Protein 2MCQ (pdb70)

CATH classification: 3.30.300.90

InterPro domains:
  IPR002634 BolA protein [PF01722] (28-74)
  IPR002634 BolA protein [PIRSF003113] (4-74)
  IPR036065 BolA-like superfamily [G3DSA:3.30.300.90] (3-77)
  IPR036065 BolA-like superfamily [SSF82657] (2-75)

Nearest PDB structures (foldseek):
  2mcq-assembly1_A  TM=9.524E-01  e=2.064E-13  Rickettsia prowazekii str. Madrid E
  5nfl-assembly1_A  TM=7.431E-01  e=1.320E-05  Sinorhizobium meliloti 2011
  4pui-assembly2_B  TM=6.622E-01  e=3.239E-04  Arabidopsis thaliana
  5gl6-assembly2_B  TM=4.994E-01  e=4.121E-01  Mycolicibacterium smegmatis MC2 155
  7afo-assembly1_X  TM=4.416E-01  e=2.739E-01  Escherichia coli

Organism: Rickettsia prowazekii (strain Madrid E) (NCBI:txid272947)

Foldseek 3Di:
DDDDQVLVLVLQCLPVVVWDWDWDDDDPPDPATETETEECPCVPHDPCRQVVVSVVSCVVVVSDDPDDYHYHYYYDD

Secondary structure (DSSP, 8-state):
----HHHHHHHHTTT-SSS--EEEESSSSSS-EEEEEEESSSSS--HHHHHHHHHHTTTTT--S-----EEEEEE--

Sequence (77 aa):
MAISAEELEKILKKSFPSSVIKITDLVGDQDHYALEISDAQFNGLSLINQHKLVKNALSEILNKKLHSISIKTISIPMAISAEELEKILKKSFPSSVIKITDLVGDQDHYALEISDAQFNGLSLINQHKLVKNALSEILNKKLHSISIKTISIPMAISAEELEKILKKSFPSSVIKITDLVGDQDHYALEISDAQFNGLSLINQHKLVKNALSEILNKKLHSISIKTISIPMAISAEELEKILKKSFPSSVIKITDLVGDQDHYALEISDAQFNGLSLINQHKLVKNALSEILNKKLHSISIKTISIPMAISAEELEKILKKSFPSSVIKITDLVGDQDHYALEISDAQFNGLSLINQHKLVKNALSEILNKKLHSISIKTISIPMAISAEELEKILKKSFPSSVIKITDLVGDQDHYALEISDAQFNGLSLINQHKLVKNALSEILNKKLHSISIKTISIPMAISAEELEKILKKSFPSSVIKITDLVGDQDHYALEISDAQFNGLSLINQHKLVKNALSEILNKKLHSISIKTISIPMAISAEELEKILKKSFPSSVIKITDLVGDQDHYALEISDAQFNGLSLINQHKLVKNALSEILNKKLHSISIKTISIPMAISAEELEKILKKSFPSSVIKITDLVGDQDHYALEISDAQFNGLSLINQHKLVKNALSEILNKKLHSISIKTISIPMAISAEELEKILKKSFPSSVIKITDLVGDQDHYALEISDAQFNGLSLINQHKLVKNALSEILNKKLHSISIKTISIP

Solvent-accessible surface area: 5239 Å² total; per-residue (Å²): 168,93,77,69,32,124,56,20,60,124,10,2,80,111,51,13,74,100,6,80,20,125,39,58,105,115,80,55,135,127,124,57,101,13,5,48,0,14,10,82,90,6,78,88,59,54,124,120,59,14,76,118,56,1,60,58,5,16,68,114,73,102,62,32,119,130,99,102,38,44,12,113,40,41,46,130,129

Radius of gyration: 11.92 Å; Cα contacts (8 Å, |Δi|>4): 102; chains: 1; bounding box: 33×24×23 Å

Structure (mmCIF, N/CA/C/O backbone):
data_2MCQ
#
_entry.id   2MCQ
#
loop_
_atom_site.group_PDB
_atom_site.id
_atom_site.type_symbol
_atom_site.label_atom_id
_atom_site.label_alt_id
_atom_site.label_comp_id
_atom_site.label_asym_id
_atom_site.label_entity_id
_atom_site.label_seq_id
_atom_site.pdbx_PDB_ins_code
_atom_site.Cartn_x
_atom_site.Cartn_y
_atom_site.Cartn_z
_atom_site.occupancy
_atom_site.B_iso_or_equiv
_atom_site.auth_seq_id
_atom_site.auth_comp_id
_atom_site.auth_asym_id
_atom_site.auth_atom_id
_atom_site.pdbx_PDB_model_num
ATOM 1 N N . MET A 1 1 ? 1.329 0.000 0.000 1.00 0.00 1 MET A N 1
ATOM 2 C CA . MET A 1 1 ? 2.093 -0.001 -1.242 1.00 0.00 1 MET A CA 1
ATOM 3 C C . MET A 1 1 ? 2.565 -1.409 -1.589 1.00 0.00 1 MET A C 1
ATOM 4 O O . MET A 1 1 ? 3.329 -2.019 -0.842 1.00 0.00 1 MET A O 1
ATOM 18 N N . ALA A 1 2 ? 2.105 -1.919 -2.727 1.00 0.00 2 ALA A N 1
ATOM 19 C CA . ALA A 1 2 ? 2.482 -3.255 -3.173 1.00 0.00 2 ALA A CA 1
ATOM 20 C C . ALA A 1 2 ? 2.123 -4.305 -2.127 1.00 0.00 2 ALA A C 1
ATOM 21 O O . ALA A 1 2 ? 2.751 -5.361 -2.053 1.00 0.00 2 ALA A O 1
ATOM 28 N N . ILE A 1 3 ? 1.109 -4.007 -1.321 1.00 0.00 3 ILE A N 1
ATOM 29 C CA . ILE A 1 3 ? 0.667 -4.926 -0.280 1.00 0.00 3 ILE A CA 1
ATOM 30 C C . ILE A 1 3 ? 0.235 -6.263 -0.874 1.00 0.00 3 ILE A C 1
ATOM 31 O O . ILE A 1 3 ? -0.209 -6.330 -2.020 1.00 0.00 3 ILE A O 1
ATOM 47 N N . SER A 1 4 ? 0.367 -7.325 -0.085 1.00 0.00 4 SER A N 1
ATOM 48 C CA . SER A 1 4 ? -0.008 -8.661 -0.534 1.00 0.00 4 SER A CA 1
ATOM 49 C C . SER A 1 4 ? -1.453 -8.685 -1.023 1.00 0.00 4 SER A C 1
ATOM 50 O O . SER A 1 4 ? -2.287 -7.904 -0.566 1.00 0.00 4 SER A O 1
ATOM 58 N N . ALA A 1 5 ? -1.740 -9.586 -1.956 1.00 0.00 5 ALA A N 1
ATOM 59 C CA . ALA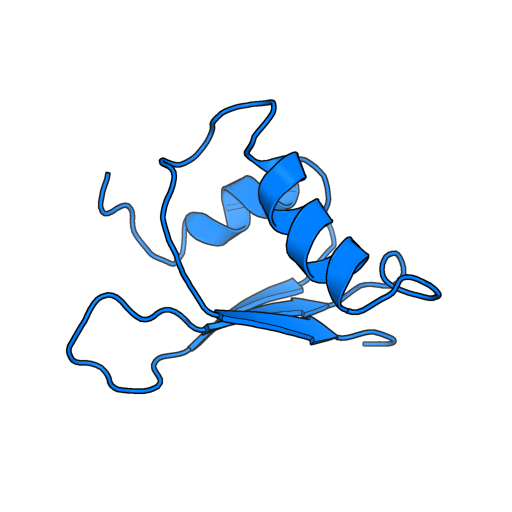 A 1 5 ? -3.084 -9.714 -2.507 1.00 0.00 5 ALA A CA 1
ATOM 60 C C . ALA A 1 5 ? -4.054 -10.259 -1.466 1.00 0.00 5 ALA A C 1
ATOM 61 O O . ALA A 1 5 ? -5.262 -10.043 -1.557 1.00 0.00 5 ALA A O 1
ATOM 68 N N . GLU A 1 6 ? -3.518 -10.967 -0.477 1.00 0.00 6 GLU A N 1
ATOM 69 C CA . GLU A 1 6 ? -4.339 -11.545 0.581 1.00 0.00 6 GLU A CA 1
ATOM 70 C C . GLU A 1 6 ? -4.900 -10.456 1.490 1.00 0.00 6 GLU A C 1
ATOM 71 O O . GLU A 1 6 ? -5.881 -10.671 2.201 1.00 0.00 6 GLU A O 1
ATOM 83 N N . GLU A 1 7 ? -4.269 -9.286 1.462 1.00 0.00 7 GLU A N 1
ATOM 84 C CA . GLU A 1 7 ? -4.704 -8.163 2.285 1.00 0.00 7 GLU A CA 1
ATOM 85 C C . GLU A 1 7 ? -5.757 -7.332 1.557 1.00 0.00 7 GLU A C 1
ATOM 86 O O . GLU A 1 7 ? -6.548 -6.625 2.183 1.00 0.00 7 GLU A O 1
ATOM 98 N N . LEU A 1 8 ? -5.759 -7.420 0.232 1.00 0.00 8 LEU A N 1
ATOM 99 C CA . LEU A 1 8 ? -6.713 -6.675 -0.583 1.00 0.00 8 LEU A CA 1
ATOM 100 C C . LEU A 1 8 ? -8.140 -6.896 -0.090 1.00 0.00 8 LEU A C 1
ATOM 101 O O . LEU A 1 8 ? -8.978 -5.998 -0.163 1.00 0.00 8 LEU A O 1
ATOM 117 N N . GLU A 1 9 ? -8.406 -8.097 0.415 1.00 0.00 9 GLU A N 1
ATOM 118 C CA . GLU A 1 9 ? -9.731 -8.435 0.922 1.00 0.00 9 GLU A CA 1
ATOM 119 C C . GLU A 1 9 ? -10.017 -7.702 2.229 1.00 0.00 9 GLU A C 1
ATOM 120 O O . GLU A 1 9 ? -11.132 -7.236 2.463 1.00 0.00 9 GLU A O 1
ATOM 132 N N . LYS A 1 10 ? -9.000 -7.604 3.080 1.00 0.00 10 LYS A N 1
ATOM 133 C CA . LYS A 1 10 ? -9.139 -6.928 4.364 1.00 0.00 10 LYS A CA 1
ATOM 134 C C . LYS A 1 10 ? -9.745 -5.539 4.185 1.00 0.00 10 LYS A C 1
ATOM 135 O O . LYS A 1 10 ? -10.431 -5.033 5.073 1.00 0.00 10 LYS A O 1
ATOM 154 N N . ILE A 1 11 ? -9.487 -4.930 3.033 1.00 0.00 11 ILE A N 1
ATOM 155 C CA . ILE A 1 11 ? -10.010 -3.602 2.738 1.00 0.00 11 ILE A CA 1
ATOM 156 C C . ILE A 1 11 ? -11.472 -3.669 2.311 1.00 0.00 11 ILE A C 1
ATOM 157 O O . ILE A 1 11 ? -12.300 -2.879 2.766 1.00 0.00 11 ILE A O 1
ATOM 173 N N . LEU A 1 12 ? -11.784 -4.618 1.435 1.00 0.00 12 LEU A N 1
ATOM 174 C CA . LEU A 1 12 ? -13.148 -4.790 0.947 1.00 0.00 12 LEU A CA 1
ATOM 175 C C . LEU A 1 12 ? -14.090 -5.168 2.086 1.00 0.00 12 LEU A C 1
ATOM 176 O O . LEU A 1 12 ? -15.310 -5.070 1.955 1.00 0.00 12 LEU A O 1
ATOM 192 N N . LYS A 1 13 ? -13.515 -5.599 3.203 1.00 0.00 13 LYS A N 1
ATOM 193 C CA . LYS A 1 13 ? -14.302 -5.989 4.368 1.00 0.00 13 LYS A CA 1
ATOM 194 C C . LYS A 1 13 ? -14.897 -4.765 5.056 1.00 0.00 13 LYS A C 1
ATOM 195 O O . LYS A 1 13 ? -15.920 -4.858 5.735 1.00 0.00 13 LYS A O 1
ATOM 214 N N . LYS A 1 14 ? -14.251 -3.618 4.877 1.00 0.00 14 LYS A N 1
ATOM 215 C CA . LYS A 1 14 ? -14.718 -2.374 5.478 1.00 0.00 14 LYS A CA 1
ATOM 216 C C . LYS A 1 14 ? -16.209 -2.174 5.227 1.00 0.00 14 LYS A C 1
ATOM 217 O O . LYS A 1 14 ? -16.962 -1.837 6.141 1.00 0.00 14 LYS A O 1
ATOM 236 N N . SER A 1 15 ? -16.629 -2.385 3.984 1.00 0.00 15 SER A N 1
ATOM 237 C CA . SER A 1 15 ? -18.030 -2.226 3.613 1.00 0.00 15 SER A CA 1
ATOM 238 C C . SER A 1 15 ? -18.664 -3.576 3.292 1.00 0.00 15 SER A C 1
ATOM 239 O O . SER A 1 15 ? -19.880 -3.742 3.387 1.00 0.00 15 SER A O 1
ATOM 247 N N . PHE A 1 16 ? -17.831 -4.538 2.911 1.00 0.00 16 PHE A N 1
ATOM 248 C CA . PHE A 1 16 ? -18.308 -5.874 2.575 1.00 0.00 16 PHE A CA 1
ATOM 249 C C . PHE A 1 16 ? -17.462 -6.943 3.260 1.00 0.00 16 PHE A C 1
ATOM 250 O O . PHE A 1 16 ? -16.636 -7.611 2.638 1.00 0.00 16 PHE A O 1
ATOM 267 N N . PRO A 1 17 ? -17.672 -7.110 4.575 1.00 0.00 17 PRO A N 1
ATOM 268 C CA . PRO A 1 17 ? -16.938 -8.096 5.374 1.00 0.00 17 PRO A CA 1
ATOM 269 C C . PRO A 1 17 ? -17.331 -9.528 5.031 1.00 0.00 17 PRO A C 1
ATOM 270 O O . PRO A 1 17 ? -16.472 -10.374 4.780 1.00 0.00 17 PRO A O 1
ATOM 281 N N . SER A 1 18 ? -18.633 -9.794 5.021 1.00 0.00 18 SER A N 1
ATOM 282 C CA . SER A 1 18 ? -19.139 -11.126 4.711 1.00 0.00 18 SER A CA 1
ATOM 283 C C . SER A 1 18 ? -18.861 -11.488 3.255 1.00 0.00 18 SER A C 1
ATOM 284 O O . SER A 1 18 ? -18.760 -12.663 2.904 1.00 0.00 18 SER A O 1
ATOM 292 N N . SER A 1 19 ? -18.739 -10.468 2.411 1.00 0.00 19 SER A N 1
ATOM 293 C CA . SER A 1 19 ? -18.477 -10.677 0.992 1.00 0.00 19 SER A CA 1
ATOM 294 C C . SER A 1 19 ? -17.290 -11.614 0.792 1.00 0.00 19 SER A C 1
ATOM 295 O O . SER A 1 19 ? -16.394 -11.689 1.632 1.00 0.00 19 SER A O 1
ATOM 303 N N . VAL A 1 20 ? -17.291 -12.328 -0.330 1.00 0.00 20 VAL A N 1
ATOM 304 C CA . VAL A 1 20 ? -16.214 -13.261 -0.643 1.00 0.00 20 VAL A CA 1
ATOM 305 C C . VAL A 1 20 ? -15.209 -12.637 -1.605 1.00 0.00 20 VAL A C 1
ATOM 306 O O . VAL A 1 20 ? -15.475 -12.511 -2.800 1.00 0.00 20 VAL A O 1
ATOM 319 N N . ILE A 1 21 ? -14.054 -12.248 -1.075 1.00 0.00 21 ILE A N 1
ATOM 320 C CA . ILE A 1 21 ? -13.009 -11.638 -1.887 1.00 0.00 21 ILE A CA 1
ATOM 321 C C . ILE A 1 21 ? -11.981 -12.675 -2.329 1.00 0.00 21 ILE A C 1
ATOM 322 O O . ILE A 1 21 ? -11.500 -13.471 -1.522 1.00 0.00 21 ILE A O 1
ATOM 338 N N . LYS A 1 22 ? -11.647 -12.658 -3.615 1.00 0.00 22 LYS A N 1
ATOM 339 C CA . LYS A 1 22 ? -10.674 -13.594 -4.165 1.00 0.00 22 LYS A CA 1
ATOM 340 C C . LYS A 1 22 ? -9.906 -12.962 -5.321 1.00 0.00 22 LYS A C 1
ATOM 341 O O . LYS A 1 22 ? -10.491 -12.304 -6.181 1.00 0.00 22 LYS A O 1
ATOM 360 N N . ILE A 1 23 ? -8.593 -13.169 -5.337 1.00 0.00 23 ILE A N 1
ATOM 361 C CA . ILE A 1 23 ? -7.746 -12.622 -6.389 1.00 0.00 23 ILE A CA 1
ATOM 362 C C . ILE A 1 23 ? -7.271 -13.717 -7.337 1.00 0.00 23 ILE A C 1
ATOM 363 O O . ILE A 1 23 ? -6.987 -14.839 -6.916 1.00 0.00 23 ILE A O 1
ATOM 379 N N . THR A 1 24 ? -7.183 -13.384 -8.621 1.00 0.00 24 THR A N 1
ATOM 380 C CA . THR A 1 24 ? -6.741 -14.339 -9.630 1.00 0.00 24 THR A CA 1
ATOM 381 C C . THR A 1 24 ? -5.816 -13.677 -10.645 1.00 0.00 24 THR A C 1
ATOM 382 O O . THR A 1 24 ? -6.040 -12.537 -11.052 1.00 0.00 24 THR A O 1
ATOM 393 N N . ASP A 1 25 ? -4.778 -14.399 -11.051 1.00 0.00 25 ASP A N 1
ATOM 394 C CA . ASP A 1 25 ? -3.820 -13.882 -12.022 1.00 0.00 25 ASP A CA 1
ATOM 395 C C . ASP A 1 25 ? -4.287 -14.158 -13.447 1.00 0.00 25 ASP A C 1
ATOM 396 O O . ASP A 1 25 ? -4.634 -15.289 -13.790 1.00 0.00 25 ASP A O 1
ATOM 405 N N . LEU A 1 26 ? -4.296 -13.117 -14.273 1.00 0.00 26 LEU A N 1
ATOM 406 C CA . LEU A 1 26 ? -4.722 -13.246 -15.662 1.00 0.00 26 LEU A CA 1
ATOM 407 C C . LEU A 1 26 ? -3.518 -13.331 -16.596 1.00 0.00 26 LEU A C 1
ATOM 408 O O . LEU A 1 26 ? -3.519 -14.099 -17.558 1.00 0.00 26 LEU A O 1
ATOM 424 N N . VAL A 1 27 ? -2.492 -12.538 -16.303 1.00 0.00 27 VAL A N 1
ATOM 425 C CA . VAL A 1 27 ? -1.281 -12.526 -17.114 1.00 0.00 27 VAL A CA 1
ATOM 426 C C . VAL A 1 27 ? -0.074 -12.992 -16.307 1.00 0.00 27 VAL A C 1
ATOM 427 O O . VAL A 1 27 ? 0.892 -13.516 -16.860 1.00 0.00 27 VAL A O 1
ATOM 440 N N . GLY A 1 28 ? -0.138 -12.798 -14.993 1.00 0.00 28 GLY A N 1
ATOM 441 C CA . GLY A 1 28 ? 0.956 -13.204 -14.129 1.00 0.00 28 GLY A CA 1
ATOM 442 C C . GLY A 1 28 ? 2.274 -12.569 -14.525 1.00 0.00 28 GLY A C 1
ATOM 443 O O . GLY A 1 28 ? 3.332 -13.186 -14.397 1.00 0.00 28 GLY A O 1
ATOM 447 N N . ASP A 1 29 ? 2.212 -11.333 -15.009 1.00 0.00 29 ASP A N 1
ATOM 448 C CA . ASP A 1 29 ? 3.410 -10.614 -15.426 1.00 0.00 29 ASP A CA 1
ATOM 449 C C . ASP A 1 29 ? 3.424 -9.202 -14.848 1.00 0.00 29 ASP A C 1
ATOM 450 O O . ASP A 1 29 ? 4.352 -8.823 -14.134 1.00 0.00 29 ASP A O 1
ATOM 459 N N . GLN A 1 30 ? 2.391 -8.428 -15.164 1.00 0.00 30 GLN A N 1
ATOM 460 C CA . GLN A 1 30 ? 2.287 -7.057 -14.678 1.00 0.00 30 GLN A CA 1
ATOM 461 C C . GLN A 1 30 ? 1.385 -6.982 -13.450 1.00 0.00 30 GLN A C 1
ATOM 462 O O . GLN A 1 30 ? 0.917 -8.005 -12.948 1.00 0.00 30 GLN A O 1
ATOM 476 N N . ASP A 1 31 ? 1.146 -5.767 -12.972 1.00 0.00 31 ASP A N 1
ATOM 477 C CA . ASP A 1 31 ? 0.299 -5.558 -11.803 1.00 0.00 31 ASP A CA 1
ATOM 478 C C . ASP A 1 31 ? -1.176 -5.676 -12.172 1.00 0.00 31 ASP A C 1
ATOM 479 O O . ASP A 1 31 ? -1.929 -4.705 -12.082 1.00 0.00 31 ASP A O 1
ATOM 488 N N . HIS A 1 32 ? -1.583 -6.871 -12.588 1.00 0.00 32 HIS A N 1
ATOM 489 C CA . HIS A 1 32 ? -2.969 -7.115 -12.972 1.00 0.00 32 HIS A CA 1
ATOM 490 C C . HIS A 1 32 ? -3.616 -8.140 -12.045 1.00 0.00 32 HIS A C 1
ATOM 491 O O . HIS A 1 32 ? -3.398 -9.343 -12.184 1.00 0.00 32 HIS A O 1
ATOM 505 N N . TYR A 1 33 ? -4.412 -7.654 -11.098 1.00 0.00 33 TYR A N 1
ATOM 506 C CA . TYR A 1 33 ? -5.089 -8.527 -10.146 1.00 0.00 33 TYR A CA 1
ATOM 507 C C . TYR A 1 33 ? -6.584 -8.599 -10.441 1.00 0.00 33 TYR A C 1
ATOM 508 O O . TYR A 1 33 ? -7.255 -7.574 -10.557 1.00 0.00 33 TYR A O 1
ATOM 526 N N . ALA A 1 34 ? -7.099 -9.819 -10.560 1.00 0.00 34 ALA A N 1
ATOM 527 C CA . ALA A 1 34 ? -8.515 -10.027 -10.838 1.00 0.00 34 ALA A CA 1
ATOM 528 C C . ALA A 1 34 ? -9.313 -10.167 -9.546 1.00 0.00 34 ALA A C 1
ATOM 529 O O . ALA A 1 34 ? -9.308 -11.224 -8.913 1.00 0.00 34 ALA A O 1
ATOM 536 N N . LEU A 1 35 ? -9.996 -9.096 -9.159 1.00 0.00 35 LEU A N 1
ATOM 537 C CA . LEU A 1 35 ? -10.799 -9.100 -7.941 1.00 0.00 35 LEU A CA 1
ATOM 538 C C . LEU A 1 35 ? -12.143 -9.782 -8.177 1.00 0.00 35 LEU A C 1
ATOM 539 O O . LEU A 1 35 ? -12.774 -9.587 -9.215 1.00 0.00 35 LEU A O 1
ATOM 555 N N . GLU A 1 36 ? -12.575 -10.580 -7.205 1.00 0.00 36 GLU A N 1
ATOM 556 C CA . GLU A 1 36 ? -13.845 -11.289 -7.308 1.00 0.00 36 GLU A CA 1
ATOM 557 C C . GLU A 1 36 ? -14.652 -11.147 -6.020 1.00 0.00 36 GLU A C 1
ATOM 558 O O . GLU A 1 36 ? -14.310 -11.734 -4.993 1.00 0.00 36 GLU A O 1
ATOM 570 N N . ILE A 1 37 ? -15.724 -10.365 -6.085 1.00 0.00 37 ILE A N 1
ATOM 571 C CA . ILE A 1 37 ? -16.581 -10.147 -4.925 1.00 0.00 37 ILE A CA 1
ATOM 572 C C . ILE A 1 37 ? -17.899 -10.900 -5.066 1.00 0.00 37 ILE A C 1
ATOM 573 O O . ILE A 1 37 ? -18.528 -10.879 -6.124 1.00 0.00 37 ILE A O 1
ATOM 589 N N . SER A 1 38 ? -18.313 -11.564 -3.991 1.00 0.00 38 SER A N 1
ATOM 590 C CA . SER A 1 38 ? -19.556 -12.326 -3.995 1.00 0.00 38 SER A CA 1
ATOM 591 C C . SER A 1 38 ? -20.363 -12.056 -2.729 1.00 0.00 38 SER A C 1
ATOM 592 O O . SER A 1 38 ? -19.866 -12.228 -1.615 1.00 0.00 38 SER A O 1
ATOM 600 N N . ASP A 1 39 ? -21.609 -11.633 -2.908 1.00 0.00 39 ASP A N 1
ATOM 601 C CA . ASP A 1 39 ? -22.486 -11.340 -1.780 1.00 0.00 39 ASP A CA 1
ATOM 602 C C . ASP A 1 39 ? -23.912 -11.078 -2.255 1.00 0.00 39 ASP A C 1
ATOM 603 O O . ASP A 1 39 ? -24.216 -11.210 -3.440 1.00 0.00 39 ASP A O 1
ATOM 612 N N . ALA A 1 40 ? -24.782 -10.706 -1.321 1.00 0.00 40 ALA A N 1
ATOM 613 C CA . ALA A 1 40 ? -26.175 -10.425 -1.644 1.00 0.00 40 ALA A CA 1
ATOM 614 C C . ALA A 1 40 ? -26.480 -8.937 -1.512 1.00 0.00 40 ALA A C 1
ATOM 615 O O . ALA A 1 40 ? -27.626 -8.546 -1.288 1.00 0.00 40 ALA A O 1
ATOM 622 N N . GLN A 1 41 ? -25.447 -8.111 -1.650 1.00 0.00 41 GLN A N 1
ATOM 623 C CA . GLN A 1 41 ? -25.606 -6.666 -1.543 1.00 0.00 41 GLN A CA 1
ATOM 624 C C . GLN A 1 41 ? -25.425 -5.997 -2.902 1.00 0.00 41 GLN A C 1
ATOM 625 O O . GLN A 1 41 ? -25.793 -4.837 -3.088 1.00 0.00 41 GLN A O 1
ATOM 639 N N . PHE A 1 42 ? -24.856 -6.736 -3.849 1.00 0.00 42 PHE A N 1
ATOM 640 C CA . PHE A 1 42 ? -24.624 -6.214 -5.190 1.00 0.00 42 PHE A CA 1
ATOM 641 C C . PHE A 1 42 ? -25.764 -6.599 -6.128 1.00 0.00 42 PHE A C 1
ATOM 642 O O . PHE A 1 42 ? -25.587 -6.664 -7.344 1.00 0.00 42 PHE A O 1
ATOM 659 N N . ASN A 1 43 ? -26.935 -6.854 -5.553 1.00 0.00 43 ASN A N 1
ATOM 660 C CA . ASN A 1 43 ? -28.105 -7.235 -6.337 1.00 0.00 43 ASN A CA 1
ATOM 661 C C . ASN A 1 43 ? -28.936 -6.009 -6.703 1.00 0.00 43 ASN A C 1
ATOM 662 O O . ASN A 1 43 ? -29.409 -5.284 -5.829 1.00 0.00 43 ASN A O 1
ATOM 673 N N . GLY A 1 44 ? -29.110 -5.785 -8.002 1.00 0.00 44 GLY A N 1
ATOM 674 C CA . GLY A 1 44 ? -29.885 -4.647 -8.461 1.00 0.00 44 GLY A CA 1
ATOM 675 C C . GLY A 1 44 ? -29.011 -3.515 -8.962 1.00 0.00 44 GLY A C 1
ATOM 676 O O . GLY A 1 44 ? -29.446 -2.696 -9.773 1.00 0.00 44 GLY A O 1
ATOM 680 N N . LEU A 1 45 ? -27.775 -3.465 -8.477 1.00 0.00 45 LEU A N 1
ATOM 681 C CA . LEU A 1 45 ? -26.837 -2.423 -8.880 1.00 0.00 45 LEU A CA 1
ATOM 682 C C . LEU A 1 45 ? -26.379 -2.628 -10.320 1.00 0.00 45 LEU A C 1
ATOM 683 O O . LEU A 1 45 ? -26.571 -3.699 -10.896 1.00 0.00 45 LEU A O 1
ATOM 699 N N . SER A 1 46 ? -25.772 -1.595 -10.896 1.00 0.00 46 SER A N 1
ATOM 700 C CA . SER A 1 46 ? -25.289 -1.662 -12.270 1.00 0.00 46 SER A CA 1
ATOM 701 C C . SER A 1 46 ? -23.786 -1.923 -12.305 1.00 0.00 46 SER A C 1
ATOM 702 O O . SER A 1 46 ? -23.098 -1.795 -11.291 1.00 0.00 46 SER A O 1
ATOM 710 N N . LEU A 1 47 ? -23.283 -2.290 -13.478 1.00 0.00 47 LEU A N 1
ATOM 711 C CA . LEU A 1 47 ? -21.861 -2.570 -13.647 1.00 0.00 47 LEU A CA 1
ATOM 712 C C . LEU A 1 47 ? -21.016 -1.376 -13.214 1.00 0.00 47 LEU A C 1
ATOM 713 O O . LEU A 1 47 ? -19.855 -1.531 -12.834 1.00 0.00 47 LEU A O 1
ATOM 729 N N . ILE A 1 48 ? -21.606 -0.187 -13.273 1.00 0.00 48 ILE A N 1
ATOM 730 C CA . ILE A 1 48 ? -20.909 1.032 -12.883 1.00 0.00 48 ILE A CA 1
ATOM 731 C C . ILE A 1 48 ? -20.933 1.220 -11.370 1.00 0.00 48 ILE A C 1
ATOM 732 O O . ILE A 1 48 ? -19.937 1.617 -10.768 1.00 0.00 48 ILE A O 1
ATOM 748 N N . ASN A 1 49 ? -22.079 0.930 -10.762 1.00 0.00 49 ASN A N 1
ATOM 749 C CA . ASN A 1 49 ? -22.233 1.066 -9.318 1.00 0.00 49 ASN A CA 1
ATOM 750 C C . ASN A 1 49 ? -21.404 0.018 -8.581 1.00 0.00 49 ASN A C 1
ATOM 751 O O . ASN A 1 49 ? -20.786 0.310 -7.558 1.00 0.00 49 ASN A O 1
ATOM 762 N N . GLN A 1 50 ? -21.397 -1.201 -9.110 1.00 0.00 50 GLN A N 1
ATOM 763 C CA . GLN A 1 50 ? -20.644 -2.292 -8.502 1.00 0.00 50 GLN A CA 1
ATOM 764 C C . GLN A 1 50 ? -19.143 -2.032 -8.588 1.00 0.00 50 GLN A C 1
ATOM 765 O O . GLN A 1 50 ? -18.399 -2.315 -7.649 1.00 0.00 50 GLN A O 1
ATOM 779 N N . HIS A 1 51 ? -18.705 -1.491 -9.720 1.00 0.00 51 HIS A N 1
ATOM 780 C CA . HIS A 1 51 ? -17.293 -1.192 -9.928 1.00 0.00 51 HIS A CA 1
ATOM 781 C C . HIS A 1 51 ? -16.882 0.057 -9.154 1.00 0.00 51 HIS A C 1
ATOM 782 O O . HIS A 1 51 ? -15.721 0.210 -8.773 1.00 0.00 51 HIS A O 1
ATOM 796 N N . LYS A 1 52 ? -17.841 0.947 -8.926 1.00 0.00 52 LYS A N 1
ATOM 797 C CA . LYS A 1 52 ? -17.580 2.183 -8.197 1.00 0.00 52 LYS A CA 1
ATOM 798 C C . LYS A 1 52 ? -17.576 1.936 -6.692 1.00 0.00 52 LYS A C 1
ATOM 799 O O . LYS A 1 52 ? -16.729 2.462 -5.968 1.00 0.00 52 LYS A O 1
ATOM 818 N N . LEU A 1 53 ? -18.526 1.133 -6.226 1.00 0.00 53 LEU A N 1
ATOM 819 C CA . LEU A 1 53 ? -18.631 0.815 -4.806 1.00 0.00 53 LEU A CA 1
ATOM 820 C C . LEU A 1 53 ? -17.291 0.338 -4.255 1.00 0.00 53 LEU A C 1
ATOM 821 O O . LEU A 1 53 ? -16.777 0.889 -3.281 1.00 0.00 53 LEU A O 1
ATOM 837 N N . VAL A 1 54 ? -16.730 -0.689 -4.884 1.00 0.00 54 VAL A N 1
ATOM 838 C CA . VAL A 1 54 ? -15.448 -1.239 -4.459 1.00 0.00 54 VAL A CA 1
ATOM 839 C C . VAL A 1 54 ? -14.392 -0.145 -4.343 1.00 0.00 54 VAL A C 1
ATOM 840 O O . VAL A 1 54 ? -13.506 -0.210 -3.491 1.00 0.00 54 VAL A O 1
ATOM 853 N N . LYS A 1 55 ? -14.493 0.860 -5.206 1.00 0.00 55 LYS A N 1
ATOM 854 C CA . LYS A 1 55 ? -13.548 1.971 -5.200 1.00 0.00 55 LYS A CA 1
ATOM 855 C C . LYS A 1 55 ? -13.898 2.977 -4.109 1.00 0.00 55 LYS A C 1
ATOM 856 O O . LYS A 1 55 ? -13.023 3.659 -3.577 1.00 0.00 55 LYS A O 1
ATOM 875 N N . ASN A 1 56 ? -15.183 3.064 -3.780 1.00 0.00 56 ASN A N 1
ATOM 876 C CA . ASN A 1 56 ? -15.648 3.987 -2.751 1.00 0.00 56 ASN A CA 1
ATOM 877 C C . ASN A 1 56 ? -15.363 3.436 -1.357 1.00 0.00 56 ASN A C 1
ATOM 878 O O . ASN A 1 56 ? -15.062 4.188 -0.431 1.00 0.00 56 ASN A O 1
ATOM 889 N N . ALA A 1 57 ? -15.460 2.118 -1.216 1.00 0.00 57 ALA A N 1
ATOM 890 C CA . ALA A 1 57 ? -15.210 1.465 0.063 1.00 0.00 57 ALA A CA 1
ATOM 891 C C . ALA A 1 57 ? -13.772 1.685 0.520 1.00 0.00 57 ALA A C 1
ATOM 892 O O . ALA A 1 57 ? -13.445 1.487 1.691 1.00 0.00 57 ALA A O 1
ATOM 899 N N . LEU A 1 58 ? -12.917 2.095 -0.410 1.00 0.00 58 LEU A N 1
ATOM 900 C CA . LEU A 1 58 ? -11.512 2.341 -0.103 1.00 0.00 58 LEU A CA 1
ATOM 901 C C . LEU A 1 58 ? -11.149 3.802 -0.349 1.00 0.00 58 LEU A C 1
ATOM 902 O O . LEU A 1 58 ? -10.034 4.233 -0.054 1.00 0.00 58 LEU A O 1
ATOM 918 N N . SER A 1 59 ? -12.098 4.559 -0.889 1.00 0.00 59 SER A N 1
ATOM 919 C CA . SER A 1 59 ? -11.878 5.972 -1.176 1.00 0.00 59 SER A CA 1
ATOM 920 C C . SER A 1 59 ? -12.270 6.837 0.018 1.00 0.00 59 SER A C 1
ATOM 921 O O . SER A 1 59 ? -12.099 8.055 -0.002 1.00 0.00 59 SER A O 1
ATOM 929 N N . GLU A 1 60 ? -12.796 6.196 1.057 1.00 0.00 60 GLU A N 1
ATOM 930 C CA . GLU A 1 60 ? -13.214 6.906 2.260 1.00 0.00 60 GLU A CA 1
ATOM 931 C C . GLU A 1 60 ? -12.228 6.670 3.401 1.00 0.00 60 GLU A C 1
ATOM 932 O O . GLU A 1 60 ? -11.850 7.602 4.112 1.00 0.00 60 GLU A O 1
ATOM 944 N N . ILE A 1 61 ? -11.815 5.419 3.569 1.00 0.00 61 ILE A N 1
ATOM 945 C CA . ILE A 1 61 ? -10.873 5.060 4.622 1.00 0.00 61 ILE A CA 1
ATOM 946 C C . ILE A 1 61 ? -9.435 5.119 4.117 1.00 0.00 61 ILE A C 1
ATOM 947 O O . ILE A 1 61 ? -8.492 5.209 4.904 1.00 0.00 61 ILE A O 1
ATOM 963 N N . LEU A 1 62 ? -9.275 5.070 2.799 1.00 0.00 62 LEU A N 1
ATOM 964 C CA . LEU A 1 62 ? -7.951 5.119 2.187 1.00 0.00 62 LEU A CA 1
ATOM 965 C C . LEU A 1 62 ? -7.072 3.983 2.699 1.00 0.00 62 LEU A C 1
ATOM 966 O O . LEU A 1 62 ? -5.883 4.172 2.953 1.00 0.00 62 LEU A O 1
ATOM 982 N N . ASN A 1 63 ? -7.665 2.803 2.847 1.00 0.00 63 ASN A N 1
ATOM 983 C CA . ASN A 1 63 ? -6.934 1.635 3.326 1.00 0.00 63 ASN A CA 1
ATOM 984 C C . ASN A 1 63 ? -5.770 1.303 2.399 1.00 0.00 63 ASN A C 1
ATOM 985 O O . ASN A 1 63 ? -4.632 1.146 2.843 1.00 0.00 63 ASN A O 1
ATOM 996 N N . LYS A 1 64 ? -6.062 1.197 1.107 1.00 0.00 64 LYS A N 1
ATOM 997 C CA . LYS A 1 64 ? -5.040 0.885 0.114 1.00 0.00 64 LYS A CA 1
ATOM 998 C C . LYS A 1 64 ? -4.876 2.033 -0.877 1.00 0.00 64 LYS A C 1
ATOM 999 O O . LYS A 1 64 ? -5.797 2.824 -1.085 1.00 0.00 64 LYS A O 1
ATOM 1018 N N . LYS A 1 65 ? -3.700 2.117 -1.489 1.00 0.00 65 LYS A N 1
ATOM 1019 C CA . LYS A 1 65 ? -3.416 3.166 -2.461 1.00 0.00 65 LYS A CA 1
ATOM 1020 C C . LYS A 1 65 ? -4.396 3.106 -3.628 1.00 0.00 65 LYS A C 1
ATOM 1021 O O . LYS A 1 65 ? -5.194 2.174 -3.735 1.00 0.00 65 LYS A O 1
ATOM 1040 N N . LEU A 1 66 ? -4.330 4.104 -4.502 1.00 0.00 66 LEU A N 1
ATOM 1041 C CA . LEU A 1 66 ? -5.211 4.164 -5.664 1.00 0.00 66 LEU A CA 1
ATOM 1042 C C . LEU A 1 66 ? -4.542 3.544 -6.887 1.00 0.00 66 LEU A C 1
ATOM 1043 O O . LEU A 1 66 ? -3.537 4.054 -7.383 1.00 0.00 66 LEU A O 1
ATOM 1059 N N . HIS A 1 67 ? -5.108 2.442 -7.369 1.00 0.00 67 HIS A N 1
ATOM 1060 C CA . HIS A 1 67 ? -4.568 1.754 -8.537 1.00 0.00 67 HIS A CA 1
ATOM 1061 C C . HIS A 1 67 ? -5.690 1.299 -9.466 1.00 0.00 67 HIS A C 1
ATOM 1062 O O . HIS A 1 67 ? -6.866 1.552 -9.205 1.00 0.00 67 HIS A O 1
ATOM 1076 N N . SER A 1 68 ? -5.317 0.628 -10.551 1.00 0.00 68 SER A N 1
ATOM 1077 C CA . SER A 1 68 ? -6.291 0.142 -11.521 1.00 0.00 68 SER A CA 1
ATOM 1078 C C . SER A 1 68 ? -6.206 -1.375 -11.663 1.00 0.00 68 SER A C 1
ATOM 1079 O O . SER A 1 68 ? -5.141 -1.924 -11.946 1.00 0.00 68 SER A O 1
ATOM 1087 N N . ILE A 1 69 ? -7.335 -2.046 -11.463 1.00 0.00 69 ILE A N 1
ATOM 1088 C CA . ILE A 1 69 ? -7.390 -3.498 -11.569 1.00 0.00 69 ILE A CA 1
ATOM 1089 C C . ILE A 1 69 ? -8.778 -3.967 -11.990 1.00 0.00 69 ILE A C 1
ATOM 1090 O O . ILE A 1 69 ? -9.730 -3.186 -12.008 1.00 0.00 69 ILE A O 1
ATOM 1106 N N . SER A 1 70 ? -8.888 -5.249 -12.327 1.00 0.00 70 SER A N 1
ATOM 1107 C CA . SER A 1 70 ? -10.160 -5.822 -12.750 1.00 0.00 70 SER A CA 1
ATOM 1108 C C . SER A 1 70 ? -11.022 -6.180 -11.543 1.00 0.00 70 SER A C 1
ATOM 1109 O O . SER A 1 70 ? -10.560 -6.837 -10.609 1.00 0.00 70 SER A O 1
ATOM 1117 N N . ILE A 1 71 ? -12.277 -5.745 -11.571 1.00 0.00 71 ILE A N 1
ATOM 1118 C CA . ILE A 1 71 ? -13.205 -6.020 -10.480 1.00 0.00 71 ILE A CA 1
ATOM 1119 C C . ILE A 1 71 ? -14.436 -6.768 -10.981 1.00 0.00 71 ILE A C 1
ATOM 1120 O O . ILE A 1 71 ? -15.343 -6.174 -11.564 1.00 0.00 71 ILE A O 1
ATOM 1136 N N . LYS A 1 72 ? -14.462 -8.076 -10.749 1.00 0.00 72 LYS A N 1
ATOM 1137 C CA . LYS A 1 72 ? -15.582 -8.907 -11.173 1.00 0.00 72 LYS A CA 1
ATOM 1138 C C . LYS A 1 72 ? -16.698 -8.887 -10.133 1.00 0.00 72 LYS A C 1
ATOM 1139 O O . LYS A 1 72 ? -16.443 -8.965 -8.931 1.00 0.00 72 LYS A O 1
ATOM 1158 N N . THR A 1 73 ? -17.938 -8.784 -10.604 1.00 0.00 73 THR A N 1
ATOM 1159 C CA . THR A 1 73 ? -19.092 -8.755 -9.715 1.00 0.00 73 THR A CA 1
ATOM 1160 C C . THR A 1 73 ? -19.833 -10.087 -9.732 1.00 0.00 73 THR A C 1
ATOM 1161 O O . THR A 1 73 ? -20.138 -10.625 -10.796 1.00 0.00 73 THR A O 1
ATOM 1172 N N . ILE A 1 74 ? -20.120 -10.614 -8.546 1.00 0.00 74 ILE A N 1
ATOM 1173 C CA . ILE A 1 74 ? -20.827 -11.883 -8.425 1.00 0.00 74 ILE A CA 1
ATOM 1174 C C . ILE A 1 74 ? -21.953 -11.789 -7.401 1.00 0.00 74 ILE A C 1
ATOM 1175 O O . ILE A 1 74 ? -21.762 -11.278 -6.298 1.00 0.00 74 ILE A O 1
ATOM 1191 N N . SER A 1 75 ? -23.127 -12.289 -7.774 1.00 0.00 75 SER A N 1
ATOM 1192 C CA . SER A 1 75 ? -24.285 -12.261 -6.889 1.00 0.00 75 SER A CA 1
ATOM 1193 C C . SER A 1 75 ? -24.876 -13.657 -6.723 1.00 0.00 75 SER A C 1
ATOM 1194 O O . SER A 1 75 ? -24.674 -14.533 -7.565 1.00 0.00 75 SER A O 1
ATOM 1202 N N . ILE A 1 76 ? -25.608 -13.857 -5.632 1.00 0.00 76 ILE A N 1
ATOM 1203 C CA . ILE A 1 76 ? -26.230 -15.146 -5.355 1.00 0.00 76 ILE A CA 1
ATOM 1204 C C . ILE A 1 76 ? -25.187 -16.257 -5.290 1.00 0.00 76 ILE A C 1
ATOM 1205 O O . ILE A 1 76 ? -25.067 -17.084 -6.195 1.00 0.00 76 ILE A O 1
ATOM 1221 N N . PRO A 1 77 ? -24.413 -16.279 -4.194 1.00 0.00 77 PRO A N 1
ATOM 1222 C CA . PRO A 1 77 ? -23.368 -17.285 -3.984 1.00 0.00 77 PRO A CA 1
ATOM 1223 C C . PRO A 1 77 ? -23.943 -18.674 -3.726 1.00 0.00 77 PRO A C 1
ATOM 1224 O O . PRO A 1 77 ? -23.326 -19.684 -4.063 1.00 0.00 77 PRO A O 1
ATOM 1235 N N . MET A 1 1 ? 6.641 -0.831 -2.894 1.00 0.00 1 MET A N 2
ATOM 1236 C CA . MET A 1 1 ? 6.532 -2.284 -2.832 1.00 0.00 1 MET A CA 2
ATOM 1237 C C . MET A 1 1 ? 5.076 -2.725 -2.947 1.00 0.00 1 MET A C 2
ATOM 1238 O O . MET A 1 1 ? 4.159 -1.937 -2.716 1.00 0.00 1 MET A O 2
ATOM 1252 N N . ALA A 1 2 ? 4.872 -3.988 -3.306 1.00 0.00 2 ALA A N 2
ATOM 1253 C CA . ALA A 1 2 ? 3.528 -4.534 -3.450 1.00 0.00 2 ALA A CA 2
ATOM 1254 C C . ALA A 1 2 ? 3.106 -5.292 -2.196 1.00 0.00 2 ALA A C 2
ATOM 1255 O O . ALA A 1 2 ? 3.946 -5.825 -1.470 1.00 0.00 2 ALA A O 2
ATOM 1262 N N . ILE A 1 3 ? 1.802 -5.337 -1.948 1.00 0.00 3 ILE A N 2
ATOM 1263 C CA . ILE A 1 3 ? 1.270 -6.030 -0.781 1.00 0.00 3 ILE A CA 2
ATOM 1264 C C . ILE A 1 3 ? 0.648 -7.367 -1.173 1.00 0.00 3 ILE A C 2
ATOM 1265 O O . ILE A 1 3 ? 0.151 -7.529 -2.287 1.00 0.00 3 ILE A O 2
ATOM 1281 N N . SER A 1 4 ? 0.678 -8.321 -0.248 1.00 0.00 4 SER A N 2
ATOM 1282 C CA . SER A 1 4 ? 0.119 -9.644 -0.496 1.00 0.00 4 SER A CA 2
ATOM 1283 C C . SER A 1 4 ? -1.317 -9.542 -0.999 1.00 0.00 4 SER A C 2
ATOM 1284 O O . SER A 1 4 ? -2.106 -8.739 -0.500 1.00 0.00 4 SER A O 2
ATOM 1292 N N . ALA A 1 5 ? -1.650 -10.361 -1.991 1.00 0.00 5 ALA A N 2
ATOM 1293 C CA . ALA A 1 5 ? -2.992 -10.365 -2.562 1.00 0.00 5 ALA A CA 2
ATOM 1294 C C . ALA A 1 5 ? -4.040 -10.673 -1.497 1.00 0.00 5 ALA A C 2
ATOM 1295 O O . ALA A 1 5 ? -5.199 -10.282 -1.625 1.00 0.00 5 ALA A O 2
ATOM 1302 N N . GLU A 1 6 ? -3.623 -11.376 -0.449 1.00 0.00 6 GLU A N 2
ATOM 1303 C CA . GLU A 1 6 ? -4.527 -11.737 0.636 1.00 0.00 6 GLU A CA 2
ATOM 1304 C C . GLU A 1 6 ? -4.993 -10.496 1.393 1.00 0.00 6 GLU A C 2
ATOM 1305 O O . GLU A 1 6 ? -6.049 -10.502 2.024 1.00 0.00 6 GLU A O 2
ATOM 1317 N N . GLU A 1 7 ? -4.196 -9.434 1.323 1.00 0.00 7 GLU A N 2
ATOM 1318 C CA . GLU A 1 7 ? -4.525 -8.187 2.002 1.00 0.00 7 GLU A CA 2
ATOM 1319 C C . GLU A 1 7 ? -5.554 -7.389 1.206 1.00 0.00 7 GLU A C 2
ATOM 1320 O O . GLU A 1 7 ? -6.282 -6.564 1.761 1.00 0.00 7 GLU A O 2
ATOM 1332 N N . LEU A 1 8 ? -5.608 -7.640 -0.097 1.00 0.00 8 LEU A N 2
ATOM 1333 C CA . LEU A 1 8 ? -6.547 -6.945 -0.972 1.00 0.00 8 LEU A CA 2
ATOM 1334 C C . LEU A 1 8 ? -7.967 -7.029 -0.422 1.00 0.00 8 LEU A C 2
ATOM 1335 O O . LEU A 1 8 ? -8.744 -6.081 -0.538 1.00 0.00 8 LEU A O 2
ATOM 1351 N N . GLU A 1 9 ? -8.298 -8.168 0.179 1.00 0.00 9 GLU A N 2
ATOM 1352 C CA . GLU A 1 9 ? -9.624 -8.373 0.748 1.00 0.00 9 GLU A CA 2
ATOM 1353 C C . GLU A 1 9 ? -9.802 -7.555 2.024 1.00 0.00 9 GLU A C 2
ATOM 1354 O O . GLU A 1 9 ? -10.901 -7.094 2.332 1.00 0.00 9 GLU A O 2
ATOM 1366 N N . LYS A 1 10 ? -8.712 -7.379 2.763 1.00 0.00 10 LYS A N 2
ATOM 1367 C CA . LYS A 1 10 ? -8.744 -6.617 4.006 1.00 0.00 10 LYS A CA 2
ATOM 1368 C C . LYS A 1 10 ? -9.376 -5.246 3.786 1.00 0.00 10 LYS A C 2
ATOM 1369 O O . LYS A 1 10 ? -9.981 -4.678 4.696 1.00 0.00 10 LYS A O 2
ATOM 1388 N N . ILE A 1 11 ? -9.233 -4.720 2.574 1.00 0.00 11 ILE A N 2
ATOM 1389 C CA . ILE A 1 11 ? -9.792 -3.417 2.236 1.00 0.00 11 ILE A CA 2
ATOM 1390 C C . ILE A 1 11 ? -11.257 -3.537 1.830 1.00 0.00 11 ILE A C 2
ATOM 1391 O O . ILE A 1 11 ? -12.050 -2.621 2.051 1.00 0.00 11 ILE A O 2
ATOM 1407 N N . LEU A 1 12 ? -11.610 -4.671 1.237 1.00 0.00 12 LEU A N 2
ATOM 1408 C CA . LEU A 1 12 ? -12.981 -4.912 0.801 1.00 0.00 12 LEU A CA 2
ATOM 1409 C C . LEU A 1 12 ? -13.836 -5.428 1.955 1.00 0.00 12 LEU A C 2
ATOM 1410 O O . LEU A 1 12 ? -15.059 -5.518 1.844 1.00 0.00 12 LEU A O 2
ATOM 1426 N N . LYS A 1 13 ? -13.185 -5.764 3.063 1.00 0.00 13 LYS A N 2
ATOM 1427 C CA . LYS A 1 13 ? -13.884 -6.268 4.239 1.00 0.00 13 LYS A CA 2
ATOM 1428 C C . LYS A 1 13 ? -14.510 -5.124 5.031 1.00 0.00 13 LYS A C 2
ATOM 1429 O O . LYS A 1 13 ? -15.486 -5.318 5.756 1.00 0.00 13 LYS A O 2
ATOM 1448 N N . LYS A 1 14 ? -13.942 -3.932 4.888 1.00 0.00 14 LYS A N 2
ATOM 1449 C CA . LYS A 1 14 ? -14.445 -2.755 5.587 1.00 0.00 14 LYS A CA 2
ATOM 1450 C C . LYS A 1 14 ? -15.938 -2.569 5.335 1.00 0.00 14 LYS A C 2
ATOM 1451 O O . LYS A 1 14 ? -16.712 -2.346 6.266 1.00 0.00 14 LYS A O 2
ATOM 1470 N N . SER A 1 15 ? -16.336 -2.665 4.071 1.00 0.00 15 SER A N 2
ATOM 1471 C CA . SER A 1 15 ? -17.736 -2.505 3.696 1.00 0.00 15 SER A CA 2
ATOM 1472 C C . SER A 1 15 ? -18.350 -3.845 3.301 1.00 0.00 15 SER A C 2
ATOM 1473 O O . SER A 1 15 ? -19.544 -4.075 3.493 1.00 0.00 15 SER A O 2
ATOM 1481 N N . PHE A 1 16 ? -17.523 -4.726 2.748 1.00 0.00 16 PHE A N 2
ATOM 1482 C CA . PHE A 1 16 ? -17.983 -6.044 2.325 1.00 0.00 16 PHE A CA 2
ATOM 1483 C C . PHE A 1 16 ? -17.259 -7.146 3.093 1.00 0.00 16 PHE A C 2
ATOM 1484 O O . PHE A 1 16 ? -16.470 -7.910 2.536 1.00 0.00 16 PHE A O 2
ATOM 1501 N N . PRO A 1 17 ? -17.531 -7.230 4.404 1.00 0.00 17 PRO A N 2
ATOM 1502 C CA . PRO A 1 17 ? -16.916 -8.233 5.277 1.00 0.00 17 PRO A CA 2
ATOM 1503 C C . PRO A 1 17 ? -17.418 -9.643 4.983 1.00 0.00 17 PRO A C 2
ATOM 1504 O O . PRO A 1 17 ? -16.626 -10.571 4.814 1.00 0.00 17 PRO A O 2
ATOM 1515 N N . SER A 1 18 ? -18.736 -9.797 4.922 1.00 0.00 18 SER A N 2
ATOM 1516 C CA . SER A 1 18 ? -19.343 -11.095 4.651 1.00 0.00 18 SER A CA 2
ATOM 1517 C C . SER A 1 18 ? -19.061 -11.538 3.219 1.00 0.00 18 SER A C 2
ATOM 1518 O O . SER A 1 18 ? -19.028 -12.732 2.922 1.00 0.00 18 SER A O 2
ATOM 1526 N N . SER A 1 19 ? -18.858 -10.567 2.335 1.00 0.00 19 SER A N 2
ATOM 1527 C CA . SER A 1 19 ? -18.582 -10.855 0.932 1.00 0.00 19 SER A CA 2
ATOM 1528 C C . SER A 1 19 ? -17.310 -11.686 0.788 1.00 0.00 19 SER A C 2
ATOM 1529 O O . SER A 1 19 ? -16.367 -11.537 1.565 1.00 0.00 19 SER A O 2
ATOM 1537 N N . VAL A 1 20 ? -17.293 -12.561 -0.212 1.00 0.00 20 VAL A N 2
ATOM 1538 C CA . VAL A 1 20 ? -16.138 -13.415 -0.460 1.00 0.00 20 VAL A CA 2
ATOM 1539 C C . VAL A 1 20 ? -15.190 -12.778 -1.470 1.00 0.00 20 VAL A C 2
ATOM 1540 O O . VAL A 1 20 ? -15.493 -12.707 -2.662 1.00 0.00 20 VAL A O 2
ATOM 1553 N N . ILE A 1 21 ? -14.042 -12.317 -0.986 1.00 0.00 21 ILE A N 2
ATOM 1554 C CA . ILE A 1 21 ? -13.048 -11.687 -1.847 1.00 0.00 21 ILE A CA 2
ATOM 1555 C C . ILE A 1 21 ? -12.005 -12.697 -2.313 1.00 0.00 21 ILE A C 2
ATOM 1556 O O . ILE A 1 21 ? -11.398 -13.399 -1.503 1.00 0.00 21 ILE A O 2
ATOM 1572 N N . LYS A 1 22 ? -11.799 -12.765 -3.624 1.00 0.00 22 LYS A N 2
ATOM 1573 C CA . LYS A 1 22 ? -10.827 -13.687 -4.199 1.00 0.00 22 LYS A CA 2
ATOM 1574 C C . LYS A 1 22 ? -10.110 -13.050 -5.385 1.00 0.00 22 LYS A C 2
ATOM 1575 O O . LYS A 1 22 ? -10.726 -12.357 -6.196 1.00 0.00 22 LYS A O 2
ATOM 1594 N N . ILE A 1 23 ? -8.806 -13.290 -5.481 1.00 0.00 23 ILE A N 2
ATOM 1595 C CA . ILE A 1 23 ? -8.007 -12.742 -6.570 1.00 0.00 23 ILE A CA 2
ATOM 1596 C C . ILE A 1 23 ? -7.634 -13.824 -7.577 1.00 0.00 23 ILE A C 2
ATOM 1597 O O . ILE A 1 23 ? -7.421 -14.981 -7.212 1.00 0.00 23 ILE A O 2
ATOM 1613 N N . THR A 1 24 ? -7.554 -13.441 -8.847 1.00 0.00 24 THR A N 2
ATOM 1614 C CA . THR A 1 24 ? -7.205 -14.378 -9.908 1.00 0.00 24 THR A CA 2
ATOM 1615 C C . THR A 1 24 ? -5.935 -13.943 -10.630 1.00 0.00 24 THR A C 2
ATOM 1616 O O . THR A 1 24 ? -5.769 -12.769 -10.962 1.00 0.00 24 THR A O 2
ATOM 1627 N N . ASP A 1 25 ? -5.041 -14.896 -10.870 1.00 0.00 25 ASP A N 2
ATOM 1628 C CA . ASP A 1 25 ? -3.786 -14.612 -11.555 1.00 0.00 25 ASP A CA 2
ATOM 1629 C C . ASP A 1 25 ? -3.885 -14.957 -13.038 1.00 0.00 25 ASP A C 2
ATOM 1630 O O . ASP A 1 25 ? -3.591 -16.081 -13.446 1.00 0.00 25 ASP A O 2
ATOM 1639 N N . LEU A 1 26 ? -4.303 -13.984 -13.840 1.00 0.00 26 LEU A N 2
ATOM 1640 C CA . LEU A 1 26 ? -4.442 -14.184 -15.278 1.00 0.00 26 LEU A CA 2
ATOM 1641 C C . LEU A 1 26 ? -3.397 -13.381 -16.044 1.00 0.00 26 LEU A C 2
ATOM 1642 O O . LEU A 1 26 ? -3.041 -13.721 -17.173 1.00 0.00 26 LEU A O 2
ATOM 1658 N N . VAL A 1 27 ? -2.905 -12.313 -15.422 1.00 0.00 27 VAL A N 2
ATOM 1659 C CA . VAL A 1 27 ? -1.897 -11.463 -16.044 1.00 0.00 27 VAL A CA 2
ATOM 1660 C C . VAL A 1 27 ? -0.521 -12.116 -15.994 1.00 0.00 27 VAL A C 2
ATOM 1661 O O . VAL A 1 27 ? -0.017 -12.604 -17.005 1.00 0.00 27 VAL A O 2
ATOM 1674 N N . GLY A 1 28 ? 0.083 -12.122 -14.810 1.00 0.00 28 GLY A N 2
ATOM 1675 C CA . GLY A 1 28 ? 1.396 -12.719 -14.649 1.00 0.00 28 GLY A CA 2
ATOM 1676 C C . GLY A 1 28 ? 2.411 -11.744 -14.085 1.00 0.00 28 GLY A C 2
ATOM 1677 O O . GLY A 1 28 ? 3.323 -11.310 -14.789 1.00 0.00 28 GLY A O 2
ATOM 1681 N N . ASP A 1 29 ? 2.252 -11.397 -12.813 1.00 0.00 29 ASP A N 2
ATOM 1682 C CA . ASP A 1 29 ? 3.161 -10.466 -12.155 1.00 0.00 29 ASP A CA 2
ATOM 1683 C C . ASP A 1 29 ? 3.043 -9.071 -12.760 1.00 0.00 29 ASP A C 2
ATOM 1684 O O . ASP A 1 29 ? 3.924 -8.627 -13.496 1.00 0.00 29 ASP A O 2
ATOM 1693 N N . GLN A 1 30 ? 1.948 -8.386 -12.445 1.00 0.00 30 GLN A N 2
ATOM 1694 C CA . GLN A 1 30 ? 1.715 -7.042 -12.960 1.00 0.00 30 GLN A CA 2
ATOM 1695 C C . GLN A 1 30 ? 0.705 -6.295 -12.093 1.00 0.00 30 GLN A C 2
ATOM 1696 O O . GLN A 1 30 ? -0.015 -6.901 -11.301 1.00 0.00 30 GLN A O 2
ATOM 1710 N N . ASP A 1 31 ? 0.660 -4.977 -12.250 1.00 0.00 31 ASP A N 2
ATOM 1711 C CA . ASP A 1 31 ? -0.262 -4.147 -11.483 1.00 0.00 31 ASP A CA 2
ATOM 1712 C C . ASP A 1 31 ? -1.705 -4.588 -11.707 1.00 0.00 31 ASP A C 2
ATOM 1713 O O . ASP A 1 31 ? -2.575 -4.352 -10.867 1.00 0.00 31 ASP A O 2
ATOM 1722 N N . HIS A 1 32 ? -1.953 -5.229 -12.845 1.00 0.00 32 HIS A N 2
ATOM 1723 C CA . HIS A 1 32 ? -3.292 -5.703 -13.179 1.00 0.00 32 HIS A CA 2
ATOM 1724 C C . HIS A 1 32 ? -3.621 -6.983 -12.417 1.00 0.00 32 HIS A C 2
ATOM 1725 O O . HIS A 1 32 ? -2.788 -7.882 -12.305 1.00 0.00 32 HIS A O 2
ATOM 1739 N N . TYR A 1 33 ? -4.840 -7.057 -11.894 1.00 0.00 33 TYR A N 2
ATOM 1740 C CA . TYR A 1 33 ? -5.278 -8.225 -11.140 1.00 0.00 33 TYR A CA 2
ATOM 1741 C C . TYR A 1 33 ? -6.788 -8.411 -11.253 1.00 0.00 33 TYR A C 2
ATOM 1742 O O . TYR A 1 33 ? -7.532 -7.448 -11.432 1.00 0.00 33 TYR A O 2
ATOM 1760 N N . ALA A 1 34 ? -7.233 -9.659 -11.146 1.00 0.00 34 ALA A N 2
ATOM 1761 C CA . ALA A 1 34 ? -8.654 -9.974 -11.234 1.00 0.00 34 ALA A CA 2
ATOM 1762 C C . ALA A 1 34 ? -9.265 -10.141 -9.847 1.00 0.00 34 ALA A C 2
ATOM 1763 O O . ALA A 1 34 ? -9.030 -11.144 -9.170 1.00 0.00 34 ALA A O 2
ATOM 1770 N N . LEU A 1 35 ? -10.050 -9.155 -9.428 1.00 0.00 35 LEU A N 2
ATOM 1771 C CA . LEU A 1 35 ? -10.696 -9.193 -8.121 1.00 0.00 35 LEU A CA 2
ATOM 1772 C C . LEU A 1 35 ? -12.160 -9.600 -8.248 1.00 0.00 35 LEU A C 2
ATOM 1773 O O . LEU A 1 35 ? -12.967 -8.875 -8.829 1.00 0.00 35 LEU A O 2
ATOM 1789 N N . GLU A 1 36 ? -12.496 -10.763 -7.699 1.00 0.00 36 GLU A N 2
ATOM 1790 C CA . GLU A 1 36 ? -13.864 -11.265 -7.750 1.00 0.00 36 GLU A CA 2
ATOM 1791 C C . GLU A 1 36 ? -14.493 -11.274 -6.360 1.00 0.00 36 GLU A C 2
ATOM 1792 O O . GLU A 1 36 ? -14.044 -11.995 -5.469 1.00 0.00 36 GLU A O 2
ATOM 1804 N N . ILE A 1 37 ? -15.534 -10.467 -6.183 1.00 0.00 37 ILE A N 2
ATOM 1805 C CA . ILE A 1 37 ? -16.225 -10.381 -4.903 1.00 0.00 37 ILE A CA 2
ATOM 1806 C C . ILE A 1 37 ? -17.641 -10.937 -5.005 1.00 0.00 37 ILE A C 2
ATOM 1807 O O . ILE A 1 37 ? -18.307 -10.784 -6.029 1.00 0.00 37 ILE A O 2
ATOM 1823 N N . SER A 1 38 ? -18.097 -11.581 -3.935 1.00 0.00 38 SER A N 2
ATOM 1824 C CA . SER A 1 38 ? -19.434 -12.161 -3.904 1.00 0.00 38 SER A CA 2
ATOM 1825 C C . SER A 1 38 ? -20.216 -11.661 -2.693 1.00 0.00 38 SER A C 2
ATOM 1826 O O . SER A 1 38 ? -20.012 -12.128 -1.572 1.00 0.00 38 SER A O 2
ATOM 1834 N N . ASP A 1 39 ? -21.111 -10.707 -2.927 1.00 0.00 39 ASP A N 2
ATOM 1835 C CA . ASP A 1 39 ? -21.925 -10.143 -1.857 1.00 0.00 39 ASP A CA 2
ATOM 1836 C C . ASP A 1 39 ? -23.400 -10.135 -2.243 1.00 0.00 39 ASP A C 2
ATOM 1837 O O . ASP A 1 39 ? -23.743 -10.135 -3.425 1.00 0.00 39 ASP A O 2
ATOM 1846 N N . ALA A 1 40 ? -24.270 -10.128 -1.238 1.00 0.00 40 ALA A N 2
ATOM 1847 C CA . ALA A 1 40 ? -25.709 -10.118 -1.473 1.00 0.00 40 ALA A CA 2
ATOM 1848 C C . ALA A 1 40 ? -26.261 -8.697 -1.439 1.00 0.00 40 ALA A C 2
ATOM 1849 O O . ALA A 1 40 ? -27.445 -8.489 -1.177 1.00 0.00 40 ALA A O 2
ATOM 1856 N N . GLN A 1 41 ? -25.395 -7.725 -1.705 1.00 0.00 41 GLN A N 2
ATOM 1857 C CA . GLN A 1 41 ? -25.798 -6.323 -1.704 1.00 0.00 41 GLN A CA 2
ATOM 1858 C C . GLN A 1 41 ? -25.838 -5.767 -3.123 1.00 0.00 41 GLN A C 2
ATOM 1859 O O . GLN A 1 41 ? -26.457 -4.733 -3.379 1.00 0.00 41 GLN A O 2
ATOM 1873 N N . PHE A 1 42 ? -25.174 -6.458 -4.043 1.00 0.00 42 PHE A N 2
ATOM 1874 C CA . PHE A 1 42 ? -25.133 -6.032 -5.437 1.00 0.00 42 PHE A CA 2
ATOM 1875 C C . PHE A 1 42 ? -26.203 -6.748 -6.257 1.00 0.00 42 PHE A C 2
ATOM 1876 O O . PHE A 1 42 ? -26.056 -6.931 -7.464 1.00 0.00 42 PHE A O 2
ATOM 1893 N N . ASN A 1 43 ? -27.280 -7.151 -5.590 1.00 0.00 43 ASN A N 2
ATOM 1894 C CA . ASN A 1 43 ? -28.374 -7.848 -6.255 1.00 0.00 43 ASN A CA 2
ATOM 1895 C C . ASN A 1 43 ? -29.376 -6.856 -6.838 1.00 0.00 43 ASN A C 2
ATOM 1896 O O . ASN A 1 43 ? -30.565 -6.903 -6.528 1.00 0.00 43 ASN A O 2
ATOM 1907 N N . GLY A 1 44 ? -28.885 -5.957 -7.687 1.00 0.00 44 GLY A N 2
ATOM 1908 C CA . GLY A 1 44 ? -29.751 -4.967 -8.300 1.00 0.00 44 GLY A CA 2
ATOM 1909 C C . GLY A 1 44 ? -28.986 -3.753 -8.791 1.00 0.00 44 GLY A C 2
ATOM 1910 O O . GLY A 1 44 ? -29.457 -3.024 -9.664 1.00 0.00 44 GLY A O 2
ATOM 1914 N N . LEU A 1 45 ? -27.803 -3.534 -8.227 1.00 0.00 45 LEU A N 2
ATOM 1915 C CA . LEU A 1 45 ? -26.972 -2.398 -8.610 1.00 0.00 45 LEU A CA 2
ATOM 1916 C C . LEU A 1 45 ? -26.555 -2.499 -10.074 1.00 0.00 45 LEU A C 2
ATOM 1917 O O . LEU A 1 45 ? -26.854 -3.483 -10.749 1.00 0.00 45 LEU A O 2
ATOM 1933 N N . SER A 1 46 ? -25.860 -1.474 -10.558 1.00 0.00 46 SER A N 2
ATOM 1934 C CA . SER A 1 46 ? -25.402 -1.446 -11.942 1.00 0.00 46 SER A CA 2
ATOM 1935 C C . SER A 1 46 ? -23.905 -1.728 -12.026 1.00 0.00 46 SER A C 2
ATOM 1936 O O . SER A 1 46 ? -23.174 -1.558 -11.049 1.00 0.00 46 SER A O 2
ATOM 1944 N N . LEU A 1 47 ? -23.456 -2.161 -13.198 1.00 0.00 47 LEU A N 2
ATOM 1945 C CA . LEU A 1 47 ? -22.046 -2.468 -13.412 1.00 0.00 47 LEU A CA 2
ATOM 1946 C C . LEU A 1 47 ? -21.164 -1.297 -12.988 1.00 0.00 47 LEU A C 2
ATOM 1947 O O . LEU A 1 47 ? -20.026 -1.489 -12.559 1.00 0.00 47 LEU A O 2
ATOM 1963 N N . ILE A 1 48 ? -21.698 -0.087 -13.109 1.00 0.00 48 ILE A N 2
ATOM 1964 C CA . ILE A 1 48 ? -20.961 1.114 -12.735 1.00 0.00 48 ILE A CA 2
ATOM 1965 C C . ILE A 1 48 ? -20.926 1.288 -11.221 1.00 0.00 48 ILE A C 2
ATOM 1966 O O . ILE A 1 48 ? -19.871 1.541 -10.639 1.00 0.00 48 ILE A O 2
ATOM 1982 N N . ASN A 1 49 ? -22.086 1.150 -10.588 1.00 0.00 49 ASN A N 2
ATOM 1983 C CA . ASN A 1 49 ? -22.188 1.291 -9.140 1.00 0.00 49 ASN A CA 2
ATOM 1984 C C . ASN A 1 49 ? -21.344 0.237 -8.429 1.00 0.00 49 ASN A C 2
ATOM 1985 O O . ASN A 1 49 ? -20.700 0.521 -7.420 1.00 0.00 49 ASN A O 2
ATOM 1996 N N . GLN A 1 50 ? -21.352 -0.979 -8.965 1.00 0.00 50 GLN A N 2
ATOM 1997 C CA . GLN A 1 50 ? -20.588 -2.076 -8.383 1.00 0.00 50 GLN A CA 2
ATOM 1998 C C . GLN A 1 50 ? -19.090 -1.806 -8.479 1.00 0.00 50 GLN A C 2
ATOM 1999 O O . GLN A 1 50 ? -18.345 -2.032 -7.525 1.00 0.00 50 GLN A O 2
ATOM 2013 N N . HIS A 1 51 ? -18.654 -1.321 -9.638 1.00 0.00 51 HIS A N 2
ATOM 2014 C CA . HIS A 1 51 ? -17.244 -1.020 -9.859 1.00 0.00 51 HIS A CA 2
ATOM 2015 C C . HIS A 1 51 ? -16.827 0.227 -9.085 1.00 0.00 51 HIS A C 2
ATOM 2016 O O . HIS A 1 51 ? -15.658 0.391 -8.735 1.00 0.00 51 HIS A O 2
ATOM 2030 N N . LYS A 1 52 ? -17.790 1.104 -8.822 1.00 0.00 52 LYS A N 2
ATOM 2031 C CA . LYS A 1 52 ? -17.524 2.336 -8.090 1.00 0.00 52 LYS A CA 2
ATOM 2032 C C . LYS A 1 52 ? -17.465 2.075 -6.588 1.00 0.00 52 LYS A C 2
ATOM 2033 O O . LYS A 1 52 ? -16.572 2.567 -5.897 1.00 0.00 52 LYS A O 2
ATOM 2052 N N . LEU A 1 53 ? -18.419 1.296 -6.090 1.00 0.00 53 LEU A N 2
ATOM 2053 C CA . LEU A 1 53 ? -18.474 0.968 -4.670 1.00 0.00 53 LEU A CA 2
ATOM 2054 C C . LEU A 1 53 ? -17.131 0.435 -4.181 1.00 0.00 53 LEU A C 2
ATOM 2055 O O . LEU A 1 53 ? -16.558 0.951 -3.222 1.00 0.00 53 LEU A O 2
ATOM 2071 N N . VAL A 1 54 ? -16.633 -0.601 -4.849 1.00 0.00 54 VAL A N 2
ATOM 2072 C CA . VAL A 1 54 ? -15.356 -1.203 -4.486 1.00 0.00 54 VAL A CA 2
ATOM 2073 C C . VAL A 1 54 ? -14.256 -0.150 -4.405 1.00 0.00 54 VAL A C 2
ATOM 2074 O O . VAL A 1 54 ? -13.338 -0.256 -3.592 1.00 0.00 54 VAL A O 2
ATOM 2087 N N . LYS A 1 55 ? -14.354 0.866 -5.255 1.00 0.00 55 LYS A N 2
ATOM 2088 C CA . LYS A 1 55 ? -13.369 1.941 -5.280 1.00 0.00 55 LYS A CA 2
ATOM 2089 C C . LYS A 1 55 ? -13.633 2.948 -4.165 1.00 0.00 55 LYS A C 2
ATOM 2090 O O . LYS A 1 55 ? -12.712 3.598 -3.673 1.00 0.00 55 LYS A O 2
ATOM 2109 N N . ASN A 1 56 ? -14.896 3.069 -3.770 1.00 0.00 56 ASN A N 2
ATOM 2110 C CA . ASN A 1 56 ? -15.281 3.996 -2.712 1.00 0.00 56 ASN A CA 2
ATOM 2111 C C . ASN A 1 56 ? -14.934 3.428 -1.339 1.00 0.00 56 ASN A C 2
ATOM 2112 O O . ASN A 1 56 ? -14.486 4.153 -0.451 1.00 0.00 56 ASN A O 2
ATOM 2123 N N . ALA A 1 57 ? -15.145 2.126 -1.173 1.00 0.00 57 ALA A N 2
ATOM 2124 C CA . ALA A 1 57 ? -14.852 1.460 0.090 1.00 0.00 57 ALA A CA 2
ATOM 2125 C C . ALA A 1 57 ? -13.376 1.591 0.451 1.00 0.00 57 ALA A C 2
ATOM 2126 O O . ALA A 1 57 ? -12.994 1.430 1.611 1.00 0.00 57 ALA A O 2
ATOM 2133 N N . LEU A 1 58 ? -12.552 1.884 -0.548 1.00 0.00 58 LEU A N 2
ATOM 2134 C CA . LEU A 1 58 ? -11.116 2.036 -0.336 1.00 0.00 58 LEU A CA 2
ATOM 2135 C C . LEU A 1 58 ? -10.698 3.497 -0.466 1.00 0.00 58 LEU A C 2
ATOM 2136 O O . LEU A 1 58 ? -9.674 3.911 0.076 1.00 0.00 58 LEU A O 2
ATOM 2152 N N . SER A 1 59 ? -11.500 4.275 -1.187 1.00 0.00 59 SER A N 2
ATOM 2153 C CA . SER A 1 59 ? -11.213 5.690 -1.389 1.00 0.00 59 SER A CA 2
ATOM 2154 C C . SER A 1 59 ? -11.689 6.517 -0.199 1.00 0.00 59 SER A C 2
ATOM 2155 O O . SER A 1 59 ? -11.154 7.589 0.079 1.00 0.00 59 SER A O 2
ATOM 2163 N N . GLU A 1 60 ? -12.699 6.008 0.501 1.00 0.00 60 GLU A N 2
ATOM 2164 C CA . GLU A 1 60 ? -13.249 6.700 1.661 1.00 0.00 60 GLU A CA 2
ATOM 2165 C C . GLU A 1 60 ? -12.526 6.280 2.937 1.00 0.00 60 GLU A C 2
ATOM 2166 O O . GLU A 1 60 ? -12.374 7.073 3.867 1.00 0.00 60 GLU A O 2
ATOM 2178 N N . ILE A 1 61 ? -12.085 5.027 2.975 1.00 0.00 61 ILE A N 2
ATOM 2179 C CA . ILE A 1 61 ? -11.378 4.501 4.137 1.00 0.00 61 ILE A CA 2
ATOM 2180 C C . ILE A 1 61 ? -9.876 4.735 4.019 1.00 0.00 61 ILE A C 2
ATOM 2181 O O . ILE A 1 61 ? -9.142 4.631 5.002 1.00 0.00 61 ILE A O 2
ATOM 2197 N N . LEU A 1 62 ? -9.426 5.054 2.811 1.00 0.00 62 LEU A N 2
ATOM 2198 C CA . LEU A 1 62 ? -8.010 5.306 2.564 1.00 0.00 62 LEU A CA 2
ATOM 2199 C C . LEU A 1 62 ? -7.166 4.097 2.956 1.00 0.00 62 LEU A C 2
ATOM 2200 O O . LEU A 1 62 ? -6.023 4.240 3.389 1.00 0.00 62 LEU A O 2
ATOM 2216 N N . ASN A 1 63 ? -7.736 2.907 2.798 1.00 0.00 63 ASN A N 2
ATOM 2217 C CA . ASN A 1 63 ? -7.035 1.673 3.134 1.00 0.00 63 ASN A CA 2
ATOM 2218 C C . ASN A 1 63 ? -5.981 1.342 2.082 1.00 0.00 63 ASN A C 2
ATOM 2219 O O . ASN A 1 63 ? -4.996 0.661 2.366 1.00 0.00 63 ASN A O 2
ATOM 2230 N N . LYS A 1 64 ? -6.195 1.830 0.865 1.00 0.00 64 LYS A N 2
ATOM 2231 C CA . LYS A 1 64 ? -5.264 1.589 -0.231 1.00 0.00 64 LYS A CA 2
ATOM 2232 C C . LYS A 1 64 ? -5.678 2.366 -1.477 1.00 0.00 64 LYS A C 2
ATOM 2233 O O . LYS A 1 64 ? -6.856 2.665 -1.672 1.00 0.00 64 LYS A O 2
ATOM 2252 N N . LYS A 1 65 ? -4.702 2.688 -2.320 1.00 0.00 65 LYS A N 2
ATOM 2253 C CA . LYS A 1 65 ? -4.965 3.426 -3.549 1.00 0.00 65 LYS A CA 2
ATOM 2254 C C . LYS A 1 65 ? -4.389 2.694 -4.757 1.00 0.00 65 LYS A C 2
ATOM 2255 O O . LYS A 1 65 ? -3.327 3.055 -5.267 1.00 0.00 65 LYS A O 2
ATOM 2274 N N . LEU A 1 66 ? -5.096 1.665 -5.212 1.00 0.00 66 LEU A N 2
ATOM 2275 C CA . LEU A 1 66 ? -4.656 0.883 -6.362 1.00 0.00 66 LEU A CA 2
ATOM 2276 C C . LEU A 1 66 ? -4.763 1.697 -7.647 1.00 0.00 66 LEU A C 2
ATOM 2277 O O . LEU A 1 66 ? -5.654 2.534 -7.792 1.00 0.00 66 LEU A O 2
ATOM 2293 N N . HIS A 1 67 ? -3.849 1.445 -8.579 1.00 0.00 67 HIS A N 2
ATOM 2294 C CA . HIS A 1 67 ? -3.842 2.153 -9.854 1.00 0.00 67 HIS A CA 2
ATOM 2295 C C . HIS A 1 67 ? -5.098 1.835 -10.659 1.00 0.00 67 HIS A C 2
ATOM 2296 O O . HIS A 1 67 ? -5.901 2.721 -10.952 1.00 0.00 67 HIS A O 2
ATOM 2310 N N . SER A 1 68 ? -5.261 0.564 -11.014 1.00 0.00 68 SER A N 2
ATOM 2311 C CA . SER A 1 68 ? -6.418 0.129 -11.789 1.00 0.00 68 SER A CA 2
ATOM 2312 C C . SER A 1 68 ? -6.371 -1.375 -12.037 1.00 0.00 68 SER A C 2
ATOM 2313 O O . SER A 1 68 ? -5.429 -1.886 -12.645 1.00 0.00 68 SER A O 2
ATOM 2321 N N . ILE A 1 69 ? -7.393 -2.079 -11.563 1.00 0.00 69 ILE A N 2
ATOM 2322 C CA . ILE A 1 69 ? -7.470 -3.524 -11.734 1.00 0.00 69 ILE A CA 2
ATOM 2323 C C . ILE A 1 69 ? -8.871 -3.955 -12.154 1.00 0.00 69 ILE A C 2
ATOM 2324 O O . ILE A 1 69 ? -9.821 -3.175 -12.075 1.00 0.00 69 ILE A O 2
ATOM 2340 N N . SER A 1 70 ? -8.993 -5.201 -12.599 1.00 0.00 70 SER A N 2
ATOM 2341 C CA . SER A 1 70 ? -10.279 -5.735 -13.034 1.00 0.00 70 SER A CA 2
ATOM 2342 C C . SER A 1 70 ? -11.123 -6.161 -11.836 1.00 0.00 70 SER A C 2
ATOM 2343 O O . SER A 1 70 ? -10.704 -6.997 -11.034 1.00 0.00 70 SER A O 2
ATOM 2351 N N . ILE A 1 71 ? -12.312 -5.581 -11.723 1.00 0.00 71 ILE A N 2
ATOM 2352 C CA . ILE A 1 71 ? -13.216 -5.900 -10.624 1.00 0.00 71 ILE A CA 2
ATOM 2353 C C . ILE A 1 71 ? -14.468 -6.608 -11.131 1.00 0.00 71 ILE A C 2
ATOM 2354 O O . ILE A 1 71 ? -15.309 -6.006 -11.797 1.00 0.00 71 ILE A O 2
ATOM 2370 N N . LYS A 1 72 ? -14.586 -7.892 -10.809 1.00 0.00 72 LYS A N 2
ATOM 2371 C CA . LYS A 1 72 ? -15.736 -8.684 -11.227 1.00 0.00 72 LYS A CA 2
ATOM 2372 C C . LYS A 1 72 ? -16.838 -8.641 -10.173 1.00 0.00 72 LYS A C 2
ATOM 2373 O O . LYS A 1 72 ? -16.566 -8.674 -8.973 1.00 0.00 72 LYS A O 2
ATOM 2392 N N . THR A 1 73 ? -18.085 -8.570 -10.630 1.00 0.00 73 THR A N 2
ATOM 2393 C CA . THR A 1 73 ? -19.228 -8.523 -9.727 1.00 0.00 73 THR A CA 2
ATOM 2394 C C . THR A 1 73 ? -19.960 -9.860 -9.698 1.00 0.00 73 THR A C 2
ATOM 2395 O O . THR A 1 73 ? -20.357 -10.383 -10.739 1.00 0.00 73 THR A O 2
ATOM 2406 N N . ILE A 1 74 ? -20.137 -10.406 -8.499 1.00 0.00 74 ILE A N 2
ATOM 2407 C CA . ILE A 1 74 ? -20.824 -11.681 -8.336 1.00 0.00 74 ILE A CA 2
ATOM 2408 C C . ILE A 1 74 ? -21.903 -11.590 -7.263 1.00 0.00 74 ILE A C 2
ATOM 2409 O O . ILE A 1 74 ? -21.653 -11.119 -6.154 1.00 0.00 74 ILE A O 2
ATOM 2425 N N . SER A 1 75 ? -23.105 -12.046 -7.600 1.00 0.00 75 SER A N 2
ATOM 2426 C CA . SER A 1 75 ? -24.225 -12.015 -6.667 1.00 0.00 75 SER A CA 2
ATOM 2427 C C . SER A 1 75 ? -25.025 -13.313 -6.733 1.00 0.00 75 SER A C 2
ATOM 2428 O O . SER A 1 75 ? -25.161 -13.916 -7.798 1.00 0.00 75 SER A O 2
ATOM 2436 N N . ILE A 1 76 ? -25.551 -13.735 -5.589 1.00 0.00 76 ILE A N 2
ATOM 2437 C CA . ILE A 1 76 ? -26.338 -14.960 -5.516 1.00 0.00 76 ILE A CA 2
ATOM 2438 C C . ILE A 1 76 ? -27.441 -14.843 -4.471 1.00 0.00 76 ILE A C 2
ATOM 2439 O O . ILE A 1 76 ? -27.356 -14.057 -3.527 1.00 0.00 76 ILE A O 2
ATOM 2455 N N . PRO A 1 77 ? -28.503 -15.645 -4.639 1.00 0.00 77 PRO A N 2
ATOM 2456 C CA . PRO A 1 77 ? -29.644 -15.653 -3.719 1.00 0.00 77 PRO A CA 2
ATOM 2457 C C . PRO A 1 77 ? -29.288 -16.246 -2.360 1.00 0.00 77 PRO A C 2
ATOM 2458 O O . PRO A 1 77 ? -28.826 -15.538 -1.465 1.00 0.00 77 PRO A O 2
ATOM 2469 N N . MET A 1 1 ? 6.716 -4.779 -5.382 1.00 0.00 1 MET A N 3
ATOM 2470 C CA . MET A 1 1 ? 6.699 -5.832 -4.372 1.00 0.00 1 MET A CA 3
ATOM 2471 C C . MET A 1 1 ? 5.349 -6.542 -4.351 1.00 0.00 1 MET A C 3
ATOM 2472 O O . MET A 1 1 ? 4.381 -6.073 -4.949 1.00 0.00 1 MET A O 3
ATOM 2486 N N . ALA A 1 2 ? 5.292 -7.675 -3.660 1.00 0.00 2 ALA A N 3
ATOM 2487 C CA . ALA A 1 2 ? 4.061 -8.449 -3.560 1.00 0.00 2 ALA A CA 3
ATOM 2488 C C . ALA A 1 2 ? 3.556 -8.494 -2.122 1.00 0.00 2 ALA A C 3
ATOM 2489 O O . ALA A 1 2 ? 4.336 -8.380 -1.176 1.00 0.00 2 ALA A O 3
ATOM 2496 N N . ILE A 1 3 ? 2.247 -8.660 -1.965 1.00 0.00 3 ILE A N 3
ATOM 2497 C CA . ILE A 1 3 ? 1.639 -8.720 -0.641 1.00 0.00 3 ILE A CA 3
ATOM 2498 C C . ILE A 1 3 ? 0.575 -9.811 -0.574 1.00 0.00 3 ILE A C 3
ATOM 2499 O O . ILE A 1 3 ? -0.061 -10.134 -1.578 1.00 0.00 3 ILE A O 3
ATOM 2515 N N . SER A 1 4 ? 0.385 -10.372 0.615 1.00 0.00 4 SER A N 3
ATOM 2516 C CA . SER A 1 4 ? -0.601 -11.428 0.813 1.00 0.00 4 SER A CA 3
ATOM 2517 C C . SER A 1 4 ? -1.995 -10.951 0.415 1.00 0.00 4 SER A C 3
ATOM 2518 O O . SER A 1 4 ? -2.406 -9.844 0.760 1.00 0.00 4 SER A O 3
ATOM 2526 N N . ALA A 1 5 ? -2.717 -11.797 -0.313 1.00 0.00 5 ALA A N 3
ATOM 2527 C CA . ALA A 1 5 ? -4.064 -11.464 -0.758 1.00 0.00 5 ALA A CA 3
ATOM 2528 C C . ALA A 1 5 ? -4.948 -11.068 0.420 1.00 0.00 5 ALA A C 3
ATOM 2529 O O . ALA A 1 5 ? -5.892 -10.293 0.266 1.00 0.00 5 ALA A O 3
ATOM 2536 N N . GLU A 1 6 ? -4.637 -11.605 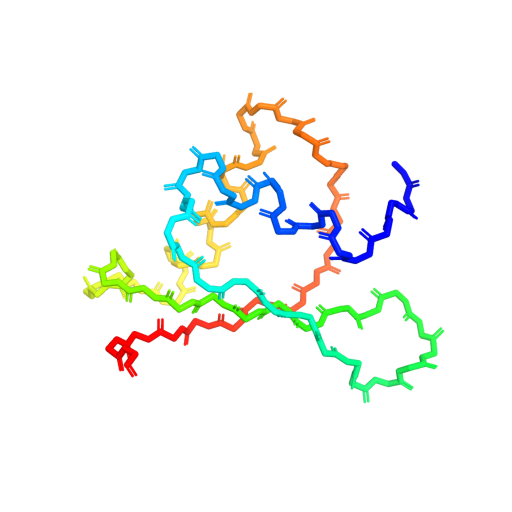1.595 1.00 0.00 6 GLU A N 3
ATOM 2537 C CA . GLU A 1 6 ? -5.405 -11.308 2.798 1.00 0.00 6 GLU A CA 3
ATOM 2538 C C . GLU A 1 6 ? -5.347 -9.819 3.127 1.00 0.00 6 GLU A C 3
ATOM 2539 O O . GLU A 1 6 ? -6.192 -9.301 3.856 1.00 0.00 6 GLU A O 3
ATOM 2551 N N . GLU A 1 7 ? -4.343 -9.138 2.584 1.00 0.00 7 GLU A N 3
ATOM 2552 C CA . GLU A 1 7 ? -4.173 -7.709 2.821 1.00 0.00 7 GLU A CA 3
ATOM 2553 C C . GLU A 1 7 ? -5.107 -6.895 1.929 1.00 0.00 7 GLU A C 3
ATOM 2554 O O . GLU A 1 7 ? -5.558 -5.813 2.307 1.00 0.00 7 GLU A O 3
ATOM 2566 N N . LEU A 1 8 ? -5.392 -7.423 0.743 1.00 0.00 8 LEU A N 3
ATOM 2567 C CA . LEU A 1 8 ? -6.271 -6.746 -0.204 1.00 0.00 8 LEU A CA 3
ATOM 2568 C C . LEU A 1 8 ? -7.726 -6.831 0.247 1.00 0.00 8 LEU A C 3
ATOM 2569 O O . LEU A 1 8 ? -8.493 -5.884 0.081 1.00 0.00 8 LEU A O 3
ATOM 2585 N N . GLU A 1 9 ? -8.096 -7.972 0.821 1.00 0.00 9 GLU A N 3
ATOM 2586 C CA . GLU A 1 9 ? -9.459 -8.179 1.297 1.00 0.00 9 GLU A CA 3
ATOM 2587 C C . GLU A 1 9 ? -9.749 -7.304 2.513 1.00 0.00 9 GLU A C 3
ATOM 2588 O O . GLU A 1 9 ? -10.877 -6.853 2.713 1.00 0.00 9 GLU A O 3
ATOM 2600 N N . LYS A 1 10 ? -8.723 -7.067 3.323 1.00 0.00 10 LYS A N 3
ATOM 2601 C CA . LYS A 1 10 ? -8.865 -6.246 4.519 1.00 0.00 10 LYS A CA 3
ATOM 2602 C C . LYS A 1 10 ? -9.550 -4.923 4.192 1.00 0.00 10 LYS A C 3
ATOM 2603 O O . LYS A 1 10 ? -10.264 -4.361 5.024 1.00 0.00 10 LYS A O 3
ATOM 2622 N N . ILE A 1 11 ? -9.330 -4.432 2.978 1.00 0.00 11 ILE A N 3
ATOM 2623 C CA . ILE A 1 11 ? -9.928 -3.176 2.541 1.00 0.00 11 ILE A CA 3
ATOM 2624 C C . ILE A 1 11 ? -11.430 -3.329 2.326 1.00 0.00 11 ILE A C 3
ATOM 2625 O O . ILE A 1 11 ? -12.236 -2.777 3.077 1.00 0.00 11 ILE A O 3
ATOM 2641 N N . LEU A 1 12 ? -11.801 -4.084 1.298 1.00 0.00 12 LEU A N 3
ATOM 2642 C CA . LEU A 1 12 ? -13.208 -4.312 0.985 1.00 0.00 12 LEU A CA 3
ATOM 2643 C C . LEU A 1 12 ? -13.965 -4.810 2.211 1.00 0.00 12 LEU A C 3
ATOM 2644 O O . LEU A 1 12 ? -15.149 -4.520 2.384 1.00 0.00 12 LEU A O 3
ATOM 2660 N N . LYS A 1 13 ? -13.274 -5.561 3.063 1.00 0.00 13 LYS A N 3
ATOM 2661 C CA . LYS A 1 13 ? -13.879 -6.097 4.276 1.00 0.00 13 LYS A CA 3
ATOM 2662 C C . LYS A 1 13 ? -14.523 -4.986 5.100 1.00 0.00 13 LYS A C 3
ATOM 2663 O O . LYS A 1 13 ? -15.476 -5.222 5.842 1.00 0.00 13 LYS A O 3
ATOM 2682 N N . LYS A 1 14 ? -13.998 -3.773 4.962 1.00 0.00 14 LYS A N 3
ATOM 2683 C CA . LYS A 1 14 ? -14.523 -2.624 5.691 1.00 0.00 14 LYS A CA 3
ATOM 2684 C C . LYS A 1 14 ? -16.029 -2.493 5.487 1.00 0.00 14 LYS A C 3
ATOM 2685 O O . LYS A 1 14 ? -16.763 -2.155 6.416 1.00 0.00 14 LYS A O 3
ATOM 2704 N N . SER A 1 15 ? -16.482 -2.763 4.267 1.00 0.00 15 SER A N 3
ATOM 2705 C CA . SER A 1 15 ? -17.901 -2.672 3.942 1.00 0.00 15 SER A CA 3
ATOM 2706 C C . SER A 1 15 ? -18.494 -4.058 3.709 1.00 0.00 15 SER A C 3
ATOM 2707 O O . SER A 1 15 ? -19.549 -4.394 4.249 1.00 0.00 15 SER A O 3
ATOM 2715 N N . PHE A 1 16 ? -17.809 -4.860 2.900 1.00 0.00 16 PHE A N 3
ATOM 2716 C CA . PHE A 1 16 ? -18.268 -6.210 2.593 1.00 0.00 16 PHE A CA 3
ATOM 2717 C C . PHE A 1 16 ? -17.322 -7.253 3.183 1.00 0.00 16 PHE A C 3
ATOM 2718 O O . PHE A 1 16 ? -16.521 -7.869 2.479 1.00 0.00 16 PHE A O 3
ATOM 2735 N N . PRO A 1 17 ? -17.415 -7.455 4.505 1.00 0.00 17 PRO A N 3
ATOM 2736 C CA . PRO A 1 17 ? -16.576 -8.422 5.219 1.00 0.00 17 PRO A CA 3
ATOM 2737 C C . PRO A 1 17 ? -16.932 -9.864 4.874 1.00 0.00 17 PRO A C 3
ATOM 2738 O O . PRO A 1 17 ? -16.055 -10.677 4.583 1.00 0.00 17 PRO A O 3
ATOM 2749 N N . SER A 1 18 ? -18.224 -10.174 4.909 1.00 0.00 18 SER A N 3
ATOM 2750 C CA . SER A 1 18 ? -18.696 -11.520 4.603 1.00 0.00 18 SER A CA 3
ATOM 2751 C C . SER A 1 18 ? -18.406 -11.880 3.149 1.00 0.00 18 SER A C 3
ATOM 2752 O O . SER A 1 18 ? -18.249 -13.052 2.807 1.00 0.00 18 SER A O 3
ATOM 2760 N N . SER A 1 19 ? -18.338 -10.862 2.296 1.00 0.00 19 SER A N 3
ATOM 2761 C CA . SER A 1 19 ? -18.071 -11.070 0.878 1.00 0.00 19 SER A CA 3
ATOM 2762 C C . SER A 1 19 ? -16.825 -11.927 0.679 1.00 0.00 19 SER A C 3
ATOM 2763 O O . SER A 1 19 ? -15.975 -12.022 1.564 1.00 0.00 19 SER A O 3
ATOM 2771 N N . VAL A 1 20 ? -16.724 -12.550 -0.491 1.00 0.00 20 VAL A N 3
ATOM 2772 C CA . VAL A 1 20 ? -15.582 -13.399 -0.809 1.00 0.00 20 VAL A CA 3
ATOM 2773 C C . VAL A 1 20 ? -14.562 -12.653 -1.661 1.00 0.00 20 VAL A C 3
ATOM 2774 O O . VAL A 1 20 ? -14.682 -12.600 -2.886 1.00 0.00 20 VAL A O 3
ATOM 2787 N N . ILE A 1 21 ? -13.559 -12.078 -1.006 1.00 0.00 21 ILE A N 3
ATOM 2788 C CA . ILE A 1 21 ? -12.517 -11.336 -1.705 1.00 0.00 21 ILE A CA 3
ATOM 2789 C C . ILE A 1 21 ? -11.356 -12.247 -2.088 1.00 0.00 21 ILE A C 3
ATOM 2790 O O . ILE A 1 21 ? -10.601 -12.704 -1.229 1.00 0.00 21 ILE A O 3
ATOM 2806 N N . LYS A 1 22 ? -11.217 -12.506 -3.384 1.00 0.00 22 LYS A N 3
ATOM 2807 C CA . LYS A 1 22 ? -10.146 -13.360 -3.883 1.00 0.00 22 LYS A CA 3
ATOM 2808 C C . LYS A 1 22 ? -9.455 -12.720 -5.083 1.00 0.00 22 LYS A C 3
ATOM 2809 O O . LYS A 1 22 ? -10.068 -11.956 -5.830 1.00 0.00 22 LYS A O 3
ATOM 2828 N N . ILE A 1 23 ? -8.177 -13.037 -5.262 1.00 0.00 23 ILE A N 3
ATOM 2829 C CA . ILE A 1 23 ? -7.404 -12.494 -6.372 1.00 0.00 23 ILE A CA 3
ATOM 2830 C C . ILE A 1 23 ? -7.000 -13.593 -7.349 1.00 0.00 23 ILE A C 3
ATOM 2831 O O . ILE A 1 23 ? -6.546 -14.663 -6.945 1.00 0.00 23 ILE A O 3
ATOM 2847 N N . THR A 1 24 ? -7.167 -13.320 -8.640 1.00 0.00 24 THR A N 3
ATOM 2848 C CA . THR A 1 24 ? -6.819 -14.285 -9.676 1.00 0.00 24 THR A CA 3
ATOM 2849 C C . THR A 1 24 ? -6.011 -13.629 -10.789 1.00 0.00 24 THR A C 3
ATOM 2850 O O . THR A 1 24 ? -6.269 -12.485 -11.166 1.00 0.00 24 THR A O 3
ATOM 2861 N N . ASP A 1 25 ? -5.032 -14.359 -11.312 1.00 0.00 25 ASP A N 3
ATOM 2862 C CA . ASP A 1 25 ? -4.186 -13.848 -12.384 1.00 0.00 25 ASP A CA 3
ATOM 2863 C C . ASP A 1 25 ? -4.894 -13.951 -13.731 1.00 0.00 25 ASP A C 3
ATOM 2864 O O . ASP A 1 25 ? -5.447 -14.996 -14.076 1.00 0.00 25 ASP A O 3
ATOM 2873 N N . LEU A 1 26 ? -4.875 -12.860 -14.489 1.00 0.00 26 LEU A N 3
ATOM 2874 C CA . LEU A 1 26 ? -5.517 -12.826 -15.798 1.00 0.00 26 LEU A CA 3
ATOM 2875 C C . LEU A 1 26 ? -4.507 -13.106 -16.907 1.00 0.00 26 LEU A C 3
ATOM 2876 O O . LEU A 1 26 ? -4.696 -14.010 -17.720 1.00 0.00 26 LEU A O 3
ATOM 2892 N N . VAL A 1 27 ? -3.432 -12.324 -16.932 1.00 0.00 27 VAL A N 3
ATOM 2893 C CA . VAL A 1 27 ? -2.390 -12.489 -17.938 1.00 0.00 27 VAL A CA 3
ATOM 2894 C C . VAL A 1 27 ? -1.069 -12.899 -17.298 1.00 0.00 27 VAL A C 3
ATOM 2895 O O . VAL A 1 27 ? -0.336 -13.726 -17.838 1.00 0.00 27 VAL A O 3
ATOM 2908 N N . GLY A 1 28 ? -0.770 -12.314 -16.142 1.00 0.00 28 GLY A N 3
ATOM 2909 C CA . GLY A 1 28 ? 0.463 -12.631 -15.446 1.00 0.00 28 GLY A CA 3
ATOM 2910 C C . GLY A 1 28 ? 1.682 -12.042 -16.129 1.00 0.00 28 GLY A C 3
ATOM 2911 O O . GLY A 1 28 ? 2.729 -12.684 -16.207 1.00 0.00 28 GLY A O 3
ATOM 2915 N N . ASP A 1 29 ? 1.545 -10.818 -16.626 1.00 0.00 29 ASP A N 3
ATOM 2916 C CA . ASP A 1 29 ? 2.644 -10.142 -17.306 1.00 0.00 29 ASP A CA 3
ATOM 2917 C C . ASP A 1 29 ? 3.045 -8.872 -16.561 1.00 0.00 29 ASP A C 3
ATOM 2918 O O . ASP A 1 29 ? 4.228 -8.547 -16.465 1.00 0.00 29 ASP A O 3
ATOM 2927 N N . GLN A 1 30 ? 2.052 -8.160 -16.038 1.00 0.00 30 GLN A N 3
ATOM 2928 C CA . GLN A 1 30 ? 2.303 -6.926 -15.304 1.00 0.00 30 GLN A CA 3
ATOM 2929 C C . GLN A 1 30 ? 1.705 -6.996 -13.902 1.00 0.00 30 GLN A C 3
ATOM 2930 O O . GLN A 1 30 ? 1.243 -5.990 -13.363 1.00 0.00 30 GLN A O 3
ATOM 2944 N N . ASP A 1 31 ? 1.717 -8.189 -13.318 1.00 0.00 31 ASP A N 3
ATOM 2945 C CA . ASP A 1 31 ? 1.176 -8.389 -11.979 1.00 0.00 31 ASP A CA 3
ATOM 2946 C C . ASP A 1 31 ? -0.317 -8.081 -11.944 1.00 0.00 31 ASP A C 3
ATOM 2947 O O . ASP A 1 31 ? -0.794 -7.367 -11.061 1.00 0.00 31 ASP A O 3
ATOM 2956 N N . HIS A 1 32 ? -1.051 -8.624 -12.910 1.00 0.00 32 HIS A N 3
ATOM 2957 C CA . HIS A 1 32 ? -2.491 -8.407 -12.990 1.00 0.00 32 HIS A CA 3
ATOM 2958 C C . HIS A 1 32 ? -3.213 -9.122 -11.852 1.00 0.00 32 HIS A C 3
ATOM 2959 O O . HIS A 1 32 ? -2.912 -10.275 -11.541 1.00 0.00 32 HIS A O 3
ATOM 2973 N N . TYR A 1 33 ? -4.164 -8.431 -11.234 1.00 0.00 33 TYR A N 3
ATOM 2974 C CA . TYR A 1 33 ? -4.926 -9.000 -10.128 1.00 0.00 33 TYR A CA 3
ATOM 2975 C C . TYR A 1 33 ? -6.425 -8.847 -10.364 1.00 0.00 33 TYR A C 3
ATOM 2976 O O . TYR A 1 33 ? -6.923 -7.740 -10.569 1.00 0.00 33 TYR A O 3
ATOM 2994 N N . ALA A 1 34 ? -7.140 -9.967 -10.333 1.00 0.00 34 ALA A N 3
ATOM 2995 C CA . ALA A 1 34 ? -8.583 -9.959 -10.541 1.00 0.00 34 ALA A CA 3
ATOM 2996 C C . ALA A 1 34 ? -9.329 -10.015 -9.212 1.00 0.00 34 ALA A C 3
ATOM 2997 O O . ALA A 1 34 ? -9.475 -11.082 -8.615 1.00 0.00 34 ALA A O 3
ATOM 3004 N N . LEU A 1 35 ? -9.799 -8.860 -8.754 1.00 0.00 35 LEU A N 3
ATOM 3005 C CA . LEU A 1 35 ? -10.530 -8.777 -7.494 1.00 0.00 35 LEU A CA 3
ATOM 3006 C C . LEU A 1 35 ? -11.985 -9.194 -7.681 1.00 0.00 35 LEU A C 3
ATOM 3007 O O . LEU A 1 35 ? -12.788 -8.447 -8.240 1.00 0.00 35 LEU A O 3
ATOM 3023 N N . GLU A 1 36 ? -12.318 -10.391 -7.207 1.00 0.00 36 GLU A N 3
ATOM 3024 C CA . GLU A 1 36 ? -13.677 -10.906 -7.321 1.00 0.00 36 GLU A CA 3
ATOM 3025 C C . GLU A 1 36 ? -14.422 -10.776 -5.995 1.00 0.00 36 GLU A C 3
ATOM 3026 O O . GLU A 1 36 ? -13.930 -11.206 -4.951 1.00 0.00 36 GLU A O 3
ATOM 3038 N N . ILE A 1 37 ? -15.608 -10.180 -6.045 1.00 0.00 37 ILE A N 3
ATOM 3039 C CA . ILE A 1 37 ? -16.420 -9.994 -4.849 1.00 0.00 37 ILE A CA 3
ATOM 3040 C C . ILE A 1 37 ? -17.792 -10.641 -5.009 1.00 0.00 37 ILE A C 3
ATOM 3041 O O . ILE A 1 37 ? -18.526 -10.339 -5.950 1.00 0.00 37 ILE A O 3
ATOM 3057 N N . SER A 1 38 ? -18.132 -11.532 -4.083 1.00 0.00 38 SER A N 3
ATOM 3058 C CA . SER A 1 38 ? -19.415 -12.223 -4.123 1.00 0.00 38 SER A CA 3
ATOM 3059 C C . SER A 1 38 ? -20.222 -11.944 -2.858 1.00 0.00 38 SER A C 3
ATOM 3060 O O . SER A 1 38 ? -19.858 -12.385 -1.767 1.00 0.00 38 SER A O 3
ATOM 3068 N N . ASP A 1 39 ? -21.318 -11.210 -3.013 1.00 0.00 39 ASP A N 3
ATOM 3069 C CA . ASP A 1 39 ? -22.178 -10.872 -1.885 1.00 0.00 39 ASP A CA 3
ATOM 3070 C C . ASP A 1 39 ? -23.615 -10.650 -2.345 1.00 0.00 39 ASP A C 3
ATOM 3071 O O . ASP A 1 39 ? -23.903 -10.662 -3.541 1.00 0.00 39 ASP A O 3
ATOM 3080 N N . ALA A 1 40 ? -24.513 -10.448 -1.386 1.00 0.00 40 ALA A N 3
ATOM 3081 C CA . ALA A 1 40 ? -25.920 -10.222 -1.692 1.00 0.00 40 ALA A CA 3
ATOM 3082 C C . ALA A 1 40 ? -26.262 -8.737 -1.641 1.00 0.00 40 ALA A C 3
ATOM 3083 O O . ALA A 1 40 ? -27.412 -8.364 -1.413 1.00 0.00 40 ALA A O 3
ATOM 3090 N N . GLN A 1 41 ? -25.255 -7.895 -1.853 1.00 0.00 41 GLN A N 3
ATOM 3091 C CA . GLN A 1 41 ? -25.450 -6.450 -1.828 1.00 0.00 41 GLN A CA 3
ATOM 3092 C C . GLN A 1 41 ? -25.290 -5.856 -3.224 1.00 0.00 41 GLN A C 3
ATOM 3093 O O . GLN A 1 41 ? -25.694 -4.721 -3.476 1.00 0.00 41 GLN A O 3
ATOM 3107 N N . PHE A 1 42 ? -24.699 -6.631 -4.127 1.00 0.00 42 PHE A N 3
ATOM 3108 C CA . PHE A 1 42 ? -24.484 -6.180 -5.497 1.00 0.00 42 PHE A CA 3
ATOM 3109 C C . PHE A 1 42 ? -25.608 -6.662 -6.411 1.00 0.00 42 PHE A C 3
ATOM 3110 O O . PHE A 1 42 ? -25.418 -6.819 -7.616 1.00 0.00 42 PHE A O 3
ATOM 3127 N N . ASN A 1 43 ? -26.779 -6.894 -5.826 1.00 0.00 43 ASN A N 3
ATOM 3128 C CA . ASN A 1 43 ? -27.933 -7.359 -6.586 1.00 0.00 43 ASN A CA 3
ATOM 3129 C C . ASN A 1 43 ? -28.839 -6.192 -6.968 1.00 0.00 43 ASN A C 3
ATOM 3130 O O . ASN A 1 43 ? -29.296 -5.440 -6.108 1.00 0.00 43 ASN A O 3
ATOM 3141 N N . GLY A 1 44 ? -29.094 -6.047 -8.265 1.00 0.00 44 GLY A N 3
ATOM 3142 C CA . GLY A 1 44 ? -29.944 -4.970 -8.738 1.00 0.00 44 GLY A CA 3
ATOM 3143 C C . GLY A 1 44 ? -29.155 -3.731 -9.114 1.00 0.00 44 GLY A C 3
ATOM 3144 O O . GLY A 1 44 ? -29.719 -2.645 -9.252 1.00 0.00 44 GLY A O 3
ATOM 3148 N N . LEU A 1 45 ? -27.847 -3.892 -9.279 1.00 0.00 45 LEU A N 3
ATOM 3149 C CA . LEU A 1 45 ? -26.978 -2.777 -9.640 1.00 0.00 45 LEU A CA 3
ATOM 3150 C C . LEU A 1 45 ? -26.438 -2.944 -11.056 1.00 0.00 45 LEU A C 3
ATOM 3151 O O . LEU A 1 45 ? -26.684 -3.958 -11.710 1.00 0.00 45 LEU A O 3
ATOM 3167 N N . SER A 1 46 ? -25.699 -1.943 -11.524 1.00 0.00 46 SER A N 3
ATOM 3168 C CA . SER A 1 46 ? -25.125 -1.977 -12.864 1.00 0.00 46 SER A CA 3
ATOM 3169 C C . SER A 1 46 ? -23.619 -2.217 -12.804 1.00 0.00 46 SER A C 3
ATOM 3170 O O . SER A 1 46 ? -23.030 -2.269 -11.724 1.00 0.00 46 SER A O 3
ATOM 3178 N N . LEU A 1 47 ? -23.003 -2.361 -13.972 1.00 0.00 47 LEU A N 3
ATOM 3179 C CA . LEU A 1 47 ? -21.565 -2.595 -14.054 1.00 0.00 47 LEU A CA 3
ATOM 3180 C C . LEU A 1 47 ? -20.788 -1.411 -13.488 1.00 0.00 47 LEU A C 3
ATOM 3181 O O . LEU A 1 47 ? -19.683 -1.573 -12.968 1.00 0.00 47 LEU A O 3
ATOM 3197 N N . ILE A 1 48 ? -21.373 -0.222 -13.589 1.00 0.00 48 ILE A N 3
ATOM 3198 C CA . ILE A 1 48 ? -20.736 0.987 -13.084 1.00 0.00 48 ILE A CA 3
ATOM 3199 C C . ILE A 1 48 ? -20.963 1.143 -11.584 1.00 0.00 48 ILE A C 3
ATOM 3200 O O . ILE A 1 48 ? -20.057 1.525 -10.845 1.00 0.00 48 ILE A O 3
ATOM 3216 N N . ASN A 1 49 ? -22.179 0.841 -11.141 1.00 0.00 49 ASN A N 3
ATOM 3217 C CA . ASN A 1 49 ? -22.526 0.946 -9.728 1.00 0.00 49 ASN A CA 3
ATOM 3218 C C . ASN A 1 49 ? -21.737 -0.062 -8.898 1.00 0.00 49 ASN A C 3
ATOM 3219 O O . ASN A 1 49 ? -21.397 0.201 -7.745 1.00 0.00 49 ASN A O 3
ATOM 3230 N N . GLN A 1 50 ? -21.448 -1.214 -9.494 1.00 0.00 50 GLN A N 3
ATOM 3231 C CA . GLN A 1 50 ? -20.699 -2.261 -8.810 1.00 0.00 50 GLN A CA 3
ATOM 3232 C C . GLN A 1 50 ? -19.211 -1.929 -8.771 1.00 0.00 50 GLN A C 3
ATOM 3233 O O . GLN A 1 50 ? -18.517 -2.252 -7.806 1.00 0.00 50 GLN A O 3
ATOM 3247 N N . HIS A 1 51 ? -18.726 -1.282 -9.826 1.00 0.00 51 HIS A N 3
ATOM 3248 C CA . HIS A 1 51 ? -17.320 -0.906 -9.912 1.00 0.00 51 HIS A CA 3
ATOM 3249 C C . HIS A 1 51 ? -17.047 0.364 -9.112 1.00 0.00 51 HIS A C 3
ATOM 3250 O O . HIS A 1 51 ? -15.947 0.562 -8.597 1.00 0.00 51 HIS A O 3
ATOM 3264 N N . LYS A 1 52 ? -18.056 1.223 -9.012 1.00 0.00 52 LYS A N 3
ATOM 3265 C CA . LYS A 1 52 ? -17.927 2.474 -8.275 1.00 0.00 52 LYS A CA 3
ATOM 3266 C C . LYS A 1 52 ? -18.097 2.242 -6.777 1.00 0.00 52 LYS A C 3
ATOM 3267 O O . LYS A 1 52 ? -17.515 2.956 -5.958 1.00 0.00 52 LYS A O 3
ATOM 3286 N N . LEU A 1 53 ? -18.895 1.241 -6.424 1.00 0.00 53 LEU A N 3
ATOM 3287 C CA . LEU A 1 53 ? -19.140 0.914 -5.024 1.00 0.00 53 LEU A CA 3
ATOM 3288 C C . LEU A 1 53 ? -17.850 0.489 -4.330 1.00 0.00 53 LEU A C 3
ATOM 3289 O O . LEU A 1 53 ? -17.477 1.043 -3.296 1.00 0.00 53 LEU A O 3
ATOM 3305 N N . VAL A 1 54 ? -17.171 -0.498 -4.907 1.00 0.00 54 VAL A N 3
ATOM 3306 C CA . VAL A 1 54 ? -15.921 -0.995 -4.347 1.00 0.00 54 VAL A CA 3
ATOM 3307 C C . VAL A 1 54 ? -14.949 0.147 -4.071 1.00 0.00 54 VAL A C 3
ATOM 3308 O O . VAL A 1 54 ? -14.214 0.127 -3.084 1.00 0.00 54 VAL A O 3
ATOM 3321 N N . LYS A 1 55 ? -14.950 1.143 -4.951 1.00 0.00 55 LYS A N 3
ATOM 3322 C CA . LYS A 1 55 ? -14.071 2.296 -4.803 1.00 0.00 55 LYS A CA 3
ATOM 3323 C C . LYS A 1 55 ? -14.555 3.210 -3.682 1.00 0.00 55 LYS A C 3
ATOM 3324 O O . LYS A 1 55 ? -13.754 3.821 -2.977 1.00 0.00 55 LYS A O 3
ATOM 3343 N N . ASN A 1 56 ? -15.872 3.297 -3.524 1.00 0.00 56 ASN A N 3
ATOM 3344 C CA . ASN A 1 56 ? -16.463 4.136 -2.487 1.00 0.00 56 ASN A CA 3
ATOM 3345 C C . ASN A 1 56 ? -16.152 3.586 -1.099 1.00 0.00 56 ASN A C 3
ATOM 3346 O O . ASN A 1 56 ? -15.779 4.332 -0.194 1.00 0.00 56 ASN A O 3
ATOM 3357 N N . ALA A 1 57 ? -16.307 2.276 -0.939 1.00 0.00 57 ALA A N 3
ATOM 3358 C CA . ALA A 1 57 ? -16.039 1.625 0.338 1.00 0.00 57 ALA A CA 3
ATOM 3359 C C . ALA A 1 57 ? -14.604 1.871 0.789 1.00 0.00 57 ALA A C 3
ATOM 3360 O O . ALA A 1 57 ? -14.285 1.751 1.973 1.00 0.00 57 ALA A O 3
ATOM 3367 N N . LEU A 1 58 ? -13.741 2.214 -0.160 1.00 0.00 58 LEU A N 3
ATOM 3368 C CA . LEU A 1 58 ? -12.337 2.476 0.140 1.00 0.00 58 LEU A CA 3
ATOM 3369 C C . LEU A 1 58 ? -11.972 3.921 -0.183 1.00 0.00 58 LEU A C 3
ATOM 3370 O O . LEU A 1 58 ? -10.802 4.246 -0.384 1.00 0.00 58 LEU A O 3
ATOM 3386 N N . SER A 1 59 ? -12.981 4.785 -0.229 1.00 0.00 59 SER A N 3
ATOM 3387 C CA . SER A 1 59 ? -12.767 6.196 -0.529 1.00 0.00 59 SER A CA 3
ATOM 3388 C C . SER A 1 59 ? -12.526 6.993 0.749 1.00 0.00 59 SER A C 3
ATOM 3389 O O . SER A 1 59 ? -11.501 7.657 0.895 1.00 0.00 59 SER A O 3
ATOM 3397 N N . GLU A 1 60 ? -13.481 6.921 1.672 1.00 0.00 60 GLU A N 3
ATOM 3398 C CA . GLU A 1 60 ? -13.374 7.636 2.938 1.00 0.00 60 GLU A CA 3
ATOM 3399 C C . GLU A 1 60 ? -12.259 7.051 3.801 1.00 0.00 60 GLU A C 3
ATOM 3400 O O . GLU A 1 60 ? -11.478 7.786 4.406 1.00 0.00 60 GLU A O 3
ATOM 3412 N N . ILE A 1 61 ? -12.193 5.725 3.852 1.00 0.00 61 ILE A N 3
ATOM 3413 C CA . ILE A 1 61 ? -11.175 5.041 4.640 1.00 0.00 61 ILE A CA 3
ATOM 3414 C C . ILE A 1 61 ? -9.799 5.177 3.996 1.00 0.00 61 ILE A C 3
ATOM 3415 O O . ILE A 1 61 ? -8.823 5.530 4.659 1.00 0.00 61 ILE A O 3
ATOM 3431 N N . LEU A 1 62 ? -9.728 4.895 2.700 1.00 0.00 62 LEU A N 3
ATOM 3432 C CA . LEU A 1 62 ? -8.472 4.987 1.964 1.00 0.00 62 LEU A CA 3
ATOM 3433 C C . LEU A 1 62 ? -7.456 3.979 2.493 1.00 0.00 62 LEU A C 3
ATOM 3434 O O . LEU A 1 62 ? -6.278 4.295 2.650 1.00 0.00 62 LEU A O 3
ATOM 3450 N N . ASN A 1 63 ? -7.922 2.764 2.763 1.00 0.00 63 ASN A N 3
ATOM 3451 C CA . ASN A 1 63 ? -7.054 1.708 3.272 1.00 0.00 63 ASN A CA 3
ATOM 3452 C C . ASN A 1 63 ? -5.812 1.557 2.399 1.00 0.00 63 ASN A C 3
ATOM 3453 O O . ASN A 1 63 ? -4.686 1.560 2.896 1.00 0.00 63 ASN A O 3
ATOM 3464 N N . LYS A 1 64 ? -6.026 1.425 1.094 1.00 0.00 64 LYS A N 3
ATOM 3465 C CA . LYS A 1 64 ? -4.925 1.274 0.150 1.00 0.00 64 LYS A CA 3
ATOM 3466 C C . LYS A 1 64 ? -4.762 2.529 -0.701 1.00 0.00 64 LYS A C 3
ATOM 3467 O O . LYS A 1 64 ? -5.724 3.262 -0.936 1.00 0.00 64 LYS A O 3
ATOM 3486 N N . LYS A 1 65 ? -3.540 2.771 -1.162 1.00 0.00 65 LYS A N 3
ATOM 3487 C CA . LYS A 1 65 ? -3.251 3.936 -1.990 1.00 0.00 65 LYS A CA 3
ATOM 3488 C C . LYS A 1 65 ? -2.526 3.529 -3.269 1.00 0.00 65 LYS A C 3
ATOM 3489 O O . LYS A 1 65 ? -1.703 2.613 -3.263 1.00 0.00 65 LYS A O 3
ATOM 3508 N N . LEU A 1 66 ? -2.835 4.216 -4.363 1.00 0.00 66 LEU A N 3
ATOM 3509 C CA . LEU A 1 66 ? -2.212 3.927 -5.650 1.00 0.00 66 LEU A CA 3
ATOM 3510 C C . LEU A 1 66 ? -2.319 2.442 -5.985 1.00 0.00 66 LEU A C 3
ATOM 3511 O O . LEU A 1 66 ? -1.315 1.731 -6.027 1.00 0.00 66 LEU A O 3
ATOM 3527 N N . HIS A 1 67 ? -3.542 1.982 -6.225 1.00 0.00 67 HIS A N 3
ATOM 3528 C CA . HIS A 1 67 ? -3.780 0.582 -6.561 1.00 0.00 67 HIS A CA 3
ATOM 3529 C C . HIS A 1 67 ? -4.844 0.457 -7.647 1.00 0.00 67 HIS A C 3
ATOM 3530 O O . HIS A 1 67 ? -6.004 0.812 -7.437 1.00 0.00 67 HIS A O 3
ATOM 3544 N N . SER A 1 68 ? -4.441 -0.049 -8.808 1.00 0.00 68 SER A N 3
ATOM 3545 C CA . SER A 1 68 ? -5.359 -0.216 -9.929 1.00 0.00 68 SER A CA 3
ATOM 3546 C C . SER A 1 68 ? -5.440 -1.680 -10.351 1.00 0.00 68 SER A C 3
ATOM 3547 O O . SER A 1 68 ? -4.437 -2.283 -10.734 1.00 0.00 68 SER A O 3
ATOM 3555 N N . ILE A 1 69 ? -6.640 -2.245 -10.277 1.00 0.00 69 ILE A N 3
ATOM 3556 C CA . ILE A 1 69 ? -6.853 -3.637 -10.652 1.00 0.00 69 ILE A CA 3
ATOM 3557 C C . ILE A 1 69 ? -8.276 -3.860 -11.154 1.00 0.00 69 ILE A C 3
ATOM 3558 O O . ILE A 1 69 ? -9.132 -2.984 -11.034 1.00 0.00 69 ILE A O 3
ATOM 3574 N N . SER A 1 70 ? -8.521 -5.040 -11.715 1.00 0.00 70 SER A N 3
ATOM 3575 C CA . SER A 1 70 ? -9.840 -5.378 -12.237 1.00 0.00 70 SER A CA 3
ATOM 3576 C C . SER A 1 70 ? -10.775 -5.810 -11.112 1.00 0.00 70 SER A C 3
ATOM 3577 O O . SER A 1 70 ? -10.361 -6.491 -10.173 1.00 0.00 70 SER A O 3
ATOM 3585 N N . ILE A 1 71 ? -12.038 -5.410 -11.215 1.00 0.00 71 ILE A N 3
ATOM 3586 C CA . ILE A 1 71 ? -13.033 -5.756 -10.207 1.00 0.00 71 ILE A CA 3
ATOM 3587 C C . ILE A 1 71 ? -14.177 -6.558 -10.817 1.00 0.00 71 ILE A C 3
ATOM 3588 O O . ILE A 1 71 ? -15.000 -6.022 -11.560 1.00 0.00 71 ILE A O 3
ATOM 3604 N N . LYS A 1 72 ? -14.225 -7.847 -10.497 1.00 0.00 72 LYS A N 3
ATOM 3605 C CA . LYS A 1 72 ? -15.270 -8.725 -11.010 1.00 0.00 72 LYS A CA 3
ATOM 3606 C C . LYS A 1 72 ? -16.511 -8.669 -10.125 1.00 0.00 72 LYS A C 3
ATOM 3607 O O . LYS A 1 72 ? -16.414 -8.718 -8.898 1.00 0.00 72 LYS A O 3
ATOM 3626 N N . THR A 1 73 ? -17.678 -8.568 -10.754 1.00 0.00 73 THR A N 3
ATOM 3627 C CA . THR A 1 73 ? -18.937 -8.506 -10.024 1.00 0.00 73 THR A CA 3
ATOM 3628 C C . THR A 1 73 ? -19.585 -9.883 -9.926 1.00 0.00 73 THR A C 3
ATOM 3629 O O . THR A 1 73 ? -19.831 -10.536 -10.940 1.00 0.00 73 THR A O 3
ATOM 3640 N N . ILE A 1 74 ? -19.858 -10.317 -8.701 1.00 0.00 74 ILE A N 3
ATOM 3641 C CA . ILE A 1 74 ? -20.479 -11.616 -8.472 1.00 0.00 74 ILE A CA 3
ATOM 3642 C C . ILE A 1 74 ? -21.656 -11.501 -7.509 1.00 0.00 74 ILE A C 3
ATOM 3643 O O . ILE A 1 74 ? -21.523 -10.957 -6.413 1.00 0.00 74 ILE A O 3
ATOM 3659 N N . SER A 1 75 ? -22.807 -12.020 -7.925 1.00 0.00 75 SER A N 3
ATOM 3660 C CA . SER A 1 75 ? -24.008 -11.974 -7.100 1.00 0.00 75 SER A CA 3
ATOM 3661 C C . SER A 1 75 ? -24.484 -13.382 -6.755 1.00 0.00 75 SER A C 3
ATOM 3662 O O . SER A 1 75 ? -24.295 -14.320 -7.530 1.00 0.00 75 SER A O 3
ATOM 3670 N N . ILE A 1 76 ? -25.103 -13.521 -5.587 1.00 0.00 76 ILE A N 3
ATOM 3671 C CA . ILE A 1 76 ? -25.607 -14.813 -5.139 1.00 0.00 76 ILE A CA 3
ATOM 3672 C C . ILE A 1 76 ? -26.327 -14.688 -3.801 1.00 0.00 76 ILE A C 3
ATOM 3673 O O . ILE A 1 76 ? -25.790 -15.024 -2.745 1.00 0.00 76 ILE A O 3
ATOM 3689 N N . PRO A 1 77 ? -27.574 -14.196 -3.843 1.00 0.00 77 PRO A N 3
ATOM 3690 C CA . PRO A 1 77 ? -28.396 -14.017 -2.643 1.00 0.00 77 PRO A CA 3
ATOM 3691 C C . PRO A 1 77 ? -28.836 -15.347 -2.039 1.00 0.00 77 PRO A C 3
ATOM 3692 O O . PRO A 1 77 ? -29.681 -15.384 -1.145 1.00 0.00 77 PRO A O 3
ATOM 3703 N N . MET A 1 1 ? 3.660 -0.796 -5.600 1.00 0.00 1 MET A N 4
ATOM 3704 C CA . MET A 1 1 ? 3.996 -1.645 -4.463 1.00 0.00 1 MET A CA 4
ATOM 3705 C C . MET A 1 1 ? 3.061 -2.848 -4.388 1.00 0.00 1 MET A C 4
ATOM 3706 O O . MET A 1 1 ? 1.840 -2.697 -4.379 1.00 0.00 1 MET A O 4
ATOM 3720 N N . ALA A 1 2 ? 3.642 -4.042 -4.335 1.00 0.00 2 ALA A N 4
ATOM 3721 C CA . ALA A 1 2 ? 2.860 -5.270 -4.259 1.00 0.00 2 ALA A CA 4
ATOM 3722 C C . ALA A 1 2 ? 2.647 -5.696 -2.810 1.00 0.00 2 ALA A C 4
ATOM 3723 O O . ALA A 1 2 ? 3.586 -5.715 -2.014 1.00 0.00 2 ALA A O 4
ATOM 3730 N N . ILE A 1 3 ? 1.407 -6.036 -2.475 1.00 0.00 3 ILE A N 4
ATOM 3731 C CA . ILE A 1 3 ? 1.071 -6.462 -1.122 1.00 0.00 3 ILE A CA 4
ATOM 3732 C C . ILE A 1 3 ? 0.385 -7.823 -1.129 1.00 0.00 3 ILE A C 4
ATOM 3733 O O . ILE A 1 3 ? -0.284 -8.188 -2.096 1.00 0.00 3 ILE A O 4
ATOM 3749 N N . SER A 1 4 ? 0.553 -8.571 -0.043 1.00 0.00 4 SER A N 4
ATOM 3750 C CA . SER A 1 4 ? -0.049 -9.893 0.076 1.00 0.00 4 SER A CA 4
ATOM 3751 C C . SER A 1 4 ? -1.544 -9.838 -0.221 1.00 0.00 4 SER A C 4
ATOM 3752 O O . SER A 1 4 ? -2.233 -8.899 0.177 1.00 0.00 4 SER A O 4
ATOM 3760 N N . ALA A 1 5 ? -2.040 -10.852 -0.922 1.00 0.00 5 ALA A N 4
ATOM 3761 C CA . ALA A 1 5 ? -3.453 -10.921 -1.272 1.00 0.00 5 ALA A CA 4
ATOM 3762 C C . ALA A 1 5 ? -4.327 -10.930 -0.022 1.00 0.00 5 ALA A C 4
ATOM 3763 O O . ALA A 1 5 ? -5.461 -10.452 -0.045 1.00 0.00 5 ALA A O 4
ATOM 3770 N N . GLU A 1 6 ? -3.793 -11.476 1.065 1.00 0.00 6 GLU A N 4
ATOM 3771 C CA . GLU A 1 6 ? -4.526 -11.547 2.323 1.00 0.00 6 GLU A CA 4
ATOM 3772 C C . GLU A 1 6 ? -4.831 -10.150 2.855 1.00 0.00 6 GLU A C 4
ATOM 3773 O O . GLU A 1 6 ? -5.774 -9.960 3.623 1.00 0.00 6 GLU A O 4
ATOM 3785 N N . GLU A 1 7 ? -4.026 -9.177 2.441 1.00 0.00 7 GLU A N 4
ATOM 3786 C CA . GLU A 1 7 ? -4.209 -7.797 2.877 1.00 0.00 7 GLU A CA 4
ATOM 3787 C C . GLU A 1 7 ? -5.214 -7.074 1.985 1.00 0.00 7 GLU A C 4
ATOM 3788 O O . GLU A 1 7 ? -5.849 -6.105 2.405 1.00 0.00 7 GLU A O 4
ATOM 3800 N N . LEU A 1 8 ? -5.353 -7.550 0.753 1.00 0.00 8 LEU A N 4
ATOM 3801 C CA . LEU A 1 8 ? -6.280 -6.949 -0.200 1.00 0.00 8 LEU A CA 4
ATOM 3802 C C . LEU A 1 8 ? -7.722 -7.107 0.270 1.00 0.00 8 LEU A C 4
ATOM 3803 O O . LEU A 1 8 ? -8.506 -6.160 0.225 1.00 0.00 8 LEU A O 4
ATOM 3819 N N . GLU A 1 9 ? -8.063 -8.309 0.723 1.00 0.00 9 GLU A N 4
ATOM 3820 C CA . GLU A 1 9 ? -9.411 -8.590 1.203 1.00 0.00 9 GLU A CA 4
ATOM 3821 C C . GLU A 1 9 ? -9.757 -7.709 2.400 1.00 0.00 9 GLU A C 4
ATOM 3822 O O . GLU A 1 9 ? -10.910 -7.318 2.585 1.00 0.00 9 GLU A O 4
ATOM 3834 N N . LYS A 1 10 ? -8.751 -7.400 3.210 1.00 0.00 10 LYS A N 4
ATOM 3835 C CA . LYS A 1 10 ? -8.946 -6.565 4.389 1.00 0.00 10 LYS A CA 4
ATOM 3836 C C . LYS A 1 10 ? -9.706 -5.291 4.034 1.00 0.00 10 LYS A C 4
ATOM 3837 O O . LYS A 1 10 ? -10.466 -4.764 4.847 1.00 0.00 10 LYS A O 4
ATOM 3856 N N . ILE A 1 11 ? -9.496 -4.803 2.816 1.00 0.00 11 ILE A N 4
ATOM 3857 C CA . ILE A 1 11 ? -10.164 -3.592 2.354 1.00 0.00 11 ILE A CA 4
ATOM 3858 C C . ILE A 1 11 ? -11.632 -3.860 2.041 1.00 0.00 11 ILE A C 4
ATOM 3859 O O . ILE A 1 11 ? -12.517 -3.130 2.489 1.00 0.00 11 ILE A O 4
ATOM 3875 N N . LEU A 1 12 ? -11.885 -4.912 1.270 1.00 0.00 12 LEU A N 4
ATOM 3876 C CA . LEU A 1 12 ? -13.247 -5.278 0.897 1.00 0.00 12 LEU A CA 4
ATOM 3877 C C . LEU A 1 12 ? -14.014 -5.818 2.100 1.00 0.00 12 LEU A C 4
ATOM 3878 O O . LEU A 1 12 ? -15.231 -5.993 2.047 1.00 0.00 12 LEU A O 4
ATOM 3894 N N . LYS A 1 13 ? -13.294 -6.079 3.186 1.00 0.00 13 LYS A N 4
ATOM 3895 C CA . LYS A 1 13 ? -13.905 -6.595 4.405 1.00 0.00 13 LYS A CA 4
ATOM 3896 C C . LYS A 1 13 ? -14.393 -5.456 5.293 1.00 0.00 13 LYS A C 4
ATOM 3897 O O . LYS A 1 13 ? -15.488 -5.516 5.853 1.00 0.00 13 LYS A O 4
ATOM 3916 N N . LYS A 1 14 ? -13.575 -4.416 5.418 1.00 0.00 14 LYS A N 4
ATOM 3917 C CA . LYS A 1 14 ? -13.924 -3.261 6.236 1.00 0.00 14 LYS A CA 4
ATOM 3918 C C . LYS A 1 14 ? -15.279 -2.692 5.824 1.00 0.00 14 LYS A C 4
ATOM 3919 O O . LYS A 1 14 ? -15.991 -2.109 6.641 1.00 0.00 14 LYS A O 4
ATOM 3938 N N . SER A 1 15 ? -15.627 -2.867 4.554 1.00 0.00 15 SER A N 4
ATOM 3939 C CA . SER A 1 15 ? -16.896 -2.368 4.034 1.00 0.00 15 SER A CA 4
ATOM 3940 C C . SER A 1 15 ? -17.844 -3.521 3.719 1.00 0.00 15 SER A C 4
ATOM 3941 O O . SER A 1 15 ? -19.010 -3.506 4.113 1.00 0.00 15 SER A O 4
ATOM 3949 N N . PHE A 1 16 ? -17.335 -4.521 3.007 1.00 0.00 16 PHE A N 4
ATOM 3950 C CA . PHE A 1 16 ? -18.136 -5.682 2.637 1.00 0.00 16 PHE A CA 4
ATOM 3951 C C . PHE A 1 16 ? -17.627 -6.938 3.338 1.00 0.00 16 PHE A C 4
ATOM 3952 O O . PHE A 1 16 ? -16.974 -7.793 2.738 1.00 0.00 16 PHE A O 4
ATOM 3969 N N . PRO A 1 17 ? -17.931 -7.055 4.639 1.00 0.00 17 PRO A N 4
ATOM 3970 C CA . PRO A 1 17 ? -17.515 -8.203 5.450 1.00 0.00 17 PRO A CA 4
ATOM 3971 C C . PRO A 1 17 ? -18.249 -9.482 5.063 1.00 0.00 17 PRO A C 4
ATOM 3972 O O . PRO A 1 17 ? -17.750 -10.586 5.285 1.00 0.00 17 PRO A O 4
ATOM 3983 N N . SER A 1 18 ? -19.435 -9.327 4.483 1.00 0.00 18 SER A N 4
ATOM 3984 C CA . SER A 1 18 ? -20.238 -10.471 4.068 1.00 0.00 18 SER A CA 4
ATOM 3985 C C . SER A 1 18 ? -19.978 -10.816 2.605 1.00 0.00 18 SER A C 4
ATOM 3986 O O . SER A 1 18 ? -20.776 -11.501 1.966 1.00 0.00 18 SER A O 4
ATOM 3994 N N . SER A 1 19 ? -18.855 -10.335 2.081 1.00 0.00 19 SER A N 4
ATOM 3995 C CA . SER A 1 19 ? -18.490 -10.588 0.692 1.00 0.00 19 SER A CA 4
ATOM 3996 C C . SER A 1 19 ? -17.271 -11.502 0.609 1.00 0.00 19 SER A C 4
ATOM 3997 O O . SER A 1 19 ? -16.316 -11.354 1.372 1.00 0.00 19 SER A O 4
ATOM 4005 N N . VAL A 1 20 ? -17.311 -12.448 -0.324 1.00 0.00 20 VAL A N 4
ATOM 4006 C CA . VAL A 1 20 ? -16.211 -13.386 -0.509 1.00 0.00 20 VAL A CA 4
ATOM 4007 C C . VAL A 1 20 ? -15.122 -12.789 -1.392 1.00 0.00 20 VAL A C 4
ATOM 4008 O O . VAL A 1 20 ? -15.308 -12.623 -2.598 1.00 0.00 20 VAL A O 4
ATOM 4021 N N . ILE A 1 21 ? -13.985 -12.467 -0.784 1.00 0.00 21 ILE A N 4
ATOM 4022 C CA . ILE A 1 21 ? -12.865 -11.889 -1.516 1.00 0.00 21 ILE A CA 4
ATOM 4023 C C . ILE A 1 21 ? -11.871 -12.965 -1.940 1.00 0.00 21 ILE A C 4
ATOM 4024 O O . ILE A 1 21 ? -11.458 -13.797 -1.132 1.00 0.00 21 ILE A O 4
ATOM 4040 N N . LYS A 1 22 ? -11.488 -12.941 -3.212 1.00 0.00 22 LYS A N 4
ATOM 4041 C CA . LYS A 1 22 ? -10.540 -13.912 -3.744 1.00 0.00 22 LYS A CA 4
ATOM 4042 C C . LYS A 1 22 ? -9.663 -13.282 -4.821 1.00 0.00 22 LYS A C 4
ATOM 4043 O O . LYS A 1 22 ? -10.146 -12.523 -5.663 1.00 0.00 22 LYS A O 4
ATOM 4062 N N . ILE A 1 23 ? -8.373 -13.601 -4.790 1.00 0.00 23 ILE A N 4
ATOM 4063 C CA . ILE A 1 23 ? -7.431 -13.068 -5.765 1.00 0.00 23 ILE A CA 4
ATOM 4064 C C . ILE A 1 23 ? -7.036 -14.130 -6.786 1.00 0.00 23 ILE A C 4
ATOM 4065 O O . ILE A 1 23 ? -6.806 -15.288 -6.437 1.00 0.00 23 ILE A O 4
ATOM 4081 N N . THR A 1 24 ? -6.958 -13.727 -8.051 1.00 0.00 24 THR A N 4
ATOM 4082 C CA . THR A 1 24 ? -6.591 -14.643 -9.124 1.00 0.00 24 THR A CA 4
ATOM 4083 C C . THR A 1 24 ? -5.680 -13.963 -10.139 1.00 0.00 24 THR A C 4
ATOM 4084 O O . THR A 1 24 ? -5.930 -12.830 -10.551 1.00 0.00 24 THR A O 4
ATOM 4095 N N . ASP A 1 25 ? -4.623 -14.662 -10.538 1.00 0.00 25 ASP A N 4
ATOM 4096 C CA . ASP A 1 25 ? -3.674 -14.126 -11.508 1.00 0.00 25 ASP A CA 4
ATOM 4097 C C . ASP A 1 25 ? -4.094 -14.479 -12.931 1.00 0.00 25 ASP A C 4
ATOM 4098 O O . ASP A 1 25 ? -4.422 -15.629 -13.226 1.00 0.00 25 ASP A O 4
ATOM 4107 N N . LEU A 1 26 ? -4.082 -13.483 -13.810 1.00 0.00 26 LEU A N 4
ATOM 4108 C CA . LEU A 1 26 ? -4.462 -13.687 -15.204 1.00 0.00 26 LEU A CA 4
ATOM 4109 C C . LEU A 1 26 ? -3.233 -13.701 -16.107 1.00 0.00 26 LEU A C 4
ATOM 4110 O O . LEU A 1 26 ? -3.093 -14.570 -16.968 1.00 0.00 26 LEU A O 4
ATOM 4126 N N . VAL A 1 27 ? -2.344 -12.734 -15.904 1.00 0.00 27 VAL A N 4
ATOM 4127 C CA . VAL A 1 27 ? -1.125 -12.637 -16.697 1.00 0.00 27 VAL A CA 4
ATOM 4128 C C . VAL A 1 27 ? 0.105 -12.524 -15.804 1.00 0.00 27 VAL A C 4
ATOM 4129 O O . VAL A 1 27 ? 0.019 -12.060 -14.667 1.00 0.00 27 VAL A O 4
ATOM 4142 N N . GLY A 1 28 ? 1.251 -12.950 -16.326 1.00 0.00 28 GLY A N 4
ATOM 4143 C CA . GLY A 1 28 ? 2.483 -12.888 -15.562 1.00 0.00 28 GLY A CA 4
ATOM 4144 C C . GLY A 1 28 ? 3.471 -11.891 -16.135 1.00 0.00 28 GLY A C 4
ATOM 4145 O O . GLY A 1 28 ? 4.682 -12.102 -16.074 1.00 0.00 28 GLY A O 4
ATOM 4149 N N . ASP A 1 29 ? 2.954 -10.804 -16.696 1.00 0.00 29 ASP A N 4
ATOM 4150 C CA . ASP A 1 29 ? 3.799 -9.771 -17.283 1.00 0.00 29 ASP A CA 4
ATOM 4151 C C . ASP A 1 29 ? 3.371 -8.385 -16.811 1.00 0.00 29 ASP A C 4
ATOM 4152 O O . ASP A 1 29 ? 4.206 -7.561 -16.439 1.00 0.00 29 ASP A O 4
ATOM 4161 N N . GLN A 1 30 ? 2.065 -8.136 -16.830 1.00 0.00 30 GLN A N 4
ATOM 4162 C CA . GLN A 1 30 ? 1.527 -6.849 -16.406 1.00 0.00 30 GLN A CA 4
ATOM 4163 C C . GLN A 1 30 ? 0.973 -6.932 -14.987 1.00 0.00 30 GLN A C 4
ATOM 4164 O O . GLN A 1 30 ? 0.565 -8.000 -14.531 1.00 0.00 30 GLN A O 4
ATOM 4178 N N . ASP A 1 31 ? 0.962 -5.798 -14.295 1.00 0.00 31 ASP A N 4
ATOM 4179 C CA . ASP A 1 31 ? 0.457 -5.742 -12.928 1.00 0.00 31 ASP A CA 4
ATOM 4180 C C . ASP A 1 31 ? -1.069 -5.724 -12.913 1.00 0.00 31 ASP A C 4
ATOM 4181 O O . ASP A 1 31 ? -1.684 -4.776 -12.424 1.00 0.00 31 ASP A O 4
ATOM 4190 N N . HIS A 1 32 ? -1.673 -6.778 -13.452 1.00 0.00 32 HIS A N 4
ATOM 4191 C CA . HIS A 1 32 ? -3.127 -6.882 -13.501 1.00 0.00 32 HIS A CA 4
ATOM 4192 C C . HIS A 1 32 ? -3.637 -7.859 -12.445 1.00 0.00 32 HIS A C 4
ATOM 4193 O O . HIS A 1 32 ? -3.313 -9.046 -12.474 1.00 0.00 32 HIS A O 4
ATOM 4207 N N . TYR A 1 33 ? -4.436 -7.350 -11.513 1.00 0.00 33 TYR A N 4
ATOM 4208 C CA . TYR A 1 33 ? -4.989 -8.177 -10.446 1.00 0.00 33 TYR A CA 4
ATOM 4209 C C . TYR A 1 33 ? -6.491 -8.367 -10.627 1.00 0.00 33 TYR A C 4
ATOM 4210 O O . TYR A 1 33 ? -7.243 -7.398 -10.729 1.00 0.00 33 TYR A O 4
ATOM 4228 N N . ALA A 1 34 ? -6.922 -9.624 -10.664 1.00 0.00 34 ALA A N 4
ATOM 4229 C CA . ALA A 1 34 ? -8.335 -9.943 -10.830 1.00 0.00 34 ALA A CA 4
ATOM 4230 C C . ALA A 1 34 ? -9.028 -10.080 -9.478 1.00 0.00 34 ALA A C 4
ATOM 4231 O O . ALA A 1 34 ? -8.889 -11.098 -8.799 1.00 0.00 34 ALA A O 4
ATOM 4238 N N . LEU A 1 35 ? -9.774 -9.050 -9.094 1.00 0.00 35 LEU A N 4
ATOM 4239 C CA . LEU A 1 35 ? -10.489 -9.056 -7.823 1.00 0.00 35 LEU A CA 4
ATOM 4240 C C . LEU A 1 35 ? -11.845 -9.740 -7.964 1.00 0.00 35 LEU A C 4
ATOM 4241 O O . LEU A 1 35 ? -12.619 -9.424 -8.867 1.00 0.00 35 LEU A O 4
ATOM 4257 N N . GLU A 1 36 ? -12.127 -10.676 -7.063 1.00 0.00 36 GLU A N 4
ATOM 4258 C CA . GLU A 1 36 ? -13.390 -11.403 -7.087 1.00 0.00 36 GLU A CA 4
ATOM 4259 C C . GLU A 1 36 ? -14.156 -11.207 -5.782 1.00 0.00 36 GLU A C 4
ATOM 4260 O O . GLU A 1 36 ? -13.734 -11.681 -4.726 1.00 0.00 36 GLU A O 4
ATOM 4272 N N . ILE A 1 37 ? -15.281 -10.506 -5.862 1.00 0.00 37 ILE A N 4
ATOM 4273 C CA . ILE A 1 37 ? -16.106 -10.248 -4.688 1.00 0.00 37 ILE A CA 4
ATOM 4274 C C . ILE A 1 37 ? -17.499 -10.847 -4.852 1.00 0.00 37 ILE A C 4
ATOM 4275 O O . ILE A 1 37 ? -18.183 -10.590 -5.842 1.00 0.00 37 ILE A O 4
ATOM 4291 N N . SER A 1 38 ? -17.913 -11.645 -3.873 1.00 0.00 38 SER A N 4
ATOM 4292 C CA . SER A 1 38 ? -19.224 -12.282 -3.909 1.00 0.00 38 SER A CA 4
ATOM 4293 C C . SER A 1 38 ? -20.072 -11.847 -2.718 1.00 0.00 38 SER A C 4
ATOM 4294 O O . SER A 1 38 ? -19.914 -12.359 -1.609 1.00 0.00 38 SER A O 4
ATOM 4302 N N . ASP A 1 39 ? -20.972 -10.900 -2.955 1.00 0.00 39 ASP A N 4
ATOM 4303 C CA . ASP A 1 39 ? -21.847 -10.396 -1.903 1.00 0.00 39 ASP A CA 4
ATOM 4304 C C . ASP A 1 39 ? -23.308 -10.453 -2.337 1.00 0.00 39 ASP A C 4
ATOM 4305 O O . ASP A 1 39 ? -23.621 -10.900 -3.440 1.00 0.00 39 ASP A O 4
ATOM 4314 N N . ALA A 1 40 ? -24.199 -9.999 -1.462 1.00 0.00 40 ALA A N 4
ATOM 4315 C CA . ALA A 1 40 ? -25.627 -9.999 -1.755 1.00 0.00 40 ALA A CA 4
ATOM 4316 C C . ALA A 1 40 ? -26.230 -8.614 -1.542 1.00 0.00 40 ALA A C 4
ATOM 4317 O O . ALA A 1 40 ? -27.390 -8.487 -1.152 1.00 0.00 40 ALA A O 4
ATOM 4324 N N . GLN A 1 41 ? -25.435 -7.581 -1.801 1.00 0.00 41 GLN A N 4
ATOM 4325 C CA . GLN A 1 41 ? -25.892 -6.206 -1.636 1.00 0.00 41 GLN A CA 4
ATOM 4326 C C . GLN A 1 41 ? -25.925 -5.479 -2.976 1.00 0.00 41 GLN A C 4
ATOM 4327 O O . GLN A 1 41 ? -26.631 -4.483 -3.137 1.00 0.00 41 GLN A O 4
ATOM 4341 N N . PHE A 1 42 ? -25.156 -5.983 -3.936 1.00 0.00 42 PHE A N 4
ATOM 4342 C CA . PHE A 1 42 ? -25.095 -5.380 -5.262 1.00 0.00 42 PHE A CA 4
ATOM 4343 C C . PHE A 1 42 ? -26.466 -5.399 -5.932 1.00 0.00 42 PHE A C 4
ATOM 4344 O O . PHE A 1 42 ? -26.716 -4.657 -6.881 1.00 0.00 42 PHE A O 4
ATOM 4361 N N . ASN A 1 43 ? -27.351 -6.253 -5.429 1.00 0.00 43 ASN A N 4
ATOM 4362 C CA . ASN A 1 43 ? -28.697 -6.371 -5.978 1.00 0.00 43 ASN A CA 4
ATOM 4363 C C . ASN A 1 43 ? -29.361 -5.001 -6.089 1.00 0.00 43 ASN A C 4
ATOM 4364 O O . ASN A 1 43 ? -29.615 -4.340 -5.083 1.00 0.00 43 ASN A O 4
ATOM 4375 N N . GLY A 1 44 ? -29.640 -4.583 -7.320 1.00 0.00 44 GLY A N 4
ATOM 4376 C CA . GLY A 1 44 ? -30.273 -3.295 -7.539 1.00 0.00 44 GLY A CA 4
ATOM 4377 C C . GLY A 1 44 ? -29.302 -2.254 -8.059 1.00 0.00 44 GLY A C 4
ATOM 4378 O O . GLY A 1 44 ? -29.578 -1.054 -8.005 1.00 0.00 44 GLY A O 4
ATOM 4382 N N . LEU A 1 45 ? -28.160 -2.710 -8.563 1.00 0.00 45 LEU A N 4
ATOM 4383 C CA . LEU A 1 45 ? -27.143 -1.809 -9.094 1.00 0.00 45 LEU A CA 4
ATOM 4384 C C . LEU A 1 45 ? -26.768 -2.193 -10.522 1.00 0.00 45 LEU A C 4
ATOM 4385 O O . LEU A 1 45 ? -27.288 -3.163 -11.071 1.00 0.00 45 LEU A O 4
ATOM 4401 N N . SER A 1 46 ? -25.860 -1.425 -11.116 1.00 0.00 46 SER A N 4
ATOM 4402 C CA . SER A 1 46 ? -25.415 -1.683 -12.480 1.00 0.00 46 SER A CA 4
ATOM 4403 C C . SER A 1 46 ? -23.924 -2.005 -12.514 1.00 0.00 46 SER A C 4
ATOM 4404 O O . SER A 1 46 ? -23.235 -1.919 -11.497 1.00 0.00 46 SER A O 4
ATOM 4412 N N . LEU A 1 47 ? -23.433 -2.377 -13.691 1.00 0.00 47 LEU A N 4
ATOM 4413 C CA . LEU A 1 47 ? -22.023 -2.712 -13.860 1.00 0.00 47 LEU A CA 4
ATOM 4414 C C . LEU A 1 47 ? -21.132 -1.547 -13.441 1.00 0.00 47 LEU A C 4
ATOM 4415 O O . LEU A 1 47 ? -19.968 -1.739 -13.088 1.00 0.00 47 LEU A O 4
ATOM 4431 N N . ILE A 1 48 ? -21.687 -0.341 -13.479 1.00 0.00 48 ILE A N 4
ATOM 4432 C CA . ILE A 1 48 ? -20.944 0.854 -13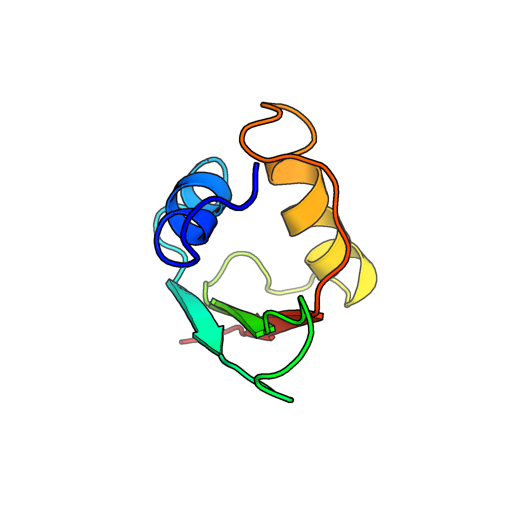.100 1.00 0.00 48 ILE A CA 4
ATOM 4433 C C . ILE A 1 48 ? -20.910 1.023 -11.584 1.00 0.00 48 ILE A C 4
ATOM 4434 O O . ILE A 1 48 ? -19.846 1.203 -10.994 1.00 0.00 48 ILE A O 4
ATOM 4450 N N . ASN A 1 49 ? -22.082 0.960 -10.961 1.00 0.00 49 ASN A N 4
ATOM 4451 C CA . ASN A 1 49 ? -22.186 1.105 -9.514 1.00 0.00 49 ASN A CA 4
ATOM 4452 C C . ASN A 1 49 ? -21.436 -0.016 -8.800 1.00 0.00 49 ASN A C 4
ATOM 4453 O O . ASN A 1 49 ? -20.845 0.197 -7.742 1.00 0.00 49 ASN A O 4
ATOM 4464 N N . GLN A 1 50 ? -21.466 -1.208 -9.387 1.00 0.00 50 GLN A N 4
ATOM 4465 C CA . GLN A 1 50 ? -20.788 -2.361 -8.806 1.00 0.00 50 GLN A CA 4
ATOM 4466 C C . GLN A 1 50 ? -19.274 -2.184 -8.853 1.00 0.00 50 GLN A C 4
ATOM 4467 O O . GLN A 1 50 ? -18.575 -2.472 -7.881 1.00 0.00 50 GLN A O 4
ATOM 4481 N N . HIS A 1 51 ? -18.774 -1.709 -9.989 1.00 0.00 51 HIS A N 4
ATOM 4482 C CA . HIS A 1 51 ? -17.341 -1.493 -10.162 1.00 0.00 51 HIS A CA 4
ATOM 4483 C C . HIS A 1 51 ? -16.888 -0.239 -9.420 1.00 0.00 51 HIS A C 4
ATOM 4484 O O . HIS A 1 51 ? -15.722 -0.115 -9.044 1.00 0.00 51 HIS A O 4
ATOM 4498 N N . LYS A 1 52 ? -17.816 0.689 -9.215 1.00 0.00 52 LYS A N 4
ATOM 4499 C CA . LYS A 1 52 ? -17.513 1.934 -8.518 1.00 0.00 52 LYS A CA 4
ATOM 4500 C C . LYS A 1 52 ? -17.517 1.727 -7.007 1.00 0.00 52 LYS A C 4
ATOM 4501 O O . LYS A 1 52 ? -16.629 2.207 -6.302 1.00 0.00 52 LYS A O 4
ATOM 4520 N N . LEU A 1 53 ? -18.521 1.008 -6.516 1.00 0.00 53 LEU A N 4
ATOM 4521 C CA . LEU A 1 53 ? -18.640 0.736 -5.088 1.00 0.00 53 LEU A CA 4
ATOM 4522 C C . LEU A 1 53 ? -17.318 0.231 -4.518 1.00 0.00 53 LEU A C 4
ATOM 4523 O O . LEU A 1 53 ? -16.788 0.793 -3.560 1.00 0.00 53 LEU A O 4
ATOM 4539 N N . VAL A 1 54 ? -16.790 -0.833 -5.115 1.00 0.00 54 VAL A N 4
ATOM 4540 C CA . VAL A 1 54 ? -15.528 -1.412 -4.670 1.00 0.00 54 VAL A CA 4
ATOM 4541 C C . VAL A 1 54 ? -14.434 -0.353 -4.594 1.00 0.00 54 VAL A C 4
ATOM 4542 O O . VAL A 1 54 ? -13.539 -0.427 -3.752 1.00 0.00 54 VAL A O 4
ATOM 4555 N N . LYS A 1 55 ? -14.511 0.634 -5.481 1.00 0.00 55 LYS A N 4
ATOM 4556 C CA . LYS A 1 55 ? -13.528 1.711 -5.515 1.00 0.00 55 LYS A CA 4
ATOM 4557 C C . LYS A 1 55 ? -13.825 2.752 -4.440 1.00 0.00 55 LYS A C 4
ATOM 4558 O O . LYS A 1 55 ? -12.916 3.402 -3.925 1.00 0.00 55 LYS A O 4
ATOM 4577 N N . ASN A 1 56 ? -15.102 2.903 -4.105 1.00 0.00 56 ASN A N 4
ATOM 4578 C CA . ASN A 1 56 ? -15.517 3.864 -3.090 1.00 0.00 56 ASN A CA 4
ATOM 4579 C C . ASN A 1 56 ? -15.294 3.306 -1.687 1.00 0.00 56 ASN A C 4
ATOM 4580 O O . ASN A 1 56 ? -15.072 4.056 -0.738 1.00 0.00 56 ASN A O 4
ATOM 4591 N N . ALA A 1 57 ? -15.353 1.983 -1.567 1.00 0.00 57 ALA A N 4
ATOM 4592 C CA . ALA A 1 57 ? -15.155 1.324 -0.282 1.00 0.00 57 ALA A CA 4
ATOM 4593 C C . ALA A 1 57 ? -13.727 1.514 0.218 1.00 0.00 57 ALA A C 4
ATOM 4594 O O . ALA A 1 57 ? -13.428 1.259 1.385 1.00 0.00 57 ALA A O 4
ATOM 4601 N N . LEU A 1 58 ? -12.848 1.962 -0.672 1.00 0.00 58 LEU A N 4
ATOM 4602 C CA . LEU A 1 58 ? -11.450 2.186 -0.321 1.00 0.00 58 LEU A CA 4
ATOM 4603 C C . LEU A 1 58 ? -11.070 3.652 -0.507 1.00 0.00 58 LEU A C 4
ATOM 4604 O O . LEU A 1 58 ? -9.966 4.066 -0.154 1.00 0.00 58 LEU A O 4
ATOM 4620 N N . SER A 1 59 ? -11.993 4.431 -1.061 1.00 0.00 59 SER A N 4
ATOM 4621 C CA . SER A 1 59 ? -11.754 5.851 -1.295 1.00 0.00 59 SER A CA 4
ATOM 4622 C C . SER A 1 59 ? -12.190 6.681 -0.091 1.00 0.00 59 SER A C 4
ATOM 4623 O O . SER A 1 59 ? -11.616 7.732 0.191 1.00 0.00 59 SER A O 4
ATOM 4631 N N . GLU A 1 60 ? -13.208 6.199 0.614 1.00 0.00 60 GLU A N 4
ATOM 4632 C CA . GLU A 1 60 ? -13.722 6.896 1.787 1.00 0.00 60 GLU A CA 4
ATOM 4633 C C . GLU A 1 60 ? -13.079 6.362 3.063 1.00 0.00 60 GLU A C 4
ATOM 4634 O O . GLU A 1 60 ? -12.792 7.119 3.991 1.00 0.00 60 GLU A O 4
ATOM 4646 N N . ILE A 1 61 ? -12.857 5.052 3.103 1.00 0.00 61 ILE A N 4
ATOM 4647 C CA . ILE A 1 61 ? -12.248 4.416 4.265 1.00 0.00 61 ILE A CA 4
ATOM 4648 C C . ILE A 1 61 ? -10.743 4.659 4.298 1.00 0.00 61 ILE A C 4
ATOM 4649 O O . ILE A 1 61 ? -10.127 4.660 5.365 1.00 0.00 61 ILE A O 4
ATOM 4665 N N . LEU A 1 62 ? -10.156 4.866 3.125 1.00 0.00 62 LEU A N 4
ATOM 4666 C CA . LEU A 1 62 ? -8.722 5.112 3.019 1.00 0.00 62 LEU A CA 4
ATOM 4667 C C . LEU A 1 62 ? -7.926 3.959 3.621 1.00 0.00 62 LEU A C 4
ATOM 4668 O O . LEU A 1 62 ? -7.097 4.161 4.507 1.00 0.00 62 LEU A O 4
ATOM 4684 N N . ASN A 1 63 ? -8.182 2.750 3.132 1.00 0.00 63 ASN A N 4
ATOM 4685 C CA . ASN A 1 63 ? -7.488 1.565 3.621 1.00 0.00 63 ASN A CA 4
ATOM 4686 C C . ASN A 1 63 ? -6.238 1.285 2.792 1.00 0.00 63 ASN A C 4
ATOM 4687 O O . ASN A 1 63 ? -5.162 1.034 3.334 1.00 0.00 63 ASN A O 4
ATOM 4698 N N . LYS A 1 64 ? -6.388 1.333 1.472 1.00 0.00 64 LYS A N 4
ATOM 4699 C CA . LYS A 1 64 ? -5.273 1.087 0.566 1.00 0.00 64 LYS A CA 4
ATOM 4700 C C . LYS A 1 64 ? -5.272 2.093 -0.581 1.00 0.00 64 LYS A C 4
ATOM 4701 O O . LYS A 1 64 ? -6.324 2.578 -0.996 1.00 0.00 64 LYS A O 4
ATOM 4720 N N . LYS A 1 65 ? -4.084 2.402 -1.089 1.00 0.00 65 LYS A N 4
ATOM 4721 C CA . LYS A 1 65 ? -3.945 3.348 -2.190 1.00 0.00 65 LYS A CA 4
ATOM 4722 C C . LYS A 1 65 ? -4.798 2.926 -3.381 1.00 0.00 65 LYS A C 4
ATOM 4723 O O . LYS A 1 65 ? -5.100 1.745 -3.554 1.00 0.00 65 LYS A O 4
ATOM 4742 N N . LEU A 1 66 ? -5.184 3.898 -4.201 1.00 0.00 66 LEU A N 4
ATOM 4743 C CA . LEU A 1 66 ? -6.002 3.627 -5.378 1.00 0.00 66 LEU A CA 4
ATOM 4744 C C . LEU A 1 66 ? -5.153 3.061 -6.512 1.00 0.00 66 LEU A C 4
ATOM 4745 O O . LEU A 1 66 ? -3.926 3.163 -6.494 1.00 0.00 66 LEU A O 4
ATOM 4761 N N . HIS A 1 67 ? -5.815 2.466 -7.500 1.00 0.00 67 HIS A N 4
ATOM 4762 C CA . HIS A 1 67 ? -5.122 1.887 -8.645 1.00 0.00 67 HIS A CA 4
ATOM 4763 C C . HIS A 1 67 ? -6.117 1.328 -9.657 1.00 0.00 67 HIS A C 4
ATOM 4764 O O . HIS A 1 67 ? -7.325 1.330 -9.420 1.00 0.00 67 HIS A O 4
ATOM 4778 N N . SER A 1 68 ? -5.601 0.849 -10.784 1.00 0.00 68 SER A N 4
ATOM 4779 C CA . SER A 1 68 ? -6.445 0.291 -11.834 1.00 0.00 68 SER A CA 4
ATOM 4780 C C . SER A 1 68 ? -6.324 -1.229 -11.878 1.00 0.00 68 SER A C 4
ATOM 4781 O O . SER A 1 68 ? -5.238 -1.770 -12.090 1.00 0.00 68 SER A O 4
ATOM 4789 N N . ILE A 1 69 ? -7.446 -1.912 -11.677 1.00 0.00 69 ILE A N 4
ATOM 4790 C CA . ILE A 1 69 ? -7.466 -3.369 -11.695 1.00 0.00 69 ILE A CA 4
ATOM 4791 C C . ILE A 1 69 ? -8.827 -3.895 -12.138 1.00 0.00 69 ILE A C 4
ATOM 4792 O O . ILE A 1 69 ? -9.791 -3.137 -12.247 1.00 0.00 69 ILE A O 4
ATOM 4808 N N . SER A 1 70 ? -8.899 -5.198 -12.390 1.00 0.00 70 SER A N 4
ATOM 4809 C CA . SER A 1 70 ? -10.141 -5.826 -12.823 1.00 0.00 70 SER A CA 4
ATOM 4810 C C . SER A 1 70 ? -10.978 -6.260 -11.622 1.00 0.00 70 SER A C 4
ATOM 4811 O O . SER A 1 70 ? -10.498 -6.980 -10.746 1.00 0.00 70 SER A O 4
ATOM 4819 N N . ILE A 1 71 ? -12.230 -5.817 -11.590 1.00 0.00 71 ILE A N 4
ATOM 4820 C CA . ILE A 1 71 ? -13.133 -6.160 -10.499 1.00 0.00 71 ILE A CA 4
ATOM 4821 C C . ILE A 1 71 ? -14.334 -6.951 -11.008 1.00 0.00 71 ILE A C 4
ATOM 4822 O O . ILE A 1 71 ? -15.140 -6.444 -11.788 1.00 0.00 71 ILE A O 4
ATOM 4838 N N . LYS A 1 72 ? -14.447 -8.197 -10.559 1.00 0.00 72 LYS A N 4
ATOM 4839 C CA . LYS A 1 72 ? -15.551 -9.059 -10.965 1.00 0.00 72 LYS A CA 4
ATOM 4840 C C . LYS A 1 72 ? -16.657 -9.058 -9.915 1.00 0.00 72 LYS A C 4
ATOM 4841 O O . LYS A 1 72 ? -16.389 -9.146 -8.716 1.00 0.00 72 LYS A O 4
ATOM 4860 N N . THR A 1 73 ? -17.901 -8.959 -10.372 1.00 0.00 73 THR A N 4
ATOM 4861 C CA . THR A 1 73 ? -19.048 -8.947 -9.472 1.00 0.00 73 THR A CA 4
ATOM 4862 C C . THR A 1 73 ? -19.699 -10.323 -9.393 1.00 0.00 73 THR A C 4
ATOM 4863 O O . THR A 1 73 ? -20.223 -10.830 -10.386 1.00 0.00 73 THR A O 4
ATOM 4874 N N . ILE A 1 74 ? -19.664 -10.922 -8.208 1.00 0.00 74 ILE A N 4
ATOM 4875 C CA . ILE A 1 74 ? -20.253 -12.240 -8.001 1.00 0.00 74 ILE A CA 4
ATOM 4876 C C . ILE A 1 74 ? -21.446 -12.165 -7.054 1.00 0.00 74 ILE A C 4
ATOM 4877 O O . ILE A 1 74 ? -21.474 -11.343 -6.138 1.00 0.00 74 ILE A O 4
ATOM 4893 N N . SER A 1 75 ? -22.428 -13.031 -7.280 1.00 0.00 75 SER A N 4
ATOM 4894 C CA . SER A 1 75 ? -23.626 -13.063 -6.448 1.00 0.00 75 SER A CA 4
ATOM 4895 C C . SER A 1 75 ? -23.778 -14.419 -5.766 1.00 0.00 75 SER A C 4
ATOM 4896 O O . SER A 1 75 ? -23.414 -15.453 -6.328 1.00 0.00 75 SER A O 4
ATOM 4904 N N . ILE A 1 76 ? -24.317 -14.407 -4.552 1.00 0.00 76 ILE A N 4
ATOM 4905 C CA . ILE A 1 76 ? -24.518 -15.635 -3.793 1.00 0.00 76 ILE A CA 4
ATOM 4906 C C . ILE A 1 76 ? -25.914 -15.681 -3.182 1.00 0.00 76 ILE A C 4
ATOM 4907 O O . ILE A 1 76 ? -26.107 -15.431 -1.993 1.00 0.00 76 ILE A O 4
ATOM 4923 N N . PRO A 1 77 ? -26.913 -16.012 -4.014 1.00 0.00 77 PRO A N 4
ATOM 4924 C CA . PRO A 1 77 ? -28.310 -16.102 -3.578 1.00 0.00 77 PRO A CA 4
ATOM 4925 C C . PRO A 1 77 ? -28.554 -17.291 -2.656 1.00 0.00 77 PRO A C 4
ATOM 4926 O O . PRO A 1 77 ? -27.612 -17.948 -2.212 1.00 0.00 77 PRO A O 4
ATOM 4937 N N . MET A 1 1 ? 2.825 -5.438 -6.329 1.00 0.00 1 MET A N 5
ATOM 4938 C CA . MET A 1 1 ? 3.343 -6.505 -5.482 1.00 0.00 1 MET A CA 5
ATOM 4939 C C . MET A 1 1 ? 3.991 -5.935 -4.224 1.00 0.00 1 MET A C 5
ATOM 4940 O O . MET A 1 1 ? 5.172 -6.164 -3.965 1.00 0.00 1 MET A O 5
ATOM 4954 N N . ALA A 1 2 ? 3.211 -5.191 -3.447 1.00 0.00 2 ALA A N 5
ATOM 4955 C CA . ALA A 1 2 ? 3.709 -4.589 -2.216 1.00 0.00 2 ALA A CA 5
ATOM 4956 C C . ALA A 1 2 ? 3.207 -5.348 -0.992 1.00 0.00 2 ALA A C 5
ATOM 4957 O O . ALA A 1 2 ? 3.995 -5.913 -0.234 1.00 0.00 2 ALA A O 5
ATOM 4964 N N . ILE A 1 3 ? 1.891 -5.355 -0.805 1.00 0.00 3 ILE A N 5
ATOM 4965 C CA . ILE A 1 3 ? 1.285 -6.044 0.327 1.00 0.00 3 ILE A CA 5
ATOM 4966 C C . ILE A 1 3 ? 0.745 -7.410 -0.086 1.00 0.00 3 ILE A C 5
ATOM 4967 O O . ILE A 1 3 ? 0.361 -7.614 -1.237 1.00 0.00 3 ILE A O 5
ATOM 4983 N N . SER A 1 4 ? 0.718 -8.340 0.863 1.00 0.00 4 SER A N 5
ATOM 4984 C CA . SER A 1 4 ? 0.226 -9.687 0.598 1.00 0.00 4 SER A CA 5
ATOM 4985 C C . SER A 1 4 ? -1.166 -9.645 -0.023 1.00 0.00 4 SER A C 5
ATOM 4986 O O . SER A 1 4 ? -2.006 -8.834 0.364 1.00 0.00 4 SER A O 5
ATOM 4994 N N . ALA A 1 5 ? -1.403 -10.526 -0.990 1.00 0.00 5 ALA A N 5
ATOM 4995 C CA . ALA A 1 5 ? -2.693 -10.592 -1.664 1.00 0.00 5 ALA A CA 5
ATOM 4996 C C . ALA A 1 5 ? -3.812 -10.915 -0.680 1.00 0.00 5 ALA A C 5
ATOM 4997 O O . ALA A 1 5 ? -4.973 -10.583 -0.915 1.00 0.00 5 ALA A O 5
ATOM 5004 N N . GLU A 1 6 ? -3.453 -11.566 0.423 1.00 0.00 6 GLU A N 5
ATOM 5005 C CA . GLU A 1 6 ? -4.429 -11.935 1.442 1.00 0.00 6 GLU A CA 5
ATOM 5006 C C . GLU A 1 6 ? -4.979 -10.696 2.143 1.00 0.00 6 GLU A C 5
ATOM 5007 O O . GLU A 1 6 ? -6.087 -10.714 2.678 1.00 0.00 6 GLU A O 5
ATOM 5019 N N . GLU A 1 7 ? -4.196 -9.621 2.133 1.00 0.00 7 GLU A N 5
ATOM 5020 C CA . GLU A 1 7 ? -4.605 -8.374 2.769 1.00 0.00 7 GLU A CA 5
ATOM 5021 C C . GLU A 1 7 ? -5.567 -7.597 1.874 1.00 0.00 7 GLU A C 5
ATOM 5022 O O . GLU A 1 7 ? -6.315 -6.739 2.345 1.00 0.00 7 GLU A O 5
ATOM 5034 N N . LEU A 1 8 ? -5.542 -7.904 0.582 1.00 0.00 8 LEU A N 5
ATOM 5035 C CA . LEU A 1 8 ? -6.411 -7.235 -0.380 1.00 0.00 8 LEU A CA 5
ATOM 5036 C C . LEU A 1 8 ? -7.868 -7.298 0.067 1.00 0.00 8 LEU A C 5
ATOM 5037 O O . LEU A 1 8 ? -8.659 -6.406 -0.238 1.00 0.00 8 LEU A O 5
ATOM 5053 N N . GLU A 1 9 ? -8.214 -8.356 0.793 1.00 0.00 9 GLU A N 5
ATOM 5054 C CA . GLU A 1 9 ? -9.576 -8.533 1.283 1.00 0.00 9 GLU A CA 5
ATOM 5055 C C . GLU A 1 9 ? -9.859 -7.596 2.454 1.00 0.00 9 GLU A C 5
ATOM 5056 O O . GLU A 1 9 ? -10.980 -7.115 2.622 1.00 0.00 9 GLU A O 5
ATOM 5068 N N . LYS A 1 10 ? -8.835 -7.342 3.261 1.00 0.00 10 LYS A N 5
ATOM 5069 C CA . LYS A 1 10 ? -8.971 -6.462 4.416 1.00 0.00 10 LYS A CA 5
ATOM 5070 C C . LYS A 1 10 ? -9.623 -5.141 4.021 1.00 0.00 10 LYS A C 5
ATOM 5071 O O . LYS A 1 10 ? -10.330 -4.524 4.818 1.00 0.00 10 LYS A O 5
ATOM 5090 N N . ILE A 1 11 ? -9.381 -4.714 2.786 1.00 0.00 11 ILE A N 5
ATOM 5091 C CA . ILE A 1 11 ? -9.947 -3.468 2.285 1.00 0.00 11 ILE A CA 5
ATOM 5092 C C . ILE A 1 11 ? -11.444 -3.608 2.026 1.00 0.00 11 ILE A C 5
ATOM 5093 O O . ILE A 1 11 ? -12.264 -3.009 2.721 1.00 0.00 11 ILE A O 5
ATOM 5109 N N . LEU A 1 12 ? -11.792 -4.406 1.022 1.00 0.00 12 LEU A N 5
ATOM 5110 C CA . LEU A 1 12 ? -13.191 -4.628 0.672 1.00 0.00 12 LEU A CA 5
ATOM 5111 C C . LEU A 1 12 ? -14.000 -5.043 1.896 1.00 0.00 12 LEU A C 5
ATOM 5112 O O . LEU A 1 12 ? -15.179 -4.711 2.016 1.00 0.00 12 LEU A O 5
ATOM 5128 N N . LYS A 1 13 ? -13.358 -5.769 2.805 1.00 0.00 13 LYS A N 5
ATOM 5129 C CA . LYS A 1 13 ? -14.015 -6.227 4.023 1.00 0.00 13 LYS A CA 5
ATOM 5130 C C . LYS A 1 13 ? -14.674 -5.064 4.756 1.00 0.00 13 LYS A C 5
ATOM 5131 O O . LYS A 1 13 ? -15.674 -5.241 5.451 1.00 0.00 13 LYS A O 5
ATOM 5150 N N . LYS A 1 14 ? -14.107 -3.872 4.596 1.00 0.00 14 LYS A N 5
ATOM 5151 C CA . LYS A 1 14 ? -14.641 -2.678 5.240 1.00 0.00 14 LYS A CA 5
ATOM 5152 C C . LYS A 1 14 ? -16.090 -2.439 4.828 1.00 0.00 14 LYS A C 5
ATOM 5153 O O . LYS A 1 14 ? -16.877 -1.879 5.591 1.00 0.00 14 LYS A O 5
ATOM 5172 N N . SER A 1 15 ? -16.435 -2.868 3.618 1.00 0.00 15 SER A N 5
ATOM 5173 C CA . SER A 1 15 ? -17.789 -2.698 3.104 1.00 0.00 15 SER A CA 5
ATOM 5174 C C . SER A 1 15 ? -18.509 -4.040 3.016 1.00 0.00 15 SER A C 5
ATOM 5175 O O . SER A 1 15 ? -19.625 -4.193 3.514 1.00 0.00 15 SER A O 5
ATOM 5183 N N . PHE A 1 16 ? -17.862 -5.010 2.379 1.00 0.00 16 PHE A N 5
ATOM 5184 C CA . PHE A 1 16 ? -18.440 -6.340 2.223 1.00 0.00 16 PHE A CA 5
ATOM 5185 C C . PHE A 1 16 ? -17.653 -7.372 3.025 1.00 0.00 16 PHE A C 5
ATOM 5186 O O . PHE A 1 16 ? -16.862 -8.145 2.484 1.00 0.00 16 PHE A O 5
ATOM 5203 N N . PRO A 1 17 ? -17.873 -7.386 4.348 1.00 0.00 17 PRO A N 5
ATOM 5204 C CA . PRO A 1 17 ? -17.194 -8.317 5.254 1.00 0.00 17 PRO A CA 5
ATOM 5205 C C . PRO A 1 17 ? -17.662 -9.756 5.063 1.00 0.00 17 PRO A C 5
ATOM 5206 O O . PRO A 1 17 ? -16.848 -10.668 4.917 1.00 0.00 17 PRO A O 5
ATOM 5217 N N . SER A 1 18 ? -18.976 -9.951 5.064 1.00 0.00 18 SER A N 5
ATOM 5218 C CA . SER A 1 18 ? -19.552 -11.280 4.894 1.00 0.00 18 SER A CA 5
ATOM 5219 C C . SER A 1 18 ? -19.249 -11.829 3.503 1.00 0.00 18 SER A C 5
ATOM 5220 O O . SER A 1 18 ? -19.255 -13.041 3.287 1.00 0.00 18 SER A O 5
ATOM 5228 N N . SER A 1 19 ? -18.986 -10.928 2.563 1.00 0.00 19 SER A N 5
ATOM 5229 C CA . SER A 1 19 ? -18.684 -11.320 1.191 1.00 0.00 19 SER A CA 5
ATOM 5230 C C . SER A 1 19 ? -17.436 -12.195 1.138 1.00 0.00 19 SER A C 5
ATOM 5231 O O . SER A 1 19 ? -16.722 -12.339 2.130 1.00 0.00 19 SER A O 5
ATOM 5239 N N . VAL A 1 20 ? -17.178 -12.777 -0.029 1.00 0.00 20 VAL A N 5
ATOM 5240 C CA . VAL A 1 20 ? -16.015 -13.637 -0.214 1.00 0.00 20 VAL A CA 5
ATOM 5241 C C . VAL A 1 20 ? -14.994 -12.989 -1.142 1.00 0.00 20 VAL A C 5
ATOM 5242 O O . VAL A 1 20 ? -15.103 -13.086 -2.365 1.00 0.00 20 VAL A O 5
ATOM 5255 N N . ILE A 1 21 ? -14.003 -12.330 -0.554 1.00 0.00 21 ILE A N 5
ATOM 5256 C CA . ILE A 1 21 ? -12.961 -11.667 -1.328 1.00 0.00 21 ILE A CA 5
ATOM 5257 C C . ILE A 1 21 ? -11.854 -12.644 -1.710 1.00 0.00 21 ILE A C 5
ATOM 5258 O O . ILE A 1 21 ? -11.302 -13.338 -0.857 1.00 0.00 21 ILE A O 5
ATOM 5274 N N . LYS A 1 22 ? -11.533 -12.691 -2.999 1.00 0.00 22 LYS A N 5
ATOM 5275 C CA . LYS A 1 22 ? -10.490 -13.581 -3.496 1.00 0.00 22 LYS A CA 5
ATOM 5276 C C . LYS A 1 22 ? -9.811 -12.988 -4.727 1.00 0.00 22 LYS A C 5
ATOM 5277 O O . LYS A 1 22 ? -10.403 -12.183 -5.446 1.00 0.00 22 LYS A O 5
ATOM 5296 N N . ILE A 1 23 ? -8.568 -13.393 -4.963 1.00 0.00 23 ILE A N 5
ATOM 5297 C CA . ILE A 1 23 ? -7.811 -12.904 -6.109 1.00 0.00 23 ILE A CA 5
ATOM 5298 C C . ILE A 1 23 ? -7.577 -14.014 -7.128 1.00 0.00 23 ILE A C 5
ATOM 5299 O O . ILE A 1 23 ? -7.467 -15.188 -6.771 1.00 0.00 23 ILE A O 5
ATOM 5315 N N . THR A 1 24 ? -7.500 -13.636 -8.400 1.00 0.00 24 THR A N 5
ATOM 5316 C CA . THR A 1 24 ? -7.279 -14.598 -9.471 1.00 0.00 24 THR A CA 5
ATOM 5317 C C . THR A 1 24 ? -6.064 -14.218 -10.310 1.00 0.00 24 THR A C 5
ATOM 5318 O O . THR A 1 24 ? -5.851 -13.044 -10.614 1.00 0.00 24 THR A O 5
ATOM 5329 N N . ASP A 1 25 ? -5.271 -15.216 -10.681 1.00 0.00 25 ASP A N 5
ATOM 5330 C CA . ASP A 1 25 ? -4.077 -14.986 -11.487 1.00 0.00 25 ASP A CA 5
ATOM 5331 C C . ASP A 1 25 ? -4.400 -15.081 -12.975 1.00 0.00 25 ASP A C 5
ATOM 5332 O O . ASP A 1 25 ? -4.316 -16.156 -13.572 1.00 0.00 25 ASP A O 5
ATOM 5341 N N . LEU A 1 26 ? -4.769 -13.952 -13.569 1.00 0.00 26 LEU A N 5
ATOM 5342 C CA . LEU A 1 26 ? -5.105 -13.908 -14.987 1.00 0.00 26 LEU A CA 5
ATOM 5343 C C . LEU A 1 26 ? -4.303 -12.825 -15.704 1.00 0.00 26 LEU A C 5
ATOM 5344 O O . LEU A 1 26 ? -4.754 -12.262 -16.701 1.00 0.00 26 LEU A O 5
ATOM 5360 N N . VAL A 1 27 ? -3.111 -12.541 -15.189 1.00 0.00 27 VAL A N 5
ATOM 5361 C CA . VAL A 1 27 ? -2.244 -11.529 -15.781 1.00 0.00 27 VAL A CA 5
ATOM 5362 C C . VAL A 1 27 ? -0.785 -11.971 -15.753 1.00 0.00 27 VAL A C 5
ATOM 5363 O O . VAL A 1 27 ? -0.391 -12.796 -14.930 1.00 0.00 27 VAL A O 5
ATOM 5376 N N . GLY A 1 28 ? 0.014 -11.414 -16.658 1.00 0.00 28 GLY A N 5
ATOM 5377 C CA . GLY A 1 28 ? 1.421 -11.762 -16.719 1.00 0.00 28 GLY A CA 5
ATOM 5378 C C . GLY A 1 28 ? 2.280 -10.859 -15.856 1.00 0.00 28 GLY A C 5
ATOM 5379 O O . GLY A 1 28 ? 3.348 -10.417 -16.279 1.00 0.00 28 GLY A O 5
ATOM 5383 N N . ASP A 1 29 ? 1.812 -10.582 -14.644 1.00 0.00 29 ASP A N 5
ATOM 5384 C CA . ASP A 1 29 ? 2.544 -9.725 -13.719 1.00 0.00 29 ASP A CA 5
ATOM 5385 C C . ASP A 1 29 ? 2.900 -8.395 -14.376 1.00 0.00 29 ASP A C 5
ATOM 5386 O O . ASP A 1 29 ? 3.973 -8.248 -14.960 1.00 0.00 29 ASP A O 5
ATOM 5395 N N . GLN A 1 30 ? 1.991 -7.430 -14.277 1.00 0.00 30 GLN A N 5
ATOM 5396 C CA . GLN A 1 30 ? 2.209 -6.113 -14.864 1.00 0.00 30 GLN A CA 5
ATOM 5397 C C . GLN A 1 30 ? 1.334 -5.064 -14.186 1.00 0.00 30 GLN A C 5
ATOM 5398 O O . GLN A 1 30 ? 0.696 -4.249 -14.852 1.00 0.00 30 GLN A O 5
ATOM 5412 N N . ASP A 1 31 ? 1.309 -5.090 -12.858 1.00 0.00 31 ASP A N 5
ATOM 5413 C CA . ASP A 1 31 ? 0.513 -4.141 -12.089 1.00 0.00 31 ASP A CA 5
ATOM 5414 C C . ASP A 1 31 ? -0.975 -4.332 -12.363 1.00 0.00 31 ASP A C 5
ATOM 5415 O O . ASP A 1 31 ? -1.672 -3.392 -12.749 1.00 0.00 31 ASP A O 5
ATOM 5424 N N . HIS A 1 32 ? -1.457 -5.554 -12.163 1.00 0.00 32 HIS A N 5
ATOM 5425 C CA . HIS A 1 32 ? -2.863 -5.869 -12.390 1.00 0.00 32 HIS A CA 5
ATOM 5426 C C . HIS A 1 32 ? -3.259 -7.146 -11.656 1.00 0.00 32 HIS A C 5
ATOM 5427 O O . HIS A 1 32 ? -2.415 -7.993 -11.363 1.00 0.00 32 HIS A O 5
ATOM 5441 N N . TYR A 1 33 ? -4.548 -7.278 -11.362 1.00 0.00 33 TYR A N 5
ATOM 5442 C CA . TYR A 1 33 ? -5.055 -8.451 -10.659 1.00 0.00 33 TYR A CA 5
ATOM 5443 C C . TYR A 1 33 ? -6.556 -8.611 -10.880 1.00 0.00 33 TYR A C 5
ATOM 5444 O O . TYR A 1 33 ? -7.269 -7.634 -11.106 1.00 0.00 33 TYR A O 5
ATOM 5462 N N . ALA A 1 34 ? -7.029 -9.851 -10.811 1.00 0.00 34 ALA A N 5
ATOM 5463 C CA . ALA A 1 34 ? -8.444 -10.141 -11.000 1.00 0.00 34 ALA A CA 5
ATOM 5464 C C . ALA A 1 34 ? -9.149 -10.333 -9.661 1.00 0.00 34 ALA A C 5
ATOM 5465 O O . ALA A 1 34 ? -9.070 -11.402 -9.054 1.00 0.00 34 ALA A O 5
ATOM 5472 N N . LEU A 1 35 ? -9.838 -9.292 -9.206 1.00 0.00 35 LEU A N 5
ATOM 5473 C CA . LEU A 1 35 ? -10.557 -9.346 -7.938 1.00 0.00 35 LEU A CA 5
ATOM 5474 C C . LEU A 1 35 ? -11.939 -9.967 -8.121 1.00 0.00 35 LEU A C 5
ATOM 5475 O O . LEU A 1 35 ? -12.616 -9.713 -9.116 1.00 0.00 35 LEU A O 5
ATOM 5491 N N . GLU A 1 36 ? -12.349 -10.780 -7.153 1.00 0.00 36 GLU A N 5
ATOM 5492 C CA . GLU A 1 36 ? -13.651 -11.436 -7.208 1.00 0.00 36 GLU A CA 5
ATOM 5493 C C . GLU A 1 36 ? -14.325 -11.421 -5.839 1.00 0.00 36 GLU A C 5
ATOM 5494 O O . GLU A 1 36 ? -13.819 -12.005 -4.880 1.00 0.00 36 GLU A O 5
ATOM 5506 N N . ILE A 1 37 ? -15.469 -10.751 -5.757 1.00 0.00 37 ILE A N 5
ATOM 5507 C CA . ILE A 1 37 ? -16.213 -10.661 -4.507 1.00 0.00 37 ILE A CA 5
ATOM 5508 C C . ILE A 1 37 ? -17.593 -11.297 -4.641 1.00 0.00 37 ILE A C 5
ATOM 5509 O O . ILE A 1 37 ? -18.231 -11.203 -5.689 1.00 0.00 37 ILE A O 5
ATOM 5525 N N . SER A 1 38 ? -18.047 -11.942 -3.571 1.00 0.00 38 SER A N 5
ATOM 5526 C CA . SER A 1 38 ? -19.351 -12.595 -3.570 1.00 0.00 38 SER A CA 5
ATOM 5527 C C . SER A 1 38 ? -20.278 -11.956 -2.540 1.00 0.00 38 SER A C 5
ATOM 5528 O O . SER A 1 38 ? -20.193 -12.248 -1.347 1.00 0.00 38 SER A O 5
ATOM 5536 N N . ASP A 1 39 ? -21.162 -11.083 -3.010 1.00 0.00 39 ASP A N 5
ATOM 5537 C CA . ASP A 1 39 ? -22.106 -10.402 -2.131 1.00 0.00 39 ASP A CA 5
ATOM 5538 C C . ASP A 1 39 ? -23.541 -10.631 -2.594 1.00 0.00 39 ASP A C 5
ATOM 5539 O O . ASP A 1 39 ? -23.777 -11.185 -3.668 1.00 0.00 39 ASP A O 5
ATOM 5548 N N . ALA A 1 40 ? -24.497 -10.203 -1.776 1.00 0.00 40 ALA A N 5
ATOM 5549 C CA . ALA A 1 40 ? -25.909 -10.360 -2.102 1.00 0.00 40 ALA A CA 5
ATOM 5550 C C . ALA A 1 40 ? -26.647 -9.029 -2.005 1.00 0.00 40 ALA A C 5
ATOM 5551 O O . ALA A 1 40 ? -27.876 -8.993 -1.960 1.00 0.00 40 ALA A O 5
ATOM 5558 N N . GLN A 1 41 ? -25.888 -7.939 -1.971 1.00 0.00 41 GLN A N 5
ATOM 5559 C CA . GLN A 1 41 ? -26.471 -6.605 -1.877 1.00 0.00 41 GLN A CA 5
ATOM 5560 C C . GLN A 1 41 ? -26.426 -5.895 -3.226 1.00 0.00 41 GLN A C 5
ATOM 5561 O O . GLN A 1 41 ? -27.187 -4.959 -3.472 1.00 0.00 41 GLN A O 5
ATOM 5575 N N . PHE A 1 42 ? -25.529 -6.346 -4.096 1.00 0.00 42 PHE A N 5
ATOM 5576 C CA . PHE A 1 42 ? -25.383 -5.752 -5.420 1.00 0.00 42 PHE A CA 5
ATOM 5577 C C . PHE A 1 42 ? -26.695 -5.823 -6.196 1.00 0.00 42 PHE A C 5
ATOM 5578 O O . PHE A 1 42 ? -26.916 -5.059 -7.134 1.00 0.00 42 PHE A O 5
ATOM 5595 N N . ASN A 1 43 ? -27.563 -6.748 -5.796 1.00 0.00 43 ASN A N 5
ATOM 5596 C CA . ASN A 1 43 ? -28.853 -6.920 -6.453 1.00 0.00 43 ASN A CA 5
ATOM 5597 C C . ASN A 1 43 ? -29.591 -5.589 -6.561 1.00 0.00 43 ASN A C 5
ATOM 5598 O O . ASN A 1 43 ? -30.056 -5.043 -5.562 1.00 0.00 43 ASN A O 5
ATOM 5609 N N . GLY A 1 44 ? -29.694 -5.073 -7.782 1.00 0.00 44 GLY A N 5
ATOM 5610 C CA . GLY A 1 44 ? -30.377 -3.811 -7.998 1.00 0.00 44 GLY A CA 5
ATOM 5611 C C . GLY A 1 44 ? -29.449 -2.731 -8.519 1.00 0.00 44 GLY A C 5
ATOM 5612 O O . GLY A 1 44 ? -29.901 -1.680 -8.974 1.00 0.00 44 GLY A O 5
ATOM 5616 N N . LEU A 1 45 ? -28.148 -2.989 -8.451 1.00 0.00 45 LEU A N 5
ATOM 5617 C CA . LEU A 1 45 ? -27.152 -2.031 -8.919 1.00 0.00 45 LEU A CA 5
ATOM 5618 C C . LEU A 1 45 ? -26.743 -2.328 -10.357 1.00 0.00 45 LEU A C 5
ATOM 5619 O O . LEU A 1 45 ? -27.138 -3.345 -10.928 1.00 0.00 45 LEU A O 5
ATOM 5635 N N . SER A 1 46 ? -25.947 -1.436 -10.937 1.00 0.00 46 SER A N 5
ATOM 5636 C CA . SER A 1 46 ? -25.485 -1.602 -12.311 1.00 0.00 46 SER A CA 5
ATOM 5637 C C . SER A 1 46 ? -24.013 -2.002 -12.344 1.00 0.00 46 SER A C 5
ATOM 5638 O O . SER A 1 46 ? -23.311 -1.917 -11.335 1.00 0.00 46 SER A O 5
ATOM 5646 N N . LEU A 1 47 ? -23.552 -2.439 -13.510 1.00 0.00 47 LEU A N 5
ATOM 5647 C CA . LEU A 1 47 ? -22.163 -2.853 -13.677 1.00 0.00 47 LEU A CA 5
ATOM 5648 C C . LEU A 1 47 ? -21.208 -1.738 -13.263 1.00 0.00 47 LEU A C 5
ATOM 5649 O O . LEU A 1 47 ? -20.068 -1.995 -12.876 1.00 0.00 47 LEU A O 5
ATOM 5665 N N . ILE A 1 48 ? -21.683 -0.499 -13.345 1.00 0.00 48 ILE A N 5
ATOM 5666 C CA . ILE A 1 48 ? -20.873 0.655 -12.975 1.00 0.00 48 ILE A CA 5
ATOM 5667 C C . ILE A 1 48 ? -20.886 0.875 -11.466 1.00 0.00 48 ILE A C 5
ATOM 5668 O O . ILE A 1 48 ? -19.854 1.161 -10.861 1.00 0.00 48 ILE A O 5
ATOM 5684 N N . ASN A 1 49 ? -22.063 0.736 -10.863 1.00 0.00 49 ASN A N 5
ATOM 5685 C CA . ASN A 1 49 ? -22.211 0.919 -9.424 1.00 0.00 49 ASN A CA 5
ATOM 5686 C C . ASN A 1 49 ? -21.439 -0.151 -8.658 1.00 0.00 49 ASN A C 5
ATOM 5687 O O . ASN A 1 49 ? -20.837 0.127 -7.622 1.00 0.00 49 ASN A O 5
ATOM 5698 N N . GLN A 1 50 ? -21.462 -1.375 -9.177 1.00 0.00 50 GLN A N 5
ATOM 5699 C CA . GLN A 1 50 ? -20.765 -2.487 -8.541 1.00 0.00 50 GLN A CA 5
ATOM 5700 C C . GLN A 1 50 ? -19.255 -2.269 -8.568 1.00 0.00 50 GLN A C 5
ATOM 5701 O O . GLN A 1 50 ? -18.557 -2.572 -7.600 1.00 0.00 50 GLN A O 5
ATOM 5715 N N . HIS A 1 51 ? -18.758 -1.744 -9.683 1.00 0.00 51 HIS A N 5
ATOM 5716 C CA . HIS A 1 51 ? -17.331 -1.486 -9.836 1.00 0.00 51 HIS A CA 5
ATOM 5717 C C . HIS A 1 51 ? -16.935 -0.188 -9.138 1.00 0.00 51 HIS A C 5
ATOM 5718 O O . HIS A 1 51 ? -15.780 -0.004 -8.754 1.00 0.00 51 HIS A O 5
ATOM 5732 N N . LYS A 1 52 ? -17.901 0.710 -8.978 1.00 0.00 52 LYS A N 5
ATOM 5733 C CA . LYS A 1 52 ? -17.656 1.991 -8.326 1.00 0.00 52 LYS A CA 5
ATOM 5734 C C . LYS A 1 52 ? -17.656 1.838 -6.808 1.00 0.00 52 LYS A C 5
ATOM 5735 O O . LYS A 1 52 ? -16.784 2.370 -6.120 1.00 0.00 52 LYS A O 5
ATOM 5754 N N . LEU A 1 53 ? -18.639 1.107 -6.292 1.00 0.00 53 LEU A N 5
ATOM 5755 C CA . LEU A 1 53 ? -18.752 0.883 -4.855 1.00 0.00 53 LEU A CA 5
ATOM 5756 C C . LEU A 1 53 ? -17.434 0.379 -4.277 1.00 0.00 53 LEU A C 5
ATOM 5757 O O . LEU A 1 53 ? -16.910 0.942 -3.315 1.00 0.00 53 LEU A O 5
ATOM 5773 N N . VAL A 1 54 ? -16.900 -0.683 -4.872 1.00 0.00 54 VAL A N 5
ATOM 5774 C CA . VAL A 1 54 ? -15.641 -1.261 -4.419 1.00 0.00 54 VAL A CA 5
ATOM 5775 C C . VAL A 1 54 ? -14.531 -0.216 -4.402 1.00 0.00 54 VAL A C 5
ATOM 5776 O O . VAL A 1 54 ? -13.626 -0.268 -3.569 1.00 0.00 54 VAL A O 5
ATOM 5789 N N . LYS A 1 55 ? -14.606 0.733 -5.329 1.00 0.00 55 LYS A N 5
ATOM 5790 C CA . LYS A 1 55 ? -13.609 1.794 -5.421 1.00 0.00 55 LYS A CA 5
ATOM 5791 C C . LYS A 1 55 ? -13.878 2.885 -4.390 1.00 0.00 55 LYS A C 5
ATOM 5792 O O . LYS A 1 55 ? -12.958 3.563 -3.936 1.00 0.00 55 LYS A O 5
ATOM 5811 N N . ASN A 1 56 ? -15.145 3.047 -4.024 1.00 0.00 56 ASN A N 5
ATOM 5812 C CA . ASN A 1 56 ? -15.535 4.056 -3.045 1.00 0.00 56 ASN A CA 5
ATOM 5813 C C . ASN A 1 56 ? -15.25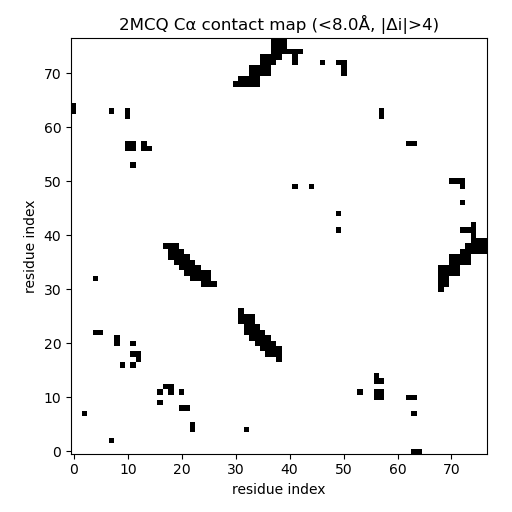7 3.572 -1.625 1.00 0.00 56 ASN A C 5
ATOM 5814 O O . ASN A 1 56 ? -14.836 4.346 -0.766 1.00 0.00 56 ASN A O 5
ATOM 5825 N N . ALA A 1 57 ? -15.494 2.286 -1.387 1.00 0.00 57 ALA A N 5
ATOM 5826 C CA . ALA A 1 57 ? -15.267 1.698 -0.073 1.00 0.00 57 ALA A CA 5
ATOM 5827 C C . ALA A 1 57 ? -13.794 1.772 0.315 1.00 0.00 57 ALA A C 5
ATOM 5828 O O . ALA A 1 57 ? -13.440 1.611 1.484 1.00 0.00 57 ALA A O 5
ATOM 5835 N N . LEU A 1 58 ? -12.939 2.015 -0.672 1.00 0.00 58 LEU A N 5
ATOM 5836 C CA . LEU A 1 58 ? -11.503 2.110 -0.435 1.00 0.00 58 LEU A CA 5
ATOM 5837 C C . LEU A 1 58 ? -11.003 3.530 -0.682 1.00 0.00 58 LEU A C 5
ATOM 5838 O O . LEU A 1 58 ? -9.879 3.875 -0.318 1.00 0.00 58 LEU A O 5
ATOM 5854 N N . SER A 1 59 ? -11.846 4.349 -1.302 1.00 0.00 59 SER A N 5
ATOM 5855 C CA . SER A 1 59 ? -11.489 5.731 -1.599 1.00 0.00 59 SER A CA 5
ATOM 5856 C C . SER A 1 59 ? -11.702 6.622 -0.379 1.00 0.00 59 SER A C 5
ATOM 5857 O O . SER A 1 59 ? -11.066 7.666 -0.242 1.00 0.00 59 SER A O 5
ATOM 5865 N N . GLU A 1 60 ? -12.602 6.200 0.504 1.00 0.00 60 GLU A N 5
ATOM 5866 C CA . GLU A 1 60 ? -12.900 6.960 1.713 1.00 0.00 60 GLU A CA 5
ATOM 5867 C C . GLU A 1 60 ? -12.051 6.473 2.884 1.00 0.00 60 GLU A C 5
ATOM 5868 O O . GLU A 1 60 ? -11.568 7.271 3.688 1.00 0.00 60 GLU A O 5
ATOM 5880 N N . ILE A 1 61 ? -11.875 5.159 2.974 1.00 0.00 61 ILE A N 5
ATOM 5881 C CA . ILE A 1 61 ? -11.085 4.566 4.045 1.00 0.00 61 ILE A CA 5
ATOM 5882 C C . ILE A 1 61 ? -9.592 4.743 3.791 1.00 0.00 61 ILE A C 5
ATOM 5883 O O . ILE A 1 61 ? -8.789 4.761 4.725 1.00 0.00 61 ILE A O 5
ATOM 5899 N N . LEU A 1 62 ? -9.226 4.874 2.520 1.00 0.00 62 LEU A N 5
ATOM 5900 C CA . LEU A 1 62 ? -7.829 5.052 2.141 1.00 0.00 62 LEU A CA 5
ATOM 5901 C C . LEU A 1 62 ? -6.976 3.892 2.645 1.00 0.00 62 LEU A C 5
ATOM 5902 O O . LEU A 1 62 ? -5.841 4.085 3.079 1.00 0.00 62 LEU A O 5
ATOM 5918 N N . ASN A 1 63 ? -7.531 2.685 2.582 1.00 0.00 63 ASN A N 5
ATOM 5919 C CA . ASN A 1 63 ? -6.821 1.493 3.030 1.00 0.00 63 ASN A CA 5
ATOM 5920 C C . ASN A 1 63 ? -6.115 0.810 1.863 1.00 0.00 63 ASN A C 5
ATOM 5921 O O . ASN A 1 63 ? -6.069 -0.418 1.783 1.00 0.00 63 ASN A O 5
ATOM 5932 N N . LYS A 1 64 ? -5.565 1.613 0.958 1.00 0.00 64 LYS A N 5
ATOM 5933 C CA . LYS A 1 64 ? -4.859 1.088 -0.204 1.00 0.00 64 LYS A CA 5
ATOM 5934 C C . LYS A 1 64 ? -4.045 2.182 -0.887 1.00 0.00 64 LYS A C 5
ATOM 5935 O O . LYS A 1 64 ? -4.085 3.344 -0.482 1.00 0.00 64 LYS A O 5
ATOM 5954 N N . LYS A 1 65 ? -3.308 1.804 -1.926 1.00 0.00 65 LYS A N 5
ATOM 5955 C CA . LYS A 1 65 ? -2.487 2.753 -2.668 1.00 0.00 65 LYS A CA 5
ATOM 5956 C C . LYS A 1 65 ? -3.103 3.059 -4.029 1.00 0.00 65 LYS A C 5
ATOM 5957 O O . LYS A 1 65 ? -3.947 2.310 -4.522 1.00 0.00 65 LYS A O 5
ATOM 5976 N N . LEU A 1 66 ? -2.675 4.163 -4.632 1.00 0.00 66 LEU A N 5
ATOM 5977 C CA . LEU A 1 66 ? -3.184 4.567 -5.938 1.00 0.00 66 LEU A CA 5
ATOM 5978 C C . LEU A 1 66 ? -2.885 3.505 -6.992 1.00 0.00 66 LEU A C 5
ATOM 5979 O O . LEU A 1 66 ? -1.794 3.473 -7.562 1.00 0.00 66 LEU A O 5
ATOM 5995 N N . HIS A 1 67 ? -3.861 2.640 -7.247 1.00 0.00 67 HIS A N 5
ATOM 5996 C CA . HIS A 1 67 ? -3.703 1.578 -8.234 1.00 0.00 67 HIS A CA 5
ATOM 5997 C C . HIS A 1 67 ? -5.019 1.307 -8.956 1.00 0.00 67 HIS A C 5
ATOM 5998 O O . HIS A 1 67 ? -6.026 1.967 -8.700 1.00 0.00 67 HIS A O 5
ATOM 6012 N N . SER A 1 68 ? -5.003 0.332 -9.860 1.00 0.00 68 SER A N 5
ATOM 6013 C CA . SER A 1 68 ? -6.195 -0.023 -10.622 1.00 0.00 68 SER A CA 5
ATOM 6014 C C . SER A 1 68 ? -6.183 -1.504 -10.989 1.00 0.00 68 SER A C 5
ATOM 6015 O O . SER A 1 68 ? -5.273 -1.979 -11.668 1.00 0.00 68 SER A O 5
ATOM 6023 N N . ILE A 1 69 ? -7.201 -2.227 -10.534 1.00 0.00 69 ILE A N 5
ATOM 6024 C CA . ILE A 1 69 ? -7.310 -3.653 -10.815 1.00 0.00 69 ILE A CA 5
ATOM 6025 C C . ILE A 1 69 ? -8.716 -4.017 -11.278 1.00 0.00 69 ILE A C 5
ATOM 6026 O O . ILE A 1 69 ? -9.637 -3.204 -11.197 1.00 0.00 69 ILE A O 5
ATOM 6042 N N . SER A 1 70 ? -8.875 -5.244 -11.763 1.00 0.00 70 SER A N 5
ATOM 6043 C CA . SER A 1 70 ? -10.169 -5.716 -12.241 1.00 0.00 70 SER A CA 5
ATOM 6044 C C . SER A 1 70 ? -11.047 -6.166 -11.077 1.00 0.00 70 SER A C 5
ATOM 6045 O O . SER A 1 70 ? -10.574 -6.816 -10.144 1.00 0.00 70 SER A O 5
ATOM 6053 N N . ILE A 1 71 ? -12.328 -5.817 -11.140 1.00 0.00 71 ILE A N 5
ATOM 6054 C CA . ILE A 1 71 ? -13.272 -6.185 -10.093 1.00 0.00 71 ILE A CA 5
ATOM 6055 C C . ILE A 1 71 ? -14.478 -6.916 -10.673 1.00 0.00 71 ILE A C 5
ATOM 6056 O O . ILE A 1 71 ? -15.346 -6.307 -11.299 1.00 0.00 71 ILE A O 5
ATOM 6072 N N . LYS A 1 72 ? -14.528 -8.227 -10.459 1.00 0.00 72 LYS A N 5
ATOM 6073 C CA . LYS A 1 72 ? -15.629 -9.043 -10.957 1.00 0.00 72 LYS A CA 5
ATOM 6074 C C . LYS A 1 72 ? -16.752 -9.127 -9.928 1.00 0.00 72 LYS A C 5
ATOM 6075 O O . LYS A 1 72 ? -16.508 -9.368 -8.745 1.00 0.00 72 LYS A O 5
ATOM 6094 N N . THR A 1 73 ? -17.984 -8.929 -10.386 1.00 0.00 73 THR A N 5
ATOM 6095 C CA . THR A 1 73 ? -19.144 -8.983 -9.506 1.00 0.00 73 THR A CA 5
ATOM 6096 C C . THR A 1 73 ? -19.769 -10.374 -9.505 1.00 0.00 73 THR A C 5
ATOM 6097 O O . THR A 1 73 ? -20.175 -10.883 -10.550 1.00 0.00 73 THR A O 5
ATOM 6108 N N . ILE A 1 74 ? -19.843 -10.983 -8.326 1.00 0.00 74 ILE A N 5
ATOM 6109 C CA . ILE A 1 74 ? -20.420 -12.314 -8.190 1.00 0.00 74 ILE A CA 5
ATOM 6110 C C . ILE A 1 74 ? -21.437 -12.359 -7.054 1.00 0.00 74 ILE A C 5
ATOM 6111 O O . ILE A 1 74 ? -21.308 -11.641 -6.063 1.00 0.00 74 ILE A O 5
ATOM 6127 N N . SER A 1 75 ? -22.448 -13.208 -7.206 1.00 0.00 75 SER A N 5
ATOM 6128 C CA . SER A 1 75 ? -23.490 -13.346 -6.194 1.00 0.00 75 SER A CA 5
ATOM 6129 C C . SER A 1 75 ? -23.391 -14.697 -5.493 1.00 0.00 75 SER A C 5
ATOM 6130 O O . SER A 1 75 ? -23.005 -15.696 -6.100 1.00 0.00 75 SER A O 5
ATOM 6138 N N . ILE A 1 76 ? -23.742 -14.719 -4.212 1.00 0.00 76 ILE A N 5
ATOM 6139 C CA . ILE A 1 76 ? -23.694 -15.946 -3.428 1.00 0.00 76 ILE A CA 5
ATOM 6140 C C . ILE A 1 76 ? -24.434 -17.078 -4.133 1.00 0.00 76 ILE A C 5
ATOM 6141 O O . ILE A 1 76 ? -25.325 -16.855 -4.953 1.00 0.00 76 ILE A O 5
ATOM 6157 N N . PRO A 1 77 ? -24.058 -18.324 -3.807 1.00 0.00 77 PRO A N 5
ATOM 6158 C CA . PRO A 1 77 ? -24.675 -19.516 -4.396 1.00 0.00 77 PRO A CA 5
ATOM 6159 C C . PRO A 1 77 ? -26.111 -19.720 -3.923 1.00 0.00 77 PRO A C 5
ATOM 6160 O O . PRO A 1 77 ? -27.037 -19.086 -4.430 1.00 0.00 77 PRO A O 5
ATOM 6171 N N . MET A 1 1 ? 3.901 -4.471 -5.098 1.00 0.00 1 MET A N 6
ATOM 6172 C CA . MET A 1 1 ? 4.610 -4.536 -3.825 1.00 0.00 1 MET A CA 6
ATOM 6173 C C . MET A 1 1 ? 4.013 -3.556 -2.820 1.00 0.00 1 MET A C 6
ATOM 6174 O O . MET A 1 1 ? 4.738 -2.905 -2.069 1.00 0.00 1 MET A O 6
ATOM 6188 N N . ALA A 1 2 ? 2.688 -3.456 -2.813 1.00 0.00 2 ALA A N 6
ATOM 6189 C CA . ALA A 1 2 ? 1.994 -2.557 -1.900 1.00 0.00 2 ALA A CA 6
ATOM 6190 C C . ALA A 1 2 ? 1.659 -3.258 -0.588 1.00 0.00 2 ALA A C 6
ATOM 6191 O O . ALA A 1 2 ? 2.073 -2.819 0.485 1.00 0.00 2 ALA A O 6
ATOM 6198 N N . ILE A 1 3 ? 0.907 -4.350 -0.681 1.00 0.00 3 ILE A N 6
ATOM 6199 C CA . ILE A 1 3 ? 0.517 -5.112 0.499 1.00 0.00 3 ILE A CA 6
ATOM 6200 C C . ILE A 1 3 ? 0.157 -6.548 0.132 1.00 0.00 3 ILE A C 6
ATOM 6201 O O . ILE A 1 3 ? -0.278 -6.823 -0.986 1.00 0.00 3 ILE A O 6
ATOM 6217 N N . SER A 1 4 ? 0.340 -7.459 1.082 1.00 0.00 4 SER A N 6
ATOM 6218 C CA . SER A 1 4 ? 0.037 -8.868 0.858 1.00 0.00 4 SER A CA 6
ATOM 6219 C C . SER A 1 4 ? -1.388 -9.041 0.341 1.00 0.00 4 SER A C 6
ATOM 6220 O O . SER A 1 4 ? -2.318 -8.398 0.826 1.00 0.00 4 SER A O 6
ATOM 6228 N N . ALA A 1 5 ? -1.550 -9.915 -0.647 1.00 0.00 5 ALA A N 6
ATOM 6229 C CA . ALA A 1 5 ? -2.860 -10.175 -1.230 1.00 0.00 5 ALA A CA 6
ATOM 6230 C C . ALA A 1 5 ? -3.850 -10.644 -0.168 1.00 0.00 5 ALA A C 6
ATOM 6231 O O . ALA A 1 5 ? -5.057 -10.453 -0.305 1.00 0.00 5 ALA A O 6
ATOM 6238 N N . GLU A 1 6 ? -3.329 -11.260 0.889 1.00 0.00 6 GLU A N 6
ATOM 6239 C CA . GLU A 1 6 ? -4.168 -11.757 1.972 1.00 0.00 6 GLU A CA 6
ATOM 6240 C C . GLU A 1 6 ? -4.841 -10.605 2.713 1.00 0.00 6 GLU A C 6
ATOM 6241 O O . GLU A 1 6 ? -5.844 -10.796 3.399 1.00 0.00 6 GLU A O 6
ATOM 6253 N N . GLU A 1 7 ? -4.279 -9.409 2.569 1.00 0.00 7 GLU A N 6
ATOM 6254 C CA . GLU A 1 7 ? -4.823 -8.226 3.225 1.00 0.00 7 GLU A CA 6
ATOM 6255 C C . GLU A 1 7 ? -5.847 -7.530 2.332 1.00 0.00 7 GLU A C 6
ATOM 6256 O O . GLU A 1 7 ? -6.674 -6.751 2.807 1.00 0.00 7 GLU A O 6
ATOM 6268 N N . LEU A 1 8 ? -5.784 -7.817 1.036 1.00 0.00 8 LEU A N 6
ATOM 6269 C CA . LEU A 1 8 ? -6.704 -7.219 0.075 1.00 0.00 8 LEU A CA 6
ATOM 6270 C C . LEU A 1 8 ? -8.151 -7.397 0.524 1.00 0.00 8 LEU A C 6
ATOM 6271 O O . LEU A 1 8 ? -9.009 -6.567 0.225 1.00 0.00 8 LEU A O 6
ATOM 6287 N N . GLU A 1 9 ? -8.413 -8.483 1.244 1.00 0.00 9 GLU A N 6
ATOM 6288 C CA . GLU A 1 9 ? -9.756 -8.768 1.735 1.00 0.00 9 GLU A CA 6
ATOM 6289 C C . GLU A 1 9 ? -10.131 -7.822 2.873 1.00 0.00 9 GLU A C 6
ATOM 6290 O O . GLU A 1 9 ? -11.248 -7.306 2.924 1.00 0.00 9 GLU A O 6
ATOM 6302 N N . LYS A 1 10 ? -9.191 -7.601 3.784 1.00 0.00 10 LYS A N 6
ATOM 6303 C CA . LYS A 1 10 ? -9.420 -6.718 4.922 1.00 0.00 10 LYS A CA 6
ATOM 6304 C C . LYS A 1 10 ? -9.919 -5.353 4.459 1.00 0.00 10 LYS A C 6
ATOM 6305 O O . LYS A 1 10 ? -10.644 -4.669 5.182 1.00 0.00 10 LYS A O 6
ATOM 6324 N N . ILE A 1 11 ? -9.529 -4.964 3.250 1.00 0.00 11 ILE A N 6
ATOM 6325 C CA . ILE A 1 11 ? -9.940 -3.682 2.690 1.00 0.00 11 ILE A CA 6
ATOM 6326 C C . ILE A 1 11 ? -11.408 -3.706 2.280 1.00 0.00 11 ILE A C 6
ATOM 6327 O O . ILE A 1 11 ? -12.209 -2.897 2.751 1.00 0.00 11 ILE A O 6
ATOM 6343 N N . LEU A 1 12 ? -11.756 -4.640 1.402 1.00 0.00 12 LEU A N 6
ATOM 6344 C CA . LEU A 1 12 ? -13.130 -4.772 0.929 1.00 0.00 12 LEU A CA 6
ATOM 6345 C C . LEU A 1 12 ? -14.060 -5.181 2.067 1.00 0.00 12 LEU A C 6
ATOM 6346 O O . LEU A 1 12 ? -15.276 -5.003 1.984 1.00 0.00 12 LEU A O 6
ATOM 6362 N N . LYS A 1 13 ? -13.481 -5.728 3.130 1.00 0.00 13 LYS A N 6
ATOM 6363 C CA . LYS A 1 13 ? -14.257 -6.160 4.287 1.00 0.00 13 LYS A CA 6
ATOM 6364 C C . LYS A 1 13 ? -14.805 -4.960 5.052 1.00 0.00 13 LYS A C 6
ATOM 6365 O O . LYS A 1 13 ? -15.768 -5.080 5.810 1.00 0.00 13 LYS A O 6
ATOM 6384 N N . LYS A 1 14 ? -14.187 -3.801 4.849 1.00 0.00 14 LYS A N 6
ATOM 6385 C CA . LYS A 1 14 ? -14.614 -2.578 5.517 1.00 0.00 14 LYS A CA 6
ATOM 6386 C C . LYS A 1 14 ? -16.103 -2.328 5.297 1.00 0.00 14 LYS A C 6
ATOM 6387 O O . LYS A 1 14 ? -16.865 -2.180 6.252 1.00 0.00 14 LYS A O 6
ATOM 6406 N N . SER A 1 15 ? -16.510 -2.285 4.032 1.00 0.00 15 SER A N 6
ATOM 6407 C CA . SER A 1 15 ? -17.907 -2.051 3.687 1.00 0.00 15 SER A CA 6
ATOM 6408 C C . SER A 1 15 ? -18.587 -3.350 3.266 1.00 0.00 15 SER A C 6
ATOM 6409 O O . SER A 1 15 ? -19.808 -3.482 3.354 1.00 0.00 15 SER A O 6
ATOM 6417 N N . PHE A 1 16 ? -17.788 -4.308 2.808 1.00 0.00 16 PHE A N 6
ATOM 6418 C CA . PHE A 1 16 ? -18.311 -5.597 2.372 1.00 0.00 16 PHE A CA 6
ATOM 6419 C C . PHE A 1 16 ? -17.810 -6.721 3.275 1.00 0.00 16 PHE A C 6
ATOM 6420 O O . PHE A 1 16 ? -16.979 -7.542 2.884 1.00 0.00 16 PHE A O 6
ATOM 6437 N N . PRO A 1 17 ? -18.326 -6.759 4.512 1.00 0.00 17 PRO A N 6
ATOM 6438 C CA . PRO A 1 17 ? -17.946 -7.777 5.497 1.00 0.00 17 PRO A CA 6
ATOM 6439 C C . PRO A 1 17 ? -18.468 -9.162 5.130 1.00 0.00 17 PRO A C 6
ATOM 6440 O O . PRO A 1 17 ? -17.883 -10.176 5.509 1.00 0.00 17 PRO A O 6
ATOM 6451 N N . SER A 1 18 ? -19.572 -9.196 4.391 1.00 0.00 18 SER A N 6
ATOM 6452 C CA . SER A 1 18 ? -20.175 -10.458 3.976 1.00 0.00 18 SER A CA 6
ATOM 6453 C C . SER A 1 18 ? -19.793 -10.795 2.538 1.00 0.00 18 SER A C 6
ATOM 6454 O O . SER A 1 18 ? -20.472 -11.576 1.871 1.00 0.00 18 SER A O 6
ATOM 6462 N N . SER A 1 19 ? -18.702 -10.200 2.067 1.00 0.00 19 SER A N 6
ATOM 6463 C CA . SER A 1 19 ? -18.231 -10.434 0.707 1.00 0.00 19 SER A CA 6
ATOM 6464 C C . SER A 1 19 ? -17.078 -11.433 0.696 1.00 0.00 19 SER A C 6
ATOM 6465 O O . SER A 1 19 ? -16.318 -11.533 1.660 1.00 0.00 19 SER A O 6
ATOM 6473 N N . VAL A 1 20 ? -16.954 -12.172 -0.402 1.00 0.00 20 VAL A N 6
ATOM 6474 C CA . VAL A 1 20 ? -15.894 -13.163 -0.541 1.00 0.00 20 VAL A CA 6
ATOM 6475 C C . VAL A 1 20 ? -14.747 -12.626 -1.390 1.00 0.00 20 VAL A C 6
ATOM 6476 O O . VAL A 1 20 ? -14.798 -12.671 -2.620 1.00 0.00 20 VAL A O 6
ATOM 6489 N N . ILE A 1 21 ? -13.714 -12.119 -0.726 1.00 0.00 21 ILE A N 6
ATOM 6490 C CA . ILE A 1 21 ? -12.554 -11.575 -1.420 1.00 0.00 21 ILE A CA 6
ATOM 6491 C C . ILE A 1 21 ? -11.596 -12.684 -1.844 1.00 0.00 21 ILE A C 6
ATOM 6492 O O . ILE A 1 21 ? -11.088 -13.433 -1.010 1.00 0.00 21 ILE A O 6
ATOM 6508 N N . LYS A 1 22 ? -11.353 -12.782 -3.146 1.00 0.00 22 LYS A N 6
ATOM 6509 C CA . LYS A 1 22 ? -10.454 -13.797 -3.683 1.00 0.00 22 LYS A CA 6
ATOM 6510 C C . LYS A 1 22 ? -9.583 -13.219 -4.794 1.00 0.00 22 LYS A C 6
ATOM 6511 O O . LYS A 1 22 ? -10.060 -12.459 -5.638 1.00 0.00 22 LYS A O 6
ATOM 6530 N N . ILE A 1 23 ? -8.306 -13.586 -4.790 1.00 0.00 23 ILE A N 6
ATOM 6531 C CA . ILE A 1 23 ? -7.371 -13.106 -5.800 1.00 0.00 23 ILE A CA 6
ATOM 6532 C C . ILE A 1 23 ? -7.249 -14.098 -6.952 1.00 0.00 23 ILE A C 6
ATOM 6533 O O . ILE A 1 23 ? -7.270 -15.312 -6.746 1.00 0.00 23 ILE A O 6
ATOM 6549 N N . THR A 1 24 ? -7.121 -13.573 -8.167 1.00 0.00 24 THR A N 6
ATOM 6550 C CA . THR A 1 24 ? -6.995 -14.411 -9.352 1.00 0.00 24 THR A CA 6
ATOM 6551 C C . THR A 1 24 ? -6.077 -13.767 -10.386 1.00 0.00 24 THR A C 6
ATOM 6552 O O . THR A 1 24 ? -6.165 -12.567 -10.645 1.00 0.00 24 THR A O 6
ATOM 6563 N N . ASP A 1 25 ? -5.199 -14.572 -10.972 1.00 0.00 25 ASP A N 6
ATOM 6564 C CA . ASP A 1 25 ? -4.266 -14.081 -11.980 1.00 0.00 25 ASP A CA 6
ATOM 6565 C C . ASP A 1 25 ? -4.923 -14.042 -13.356 1.00 0.00 25 ASP A C 6
ATOM 6566 O O . ASP A 1 25 ? -5.507 -15.029 -13.805 1.00 0.00 25 ASP A O 6
ATOM 6575 N N . LEU A 1 26 ? -4.824 -12.896 -14.021 1.00 0.00 26 LEU A N 6
ATOM 6576 C CA . LEU A 1 26 ? -5.410 -12.727 -15.346 1.00 0.00 26 LEU A CA 6
ATOM 6577 C C . LEU A 1 26 ? -4.336 -12.789 -16.428 1.00 0.00 26 LEU A C 6
ATOM 6578 O O . LEU A 1 26 ? -4.484 -13.496 -17.425 1.00 0.00 26 LEU A O 6
ATOM 6594 N N . VAL A 1 27 ? -3.253 -12.046 -16.223 1.00 0.00 27 VAL A N 6
ATOM 6595 C CA . VAL A 1 27 ? -2.152 -12.018 -17.178 1.00 0.00 27 VAL A CA 6
ATOM 6596 C C . VAL A 1 27 ? -0.845 -12.450 -16.523 1.00 0.00 27 VAL A C 6
ATOM 6597 O O . VAL A 1 27 ? 0.002 -13.077 -17.158 1.00 0.00 27 VAL A O 6
ATOM 6610 N N . GLY A 1 28 ? -0.688 -12.110 -15.247 1.00 0.00 28 GLY A N 6
ATOM 6611 C CA . GLY A 1 28 ? 0.519 -12.471 -14.526 1.00 0.00 28 GLY A CA 6
ATOM 6612 C C . GLY A 1 28 ? 1.659 -11.506 -14.785 1.00 0.00 28 GLY A C 6
ATOM 6613 O O . GLY A 1 28 ? 2.112 -10.812 -13.875 1.00 0.00 28 GLY A O 6
ATOM 6617 N N . ASP A 1 29 ? 2.124 -11.463 -16.029 1.00 0.00 29 ASP A N 6
ATOM 6618 C CA . ASP A 1 29 ? 3.219 -10.576 -16.405 1.00 0.00 29 ASP A CA 6
ATOM 6619 C C . ASP A 1 29 ? 2.932 -9.143 -15.968 1.00 0.00 29 ASP A C 6
ATOM 6620 O O . ASP A 1 29 ? 3.586 -8.616 -15.068 1.00 0.00 29 ASP A O 6
ATOM 6629 N N . GLN A 1 30 ? 1.952 -8.518 -16.612 1.00 0.00 30 GLN A N 6
ATOM 6630 C CA . GLN A 1 30 ? 1.581 -7.145 -16.291 1.00 0.00 30 GLN A CA 6
ATOM 6631 C C . GLN A 1 30 ? 1.137 -7.027 -14.837 1.00 0.00 30 GLN A C 6
ATOM 6632 O O . GLN A 1 30 ? 0.707 -8.007 -14.227 1.00 0.00 30 GLN A O 6
ATOM 6646 N N . ASP A 1 31 ? 1.245 -5.823 -14.286 1.00 0.00 31 ASP A N 6
ATOM 6647 C CA . ASP A 1 31 ? 0.855 -5.577 -12.903 1.00 0.00 31 ASP A CA 6
ATOM 6648 C C . ASP A 1 31 ? -0.658 -5.416 -12.786 1.00 0.00 31 ASP A C 6
ATOM 6649 O O . ASP A 1 31 ? -1.149 -4.376 -12.345 1.00 0.00 31 ASP A O 6
ATOM 6658 N N . HIS A 1 32 ? -1.391 -6.450 -13.184 1.00 0.00 32 HIS A N 6
ATOM 6659 C CA . HIS A 1 32 ? -2.848 -6.423 -13.125 1.00 0.00 32 HIS A CA 6
ATOM 6660 C C . HIS A 1 32 ? -3.372 -7.476 -12.153 1.00 0.00 32 HIS A C 6
ATOM 6661 O O . HIS A 1 32 ? -2.988 -8.644 -12.221 1.00 0.00 32 HIS A O 6
ATOM 6675 N N . TYR A 1 33 ? -4.249 -7.055 -11.249 1.00 0.00 33 TYR A N 6
ATOM 6676 C CA . TYR A 1 33 ? -4.823 -7.961 -10.261 1.00 0.00 33 TYR A CA 6
ATOM 6677 C C . TYR A 1 33 ? -6.333 -8.080 -10.443 1.00 0.00 33 TYR A C 6
ATOM 6678 O O . TYR A 1 33 ? -7.051 -7.080 -10.435 1.00 0.00 33 TYR A O 6
ATOM 6696 N N . ALA A 1 34 ? -6.808 -9.310 -10.607 1.00 0.00 34 ALA A N 6
ATOM 6697 C CA . ALA A 1 34 ? -8.232 -9.562 -10.788 1.00 0.00 34 ALA A CA 6
ATOM 6698 C C . ALA A 1 34 ? -8.925 -9.785 -9.449 1.00 0.00 34 ALA A C 6
ATOM 6699 O O . ALA A 1 34 ? -8.805 -10.852 -8.845 1.00 0.00 34 ALA A O 6
ATOM 6706 N N . LEU A 1 35 ? -9.651 -8.772 -8.988 1.00 0.00 35 LEU A N 6
ATOM 6707 C CA . LEU A 1 35 ? -10.364 -8.857 -7.718 1.00 0.00 35 LEU A CA 6
ATOM 6708 C C . LEU A 1 35 ? -11.795 -9.340 -7.928 1.00 0.00 35 LEU A C 6
ATOM 6709 O O . LEU A 1 35 ? -12.596 -8.671 -8.579 1.00 0.00 35 LEU A O 6
ATOM 6725 N N . GLU A 1 36 ? -12.109 -10.505 -7.370 1.00 0.00 36 GLU A N 6
ATOM 6726 C CA . GLU A 1 36 ? -13.444 -11.077 -7.496 1.00 0.00 36 GLU A CA 6
ATOM 6727 C C . GLU A 1 36 ? -14.193 -11.007 -6.168 1.00 0.00 36 GLU A C 6
ATOM 6728 O O . GLU A 1 36 ? -13.785 -11.619 -5.180 1.00 0.00 36 GLU A O 6
ATOM 6740 N N . ILE A 1 37 ? -15.291 -10.258 -6.153 1.00 0.00 37 ILE A N 6
ATOM 6741 C CA . ILE A 1 37 ? -16.097 -10.109 -4.948 1.00 0.00 37 ILE A CA 6
ATOM 6742 C C . ILE A 1 37 ? -17.488 -10.703 -5.140 1.00 0.00 37 ILE A C 6
ATOM 6743 O O . ILE A 1 37 ? -18.124 -10.497 -6.174 1.00 0.00 37 ILE A O 6
ATOM 6759 N N . SER A 1 38 ? -17.955 -11.438 -4.136 1.00 0.00 38 SER A N 6
ATOM 6760 C CA . SER A 1 38 ? -19.271 -12.064 -4.195 1.00 0.00 38 SER A CA 6
ATOM 6761 C C . SER A 1 38 ? -20.083 -11.740 -2.945 1.00 0.00 38 SER A C 6
ATOM 6762 O O . SER A 1 38 ? -19.607 -11.906 -1.822 1.00 0.00 38 SER A O 6
ATOM 6770 N N . ASP A 1 39 ? -21.311 -11.276 -3.149 1.00 0.00 39 ASP A N 6
ATOM 6771 C CA . ASP A 1 39 ? -22.192 -10.929 -2.039 1.00 0.00 39 ASP A CA 6
ATOM 6772 C C . ASP A 1 39 ? -23.639 -10.814 -2.508 1.00 0.00 39 ASP A C 6
ATOM 6773 O O . ASP A 1 39 ? -23.917 -10.844 -3.706 1.00 0.00 39 ASP A O 6
ATOM 6782 N N . ALA A 1 40 ? -24.556 -10.685 -1.555 1.00 0.00 40 ALA A N 6
ATOM 6783 C CA . ALA A 1 40 ? -25.974 -10.565 -1.871 1.00 0.00 40 ALA A CA 6
ATOM 6784 C C . ALA A 1 40 ? -26.415 -9.105 -1.871 1.00 0.00 40 ALA A C 6
ATOM 6785 O O . ALA A 1 40 ? -27.552 -8.792 -1.520 1.00 0.00 40 ALA A O 6
ATOM 6792 N N . GLN A 1 41 ? -25.507 -8.218 -2.266 1.00 0.00 41 GLN A N 6
ATOM 6793 C CA . GLN A 1 41 ? -25.804 -6.791 -2.310 1.00 0.00 41 GLN A CA 6
ATOM 6794 C C . GLN A 1 41 ? -25.735 -6.265 -3.740 1.00 0.00 41 GLN A C 6
ATOM 6795 O O . GLN A 1 41 ? -26.360 -5.257 -4.072 1.00 0.00 41 GLN A O 6
ATOM 6809 N N . PHE A 1 42 ? -24.972 -6.952 -4.582 1.00 0.00 42 PHE A N 6
ATOM 6810 C CA . PHE A 1 42 ? -24.820 -6.553 -5.977 1.00 0.00 42 PHE A CA 6
ATOM 6811 C C . PHE A 1 42 ? -25.789 -7.322 -6.871 1.00 0.00 42 PHE A C 6
ATOM 6812 O O . PHE A 1 42 ? -25.507 -7.567 -8.043 1.00 0.00 42 PHE A O 6
ATOM 6829 N N . ASN A 1 43 ? -26.932 -7.700 -6.307 1.00 0.00 43 ASN A N 6
ATOM 6830 C CA . ASN A 1 43 ? -27.942 -8.442 -7.052 1.00 0.00 43 ASN A CA 6
ATOM 6831 C C . ASN A 1 43 ? -28.736 -7.513 -7.966 1.00 0.00 43 ASN A C 6
ATOM 6832 O O . ASN A 1 43 ? -29.277 -7.941 -8.984 1.00 0.00 43 ASN A O 6
ATOM 6843 N N . GLY A 1 44 ? -28.800 -6.238 -7.593 1.00 0.00 44 GLY A N 6
ATOM 6844 C CA . GLY A 1 44 ? -29.529 -5.268 -8.390 1.00 0.00 44 GLY A CA 6
ATOM 6845 C C . GLY A 1 44 ? -28.644 -4.140 -8.881 1.00 0.00 44 GLY A C 6
ATOM 6846 O O . GLY A 1 44 ? -28.969 -3.468 -9.861 1.00 0.00 44 GLY A O 6
ATOM 6850 N N . LEU A 1 45 ? -27.524 -3.928 -8.199 1.00 0.00 45 LEU A N 6
ATOM 6851 C CA . LEU A 1 45 ? -26.590 -2.871 -8.570 1.00 0.00 45 LEU A CA 6
ATOM 6852 C C . LEU A 1 45 ? -26.235 -2.954 -10.051 1.00 0.00 45 LEU A C 6
ATOM 6853 O O . LEU A 1 45 ? -26.484 -3.968 -10.704 1.00 0.00 45 LEU A O 6
ATOM 6869 N N . SER A 1 46 ? -25.651 -1.881 -10.576 1.00 0.00 46 SER A N 6
ATOM 6870 C CA . SER A 1 46 ? -25.263 -1.832 -11.980 1.00 0.00 46 SER A CA 6
ATOM 6871 C C . SER A 1 46 ? -23.759 -2.038 -12.136 1.00 0.00 46 SER A C 6
ATOM 6872 O O . SER A 1 46 ? -22.999 -1.900 -11.177 1.00 0.00 46 SER A O 6
ATOM 6880 N N . LEU A 1 47 ? -23.337 -2.368 -13.352 1.00 0.00 47 LEU A N 6
ATOM 6881 C CA . LEU A 1 47 ? -21.924 -2.594 -13.635 1.00 0.00 47 LEU A CA 6
ATOM 6882 C C . LEU A 1 47 ? -21.078 -1.418 -13.157 1.00 0.00 47 LEU A C 6
ATOM 6883 O O . LEU A 1 47 ? -19.972 -1.603 -12.649 1.00 0.00 47 LEU A O 6
ATOM 6899 N N . ILE A 1 48 ? -21.607 -0.210 -13.322 1.00 0.00 48 ILE A N 6
ATOM 6900 C CA . ILE A 1 48 ? -20.901 0.995 -12.905 1.00 0.00 48 ILE A CA 6
ATOM 6901 C C . ILE A 1 48 ? -20.948 1.162 -11.390 1.00 0.00 48 ILE A C 6
ATOM 6902 O O . ILE A 1 48 ? -19.937 1.464 -10.757 1.00 0.00 48 ILE A O 6
ATOM 6918 N N . ASN A 1 49 ? -22.128 0.961 -10.813 1.00 0.00 49 ASN A N 6
ATOM 6919 C CA . ASN A 1 49 ? -22.307 1.088 -9.372 1.00 0.00 49 ASN A CA 6
ATOM 6920 C C . ASN A 1 49 ? -21.383 0.132 -8.623 1.00 0.00 49 ASN A C 6
ATOM 6921 O O . ASN A 1 49 ? -20.664 0.536 -7.710 1.00 0.00 49 ASN A O 6
ATOM 6932 N N . GLN A 1 50 ? -21.410 -1.137 -9.017 1.00 0.00 50 GLN A N 6
ATOM 6933 C CA . GLN A 1 50 ? -20.575 -2.151 -8.383 1.00 0.00 50 GLN A CA 6
ATOM 6934 C C . GLN A 1 50 ? -19.106 -1.742 -8.410 1.00 0.00 50 GLN A C 6
ATOM 6935 O O . GLN A 1 50 ? -18.398 -1.863 -7.410 1.00 0.00 50 GLN A O 6
ATOM 6949 N N . HIS A 1 51 ? -18.653 -1.257 -9.563 1.00 0.00 51 HIS A N 6
ATOM 6950 C CA . HIS A 1 51 ? -17.268 -0.830 -9.720 1.00 0.00 51 HIS A CA 6
ATOM 6951 C C . HIS A 1 51 ? -16.997 0.441 -8.920 1.00 0.00 51 HIS A C 6
ATOM 6952 O O . HIS A 1 51 ? -15.855 0.729 -8.561 1.00 0.00 51 HIS A O 6
ATOM 6966 N N . LYS A 1 52 ? -18.054 1.197 -8.644 1.00 0.00 52 LYS A N 6
ATOM 6967 C CA . LYS A 1 52 ? -17.931 2.437 -7.886 1.00 0.00 52 LYS A CA 6
ATOM 6968 C C . LYS A 1 52 ? -17.844 2.153 -6.390 1.00 0.00 52 LYS A C 6
ATOM 6969 O O . LYS A 1 52 ? -16.996 2.709 -5.690 1.00 0.00 52 LYS A O 6
ATOM 6988 N N . LEU A 1 53 ? -18.724 1.283 -5.905 1.00 0.00 53 LEU A N 6
ATOM 6989 C CA . LEU A 1 53 ? -18.745 0.924 -4.491 1.00 0.00 53 LEU A CA 6
ATOM 6990 C C . LEU A 1 53 ? -17.360 0.496 -4.017 1.00 0.00 53 LEU A C 6
ATOM 6991 O O . LEU A 1 53 ? -16.830 1.038 -3.046 1.00 0.00 53 LEU A O 6
ATOM 7007 N N . VAL A 1 54 ? -16.778 -0.477 -4.709 1.00 0.00 54 VAL A N 6
ATOM 7008 C CA . VAL A 1 54 ? -15.453 -0.976 -4.362 1.00 0.00 54 VAL A CA 6
ATOM 7009 C C . VAL A 1 54 ? -14.448 0.166 -4.249 1.00 0.00 54 VAL A C 6
ATOM 7010 O O . VAL A 1 54 ? -13.522 0.116 -3.439 1.00 0.00 54 VAL A O 6
ATOM 7023 N N . LYS A 1 55 ? -14.637 1.195 -5.068 1.00 0.00 55 LYS A N 6
ATOM 7024 C CA . LYS A 1 55 ? -13.749 2.352 -5.060 1.00 0.00 55 LYS A CA 6
ATOM 7025 C C . LYS A 1 55 ? -14.098 3.298 -3.915 1.00 0.00 55 LYS A C 6
ATOM 7026 O O . LYS A 1 55 ? -13.232 3.996 -3.390 1.00 0.00 55 LYS A O 6
ATOM 7045 N N . ASN A 1 56 ? -15.370 3.314 -3.533 1.00 0.00 56 ASN A N 6
ATOM 7046 C CA . ASN A 1 56 ? -15.832 4.173 -2.449 1.00 0.00 56 ASN A CA 6
ATOM 7047 C C . ASN A 1 56 ? -15.447 3.592 -1.092 1.00 0.00 56 ASN A C 6
ATOM 7048 O O . ASN A 1 56 ? -15.101 4.326 -0.167 1.00 0.00 56 ASN A O 6
ATOM 7059 N N . ALA A 1 57 ? -15.510 2.269 -0.982 1.00 0.00 57 ALA A N 6
ATOM 7060 C CA . ALA A 1 57 ? -15.166 1.589 0.261 1.00 0.00 57 ALA A CA 6
ATOM 7061 C C . ALA A 1 57 ? -13.723 1.877 0.663 1.00 0.00 57 ALA A C 6
ATOM 7062 O O . ALA A 1 57 ? -13.346 1.708 1.823 1.00 0.00 57 ALA A O 6
ATOM 7069 N N . LEU A 1 58 ? -12.921 2.313 -0.302 1.00 0.00 58 LEU A N 6
ATOM 7070 C CA . LEU A 1 58 ? -11.519 2.625 -0.049 1.00 0.00 58 LEU A CA 6
ATOM 7071 C C . LEU A 1 58 ? -11.220 4.087 -0.362 1.00 0.00 58 LEU A C 6
ATOM 7072 O O . LEU A 1 58 ? -10.062 4.501 -0.399 1.00 0.00 58 LEU A O 6
ATOM 7088 N N . SER A 1 59 ? -12.274 4.866 -0.585 1.00 0.00 59 SER A N 6
ATOM 7089 C CA . SER A 1 59 ? -12.125 6.283 -0.897 1.00 0.00 59 SER A CA 6
ATOM 7090 C C . SER A 1 59 ? -12.145 7.124 0.376 1.00 0.00 59 SER A C 6
ATOM 7091 O O . SER A 1 59 ? -11.462 8.143 0.469 1.00 0.00 59 SER A O 6
ATOM 7099 N N . GLU A 1 60 ? -12.932 6.688 1.354 1.00 0.00 60 GLU A N 6
ATOM 7100 C CA . GLU A 1 60 ? -13.041 7.401 2.622 1.00 0.00 60 GLU A CA 6
ATOM 7101 C C . GLU A 1 60 ? -11.995 6.906 3.616 1.00 0.00 60 GLU A C 6
ATOM 7102 O O . GLU A 1 60 ? -11.463 7.682 4.410 1.00 0.00 60 GLU A O 6
ATOM 7114 N N . ILE A 1 61 ? -11.707 5.610 3.566 1.00 0.00 61 ILE A N 6
ATOM 7115 C CA . ILE A 1 61 ? -10.725 5.011 4.462 1.00 0.00 61 ILE A CA 6
ATOM 7116 C C . ILE A 1 61 ? -9.328 5.051 3.852 1.00 0.00 61 ILE A C 6
ATOM 7117 O O . ILE A 1 61 ? -8.328 4.884 4.551 1.00 0.00 61 ILE A O 6
ATOM 7133 N N . LEU A 1 62 ? -9.266 5.275 2.544 1.00 0.00 62 LEU A N 6
ATOM 7134 C CA . LEU A 1 62 ? -7.991 5.339 1.838 1.00 0.00 62 LEU A CA 6
ATOM 7135 C C . LEU A 1 62 ? -7.208 4.041 2.010 1.00 0.00 62 LEU A C 6
ATOM 7136 O O . LEU A 1 62 ? -5.986 4.019 1.869 1.00 0.00 62 LEU A O 6
ATOM 7152 N N . ASN A 1 63 ? -7.920 2.962 2.314 1.00 0.00 63 ASN A N 6
ATOM 7153 C CA . ASN A 1 63 ? -7.292 1.659 2.504 1.00 0.00 63 ASN A CA 6
ATOM 7154 C C . ASN A 1 63 ? -6.400 1.308 1.317 1.00 0.00 63 ASN A C 6
ATOM 7155 O O . ASN A 1 63 ? -5.176 1.254 1.439 1.00 0.00 63 ASN A O 6
ATOM 7166 N N . LYS A 1 64 ? -7.022 1.069 0.167 1.00 0.00 64 LYS A N 6
ATOM 7167 C CA . LYS A 1 64 ? -6.287 0.724 -1.044 1.00 0.00 64 LYS A CA 6
ATOM 7168 C C . LYS A 1 64 ? -5.208 1.761 -1.340 1.00 0.00 64 LYS A C 6
ATOM 7169 O O . LYS A 1 64 ? -5.350 2.935 -0.996 1.00 0.00 64 LYS A O 6
ATOM 7188 N N . LYS A 1 65 ? -4.131 1.322 -1.980 1.00 0.00 65 LYS A N 6
ATOM 7189 C CA . LYS A 1 65 ? -3.029 2.212 -2.325 1.00 0.00 65 LYS A CA 6
ATOM 7190 C C . LYS A 1 65 ? -2.774 2.204 -3.829 1.00 0.00 65 LYS A C 6
ATOM 7191 O O . LYS A 1 65 ? -2.410 3.226 -4.413 1.00 0.00 65 LYS A O 6
ATOM 7210 N N . LEU A 1 66 ? -2.969 1.047 -4.452 1.00 0.00 66 LEU A N 6
ATOM 7211 C CA . LEU A 1 66 ? -2.762 0.907 -5.889 1.00 0.00 66 LEU A CA 6
ATOM 7212 C C . LEU A 1 66 ? -3.528 1.981 -6.657 1.00 0.00 66 LEU A C 6
ATOM 7213 O O . LEU A 1 66 ? -4.353 2.696 -6.088 1.00 0.00 66 LEU A O 6
ATOM 7229 N N . HIS A 1 67 ? -3.249 2.087 -7.952 1.00 0.00 67 HIS A N 6
ATOM 7230 C CA . HIS A 1 67 ? -3.914 3.071 -8.799 1.00 0.00 67 HIS A CA 6
ATOM 7231 C C . HIS A 1 67 ? -5.261 2.547 -9.288 1.00 0.00 67 HIS A C 6
ATOM 7232 O O . HIS A 1 67 ? -6.306 3.129 -9.000 1.00 0.00 67 HIS A O 6
ATOM 7246 N N . SER A 1 68 ? -5.227 1.444 -10.029 1.00 0.00 68 SER A N 6
ATOM 7247 C CA . SER A 1 68 ? -6.444 0.844 -10.562 1.00 0.00 68 SER A CA 6
ATOM 7248 C C . SER A 1 68 ? -6.239 -0.641 -10.844 1.00 0.00 68 SER A C 6
ATOM 7249 O O . SER A 1 68 ? -5.123 -1.084 -11.117 1.00 0.00 68 SER A O 6
ATOM 7257 N N . ILE A 1 69 ? -7.324 -1.405 -10.777 1.00 0.00 69 ILE A N 6
ATOM 7258 C CA . ILE A 1 69 ? -7.265 -2.840 -11.026 1.00 0.00 69 ILE A CA 6
ATOM 7259 C C . ILE A 1 69 ? -8.600 -3.365 -11.543 1.00 0.00 69 ILE A C 6
ATOM 7260 O O . ILE A 1 69 ? -9.605 -2.654 -11.529 1.00 0.00 69 ILE A O 6
ATOM 7276 N N . SER A 1 70 ? -8.603 -4.614 -11.996 1.00 0.00 70 SER A N 6
ATOM 7277 C CA . SER A 1 70 ? -9.815 -5.234 -12.520 1.00 0.00 70 SER A CA 6
ATOM 7278 C C . SER A 1 70 ? -10.710 -5.721 -11.384 1.00 0.00 70 SER A C 6
ATOM 7279 O O . SER A 1 70 ? -10.298 -6.541 -10.563 1.00 0.00 70 SER A O 6
ATOM 7287 N N . ILE A 1 71 ? -11.936 -5.211 -11.345 1.00 0.00 71 ILE A N 6
ATOM 7288 C CA . ILE A 1 71 ? -12.890 -5.594 -10.312 1.00 0.00 71 ILE A CA 6
ATOM 7289 C C . ILE A 1 71 ? -14.063 -6.366 -10.906 1.00 0.00 71 ILE A C 6
ATOM 7290 O O . ILE A 1 71 ? -14.909 -5.798 -11.596 1.00 0.00 71 ILE A O 6
ATOM 7306 N N . LYS A 1 72 ? -14.109 -7.666 -10.631 1.00 0.00 72 LYS A N 6
ATOM 7307 C CA . LYS A 1 72 ? -15.180 -8.517 -11.135 1.00 0.00 72 LYS A CA 6
ATOM 7308 C C . LYS A 1 72 ? -16.367 -8.522 -10.177 1.00 0.00 72 LYS A C 6
ATOM 7309 O O . LYS A 1 72 ? -16.199 -8.642 -8.963 1.00 0.00 72 LYS A O 6
ATOM 7328 N N . THR A 1 73 ? -17.569 -8.394 -10.731 1.00 0.00 73 THR A N 6
ATOM 7329 C CA . THR A 1 73 ? -18.784 -8.384 -9.926 1.00 0.00 73 THR A CA 6
ATOM 7330 C C . THR A 1 73 ? -19.471 -9.744 -9.952 1.00 0.00 73 THR A C 6
ATOM 7331 O O . THR A 1 73 ? -19.796 -10.266 -11.019 1.00 0.00 73 THR A O 6
ATOM 7342 N N . ILE A 1 74 ? -19.691 -10.313 -8.771 1.00 0.00 74 ILE A N 6
ATOM 7343 C CA . ILE A 1 74 ? -20.342 -11.613 -8.660 1.00 0.00 74 ILE A CA 6
ATOM 7344 C C . ILE A 1 74 ? -21.568 -11.538 -7.755 1.00 0.00 74 ILE A C 6
ATOM 7345 O O . ILE A 1 74 ? -21.457 -11.237 -6.566 1.00 0.00 74 ILE A O 6
ATOM 7361 N N . SER A 1 75 ? -22.736 -11.815 -8.326 1.00 0.00 75 SER A N 6
ATOM 7362 C CA . SER A 1 75 ? -23.983 -11.777 -7.571 1.00 0.00 75 SER A CA 6
ATOM 7363 C C . SER A 1 75 ? -24.398 -13.180 -7.137 1.00 0.00 75 SER A C 6
ATOM 7364 O O . SER A 1 75 ? -23.976 -14.174 -7.728 1.00 0.00 75 SER A O 6
ATOM 7372 N N . ILE A 1 76 ? -25.227 -13.250 -6.101 1.00 0.00 76 ILE A N 6
ATOM 7373 C CA . ILE A 1 76 ? -25.700 -14.530 -5.588 1.00 0.00 76 ILE A CA 6
ATOM 7374 C C . ILE A 1 76 ? -27.220 -14.627 -5.670 1.00 0.00 76 ILE A C 6
ATOM 7375 O O . ILE A 1 76 ? -27.927 -14.538 -4.666 1.00 0.00 76 ILE A O 6
ATOM 7391 N N . PRO A 1 77 ? -27.736 -14.815 -6.893 1.00 0.00 77 PRO A N 6
ATOM 7392 C CA . PRO A 1 77 ? -29.177 -14.931 -7.135 1.00 0.00 77 PRO A CA 6
ATOM 7393 C C . PRO A 1 77 ? -29.754 -16.231 -6.584 1.00 0.00 77 PRO A C 6
ATOM 7394 O O . PRO A 1 77 ? -29.966 -16.365 -5.379 1.00 0.00 77 PRO A O 6
ATOM 7405 N N . MET A 1 1 ? 0.219 -0.659 -3.081 1.00 0.00 1 MET A N 7
ATOM 7406 C CA . MET A 1 1 ? 1.599 -0.434 -2.670 1.00 0.00 1 MET A CA 7
ATOM 7407 C C . MET A 1 1 ? 2.352 -1.756 -2.548 1.00 0.00 1 MET A C 7
ATOM 7408 O O . MET A 1 1 ? 3.137 -1.950 -1.621 1.00 0.00 1 MET A O 7
ATOM 7422 N N . ALA A 1 2 ? 2.107 -2.660 -3.491 1.00 0.00 2 ALA A N 7
ATOM 7423 C CA . ALA A 1 2 ? 2.764 -3.961 -3.490 1.00 0.00 2 ALA A CA 7
ATOM 7424 C C . ALA A 1 2 ? 2.504 -4.706 -2.185 1.00 0.00 2 ALA A C 7
ATOM 7425 O O . ALA A 1 2 ? 3.439 -5.131 -1.505 1.00 0.00 2 ALA A O 7
ATOM 7432 N N . ILE A 1 3 ? 1.230 -4.859 -1.839 1.00 0.00 3 ILE A N 7
ATOM 7433 C CA . ILE A 1 3 ? 0.849 -5.553 -0.615 1.00 0.00 3 ILE A CA 7
ATOM 7434 C C . ILE A 1 3 ? 0.283 -6.935 -0.920 1.00 0.00 3 ILE A C 7
ATOM 7435 O O . ILE A 1 3 ? -0.288 -7.162 -1.987 1.00 0.00 3 ILE A O 7
ATOM 7451 N N . SER A 1 4 ? 0.443 -7.856 0.025 1.00 0.00 4 SER A N 7
ATOM 7452 C CA . SER A 1 4 ? -0.050 -9.218 -0.143 1.00 0.00 4 SER A CA 7
ATOM 7453 C C . SER A 1 4 ? -1.523 -9.216 -0.543 1.00 0.00 4 SER A C 7
ATOM 7454 O O . SER A 1 4 ? -2.312 -8.414 -0.044 1.00 0.00 4 SER A O 7
ATOM 7462 N N . ALA A 1 5 ? -1.886 -10.122 -1.446 1.00 0.00 5 ALA A N 7
ATOM 7463 C CA . ALA A 1 5 ? -3.263 -10.227 -1.911 1.00 0.00 5 ALA A CA 7
ATOM 7464 C C . ALA A 1 5 ? -4.212 -10.521 -0.755 1.00 0.00 5 ALA A C 7
ATOM 7465 O O . ALA A 1 5 ? -5.402 -10.214 -0.824 1.00 0.00 5 ALA A O 7
ATOM 7472 N N . GLU A 1 6 ? -3.678 -11.117 0.307 1.00 0.00 6 GLU A N 7
ATOM 7473 C CA . GLU A 1 6 ? -4.480 -11.453 1.477 1.00 0.00 6 GLU A CA 7
ATOM 7474 C C . GLU A 1 6 ? -4.973 -10.191 2.180 1.00 0.00 6 GLU A C 7
ATOM 7475 O O . GLU A 1 6 ? -5.984 -10.214 2.882 1.00 0.00 6 GLU A O 7
ATOM 7487 N N . GLU A 1 7 ? -4.252 -9.092 1.984 1.00 0.00 7 GLU A N 7
ATOM 7488 C CA . GLU A 1 7 ? -4.616 -7.821 2.600 1.00 0.00 7 GLU A CA 7
ATOM 7489 C C . GLU A 1 7 ? -5.611 -7.060 1.729 1.00 0.00 7 GLU A C 7
ATOM 7490 O O . GLU A 1 7 ? -6.408 -6.263 2.228 1.00 0.00 7 GLU A O 7
ATOM 7502 N N . LEU A 1 8 ? -5.560 -7.310 0.426 1.00 0.00 8 LEU A N 7
ATOM 7503 C CA . LEU A 1 8 ? -6.457 -6.649 -0.516 1.00 0.00 8 LEU A CA 7
ATOM 7504 C C . LEU A 1 8 ? -7.910 -6.794 -0.077 1.00 0.00 8 LEU A C 7
ATOM 7505 O O . LEU A 1 8 ? -8.739 -5.925 -0.347 1.00 0.00 8 LEU A O 7
ATOM 7521 N N . GLU A 1 9 ? -8.211 -7.896 0.602 1.00 0.00 9 GLU A N 7
ATOM 7522 C CA . GLU A 1 9 ? -9.565 -8.153 1.079 1.00 0.00 9 GLU A CA 7
ATOM 7523 C C . GLU A 1 9 ? -9.852 -7.364 2.353 1.00 0.00 9 GLU A C 7
ATOM 7524 O O . GLU A 1 9 ? -10.981 -6.933 2.589 1.00 0.00 9 GLU A O 7
ATOM 7536 N N . LYS A 1 10 ? -8.822 -7.178 3.171 1.00 0.00 10 LYS A N 7
ATOM 7537 C CA . LYS A 1 10 ? -8.961 -6.440 4.421 1.00 0.00 10 LYS A CA 7
ATOM 7538 C C . LYS A 1 10 ? -9.579 -5.067 4.177 1.00 0.00 10 LYS A C 7
ATOM 7539 O O . LYS A 1 10 ? -10.245 -4.512 5.050 1.00 0.00 10 LYS A O 7
ATOM 7558 N N . ILE A 1 11 ? -9.354 -4.526 2.984 1.00 0.00 11 ILE A N 7
ATOM 7559 C CA . ILE A 1 11 ? -9.891 -3.220 2.625 1.00 0.00 11 ILE A CA 7
ATOM 7560 C C . ILE A 1 11 ? -11.340 -3.329 2.162 1.00 0.00 11 ILE A C 7
ATOM 7561 O O . ILE A 1 11 ? -12.149 -2.431 2.399 1.00 0.00 11 ILE A O 7
ATOM 7577 N N . LEU A 1 12 ? -11.661 -4.436 1.501 1.00 0.00 12 LEU A N 7
ATOM 7578 C CA . LEU A 1 12 ? -13.014 -4.665 1.005 1.00 0.00 12 LEU A CA 7
ATOM 7579 C C . LEU A 1 12 ? -13.919 -5.190 2.115 1.00 0.00 12 LEU A C 7
ATOM 7580 O O . LEU A 1 12 ? -15.142 -5.206 1.979 1.00 0.00 12 LEU A O 7
ATOM 7596 N N . LYS A 1 13 ? -13.309 -5.618 3.216 1.00 0.00 13 LYS A N 7
ATOM 7597 C CA . LYS A 1 13 ? -14.059 -6.140 4.352 1.00 0.00 13 LYS A CA 7
ATOM 7598 C C . LYS A 1 13 ? -14.717 -5.010 5.137 1.00 0.00 13 LYS A C 7
ATOM 7599 O O . LYS A 1 13 ? -15.708 -5.220 5.835 1.00 0.00 13 LYS A O 7
ATOM 7618 N N . LYS A 1 14 ? -14.159 -3.809 5.016 1.00 0.00 14 LYS A N 7
ATOM 7619 C CA . LYS A 1 14 ? -14.693 -2.644 5.711 1.00 0.00 14 LYS A CA 7
ATOM 7620 C C . LYS A 1 14 ? -16.188 -2.491 5.449 1.00 0.00 14 LYS A C 7
ATOM 7621 O O . LYS A 1 14 ? -16.988 -2.426 6.382 1.00 0.00 14 LYS A O 7
ATOM 7640 N N . SER A 1 15 ? -16.557 -2.436 4.173 1.00 0.00 15 SER A N 7
ATOM 7641 C CA . SER A 1 15 ? -17.956 -2.288 3.788 1.00 0.00 15 SER A CA 7
ATOM 7642 C C . SER A 1 15 ? -18.531 -3.618 3.309 1.00 0.00 15 SER A C 7
ATOM 7643 O O . SER A 1 15 ? -19.725 -3.879 3.452 1.00 0.00 15 SER A O 7
ATOM 7651 N N . PHE A 1 16 ? -17.671 -4.455 2.738 1.00 0.00 16 PHE A N 7
ATOM 7652 C CA . PHE A 1 16 ? -18.092 -5.758 2.236 1.00 0.00 16 PHE A CA 7
ATOM 7653 C C . PHE A 1 16 ? -17.410 -6.884 3.006 1.00 0.00 16 PHE A C 7
ATOM 7654 O O . PHE A 1 16 ? -16.541 -7.588 2.489 1.00 0.00 16 PHE A O 7
ATOM 7671 N N . PRO A 1 17 ? -17.811 -7.060 4.274 1.00 0.00 17 PRO A N 7
ATOM 7672 C CA . PRO A 1 17 ? -17.252 -8.099 5.144 1.00 0.00 17 PRO A CA 7
ATOM 7673 C C . PRO A 1 17 ? -17.669 -9.502 4.714 1.00 0.00 17 PRO A C 7
ATOM 7674 O O . PRO A 1 17 ? -16.832 -10.392 4.569 1.00 0.00 17 PRO A O 7
ATOM 7685 N N . SER A 1 18 ? -18.969 -9.691 4.511 1.00 0.00 18 SER A N 7
ATOM 7686 C CA . SER A 1 18 ? -19.498 -10.987 4.101 1.00 0.00 18 SER A CA 7
ATOM 7687 C C . SER A 1 18 ? -19.056 -11.329 2.681 1.00 0.00 18 SER A C 7
ATOM 7688 O O . SER A 1 18 ? -18.974 -12.500 2.310 1.00 0.00 18 SER A O 7
ATOM 7696 N N . SER A 1 19 ? -18.773 -10.298 1.892 1.00 0.00 19 SER A N 7
ATOM 7697 C CA . SER A 1 19 ? -18.343 -10.488 0.511 1.00 0.00 19 SER A CA 7
ATOM 7698 C C . SER A 1 19 ? -17.171 -11.462 0.436 1.00 0.00 19 SER A C 7
ATOM 7699 O O . SER A 1 19 ? -16.382 -11.576 1.374 1.00 0.00 19 SER A O 7
ATOM 7707 N N . VAL A 1 20 ? -17.065 -12.165 -0.687 1.00 0.00 20 VAL A N 7
ATOM 7708 C CA . VAL A 1 20 ? -15.990 -13.130 -0.887 1.00 0.00 20 VAL A CA 7
ATOM 7709 C C . VAL A 1 20 ? -14.884 -12.547 -1.760 1.00 0.00 20 VAL A C 7
ATOM 7710 O O . VAL A 1 20 ? -14.960 -12.593 -2.988 1.00 0.00 20 VAL A O 7
ATOM 7723 N N . ILE A 1 21 ? -13.858 -12.000 -1.118 1.00 0.00 21 ILE A N 7
ATOM 7724 C CA . ILE A 1 21 ? -12.735 -11.410 -1.836 1.00 0.00 21 ILE A CA 7
ATOM 7725 C C . ILE A 1 21 ? -11.720 -12.475 -2.240 1.00 0.00 21 ILE A C 7
ATOM 7726 O O . ILE A 1 21 ? -11.054 -13.067 -1.391 1.00 0.00 21 ILE A O 7
ATOM 7742 N N . LYS A 1 22 ? -11.606 -12.712 -3.542 1.00 0.00 22 LYS A N 7
ATOM 7743 C CA . LYS A 1 22 ? -10.670 -13.703 -4.061 1.00 0.00 22 LYS A CA 7
ATOM 7744 C C . LYS A 1 22 ? -9.884 -13.143 -5.242 1.00 0.00 22 LYS A C 7
ATOM 7745 O O . LYS A 1 22 ? -10.447 -12.486 -6.118 1.00 0.00 22 LYS A O 7
ATOM 7764 N N . ILE A 1 23 ? -8.582 -13.408 -5.260 1.00 0.00 23 ILE A N 7
ATOM 7765 C CA . ILE A 1 23 ? -7.721 -12.932 -6.335 1.00 0.00 23 ILE A CA 7
ATOM 7766 C C . ILE A 1 23 ? -7.559 -13.993 -7.419 1.00 0.00 23 ILE A C 7
ATOM 7767 O O . ILE A 1 23 ? -7.480 -15.187 -7.129 1.00 0.00 23 ILE A O 7
ATOM 7783 N N . THR A 1 24 ? -7.508 -13.549 -8.671 1.00 0.00 24 THR A N 7
ATOM 7784 C CA . THR A 1 24 ? -7.354 -14.458 -9.799 1.00 0.00 24 THR A CA 7
ATOM 7785 C C . THR A 1 24 ? -6.315 -13.940 -10.786 1.00 0.00 24 THR A C 7
ATOM 7786 O O . THR A 1 24 ? -6.196 -12.733 -11.000 1.00 0.00 24 THR A O 7
ATOM 7797 N N . ASP A 1 25 ? -5.565 -14.858 -11.386 1.00 0.00 25 ASP A N 7
ATOM 7798 C CA . ASP A 1 25 ? -4.536 -14.493 -12.353 1.00 0.00 25 ASP A CA 7
ATOM 7799 C C . ASP A 1 25 ? -5.089 -14.530 -13.774 1.00 0.00 25 ASP A C 7
ATOM 7800 O O . ASP A 1 25 ? -5.328 -15.602 -14.331 1.00 0.00 25 ASP A O 7
ATOM 7809 N N . LEU A 1 26 ? -5.291 -13.352 -14.356 1.00 0.00 26 LEU A N 7
ATOM 7810 C CA . LEU A 1 26 ? -5.817 -13.249 -15.713 1.00 0.00 26 LEU A CA 7
ATOM 7811 C C . LEU A 1 26 ? -4.707 -12.909 -16.702 1.00 0.00 26 LEU A C 7
ATOM 7812 O O . LEU A 1 26 ? -4.941 -12.822 -17.908 1.00 0.00 26 LEU A O 7
ATOM 7828 N N . VAL A 1 27 ? -3.497 -12.720 -16.185 1.00 0.00 27 VAL A N 7
ATOM 7829 C CA . VAL A 1 27 ? -2.350 -12.393 -17.023 1.00 0.00 27 VAL A CA 7
ATOM 7830 C C . VAL A 1 27 ? -1.116 -13.182 -16.598 1.00 0.00 27 VAL A C 7
ATOM 7831 O O . VAL A 1 27 ? -1.066 -13.730 -15.498 1.00 0.00 27 VAL A O 7
ATOM 7844 N N . GLY A 1 28 ? -0.122 -13.235 -17.479 1.00 0.00 28 GLY A N 7
ATOM 7845 C CA . GLY A 1 28 ? 1.099 -13.959 -17.177 1.00 0.00 28 GLY A CA 7
ATOM 7846 C C . GLY A 1 28 ? 2.104 -13.112 -16.422 1.00 0.00 28 GLY A C 7
ATOM 7847 O O . GLY A 1 28 ? 3.192 -12.831 -16.926 1.00 0.00 28 GLY A O 7
ATOM 7851 N N . ASP A 1 29 ? 1.739 -12.702 -15.213 1.00 0.00 29 ASP A N 7
ATOM 7852 C CA . ASP A 1 29 ? 2.617 -11.881 -14.387 1.00 0.00 29 ASP A CA 7
ATOM 7853 C C . ASP A 1 29 ? 2.866 -10.525 -15.039 1.00 0.00 29 ASP A C 7
ATOM 7854 O O . ASP A 1 29 ? 3.993 -10.204 -15.413 1.00 0.00 29 ASP A O 7
ATOM 7863 N N . GLN A 1 30 ? 1.805 -9.735 -15.174 1.00 0.00 30 GLN A N 7
ATOM 7864 C CA . GLN A 1 30 ? 1.909 -8.414 -15.783 1.00 0.00 30 GLN A CA 7
ATOM 7865 C C . GLN A 1 30 ? 1.748 -7.317 -14.736 1.00 0.00 30 GLN A C 7
ATOM 7866 O O . GLN A 1 30 ? 1.302 -6.212 -15.045 1.00 0.00 30 GLN A O 7
ATOM 7880 N N . ASP A 1 31 ? 2.113 -7.630 -13.498 1.00 0.00 31 ASP A N 7
ATOM 7881 C CA . ASP A 1 31 ? 2.009 -6.670 -12.405 1.00 0.00 31 ASP A CA 7
ATOM 7882 C C . ASP A 1 31 ? 0.561 -6.240 -12.195 1.00 0.00 31 ASP A C 7
ATOM 7883 O O . ASP A 1 31 ? 0.293 -5.161 -11.665 1.00 0.00 31 ASP A O 7
ATOM 7892 N N . HIS A 1 32 ? -0.371 -7.090 -12.616 1.00 0.00 32 HIS A N 7
ATOM 7893 C CA . HIS A 1 32 ? -1.793 -6.797 -12.475 1.00 0.00 32 HIS A CA 7
ATOM 7894 C C . HIS A 1 32 ? -2.464 -7.800 -11.542 1.00 0.00 32 HIS A C 7
ATOM 7895 O O . HIS A 1 32 ? -1.846 -8.775 -11.114 1.00 0.00 32 HIS A O 7
ATOM 7909 N N . TYR A 1 33 ? -3.732 -7.555 -11.231 1.00 0.00 33 TYR A N 7
ATOM 7910 C CA . TYR A 1 33 ? -4.486 -8.435 -10.346 1.00 0.00 33 TYR A CA 7
ATOM 7911 C C . TYR A 1 33 ? -5.978 -8.370 -10.657 1.00 0.00 33 TYR A C 7
ATOM 7912 O O . TYR A 1 33 ? -6.512 -7.309 -10.977 1.00 0.00 33 TYR A O 7
ATOM 7930 N N . ALA A 1 34 ? -6.646 -9.515 -10.558 1.00 0.00 34 ALA A N 7
ATOM 7931 C CA . ALA A 1 34 ? -8.077 -9.590 -10.825 1.00 0.00 34 ALA A CA 7
ATOM 7932 C C . ALA A 1 34 ? -8.870 -9.735 -9.531 1.00 0.00 34 ALA A C 7
ATOM 7933 O O . ALA A 1 34 ? -8.663 -10.678 -8.766 1.00 0.00 34 ALA A O 7
ATOM 7940 N N . LEU A 1 35 ? -9.778 -8.796 -9.290 1.00 0.00 35 LEU A N 7
ATOM 7941 C CA . LEU A 1 35 ? -10.603 -8.819 -8.087 1.00 0.00 35 LEU A CA 7
ATOM 7942 C C . LEU A 1 35 ? -11.933 -9.517 -8.351 1.00 0.00 35 LEU A C 7
ATOM 7943 O O . LEU A 1 35 ? -12.568 -9.293 -9.381 1.00 0.00 35 LEU A O 7
ATOM 7959 N N . GLU A 1 36 ? -12.349 -10.361 -7.413 1.00 0.00 36 GLU A N 7
ATOM 7960 C CA . GLU A 1 36 ? -13.605 -11.090 -7.545 1.00 0.00 36 GLU A CA 7
ATOM 7961 C C . GLU A 1 36 ? -14.413 -11.021 -6.252 1.00 0.00 36 GLU A C 7
ATOM 7962 O O . GLU A 1 36 ? -14.118 -11.723 -5.285 1.00 0.00 36 GLU A O 7
ATOM 7974 N N . ILE A 1 37 ? -15.433 -10.169 -6.244 1.00 0.00 37 ILE A N 7
ATOM 7975 C CA . ILE A 1 37 ? -16.284 -10.008 -5.072 1.00 0.00 37 ILE A CA 7
ATOM 7976 C C . ILE A 1 37 ? -17.641 -10.671 -5.282 1.00 0.00 37 ILE A C 7
ATOM 7977 O O . ILE A 1 37 ? -18.275 -10.494 -6.322 1.00 0.00 37 ILE A O 7
ATOM 7993 N N . SER A 1 38 ? -18.081 -11.434 -4.286 1.00 0.00 38 SER A N 7
ATOM 7994 C CA . SER A 1 38 ? -19.362 -12.126 -4.362 1.00 0.00 38 SER A CA 7
ATOM 7995 C C . SER A 1 38 ? -20.149 -11.956 -3.066 1.00 0.00 38 SER A C 7
ATOM 7996 O O . SER A 1 38 ? -19.618 -12.157 -1.974 1.00 0.00 38 SER A O 7
ATOM 8004 N N . ASP A 1 39 ? -21.418 -11.585 -3.196 1.00 0.00 39 ASP A N 7
ATOM 8005 C CA . ASP A 1 39 ? -22.280 -11.389 -2.037 1.00 0.00 39 ASP A CA 7
ATOM 8006 C C . ASP A 1 39 ? -23.708 -11.070 -2.469 1.00 0.00 39 ASP A C 7
ATOM 8007 O O . ASP A 1 39 ? -23.976 -10.857 -3.650 1.00 0.00 39 ASP A O 7
ATOM 8016 N N . ALA A 1 40 ? -24.620 -11.040 -1.503 1.00 0.00 40 ALA A N 7
ATOM 8017 C CA . ALA A 1 40 ? -26.020 -10.747 -1.783 1.00 0.00 40 ALA A CA 7
ATOM 8018 C C . ALA A 1 40 ? -26.316 -9.262 -1.604 1.00 0.00 40 ALA A C 7
ATOM 8019 O O . ALA A 1 40 ? -27.368 -8.888 -1.085 1.00 0.00 40 ALA A O 7
ATOM 8026 N N . GLN A 1 41 ? -25.382 -8.420 -2.034 1.00 0.00 41 GLN A N 7
ATOM 8027 C CA . GLN A 1 41 ? -25.544 -6.976 -1.920 1.00 0.00 41 GLN A CA 7
ATOM 8028 C C . GLN A 1 41 ? -25.574 -6.320 -3.296 1.00 0.00 41 GLN A C 7
ATOM 8029 O O . GLN A 1 41 ? -26.178 -5.263 -3.479 1.00 0.00 41 GLN A O 7
ATOM 8043 N N . PHE A 1 42 ? -24.918 -6.954 -4.263 1.00 0.00 42 PHE A N 7
ATOM 8044 C CA . PHE A 1 42 ? -24.869 -6.432 -5.623 1.00 0.00 42 PHE A CA 7
ATOM 8045 C C . PHE A 1 42 ? -25.979 -7.035 -6.478 1.00 0.00 42 PHE A C 7
ATOM 8046 O O . PHE A 1 42 ? -25.762 -7.394 -7.634 1.00 0.00 42 PHE A O 7
ATOM 8063 N N . ASN A 1 43 ? -27.171 -7.142 -5.899 1.00 0.00 43 ASN A N 7
ATOM 8064 C CA . ASN A 1 43 ? -28.317 -7.702 -6.607 1.00 0.00 43 ASN A CA 7
ATOM 8065 C C . ASN A 1 43 ? -29.102 -6.608 -7.323 1.00 0.00 43 ASN A C 7
ATOM 8066 O O . ASN A 1 43 ? -29.783 -6.865 -8.315 1.00 0.00 43 ASN A O 7
ATOM 8077 N N . GLY A 1 44 ? -29.001 -5.384 -6.812 1.00 0.00 44 GLY A N 7
ATOM 8078 C CA . GLY A 1 44 ? -29.707 -4.268 -7.416 1.00 0.00 44 GLY A CA 7
ATOM 8079 C C . GLY A 1 44 ? -28.776 -3.320 -8.144 1.00 0.00 44 GLY A C 7
ATOM 8080 O O . GLY A 1 44 ? -29.208 -2.556 -9.009 1.00 0.00 44 GLY A O 7
ATOM 8084 N N . LEU A 1 45 ? -27.495 -3.366 -7.795 1.00 0.00 45 LEU A N 7
ATOM 8085 C CA . LEU A 1 45 ? -26.500 -2.502 -8.421 1.00 0.00 45 LEU A CA 7
ATOM 8086 C C . LEU A 1 45 ? -26.144 -3.004 -9.817 1.00 0.00 45 LEU A C 7
ATOM 8087 O O . LEU A 1 45 ? -26.456 -4.139 -10.177 1.00 0.00 45 LEU A O 7
ATOM 8103 N N . SER A 1 46 ? -25.487 -2.152 -10.597 1.00 0.00 46 SER A N 7
ATOM 8104 C CA . SER A 1 46 ? -25.090 -2.508 -11.954 1.00 0.00 46 SER A CA 7
ATOM 8105 C C . SER A 1 46 ? -23.572 -2.613 -12.066 1.00 0.00 46 SER A C 7
ATOM 8106 O O . SER A 1 46 ? -22.848 -2.368 -11.100 1.00 0.00 46 SER A O 7
ATOM 8114 N N . LEU A 1 47 ? -23.096 -2.980 -13.251 1.00 0.00 47 LEU A N 7
ATOM 8115 C CA . LEU A 1 47 ? -21.664 -3.118 -13.491 1.00 0.00 47 LEU A CA 7
ATOM 8116 C C . LEU A 1 47 ? -20.926 -1.830 -13.139 1.00 0.00 47 LEU A C 7
ATOM 8117 O O . LEU A 1 47 ? -19.741 -1.853 -12.806 1.00 0.00 47 LEU A O 7
ATOM 8133 N N . ILE A 1 48 ? -21.635 -0.709 -13.213 1.00 0.00 48 ILE A N 7
ATOM 8134 C CA . ILE A 1 48 ? -21.049 0.588 -12.899 1.00 0.00 48 ILE A CA 7
ATOM 8135 C C . ILE A 1 48 ? -21.046 0.840 -11.395 1.00 0.00 48 ILE A C 7
ATOM 8136 O O . ILE A 1 48 ? -19.995 1.054 -10.793 1.00 0.00 48 ILE A O 7
ATOM 8152 N N . ASN A 1 49 ? -22.231 0.812 -10.794 1.00 0.00 49 ASN A N 7
ATOM 8153 C CA . ASN A 1 49 ? -22.366 1.037 -9.359 1.00 0.00 49 ASN A CA 7
ATOM 8154 C C . ASN A 1 49 ? -21.529 0.034 -8.571 1.00 0.00 49 ASN A C 7
ATOM 8155 O O . ASN A 1 49 ? -21.152 0.289 -7.427 1.00 0.00 49 ASN A O 7
ATOM 8166 N N . GLN A 1 50 ? -21.242 -1.106 -9.191 1.00 0.00 50 GLN A N 7
ATOM 8167 C CA . GLN A 1 50 ? -20.449 -2.147 -8.547 1.00 0.00 50 GLN A CA 7
ATOM 8168 C C . GLN A 1 50 ? -18.961 -1.825 -8.626 1.00 0.00 50 GLN A C 7
ATOM 8169 O O . GLN A 1 50 ? -18.189 -2.188 -7.738 1.00 0.00 50 GLN A O 7
ATOM 8183 N N . HIS A 1 51 ? -18.564 -1.141 -9.694 1.00 0.00 51 HIS A N 7
ATOM 8184 C CA . HIS A 1 51 ? -17.167 -0.770 -9.889 1.00 0.00 51 HIS A CA 7
ATOM 8185 C C . HIS A 1 51 ? -16.813 0.465 -9.066 1.00 0.00 51 HIS A C 7
ATOM 8186 O O . HIS A 1 51 ? -15.668 0.640 -8.651 1.00 0.00 51 HIS A O 7
ATOM 8200 N N . LYS A 1 52 ? -17.804 1.320 -8.836 1.00 0.00 52 LYS A N 7
ATOM 8201 C CA . LYS A 1 52 ? -17.599 2.539 -8.063 1.00 0.00 52 LYS A CA 7
ATOM 8202 C C . LYS A 1 52 ? -17.615 2.244 -6.566 1.00 0.00 52 LYS A C 7
ATOM 8203 O O . LYS A 1 52 ? -16.911 2.889 -5.788 1.00 0.00 52 LYS A O 7
ATOM 8222 N N . LEU A 1 53 ? -18.421 1.265 -6.170 1.00 0.00 53 LEU A N 7
ATOM 8223 C CA . LEU A 1 53 ? -18.527 0.882 -4.766 1.00 0.00 53 LEU A CA 7
ATOM 8224 C C . LEU A 1 53 ? -17.170 0.459 -4.213 1.00 0.00 53 LEU A C 7
ATOM 8225 O O . LEU A 1 53 ? -16.705 0.992 -3.205 1.00 0.00 53 LEU A O 7
ATOM 8241 N N . VAL A 1 54 ? -16.538 -0.501 -4.880 1.00 0.00 54 VAL A N 7
ATOM 8242 C CA . VAL A 1 54 ? -15.233 -0.994 -4.457 1.00 0.00 54 VAL A CA 7
ATOM 8243 C C . VAL A 1 54 ? -14.247 0.154 -4.268 1.00 0.00 54 VAL A C 7
ATOM 8244 O O . VAL A 1 54 ? -13.373 0.101 -3.402 1.00 0.00 54 VAL A O 7
ATOM 8257 N N . LYS A 1 55 ? -14.393 1.192 -5.085 1.00 0.00 55 LYS A N 7
ATOM 8258 C CA . LYS A 1 55 ? -13.517 2.355 -5.008 1.00 0.00 55 LYS A CA 7
ATOM 8259 C C . LYS A 1 55 ? -13.924 3.268 -3.856 1.00 0.00 55 LYS A C 7
ATOM 8260 O O . LYS A 1 55 ? -13.086 3.947 -3.265 1.00 0.00 55 LYS A O 7
ATOM 8279 N N . ASN A 1 56 ? -15.215 3.276 -3.542 1.00 0.00 56 ASN A N 7
ATOM 8280 C CA . ASN A 1 56 ? -15.733 4.105 -2.459 1.00 0.00 56 ASN A CA 7
ATOM 8281 C C . ASN A 1 56 ? -15.362 3.519 -1.100 1.00 0.00 56 ASN A C 7
ATOM 8282 O O . ASN A 1 56 ? -14.960 4.242 -0.189 1.00 0.00 56 ASN A O 7
ATOM 8293 N N . ALA A 1 57 ? -15.499 2.203 -0.972 1.00 0.00 57 ALA A N 7
ATOM 8294 C CA . ALA A 1 57 ? -15.175 1.519 0.274 1.00 0.00 57 ALA A CA 7
ATOM 8295 C C . ALA A 1 57 ? -13.715 1.735 0.656 1.00 0.00 57 ALA A C 7
ATOM 8296 O O . ALA A 1 57 ? -13.335 1.573 1.816 1.00 0.00 57 ALA A O 7
ATOM 8303 N N . LEU A 1 58 ? -12.899 2.100 -0.327 1.00 0.00 58 LEU A N 7
ATOM 8304 C CA . LEU A 1 58 ? -11.479 2.337 -0.095 1.00 0.00 58 LEU A CA 7
ATOM 8305 C C . LEU A 1 58 ? -11.156 3.826 -0.171 1.00 0.00 58 LEU A C 7
ATOM 8306 O O . LEU A 1 58 ? -10.085 4.262 0.252 1.00 0.00 58 LEU A O 7
ATOM 8322 N N . SER A 1 59 ? -12.089 4.602 -0.713 1.00 0.00 59 SER A N 7
ATOM 8323 C CA . SER A 1 59 ? -11.903 6.042 -0.846 1.00 0.00 59 SER A CA 7
ATOM 8324 C C . SER A 1 59 ? -12.419 6.773 0.390 1.00 0.00 59 SER A C 7
ATOM 8325 O O . SER A 1 59 ? -11.898 7.823 0.764 1.00 0.00 59 SER A O 7
ATOM 8333 N N . GLU A 1 60 ? -13.446 6.209 1.018 1.00 0.00 60 GLU A N 7
ATOM 8334 C CA . GLU A 1 60 ? -14.033 6.808 2.211 1.00 0.00 60 GLU A CA 7
ATOM 8335 C C . GLU A 1 60 ? -13.351 6.286 3.473 1.00 0.00 60 GLU A C 7
ATOM 8336 O O . GLU A 1 60 ? -13.194 7.015 4.452 1.00 0.00 60 GLU A O 7
ATOM 8348 N N . ILE A 1 61 ? -12.951 5.020 3.441 1.00 0.00 61 ILE A N 7
ATOM 8349 C CA . ILE A 1 61 ? -12.286 4.400 4.581 1.00 0.00 61 ILE A CA 7
ATOM 8350 C C . ILE A 1 61 ? -10.802 4.749 4.607 1.00 0.00 61 ILE A C 7
ATOM 8351 O O . ILE A 1 61 ? -10.146 4.643 5.645 1.00 0.00 61 ILE A O 7
ATOM 8367 N N . LEU A 1 62 ? -10.277 5.165 3.460 1.00 0.00 62 LEU A N 7
ATOM 8368 C CA . LEU A 1 62 ? -8.869 5.531 3.351 1.00 0.00 62 LEU A CA 7
ATOM 8369 C C . LEU A 1 62 ? -7.971 4.367 3.757 1.00 0.00 62 LEU A C 7
ATOM 8370 O O . LEU A 1 62 ? -7.113 4.506 4.627 1.00 0.00 62 LEU A O 7
ATOM 8386 N N . ASN A 1 63 ? -8.173 3.220 3.117 1.00 0.00 63 ASN A N 7
ATOM 8387 C CA . ASN A 1 63 ? -7.380 2.031 3.410 1.00 0.00 63 ASN A CA 7
ATOM 8388 C C . ASN A 1 63 ? -6.287 1.836 2.364 1.00 0.00 63 ASN A C 7
ATOM 8389 O O . ASN A 1 63 ? -5.253 1.225 2.636 1.00 0.00 63 ASN A O 7
ATOM 8400 N N . LYS A 1 64 ? -6.522 2.359 1.165 1.00 0.00 64 LYS A N 7
ATOM 8401 C CA . LYS A 1 64 ? -5.558 2.244 0.077 1.00 0.00 64 LYS A CA 7
ATOM 8402 C C . LYS A 1 64 ? -5.194 3.619 -0.475 1.00 0.00 64 LYS A C 7
ATOM 8403 O O . LYS A 1 64 ? -5.977 4.565 -0.380 1.00 0.00 64 LYS A O 7
ATOM 8422 N N . LYS A 1 65 ? -4.003 3.724 -1.053 1.00 0.00 65 LYS A N 7
ATOM 8423 C CA . LYS A 1 65 ? -3.536 4.982 -1.624 1.00 0.00 65 LYS A CA 7
ATOM 8424 C C . LYS A 1 65 ? -3.965 5.110 -3.082 1.00 0.00 65 LYS A C 7
ATOM 8425 O O . LYS A 1 65 ? -4.877 5.871 -3.407 1.00 0.00 65 LYS A O 7
ATOM 8444 N N . LEU A 1 66 ? -3.303 4.360 -3.956 1.00 0.00 66 LEU A N 7
ATOM 8445 C CA . LEU A 1 66 ? -3.617 4.389 -5.381 1.00 0.00 66 LEU A CA 7
ATOM 8446 C C . LEU A 1 66 ? -3.196 3.088 -6.057 1.00 0.00 66 LEU A C 7
ATOM 8447 O O . LEU A 1 66 ? -2.065 2.628 -5.894 1.00 0.00 66 LEU A O 7
ATOM 8463 N N . HIS A 1 67 ? -4.113 2.500 -6.820 1.00 0.00 67 HIS A N 7
ATOM 8464 C CA . HIS A 1 67 ? -3.836 1.253 -7.524 1.00 0.00 67 HIS A CA 7
ATOM 8465 C C . HIS A 1 67 ? -4.923 0.957 -8.553 1.00 0.00 67 HIS A C 7
ATOM 8466 O O . HIS A 1 67 ? -6.111 1.129 -8.281 1.00 0.00 67 HIS A O 7
ATOM 8480 N N . SER A 1 68 ? -4.508 0.512 -9.734 1.00 0.00 68 SER A N 7
ATOM 8481 C CA . SER A 1 68 ? -5.446 0.197 -10.805 1.00 0.00 68 SER A CA 7
ATOM 8482 C C . SER A 1 68 ? -5.461 -1.302 -11.091 1.00 0.00 68 SER A C 7
ATOM 8483 O O . SER A 1 68 ? -4.437 -1.887 -11.445 1.00 0.00 68 SER A O 7
ATOM 8491 N N . ILE A 1 69 ? -6.628 -1.916 -10.933 1.00 0.00 69 ILE A N 7
ATOM 8492 C CA . ILE A 1 69 ? -6.778 -3.345 -11.175 1.00 0.00 69 ILE A CA 7
ATOM 8493 C C . ILE A 1 69 ? -8.177 -3.674 -11.684 1.00 0.00 69 ILE A C 7
ATOM 8494 O O . ILE A 1 69 ? -9.070 -2.826 -11.666 1.00 0.00 69 ILE A O 7
ATOM 8510 N N . SER A 1 70 ? -8.361 -4.910 -12.137 1.00 0.00 70 SER A N 7
ATOM 8511 C CA . SER A 1 70 ? -9.652 -5.350 -12.654 1.00 0.00 70 SER A CA 7
ATOM 8512 C C . SER A 1 70 ? -10.600 -5.707 -11.513 1.00 0.00 70 SER A C 7
ATOM 8513 O O . SER A 1 70 ? -10.200 -6.332 -10.531 1.00 0.00 70 SER A O 7
ATOM 8521 N N . ILE A 1 71 ? -11.859 -5.304 -11.651 1.00 0.00 71 ILE A N 7
ATOM 8522 C CA . ILE A 1 71 ? -12.865 -5.582 -10.634 1.00 0.00 71 ILE A CA 7
ATOM 8523 C C . ILE A 1 71 ? -14.036 -6.365 -11.217 1.00 0.00 71 ILE A C 7
ATOM 8524 O O . ILE A 1 71 ? -14.731 -5.888 -12.114 1.00 0.00 71 ILE A O 7
ATOM 8540 N N . LYS A 1 72 ? -14.250 -7.571 -10.702 1.00 0.00 72 LYS A N 7
ATOM 8541 C CA . LYS A 1 72 ? -15.339 -8.421 -11.168 1.00 0.00 72 LYS A CA 7
ATOM 8542 C C . LYS A 1 72 ? -16.523 -8.363 -10.209 1.00 0.00 72 LYS A C 7
ATOM 8543 O O . LYS A 1 72 ? -16.348 -8.262 -8.994 1.00 0.00 72 LYS A O 7
ATOM 8562 N N . THR A 1 73 ? -17.731 -8.431 -10.762 1.00 0.00 73 THR A N 7
ATOM 8563 C CA . THR A 1 73 ? -18.944 -8.387 -9.955 1.00 0.00 73 THR A CA 7
ATOM 8564 C C . THR A 1 73 ? -19.659 -9.733 -9.964 1.00 0.00 73 THR A C 7
AT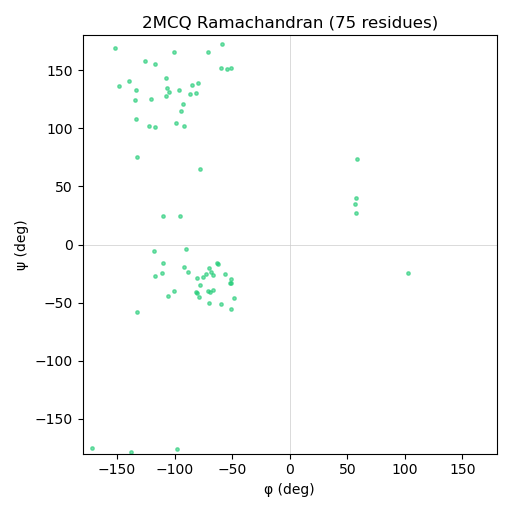OM 8565 O O . THR A 1 73 ? -19.958 -10.280 -11.026 1.00 0.00 73 THR A O 7
ATOM 8576 N N . ILE A 1 74 ? -19.931 -10.261 -8.776 1.00 0.00 74 ILE A N 7
ATOM 8577 C CA . ILE A 1 74 ? -20.613 -11.543 -8.648 1.00 0.00 74 ILE A CA 7
ATOM 8578 C C . ILE A 1 74 ? -21.783 -11.449 -7.674 1.00 0.00 74 ILE A C 7
ATOM 8579 O O . ILE A 1 74 ? -21.629 -10.974 -6.548 1.00 0.00 74 ILE A O 7
ATOM 8595 N N . SER A 1 75 ? -22.951 -11.905 -8.114 1.00 0.00 75 SER A N 7
ATOM 8596 C CA . SER A 1 75 ? -24.147 -11.871 -7.281 1.00 0.00 75 SER A CA 7
ATOM 8597 C C . SER A 1 75 ? -24.744 -13.267 -7.129 1.00 0.00 75 SER A C 7
ATOM 8598 O O . SER A 1 75 ? -24.973 -13.967 -8.117 1.00 0.00 75 SER A O 7
ATOM 8606 N N . ILE A 1 76 ? -24.992 -13.666 -5.886 1.00 0.00 76 ILE A N 7
ATOM 8607 C CA . ILE A 1 76 ? -25.562 -14.977 -5.605 1.00 0.00 76 ILE A CA 7
ATOM 8608 C C . ILE A 1 76 ? -26.775 -14.863 -4.688 1.00 0.00 76 ILE A C 7
ATOM 8609 O O . ILE A 1 76 ? -26.688 -15.057 -3.475 1.00 0.00 76 ILE A O 7
ATOM 8625 N N . PRO A 1 77 ? -27.936 -14.544 -5.279 1.00 0.00 77 PRO A N 7
ATOM 8626 C CA . PRO A 1 77 ? -29.191 -14.400 -4.534 1.00 0.00 77 PRO A CA 7
ATOM 8627 C C . PRO A 1 77 ? -29.711 -15.734 -4.012 1.00 0.00 77 PRO A C 7
ATOM 8628 O O . PRO A 1 77 ? -29.799 -15.947 -2.802 1.00 0.00 77 PRO A O 7
ATOM 8639 N N . MET A 1 1 ? 8.326 -3.149 2.660 1.00 0.00 1 MET A N 8
ATOM 8640 C CA . MET A 1 1 ? 7.981 -4.397 1.990 1.00 0.00 1 MET A CA 8
ATOM 8641 C C . MET A 1 1 ? 6.504 -4.421 1.611 1.00 0.00 1 MET A C 8
ATOM 8642 O O . MET A 1 1 ? 5.646 -4.017 2.395 1.00 0.00 1 MET A O 8
ATOM 8656 N N . ALA A 1 2 ? 6.215 -4.896 0.404 1.00 0.00 2 ALA A N 8
ATOM 8657 C CA . ALA A 1 2 ? 4.842 -4.973 -0.078 1.00 0.00 2 ALA A CA 8
ATOM 8658 C C . ALA A 1 2 ? 3.959 -5.740 0.900 1.00 0.00 2 ALA A C 8
ATOM 8659 O O . ALA A 1 2 ? 4.455 -6.376 1.831 1.00 0.00 2 ALA A O 8
ATOM 8666 N N . ILE A 1 3 ? 2.650 -5.677 0.683 1.00 0.00 3 ILE A N 8
ATOM 8667 C CA . ILE A 1 3 ? 1.699 -6.367 1.546 1.00 0.00 3 ILE A CA 8
ATOM 8668 C C . ILE A 1 3 ? 1.153 -7.620 0.871 1.00 0.00 3 ILE A C 8
ATOM 8669 O O . ILE A 1 3 ? 1.053 -7.685 -0.354 1.00 0.00 3 ILE A O 8
ATOM 8685 N N . SER A 1 4 ? 0.800 -8.615 1.680 1.00 0.00 4 SER A N 8
ATOM 8686 C CA . SER A 1 4 ? 0.265 -9.868 1.161 1.00 0.00 4 SER A CA 8
ATOM 8687 C C . SER A 1 4 ? -1.027 -9.629 0.386 1.00 0.00 4 SER A C 8
ATOM 8688 O O . SER A 1 4 ? -1.810 -8.741 0.722 1.00 0.00 4 SER A O 8
ATOM 8696 N N . ALA A 1 5 ? -1.242 -10.427 -0.655 1.00 0.00 5 ALA A N 8
ATOM 8697 C CA . ALA A 1 5 ? -2.439 -10.304 -1.478 1.00 0.00 5 ALA A CA 8
ATOM 8698 C C . ALA A 1 5 ? -3.696 -10.593 -0.665 1.00 0.00 5 ALA A C 8
ATOM 8699 O O . ALA A 1 5 ? -4.785 -10.135 -1.006 1.00 0.00 5 ALA A O 8
ATOM 8706 N N . GLU A 1 6 ? -3.536 -11.357 0.412 1.00 0.00 6 GLU A N 8
ATOM 8707 C CA . GLU A 1 6 ? -4.660 -11.708 1.272 1.00 0.00 6 GLU A CA 8
ATOM 8708 C C . GLU A 1 6 ? -5.250 -10.464 1.931 1.00 0.00 6 GLU A C 8
ATOM 8709 O O . GLU A 1 6 ? -6.422 -10.445 2.305 1.00 0.00 6 GLU A O 8
ATOM 8721 N N . GLU A 1 7 ? -4.428 -9.429 2.070 1.00 0.00 7 GLU A N 8
ATOM 8722 C CA . GLU A 1 7 ? -4.867 -8.182 2.685 1.00 0.00 7 GLU A CA 8
ATOM 8723 C C . GLU A 1 7 ? -5.827 -7.431 1.767 1.00 0.00 7 GLU A C 8
ATOM 8724 O O . GLU A 1 7 ? -6.584 -6.568 2.213 1.00 0.00 7 GLU A O 8
ATOM 8736 N N . LEU A 1 8 ? -5.790 -7.765 0.481 1.00 0.00 8 LEU A N 8
ATOM 8737 C CA . LEU A 1 8 ? -6.655 -7.123 -0.502 1.00 0.00 8 LEU A CA 8
ATOM 8738 C C . LEU A 1 8 ? -8.120 -7.228 -0.089 1.00 0.00 8 LEU A C 8
ATOM 8739 O O . LEU A 1 8 ? -8.943 -6.397 -0.471 1.00 0.00 8 LEU A O 8
ATOM 8755 N N . GLU A 1 9 ? -8.436 -8.254 0.695 1.00 0.00 9 GLU A N 8
ATOM 8756 C CA . GLU A 1 9 ? -9.802 -8.467 1.160 1.00 0.00 9 GLU A CA 8
ATOM 8757 C C . GLU A 1 9 ? -10.136 -7.525 2.313 1.00 0.00 9 GLU A C 8
ATOM 8758 O O . GLU A 1 9 ? -11.271 -7.067 2.447 1.00 0.00 9 GLU A O 8
ATOM 8770 N N . LYS A 1 10 ? -9.140 -7.241 3.145 1.00 0.00 10 LYS A N 8
ATOM 8771 C CA . LYS A 1 10 ? -9.326 -6.354 4.288 1.00 0.00 10 LYS A CA 8
ATOM 8772 C C . LYS A 1 10 ? -9.961 -5.036 3.856 1.00 0.00 10 LYS A C 8
ATOM 8773 O O . LYS A 1 10 ? -10.724 -4.429 4.607 1.00 0.00 10 LYS A O 8
ATOM 8792 N N . ILE A 1 11 ? -9.643 -4.601 2.641 1.00 0.00 11 ILE A N 8
ATOM 8793 C CA . ILE A 1 11 ? -10.185 -3.357 2.109 1.00 0.00 11 ILE A CA 8
ATOM 8794 C C . ILE A 1 11 ? -11.665 -3.503 1.771 1.00 0.00 11 ILE A C 8
ATOM 8795 O O . ILE A 1 11 ? -12.506 -2.762 2.281 1.00 0.00 11 ILE A O 8
ATOM 8811 N N . LEU A 1 12 ? -11.977 -4.464 0.908 1.00 0.00 12 LEU A N 8
ATOM 8812 C CA . LEU A 1 12 ? -13.356 -4.709 0.502 1.00 0.00 12 LEU A CA 8
ATOM 8813 C C . LEU A 1 12 ? -14.218 -5.087 1.703 1.00 0.00 12 LEU A C 8
ATOM 8814 O O . LEU A 1 12 ? -15.437 -4.912 1.685 1.00 0.00 12 LEU A O 8
ATOM 8830 N N . LYS A 1 13 ? -13.578 -5.603 2.746 1.00 0.00 13 LYS A N 8
ATOM 8831 C CA . LYS A 1 13 ? -14.284 -6.002 3.958 1.00 0.00 13 LYS A CA 8
ATOM 8832 C C . LYS A 1 13 ? -14.940 -4.798 4.626 1.00 0.00 13 LYS A C 8
ATOM 8833 O O . LYS A 1 13 ? -16.002 -4.917 5.238 1.00 0.00 13 LYS A O 8
ATOM 8852 N N . LYS A 1 14 ? -14.303 -3.638 4.503 1.00 0.00 14 LYS A N 8
ATOM 8853 C CA . LYS A 1 14 ? -14.826 -2.411 5.092 1.00 0.00 14 LYS A CA 8
ATOM 8854 C C . LYS A 1 14 ? -16.282 -2.193 4.692 1.00 0.00 14 LYS A C 8
ATOM 8855 O O . LYS A 1 14 ? -17.065 -1.622 5.451 1.00 0.00 14 LYS A O 8
ATOM 8874 N N . SER A 1 15 ? -16.637 -2.652 3.496 1.00 0.00 15 SER A N 8
ATOM 8875 C CA . SER A 1 15 ? -17.999 -2.504 2.994 1.00 0.00 15 SER A CA 8
ATOM 8876 C C . SER A 1 15 ? -18.706 -3.854 2.938 1.00 0.00 15 SER A C 8
ATOM 8877 O O . SER A 1 15 ? -19.749 -4.048 3.563 1.00 0.00 15 SER A O 8
ATOM 8885 N N . PHE A 1 16 ? -18.131 -4.786 2.184 1.00 0.00 16 PHE A N 8
ATOM 8886 C CA . PHE A 1 16 ? -18.706 -6.118 2.044 1.00 0.00 16 PHE A CA 8
ATOM 8887 C C . PHE A 1 16 ? -17.819 -7.166 2.711 1.00 0.00 16 PHE A C 8
ATOM 8888 O O . PHE A 1 16 ? -17.064 -7.885 2.056 1.00 0.00 16 PHE A O 8
ATOM 8905 N N . PRO A 1 17 ? -17.912 -7.255 4.046 1.00 0.00 17 PRO A N 8
ATOM 8906 C CA . PRO A 1 17 ? -17.126 -8.211 4.832 1.00 0.00 17 PRO A CA 8
ATOM 8907 C C . PRO A 1 17 ? -17.572 -9.652 4.606 1.00 0.00 17 PRO A C 8
ATOM 8908 O O . PRO A 1 17 ? -16.749 -10.536 4.364 1.00 0.00 17 PRO A O 8
ATOM 8919 N N . SER A 1 18 ? -18.878 -9.882 4.687 1.00 0.00 18 SER A N 8
ATOM 8920 C CA . SER A 1 18 ? -19.433 -11.217 4.495 1.00 0.00 18 SER A CA 8
ATOM 8921 C C . SER A 1 18 ? -19.110 -11.744 3.100 1.00 0.00 18 SER A C 8
ATOM 8922 O O . SER A 1 18 ? -19.064 -12.953 2.877 1.00 0.00 18 SER A O 8
ATOM 8930 N N . SER A 1 19 ? -18.888 -10.826 2.165 1.00 0.00 19 SER A N 8
ATOM 8931 C CA . SER A 1 19 ? -18.573 -11.196 0.790 1.00 0.00 19 SER A CA 8
ATOM 8932 C C . SER A 1 19 ? -17.349 -12.106 0.739 1.00 0.00 19 SER A C 8
ATOM 8933 O O . SER A 1 19 ? -16.624 -12.246 1.724 1.00 0.00 19 SER A O 8
ATOM 8941 N N . VAL A 1 20 ? -17.124 -12.722 -0.417 1.00 0.00 20 VAL A N 8
ATOM 8942 C CA . VAL A 1 20 ? -15.988 -13.617 -0.599 1.00 0.00 20 VAL A CA 8
ATOM 8943 C C . VAL A 1 20 ? -14.935 -12.991 -1.506 1.00 0.00 20 VAL A C 8
ATOM 8944 O O . VAL A 1 20 ? -15.035 -13.061 -2.731 1.00 0.00 20 VAL A O 8
ATOM 8957 N N . ILE A 1 21 ? -13.925 -12.379 -0.896 1.00 0.00 21 ILE A N 8
ATOM 8958 C CA . ILE A 1 21 ? -12.852 -11.742 -1.648 1.00 0.00 21 ILE A CA 8
ATOM 8959 C C . ILE A 1 21 ? -11.805 -12.762 -2.085 1.00 0.00 21 ILE A C 8
ATOM 8960 O O . ILE A 1 21 ? -11.343 -13.575 -1.284 1.00 0.00 21 ILE A O 8
ATOM 8976 N N . LYS A 1 22 ? -11.434 -12.712 -3.359 1.00 0.00 22 LYS A N 8
ATOM 8977 C CA . LYS A 1 22 ? -10.439 -13.629 -3.903 1.00 0.00 22 LYS A CA 8
ATOM 8978 C C . LYS A 1 22 ? -9.665 -12.977 -5.045 1.00 0.00 22 LYS A C 8
ATOM 8979 O O . LYS A 1 22 ? -10.222 -12.199 -5.820 1.00 0.00 22 LYS A O 8
ATOM 8998 N N . ILE A 1 23 ? -8.380 -13.301 -5.143 1.00 0.00 23 ILE A N 8
ATOM 8999 C CA . ILE A 1 23 ? -7.532 -12.749 -6.192 1.00 0.00 23 ILE A CA 8
ATOM 9000 C C . ILE A 1 23 ? -7.326 -13.754 -7.319 1.00 0.00 23 ILE A C 8
ATOM 9001 O O . ILE A 1 23 ? -7.214 -14.958 -7.081 1.00 0.00 23 ILE A O 8
ATOM 9017 N N . THR A 1 24 ? -7.275 -13.254 -8.550 1.00 0.00 24 THR A N 8
ATOM 9018 C CA . THR A 1 24 ? -7.082 -14.108 -9.715 1.00 0.00 24 THR A CA 8
ATOM 9019 C C . THR A 1 24 ? -5.934 -13.603 -10.582 1.00 0.00 24 THR A C 8
ATOM 9020 O O . THR A 1 24 ? -5.836 -12.409 -10.865 1.00 0.00 24 THR A O 8
ATOM 9031 N N . ASP A 1 25 ? -5.069 -14.519 -11.003 1.00 0.00 25 ASP A N 8
ATOM 9032 C CA . ASP A 1 25 ? -3.929 -14.167 -11.840 1.00 0.00 25 ASP A CA 8
ATOM 9033 C C . ASP A 1 25 ? -4.259 -14.359 -13.317 1.00 0.00 25 ASP A C 8
ATOM 9034 O O . ASP A 1 25 ? -4.495 -15.480 -13.771 1.00 0.00 25 ASP A O 8
ATOM 9043 N N . LEU A 1 26 ? -4.276 -13.260 -14.062 1.00 0.00 26 LEU A N 8
ATOM 9044 C CA . LEU A 1 26 ? -4.579 -13.306 -15.489 1.00 0.00 26 LEU A CA 8
ATOM 9045 C C . LEU A 1 26 ? -3.336 -13.663 -16.298 1.00 0.00 26 LEU A C 8
ATOM 9046 O O . LEU A 1 26 ? -3.367 -14.561 -17.139 1.00 0.00 26 LEU A O 8
ATOM 9062 N N . VAL A 1 27 ? -2.243 -12.954 -16.036 1.00 0.00 27 VAL A N 8
ATOM 9063 C CA . VAL A 1 27 ? -0.988 -13.197 -16.737 1.00 0.00 27 VAL A CA 8
ATOM 9064 C C . VAL A 1 27 ? 0.144 -13.480 -15.756 1.00 0.00 27 VAL A C 8
ATOM 9065 O O . VAL A 1 27 ? 0.991 -14.339 -16.000 1.00 0.00 27 VAL A O 8
ATOM 9078 N N . GLY A 1 28 ? 0.152 -12.751 -14.644 1.00 0.00 28 GLY A N 8
ATOM 9079 C CA . GLY A 1 28 ? 1.185 -12.939 -13.642 1.00 0.00 28 GLY A CA 8
ATOM 9080 C C . GLY A 1 28 ? 2.246 -11.858 -13.693 1.00 0.00 28 GLY A C 8
ATOM 9081 O O . GLY A 1 28 ? 2.320 -11.008 -12.806 1.00 0.00 28 GLY A O 8
ATOM 9085 N N . ASP A 1 29 ? 3.071 -11.890 -14.734 1.00 0.00 29 ASP A N 8
ATOM 9086 C CA . ASP A 1 29 ? 4.135 -10.906 -14.898 1.00 0.00 29 ASP A CA 8
ATOM 9087 C C . ASP A 1 29 ? 3.583 -9.488 -14.796 1.00 0.00 29 ASP A C 8
ATOM 9088 O O . ASP A 1 29 ? 3.882 -8.763 -13.848 1.00 0.00 29 ASP A O 8
ATOM 9097 N N . GLN A 1 30 ? 2.778 -9.100 -15.780 1.00 0.00 30 GLN A N 8
ATOM 9098 C CA . GLN A 1 30 ? 2.186 -7.767 -15.801 1.00 0.00 30 GLN A CA 8
ATOM 9099 C C . GLN A 1 30 ? 1.447 -7.479 -14.498 1.00 0.00 30 GLN A C 8
ATOM 9100 O O . GLN A 1 30 ? 1.006 -8.397 -13.807 1.00 0.00 30 GLN A O 8
ATOM 9114 N N . ASP A 1 31 ? 1.317 -6.198 -14.169 1.00 0.00 31 ASP A N 8
ATOM 9115 C CA . ASP A 1 31 ? 0.631 -5.788 -12.949 1.00 0.00 31 ASP A CA 8
ATOM 9116 C C . ASP A 1 31 ? -0.882 -5.869 -13.123 1.00 0.00 31 ASP A C 8
ATOM 9117 O O . ASP A 1 31 ? -1.585 -4.864 -13.008 1.00 0.00 31 ASP A O 8
ATOM 9126 N N . HIS A 1 32 ? -1.378 -7.070 -13.402 1.00 0.00 32 HIS A N 8
ATOM 9127 C CA . HIS A 1 32 ? -2.808 -7.282 -13.593 1.00 0.00 32 HIS A CA 8
ATOM 9128 C C . HIS A 1 32 ? -3.402 -8.064 -12.425 1.00 0.00 32 HIS A C 8
ATOM 9129 O O . HIS A 1 32 ? -2.993 -9.193 -12.150 1.00 0.00 32 HIS A O 8
ATOM 9143 N N . TYR A 1 33 ? -4.367 -7.458 -11.743 1.00 0.00 33 TYR A N 8
ATOM 9144 C CA . TYR A 1 33 ? -5.014 -8.097 -10.603 1.00 0.00 33 TYR A CA 8
ATOM 9145 C C . TYR A 1 33 ? -6.523 -8.182 -10.811 1.00 0.00 33 TYR A C 8
ATOM 9146 O O . TYR A 1 33 ? -7.214 -7.164 -10.849 1.00 0.00 33 TYR A O 8
ATOM 9164 N N . ALA A 1 34 ? -7.028 -9.404 -10.945 1.00 0.00 34 ALA A N 8
ATOM 9165 C CA . ALA A 1 34 ? -8.454 -9.623 -11.146 1.00 0.00 34 ALA A CA 8
ATOM 9166 C C . ALA A 1 34 ? -9.166 -9.864 -9.819 1.00 0.00 34 ALA A C 8
ATOM 9167 O O . ALA A 1 34 ? -9.129 -10.968 -9.274 1.00 0.00 34 ALA A O 8
ATOM 9174 N N . LEU A 1 35 ? -9.812 -8.824 -9.302 1.00 0.00 35 LEU A N 8
ATOM 9175 C CA . LEU A 1 35 ? -10.531 -8.922 -8.037 1.00 0.00 35 LEU A CA 8
ATOM 9176 C C . LEU A 1 35 ? -11.921 -9.515 -8.246 1.00 0.00 35 LEU A C 8
ATOM 9177 O O . LEU A 1 35 ? -12.718 -8.993 -9.025 1.00 0.00 35 LEU A O 8
ATOM 9193 N N . GLU A 1 36 ? -12.205 -10.607 -7.543 1.00 0.00 36 GLU A N 8
ATOM 9194 C CA . GLU A 1 36 ? -13.499 -11.269 -7.651 1.00 0.00 36 GLU A CA 8
ATOM 9195 C C . GLU A 1 36 ? -14.200 -11.318 -6.296 1.00 0.00 36 GLU A C 8
ATOM 9196 O O . GLU A 1 36 ? -13.747 -11.999 -5.376 1.00 0.00 36 GLU A O 8
ATOM 9208 N N . ILE A 1 37 ? -15.307 -10.592 -6.183 1.00 0.00 37 ILE A N 8
ATOM 9209 C CA . ILE A 1 37 ? -16.071 -10.553 -4.942 1.00 0.00 37 ILE A CA 8
ATOM 9210 C C . ILE A 1 37 ? -17.473 -11.118 -5.142 1.00 0.00 37 ILE A C 8
ATOM 9211 O O . ILE A 1 37 ? -18.074 -10.953 -6.203 1.00 0.00 37 ILE A O 8
ATOM 9227 N N . SER A 1 38 ? -17.989 -11.783 -4.113 1.00 0.00 38 SER A N 8
ATOM 9228 C CA . SER A 1 38 ? -19.321 -12.374 -4.176 1.00 0.00 38 SER A CA 8
ATOM 9229 C C . SER A 1 38 ? -20.164 -11.942 -2.980 1.00 0.00 38 SER A C 8
ATOM 9230 O O . SER A 1 38 ? -19.781 -12.151 -1.828 1.00 0.00 38 SER A O 8
ATOM 9238 N N . ASP A 1 39 ? -21.313 -11.339 -3.261 1.00 0.00 39 ASP A N 8
ATOM 9239 C CA . ASP A 1 39 ? -22.212 -10.878 -2.210 1.00 0.00 39 ASP A CA 8
ATOM 9240 C C . ASP A 1 39 ? -23.669 -11.012 -2.643 1.00 0.00 39 ASP A C 8
ATOM 9241 O O . ASP A 1 39 ? -23.957 -11.412 -3.771 1.00 0.00 39 ASP A O 8
ATOM 9250 N N . ALA A 1 40 ? -24.583 -10.676 -1.739 1.00 0.00 40 ALA A N 8
ATOM 9251 C CA . ALA A 1 40 ? -26.009 -10.758 -2.028 1.00 0.00 40 ALA A CA 8
ATOM 9252 C C . ALA A 1 40 ? -26.683 -9.401 -1.857 1.00 0.00 40 ALA A C 8
ATOM 9253 O O . ALA A 1 40 ? -27.873 -9.323 -1.554 1.00 0.00 40 ALA A O 8
ATOM 9260 N N . GLN A 1 41 ? -25.914 -8.335 -2.053 1.00 0.00 41 GLN A N 8
ATOM 9261 C CA . GLN A 1 41 ? -26.438 -6.980 -1.919 1.00 0.00 41 GLN A CA 8
ATOM 9262 C C . GLN A 1 41 ? -26.271 -6.201 -3.219 1.00 0.00 41 GLN A C 8
ATOM 9263 O O . GLN A 1 41 ? -27.085 -5.338 -3.546 1.00 0.00 41 GLN A O 8
ATOM 9277 N N . PHE A 1 42 ? -25.210 -6.511 -3.957 1.00 0.00 42 PHE A N 8
ATOM 9278 C CA . PHE A 1 42 ? -24.936 -5.839 -5.222 1.00 0.00 42 PHE A CA 8
ATOM 9279 C C . PHE A 1 42 ? -26.032 -6.131 -6.243 1.00 0.00 42 PHE A C 8
ATOM 9280 O O . PHE A 1 42 ? -26.145 -5.449 -7.260 1.00 0.00 42 PHE A O 8
ATOM 9297 N N . ASN A 1 43 ? -26.836 -7.151 -5.962 1.00 0.00 43 ASN A N 8
ATOM 9298 C CA . ASN A 1 43 ? -27.923 -7.535 -6.856 1.00 0.00 43 ASN A CA 8
ATOM 9299 C C . ASN A 1 43 ? -28.785 -6.329 -7.215 1.00 0.00 43 ASN A C 8
ATOM 9300 O O . ASN A 1 43 ? -29.350 -6.259 -8.305 1.00 0.00 43 ASN A O 8
ATOM 9311 N N . GLY A 1 44 ? -28.880 -5.380 -6.288 1.00 0.00 44 GLY A N 8
ATOM 9312 C CA . GLY A 1 44 ? -29.674 -4.188 -6.525 1.00 0.00 44 GLY A CA 8
ATOM 9313 C C . GLY A 1 44 ? -28.842 -3.030 -7.040 1.00 0.00 44 GLY A C 8
ATOM 9314 O O . GLY A 1 44 ? -29.030 -1.887 -6.621 1.00 0.00 44 GLY A O 8
ATOM 9318 N N . LEU A 1 45 ? -27.919 -3.324 -7.948 1.00 0.00 45 LEU A N 8
ATOM 9319 C CA . LEU A 1 45 ? -27.053 -2.298 -8.520 1.00 0.00 45 LEU A CA 8
ATOM 9320 C C . LEU A 1 45 ? -26.652 -2.658 -9.947 1.00 0.00 45 LEU A C 8
ATOM 9321 O O . LEU A 1 45 ? -27.103 -3.664 -10.494 1.00 0.00 45 LEU A O 8
ATOM 9337 N N . SER A 1 46 ? -25.800 -1.829 -10.543 1.00 0.00 46 SER A N 8
ATOM 9338 C CA . SER A 1 46 ? -25.339 -2.058 -11.907 1.00 0.00 46 SER A CA 8
ATOM 9339 C C . SER A 1 46 ? -23.819 -2.187 -11.952 1.00 0.00 46 SER A C 8
ATOM 9340 O O . SER A 1 46 ? -23.139 -2.001 -10.943 1.00 0.00 46 SER A O 8
ATOM 9348 N N . LEU A 1 47 ? -23.294 -2.505 -13.130 1.00 0.00 47 LEU A N 8
ATOM 9349 C CA . LEU A 1 47 ? -21.854 -2.658 -13.309 1.00 0.00 47 LEU A CA 8
ATOM 9350 C C . LEU A 1 47 ? -21.115 -1.392 -12.888 1.00 0.00 47 LEU A C 8
ATOM 9351 O O . LEU A 1 47 ? -19.949 -1.444 -12.495 1.00 0.00 47 LEU A O 8
ATOM 9367 N N . ILE A 1 48 ? -21.801 -0.257 -12.972 1.00 0.00 48 ILE A N 8
ATOM 9368 C CA . ILE A 1 48 ? -21.211 1.021 -12.597 1.00 0.00 48 ILE A CA 8
ATOM 9369 C C . ILE A 1 48 ? -21.157 1.179 -11.081 1.00 0.00 48 ILE A C 8
ATOM 9370 O O . ILE A 1 48 ? -20.097 1.429 -10.510 1.00 0.00 48 ILE A O 8
ATOM 9386 N N . ASN A 1 49 ? -22.309 1.028 -10.435 1.00 0.00 49 ASN A N 8
ATOM 9387 C CA . ASN A 1 49 ? -22.394 1.153 -8.985 1.00 0.00 49 ASN A CA 8
ATOM 9388 C C . ASN A 1 49 ? -21.572 0.066 -8.297 1.00 0.00 49 ASN A C 8
ATOM 9389 O O . ASN A 1 49 ? -21.019 0.283 -7.219 1.00 0.00 49 ASN A O 8
ATOM 9400 N N . GLN A 1 50 ? -21.498 -1.101 -8.928 1.00 0.00 50 GLN A N 8
ATOM 9401 C CA . GLN A 1 50 ? -20.744 -2.220 -8.377 1.00 0.00 50 GLN A CA 8
ATOM 9402 C C . GLN A 1 50 ? -19.246 -1.940 -8.416 1.00 0.00 50 GLN A C 8
ATOM 9403 O O . GLN A 1 50 ? -18.525 -2.226 -7.459 1.00 0.00 50 GLN A O 8
ATOM 9417 N N . HIS A 1 51 ? -18.783 -1.378 -9.528 1.00 0.00 51 HIS A N 8
ATOM 9418 C CA . HIS A 1 51 ? -17.369 -1.058 -9.692 1.00 0.00 51 HIS A CA 8
ATOM 9419 C C . HIS A 1 51 ? -17.011 0.222 -8.943 1.00 0.00 51 HIS A C 8
ATOM 9420 O O . HIS A 1 51 ? -15.860 0.426 -8.556 1.00 0.00 51 HIS A O 8
ATOM 9434 N N . LYS A 1 52 ? -18.004 1.081 -8.741 1.00 0.00 52 LYS A N 8
ATOM 9435 C CA . LYS A 1 52 ? -17.796 2.341 -8.038 1.00 0.00 52 LYS A CA 8
ATOM 9436 C C . LYS A 1 52 ? -17.804 2.129 -6.528 1.00 0.00 52 LYS A C 8
ATOM 9437 O O . LYS A 1 52 ? -16.945 2.648 -5.813 1.00 0.00 52 LYS A O 8
ATOM 9456 N N . LEU A 1 53 ? -18.778 1.363 -6.048 1.00 0.00 53 LEU A N 8
ATOM 9457 C CA . LEU A 1 53 ? -18.896 1.081 -4.622 1.00 0.00 53 LEU A CA 8
ATOM 9458 C C . LEU A 1 53 ? -17.562 0.621 -4.044 1.00 0.00 53 LEU A C 8
ATOM 9459 O O . LEU A 1 53 ? -17.070 1.182 -3.065 1.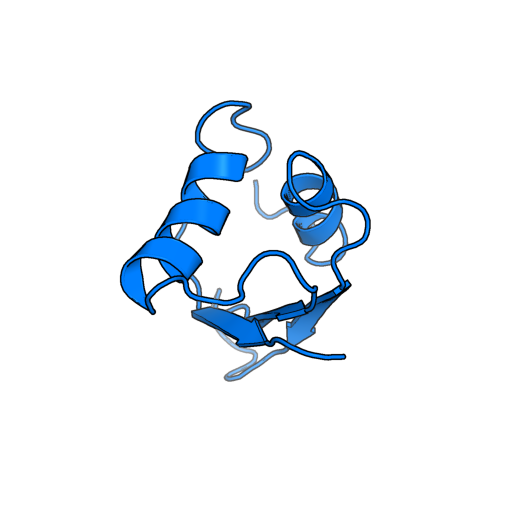00 0.00 53 LEU A O 8
ATOM 9475 N N . VAL A 1 54 ? -16.978 -0.403 -4.659 1.00 0.00 54 VAL A N 8
ATOM 9476 C CA . VAL A 1 54 ? -15.698 -0.936 -4.209 1.00 0.00 54 VAL A CA 8
ATOM 9477 C C . VAL A 1 54 ? -14.646 0.164 -4.117 1.00 0.00 54 VAL A C 8
ATOM 9478 O O . VAL A 1 54 ? -13.750 0.112 -3.274 1.00 0.00 54 VAL A O 8
ATOM 9491 N N . LYS A 1 55 ? -14.761 1.159 -4.989 1.00 0.00 55 LYS A N 8
ATOM 9492 C CA . LYS A 1 55 ? -13.822 2.274 -5.006 1.00 0.00 55 LYS A CA 8
ATOM 9493 C C . LYS A 1 55 ? -14.161 3.289 -3.919 1.00 0.00 55 LYS A C 8
ATOM 9494 O O . LYS A 1 55 ? -13.279 3.965 -3.391 1.00 0.00 55 LYS A O 8
ATOM 9513 N N . ASN A 1 56 ? -15.445 3.388 -3.588 1.00 0.00 56 ASN A N 8
ATOM 9514 C CA . ASN A 1 56 ? -15.900 4.319 -2.562 1.00 0.00 56 ASN A CA 8
ATOM 9515 C C . ASN A 1 56 ? -15.642 3.760 -1.166 1.00 0.00 56 ASN A C 8
ATOM 9516 O O . ASN A 1 56 ? -15.333 4.504 -0.236 1.00 0.00 56 ASN A O 8
ATOM 9527 N N . ALA A 1 57 ? -15.772 2.445 -1.029 1.00 0.00 57 ALA A N 8
ATOM 9528 C CA . ALA A 1 57 ? -15.551 1.785 0.252 1.00 0.00 57 ALA A CA 8
ATOM 9529 C C . ALA A 1 57 ? -14.153 2.079 0.787 1.00 0.00 57 ALA A C 8
ATOM 9530 O O . ALA A 1 57 ? -13.906 1.988 1.990 1.00 0.00 57 ALA A O 8
ATOM 9537 N N . LEU A 1 58 ? -13.242 2.432 -0.113 1.00 0.00 58 LEU A N 8
ATOM 9538 C CA . LEU A 1 58 ? -11.868 2.740 0.268 1.00 0.00 58 LEU A CA 8
ATOM 9539 C C . LEU A 1 58 ? -11.504 4.170 -0.116 1.00 0.00 58 LEU A C 8
ATOM 9540 O O . LEU A 1 58 ? -10.326 4.516 -0.213 1.00 0.00 58 LEU A O 8
ATOM 9556 N N . SER A 1 59 ? -12.521 4.997 -0.333 1.00 0.00 59 SER A N 8
ATOM 9557 C CA . SER A 1 59 ? -12.308 6.390 -0.708 1.00 0.00 59 SER A CA 8
ATOM 9558 C C . SER A 1 59 ? -12.228 7.280 0.528 1.00 0.00 59 SER A C 8
ATOM 9559 O O . SER A 1 59 ? -11.677 8.379 0.480 1.00 0.00 59 SER A O 8
ATOM 9567 N N . GLU A 1 60 ? -12.782 6.795 1.635 1.00 0.00 60 GLU A N 8
ATOM 9568 C CA . GLU A 1 60 ? -12.774 7.547 2.885 1.00 0.00 60 GLU A CA 8
ATOM 9569 C C . GLU A 1 60 ? -11.658 7.060 3.805 1.00 0.00 60 GLU A C 8
ATOM 9570 O O . GLU A 1 60 ? -11.000 7.857 4.475 1.00 0.00 60 GLU A O 8
ATOM 9582 N N . ILE A 1 61 ? -11.452 5.748 3.833 1.00 0.00 61 ILE A N 8
ATOM 9583 C CA . ILE A 1 61 ? -10.417 5.155 4.670 1.00 0.00 61 ILE A CA 8
ATOM 9584 C C . ILE A 1 61 ? -9.078 5.113 3.942 1.00 0.00 61 ILE A C 8
ATOM 9585 O O . ILE A 1 61 ? -8.018 5.102 4.568 1.00 0.00 61 ILE A O 8
ATOM 9601 N N . LEU A 1 62 ? -9.134 5.091 2.615 1.00 0.00 62 LEU A N 8
ATOM 9602 C CA . LEU A 1 62 ? -7.925 5.052 1.799 1.00 0.00 62 LEU A CA 8
ATOM 9603 C C . LEU A 1 62 ? -7.072 3.836 2.148 1.00 0.00 62 LEU A C 8
ATOM 9604 O O . LEU A 1 62 ? -5.843 3.904 2.135 1.00 0.00 62 LEU A O 8
ATOM 9620 N N . ASN A 1 63 ? -7.732 2.725 2.457 1.00 0.00 63 ASN A N 8
ATOM 9621 C CA . ASN A 1 63 ? -7.034 1.494 2.807 1.00 0.00 63 ASN A CA 8
ATOM 9622 C C . ASN A 1 63 ? -5.988 1.142 1.753 1.00 0.00 63 ASN A C 8
ATOM 9623 O O . ASN A 1 63 ? -4.804 1.001 2.060 1.00 0.00 63 ASN A O 8
ATOM 9634 N N . LYS A 1 64 ? -6.434 1.003 0.509 1.00 0.00 64 LYS A N 8
ATOM 9635 C CA . LYS A 1 64 ? -5.538 0.670 -0.592 1.00 0.00 64 LYS A CA 8
ATOM 9636 C C . LYS A 1 64 ? -4.991 1.933 -1.249 1.00 0.00 64 LYS A C 8
ATOM 9637 O O . LYS A 1 64 ? -5.646 2.976 -1.255 1.00 0.00 64 LYS A O 8
ATOM 9656 N N . LYS A 1 65 ? -3.788 1.832 -1.804 1.00 0.00 65 LYS A N 8
ATOM 9657 C CA . LYS A 1 65 ? -3.153 2.965 -2.467 1.00 0.00 65 LYS A CA 8
ATOM 9658 C C . LYS A 1 65 ? -3.999 3.453 -3.639 1.00 0.00 65 LYS A C 8
ATOM 9659 O O . LYS A 1 65 ? -5.117 2.982 -3.849 1.00 0.00 65 LYS A O 8
ATOM 9678 N N . LEU A 1 66 ? -3.458 4.398 -4.399 1.00 0.00 66 LEU A N 8
ATOM 9679 C CA . LEU A 1 66 ? -4.162 4.949 -5.552 1.00 0.00 66 LEU A CA 8
ATOM 9680 C C . LEU A 1 66 ? -3.867 4.138 -6.809 1.00 0.00 66 LEU A C 8
ATOM 9681 O O . LEU A 1 66 ? -3.434 4.684 -7.825 1.00 0.00 66 LEU A O 8
ATOM 9697 N N . HIS A 1 67 ? -4.105 2.833 -6.735 1.00 0.00 67 HIS A N 8
ATOM 9698 C CA . HIS A 1 67 ? -3.867 1.946 -7.868 1.00 0.00 67 HIS A CA 8
ATOM 9699 C C . HIS A 1 67 ? -5.161 1.683 -8.633 1.00 0.00 67 HIS A C 8
ATOM 9700 O O . HIS A 1 67 ? -6.209 2.242 -8.310 1.00 0.00 67 HIS A O 8
ATOM 9714 N N . SER A 1 68 ? -5.079 0.831 -9.650 1.00 0.00 68 SER A N 8
ATOM 9715 C CA . SER A 1 68 ? -6.243 0.498 -10.464 1.00 0.00 68 SER A CA 8
ATOM 9716 C C . SER A 1 68 ? -6.204 -0.966 -10.893 1.00 0.00 68 SER A C 8
ATOM 9717 O O . SER A 1 68 ? -5.269 -1.403 -11.564 1.00 0.00 68 SER A O 8
ATOM 9725 N N . ILE A 1 69 ? -7.228 -1.717 -10.501 1.00 0.00 69 ILE A N 8
ATOM 9726 C CA . ILE A 1 69 ? -7.312 -3.131 -10.845 1.00 0.00 69 ILE A CA 8
ATOM 9727 C C . ILE A 1 69 ? -8.710 -3.495 -11.333 1.00 0.00 69 ILE A C 8
ATOM 9728 O O . ILE A 1 69 ? -9.643 -2.699 -11.227 1.00 0.00 69 ILE A O 8
ATOM 9744 N N . SER A 1 70 ? -8.848 -4.704 -11.867 1.00 0.00 70 SER A N 8
ATOM 9745 C CA . SER A 1 70 ? -10.132 -5.174 -12.374 1.00 0.00 70 SER A CA 8
ATOM 9746 C C . SER A 1 70 ? -11.019 -5.668 -11.235 1.00 0.00 70 SER A C 8
ATOM 9747 O O . SER A 1 70 ? -10.564 -6.394 -10.350 1.00 0.00 70 SER A O 8
ATOM 9755 N N . ILE A 1 71 ? -12.285 -5.268 -11.263 1.00 0.00 71 ILE A N 8
ATOM 9756 C CA . ILE A 1 71 ? -13.236 -5.670 -10.233 1.00 0.00 71 ILE A CA 8
ATOM 9757 C C . ILE A 1 71 ? -14.437 -6.385 -10.843 1.00 0.00 71 ILE A C 8
ATOM 9758 O O . ILE A 1 71 ? -15.330 -5.753 -11.407 1.00 0.00 71 ILE A O 8
ATOM 9774 N N . LYS A 1 72 ? -14.453 -7.709 -10.724 1.00 0.00 72 LYS A N 8
ATOM 9775 C CA . LYS A 1 72 ? -15.545 -8.512 -11.261 1.00 0.00 72 LYS A CA 8
ATOM 9776 C C . LYS A 1 72 ? -16.647 -8.694 -10.222 1.00 0.00 72 LYS A C 8
ATOM 9777 O O . LYS A 1 72 ? -16.376 -8.989 -9.058 1.00 0.00 72 LYS A O 8
ATOM 9796 N N . THR A 1 73 ? -17.893 -8.517 -10.651 1.00 0.00 73 THR A N 8
ATOM 9797 C CA . THR A 1 73 ? -19.037 -8.662 -9.759 1.00 0.00 73 THR A CA 8
ATOM 9798 C C . THR A 1 73 ? -19.637 -10.060 -9.857 1.00 0.00 73 THR A C 8
ATOM 9799 O O . THR A 1 73 ? -19.905 -10.555 -10.952 1.00 0.00 73 THR A O 8
ATOM 9810 N N . ILE A 1 74 ? -19.846 -10.691 -8.706 1.00 0.00 74 ILE A N 8
ATOM 9811 C CA . ILE A 1 74 ? -20.417 -12.031 -8.664 1.00 0.00 74 ILE A CA 8
ATOM 9812 C C . ILE A 1 74 ? -21.518 -12.127 -7.613 1.00 0.00 74 ILE A C 8
ATOM 9813 O O . ILE A 1 74 ? -21.489 -11.424 -6.603 1.00 0.00 74 ILE A O 8
ATOM 9829 N N . SER A 1 75 ? -22.487 -13.003 -7.857 1.00 0.00 75 SER A N 8
ATOM 9830 C CA . SER A 1 75 ? -23.600 -13.189 -6.933 1.00 0.00 75 SER A CA 8
ATOM 9831 C C . SER A 1 75 ? -23.503 -14.541 -6.233 1.00 0.00 75 SER A C 8
ATOM 9832 O O . SER A 1 75 ? -22.832 -15.455 -6.714 1.00 0.00 75 SER A O 8
ATOM 9840 N N . ILE A 1 76 ? -24.177 -14.660 -5.094 1.00 0.00 76 ILE A N 8
ATOM 9841 C CA . ILE A 1 76 ? -24.169 -15.900 -4.328 1.00 0.00 76 ILE A CA 8
ATOM 9842 C C . ILE A 1 76 ? -25.562 -16.517 -4.265 1.00 0.00 76 ILE A C 8
ATOM 9843 O O . ILE A 1 76 ? -26.577 -15.835 -4.407 1.00 0.00 76 ILE A O 8
ATOM 9859 N N . PRO A 1 77 ? -25.614 -17.839 -4.046 1.00 0.00 77 PRO A N 8
ATOM 9860 C CA . PRO A 1 77 ? -26.877 -18.578 -3.956 1.00 0.00 77 PRO A CA 8
ATOM 9861 C C . PRO A 1 77 ? -27.659 -18.238 -2.692 1.00 0.00 77 PRO A C 8
ATOM 9862 O O . PRO A 1 77 ? -28.890 -18.272 -2.684 1.00 0.00 77 PRO A O 8
ATOM 9873 N N . MET A 1 1 ? 5.932 -0.276 -3.941 1.00 0.00 1 MET A N 9
ATOM 9874 C CA . MET A 1 1 ? 5.785 -1.592 -3.328 1.00 0.00 1 MET A CA 9
ATOM 9875 C C . MET A 1 1 ? 4.313 -1.942 -3.139 1.00 0.00 1 MET A C 9
ATOM 9876 O O . MET A 1 1 ? 3.618 -1.329 -2.330 1.00 0.00 1 MET A O 9
ATOM 9890 N N . ALA A 1 2 ? 3.844 -2.933 -3.891 1.00 0.00 2 ALA A N 9
ATOM 9891 C CA . ALA A 1 2 ? 2.455 -3.366 -3.805 1.00 0.00 2 ALA A CA 9
ATOM 9892 C C . ALA A 1 2 ? 2.223 -4.221 -2.564 1.00 0.00 2 ALA A C 9
ATOM 9893 O O . ALA A 1 2 ? 3.144 -4.866 -2.062 1.00 0.00 2 ALA A O 9
ATOM 9900 N N . ILE A 1 3 ? 0.988 -4.222 -2.074 1.00 0.00 3 ILE A N 9
ATOM 9901 C CA . ILE A 1 3 ? 0.635 -4.998 -0.892 1.00 0.00 3 ILE A CA 9
ATOM 9902 C C . ILE A 1 3 ? 0.127 -6.384 -1.276 1.00 0.00 3 ILE A C 9
ATOM 9903 O O . ILE A 1 3 ? -0.441 -6.572 -2.352 1.00 0.00 3 ILE A O 9
ATOM 9919 N N . SER A 1 4 ? 0.333 -7.351 -0.388 1.00 0.00 4 SER A N 9
ATOM 9920 C CA . SER A 1 4 ? -0.103 -8.721 -0.634 1.00 0.0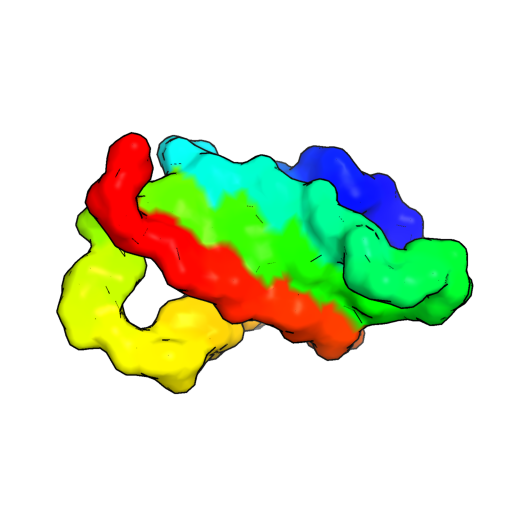0 4 SER A CA 9
ATOM 9921 C C . SER A 1 4 ? -1.584 -8.762 -0.996 1.00 0.00 4 SER A C 9
ATOM 9922 O O . SER A 1 4 ? -2.387 -7.996 -0.464 1.00 0.00 4 SER A O 9
ATOM 9930 N N . ALA A 1 5 ? -1.940 -9.664 -1.906 1.00 0.00 5 ALA A N 9
ATOM 9931 C CA . ALA A 1 5 ? -3.324 -9.808 -2.339 1.00 0.00 5 ALA A CA 9
ATOM 9932 C C . ALA A 1 5 ? -4.223 -10.216 -1.176 1.00 0.00 5 ALA A C 9
ATOM 9933 O O . ALA A 1 5 ? -5.428 -9.969 -1.196 1.00 0.00 5 ALA A O 9
ATOM 9940 N N . GLU A 1 6 ? -3.628 -10.842 -0.165 1.00 0.00 6 GLU A N 9
ATOM 9941 C CA . GLU A 1 6 ? -4.377 -11.284 1.005 1.00 0.00 6 GLU A CA 9
ATOM 9942 C C . GLU A 1 6 ? -4.893 -10.091 1.804 1.00 0.00 6 GLU A C 9
ATOM 9943 O O . GLU A 1 6 ? -5.874 -10.202 2.540 1.00 0.00 6 GLU A O 9
ATOM 9955 N N . GLU A 1 7 ? -4.226 -8.952 1.653 1.00 0.00 7 GLU A N 9
ATOM 9956 C CA . GLU A 1 7 ? -4.616 -7.739 2.362 1.00 0.00 7 GLU A CA 9
ATOM 9957 C C . GLU A 1 7 ? -5.643 -6.946 1.558 1.00 0.00 7 GLU A C 9
ATOM 9958 O O . GLU A 1 7 ? -6.427 -6.178 2.117 1.00 0.00 7 GLU A O 9
ATOM 9970 N N . LEU A 1 8 ? -5.632 -7.137 0.244 1.00 0.00 8 LEU A N 9
ATOM 9971 C CA . LEU A 1 8 ? -6.561 -6.440 -0.639 1.00 0.00 8 LEU A CA 9
ATOM 9972 C C . LEU A 1 8 ? -8.000 -6.623 -0.168 1.00 0.00 8 LEU A C 9
ATOM 9973 O O . LEU A 1 8 ? -8.848 -5.758 -0.384 1.00 0.00 8 LEU A O 9
ATOM 9989 N N . GLU A 1 9 ? -8.267 -7.754 0.478 1.00 0.00 9 GLU A N 9
ATOM 9990 C CA . GLU A 1 9 ? -9.603 -8.049 0.980 1.00 0.00 9 GLU A CA 9
ATOM 9991 C C . GLU A 1 9 ? -9.911 -7.223 2.225 1.00 0.00 9 GLU A C 9
ATOM 9992 O O . GLU A 1 9 ? -11.045 -6.788 2.432 1.00 0.00 9 GLU A O 9
ATOM 10004 N N . LYS A 1 10 ? -8.894 -7.010 3.054 1.00 0.00 10 LYS A N 9
ATOM 10005 C CA . LYS A 1 10 ? -9.054 -6.236 4.279 1.00 0.00 10 LYS A CA 9
ATOM 10006 C C . LYS A 1 10 ? -9.683 -4.877 3.986 1.00 0.00 10 LYS A C 9
ATOM 10007 O O . LYS A 1 10 ? -10.371 -4.306 4.832 1.00 0.00 10 LYS A O 9
ATOM 10026 N N . ILE A 1 11 ? -9.444 -4.367 2.783 1.00 0.00 11 ILE A N 9
ATOM 10027 C CA . ILE A 1 11 ? -9.990 -3.077 2.378 1.00 0.00 11 ILE A CA 9
ATOM 10028 C C . ILE A 1 11 ? -11.467 -3.194 2.019 1.00 0.00 11 ILE A C 9
ATOM 10029 O O . ILE A 1 11 ? -12.279 -2.349 2.399 1.00 0.00 11 ILE A O 9
ATOM 10045 N N . LEU A 1 12 ? -11.810 -4.247 1.285 1.00 0.00 12 LEU A N 9
ATOM 10046 C CA . LEU A 1 12 ? -13.191 -4.477 0.875 1.00 0.00 12 LEU A CA 9
ATOM 10047 C C . LEU A 1 12 ? -14.029 -4.986 2.044 1.00 0.00 12 LEU A C 9
ATOM 10048 O O . LEU A 1 12 ? -15.259 -4.933 2.011 1.00 0.00 12 LEU A O 9
ATOM 10064 N N . LYS A 1 13 ? -13.355 -5.478 3.078 1.00 0.00 13 LYS A N 9
ATOM 10065 C CA . LYS A 1 13 ? -14.035 -5.993 4.260 1.00 0.00 13 LYS A CA 9
ATOM 10066 C C . LYS A 1 13 ? -14.602 -4.854 5.102 1.00 0.00 13 LYS A C 9
ATOM 10067 O O . LYS A 1 13 ? -15.537 -5.048 5.879 1.00 0.00 13 LYS A O 9
ATOM 10086 N N . LYS A 1 14 ? -14.031 -3.665 4.941 1.00 0.00 14 LYS A N 9
ATOM 10087 C CA . LYS A 1 14 ? -14.480 -2.494 5.684 1.00 0.00 14 LYS A CA 9
ATOM 10088 C C . LYS A 1 14 ? -15.988 -2.306 5.545 1.00 0.00 14 LYS A C 9
ATOM 10089 O O . LYS A 1 14 ? -16.701 -2.178 6.540 1.00 0.00 14 LYS A O 9
ATOM 10108 N N . SER A 1 15 ? -16.466 -2.293 4.305 1.00 0.00 15 SER A N 9
ATOM 10109 C CA . SER A 1 15 ? -17.889 -2.120 4.036 1.00 0.00 15 SER A CA 9
ATOM 10110 C C . SER A 1 15 ? -18.526 -3.439 3.612 1.00 0.00 15 SER A C 9
ATOM 10111 O O . SER A 1 15 ? -19.725 -3.651 3.798 1.00 0.00 15 SER A O 9
ATOM 10119 N N . PHE A 1 16 ? -17.716 -4.324 3.040 1.00 0.00 16 PHE A N 9
ATOM 10120 C CA . PHE A 1 16 ? -18.200 -5.623 2.588 1.00 0.00 16 PHE A CA 9
ATOM 10121 C C . PHE A 1 16 ? -17.561 -6.751 3.392 1.00 0.00 16 PHE A C 9
ATOM 10122 O O . PHE A 1 16 ? -16.713 -7.495 2.900 1.00 0.00 16 PHE A O 9
ATOM 10139 N N . PRO A 1 17 ? -17.978 -6.882 4.661 1.00 0.00 17 PRO A N 9
ATOM 10140 C CA . PRO A 1 17 ? -17.460 -7.916 5.561 1.00 0.00 17 PRO A CA 9
ATOM 10141 C C . PRO A 1 17 ? -17.920 -9.315 5.163 1.00 0.00 17 PRO A C 9
ATOM 10142 O O . PRO A 1 17 ? -17.110 -10.235 5.047 1.00 0.00 17 PRO A O 9
ATOM 10153 N N . SER A 1 18 ? -19.223 -9.467 4.954 1.00 0.00 18 SER A N 9
ATOM 10154 C CA . SER A 1 18 ? -19.791 -10.755 4.572 1.00 0.00 18 SER A CA 9
ATOM 10155 C C . SER A 1 18 ? -19.337 -11.154 3.171 1.00 0.00 18 SER A C 9
ATOM 10156 O O . SER A 1 18 ? -19.119 -12.333 2.890 1.00 0.00 18 SER A O 9
ATOM 10164 N N . SER A 1 19 ? -19.196 -10.164 2.296 1.00 0.00 19 SER A N 9
ATOM 10165 C CA . SER A 1 19 ? -18.772 -10.411 0.923 1.00 0.00 19 SER A CA 9
ATOM 10166 C C . SER A 1 19 ? -17.495 -11.245 0.892 1.00 0.00 19 SER A C 9
ATOM 10167 O O . SER A 1 19 ? -16.662 -11.161 1.794 1.00 0.00 19 SER A O 9
ATOM 10175 N N . VAL A 1 20 ? -17.347 -12.051 -0.156 1.00 0.00 20 VAL A N 9
ATOM 10176 C CA . VAL A 1 20 ? -16.172 -12.900 -0.307 1.00 0.00 20 VAL A CA 9
ATOM 10177 C C . VAL A 1 20 ? -15.173 -12.287 -1.283 1.00 0.00 20 VAL A C 9
ATOM 10178 O O . VAL A 1 20 ? -15.447 -12.176 -2.478 1.00 0.00 20 VAL A O 9
ATOM 10191 N N . ILE A 1 21 ? -14.015 -11.893 -0.765 1.00 0.00 21 ILE A N 9
ATOM 10192 C CA . ILE A 1 21 ? -12.975 -11.293 -1.591 1.00 0.00 21 ILE A CA 9
ATOM 10193 C C . ILE A 1 21 ? -11.998 -12.349 -2.098 1.00 0.00 21 ILE A C 9
ATOM 10194 O O . ILE A 1 21 ? -11.496 -13.167 -1.328 1.00 0.00 21 ILE A O 9
ATOM 10210 N N . LYS A 1 22 ? -11.731 -12.323 -3.400 1.00 0.00 22 LYS A N 9
ATOM 10211 C CA . LYS A 1 22 ? -10.812 -13.276 -4.011 1.00 0.00 22 LYS A CA 9
ATOM 10212 C C . LYS A 1 22 ? -9.957 -12.598 -5.077 1.00 0.00 22 LYS A C 9
ATOM 10213 O O . LYS A 1 22 ? -10.429 -11.720 -5.800 1.00 0.00 22 LYS A O 9
ATOM 10232 N N . ILE A 1 23 ? -8.698 -13.013 -5.170 1.00 0.00 23 ILE A N 9
ATOM 10233 C CA . ILE A 1 23 ? -7.778 -12.447 -6.150 1.00 0.00 23 ILE A CA 9
ATOM 10234 C C . ILE A 1 23 ? -7.246 -13.524 -7.089 1.00 0.00 23 ILE A C 9
ATOM 10235 O O . ILE A 1 23 ? -6.991 -14.656 -6.675 1.00 0.00 23 ILE A O 9
ATOM 10251 N N . THR A 1 24 ? -7.077 -13.164 -8.358 1.00 0.00 24 THR A N 9
ATOM 10252 C CA . THR A 1 24 ? -6.573 -14.099 -9.356 1.00 0.00 24 THR A CA 9
ATOM 10253 C C . THR A 1 24 ? -5.623 -13.407 -10.327 1.00 0.00 24 THR A C 9
ATOM 10254 O O . THR A 1 24 ? -5.937 -12.346 -10.868 1.00 0.00 24 THR A O 9
ATOM 10265 N N . ASP A 1 25 ? -4.462 -14.014 -10.545 1.00 0.00 25 ASP A N 9
ATOM 10266 C CA . ASP A 1 25 ? -3.467 -13.456 -11.454 1.00 0.00 25 ASP A CA 9
ATOM 10267 C C . ASP A 1 25 ? -3.489 -14.182 -12.795 1.00 0.00 25 ASP A C 9
ATOM 10268 O O . ASP A 1 25 ? -3.113 -15.351 -12.887 1.00 0.00 25 ASP A O 9
ATOM 10277 N N . LEU A 1 26 ? -3.932 -13.481 -13.834 1.00 0.00 26 LEU A N 9
ATOM 10278 C CA . LEU A 1 26 ? -4.004 -14.059 -15.171 1.00 0.00 26 LEU A CA 9
ATOM 10279 C C . LEU A 1 26 ? -3.125 -13.283 -16.147 1.00 0.00 26 LEU A C 9
ATOM 10280 O O . LEU A 1 26 ? -3.391 -13.252 -17.349 1.00 0.00 26 LEU A O 9
ATOM 10296 N N . VAL A 1 27 ? -2.075 -12.660 -15.623 1.00 0.00 27 VAL A N 9
ATOM 10297 C CA . VAL A 1 27 ? -1.154 -11.887 -16.448 1.00 0.00 27 VAL A CA 9
ATOM 10298 C C . VAL A 1 27 ? 0.276 -12.000 -15.930 1.00 0.00 27 VAL A C 9
ATOM 10299 O O . VAL A 1 27 ? 0.563 -11.648 -14.787 1.00 0.00 27 VAL A O 9
ATOM 10312 N N . GLY A 1 28 ? 1.170 -12.495 -16.781 1.00 0.00 28 GLY A N 9
ATOM 10313 C CA . GLY A 1 28 ? 2.560 -12.646 -16.391 1.00 0.00 28 GLY A CA 9
ATOM 10314 C C . GLY A 1 28 ? 3.435 -11.526 -16.919 1.00 0.00 28 GLY A C 9
ATOM 10315 O O . GLY A 1 28 ? 4.640 -11.703 -17.098 1.00 0.00 28 GLY A O 9
ATOM 10319 N N . ASP A 1 29 ? 2.828 -10.372 -17.171 1.00 0.00 29 ASP A N 9
ATOM 10320 C CA . ASP A 1 29 ? 3.560 -9.219 -17.683 1.00 0.00 29 ASP A CA 9
ATOM 10321 C C . ASP A 1 29 ? 3.573 -8.086 -16.661 1.00 0.00 29 ASP A C 9
ATOM 10322 O O . ASP A 1 29 ? 4.622 -7.742 -16.116 1.00 0.00 29 ASP A O 9
ATOM 10331 N N . GLN A 1 30 ? 2.402 -7.511 -16.406 1.00 0.00 30 GLN A N 9
ATOM 10332 C CA . GLN A 1 30 ? 2.281 -6.417 -15.451 1.00 0.00 30 GLN A CA 9
ATOM 10333 C C . GLN A 1 30 ? 1.681 -6.905 -14.137 1.00 0.00 30 GLN A C 9
ATOM 10334 O O . GLN A 1 30 ? 1.056 -7.965 -14.084 1.00 0.00 30 GLN A O 9
ATOM 10348 N N . ASP A 1 31 ? 1.874 -6.127 -13.078 1.00 0.00 31 ASP A N 9
ATOM 10349 C CA . ASP A 1 31 ? 1.352 -6.480 -11.763 1.00 0.00 31 ASP A CA 9
ATOM 10350 C C . ASP A 1 31 ? -0.149 -6.215 -11.686 1.00 0.00 31 ASP A C 9
ATOM 10351 O O . ASP A 1 31 ? -0.588 -5.246 -11.065 1.00 0.00 31 ASP A O 9
ATOM 10360 N N . HIS A 1 32 ? -0.931 -7.081 -12.322 1.00 0.00 32 HIS A N 9
ATOM 10361 C CA . HIS A 1 32 ? -2.383 -6.940 -12.325 1.00 0.00 32 HIS A CA 9
ATOM 10362 C C . HIS A 1 32 ? -3.026 -7.921 -11.350 1.00 0.00 32 HIS A C 9
ATOM 10363 O O . HIS A 1 32 ? -2.385 -8.867 -10.892 1.00 0.00 32 HIS A O 9
ATOM 10377 N N . TYR A 1 33 ? -4.296 -7.689 -11.036 1.00 0.00 33 TYR A N 9
ATOM 10378 C CA . TYR A 1 33 ? -5.025 -8.550 -10.113 1.00 0.00 33 TYR A CA 9
ATOM 10379 C C . TYR A 1 33 ? -6.508 -8.600 -10.469 1.00 0.00 33 TYR A C 9
ATOM 10380 O O . TYR A 1 33 ? -7.093 -7.599 -10.880 1.00 0.00 33 TYR A O 9
ATOM 10398 N N . ALA A 1 34 ? -7.109 -9.775 -10.309 1.00 0.00 34 ALA A N 9
ATOM 10399 C CA . ALA A 1 34 ? -8.523 -9.957 -10.611 1.00 0.00 34 ALA A CA 9
ATOM 10400 C C . ALA A 1 34 ? -9.336 -10.150 -9.335 1.00 0.00 34 ALA A C 9
ATOM 10401 O O . ALA A 1 34 ? -9.330 -11.228 -8.740 1.00 0.00 34 ALA A O 9
ATOM 10408 N N . LEU A 1 35 ? -10.035 -9.099 -8.920 1.00 0.00 35 LEU A N 9
ATOM 10409 C CA . LEU A 1 35 ? -10.854 -9.153 -7.714 1.00 0.00 35 LEU A CA 9
ATOM 10410 C C . LEU A 1 35 ? -12.190 -9.834 -7.992 1.00 0.00 35 LEU A C 9
ATOM 10411 O O . LEU A 1 35 ? -12.766 -9.673 -9.068 1.00 0.00 35 LEU A O 9
ATOM 10427 N N . GLU A 1 36 ? -12.677 -10.592 -7.015 1.00 0.00 36 GLU A N 9
ATOM 10428 C CA . GLU A 1 36 ? -13.947 -11.296 -7.156 1.00 0.00 36 GLU A CA 9
ATOM 10429 C C . GLU A 1 36 ? -14.778 -11.179 -5.881 1.00 0.00 36 GLU A C 9
ATOM 10430 O O . GLU A 1 36 ? -14.489 -11.831 -4.878 1.00 0.00 36 GLU A O 9
ATOM 10442 N N . ILE A 1 37 ? -15.810 -10.343 -5.930 1.00 0.00 37 ILE A N 9
ATOM 10443 C CA . ILE A 1 37 ? -16.683 -10.141 -4.780 1.00 0.00 37 ILE A CA 9
ATOM 10444 C C . ILE A 1 37 ? -18.002 -10.885 -4.954 1.00 0.00 37 ILE A C 9
ATOM 10445 O O . ILE A 1 37 ? -18.611 -10.849 -6.024 1.00 0.00 37 ILE A O 9
ATOM 10461 N N . SER A 1 38 ? -18.440 -11.558 -3.895 1.00 0.00 38 SER A N 9
ATOM 10462 C CA . SER A 1 38 ? -19.687 -12.313 -3.930 1.00 0.00 38 SER A CA 9
ATOM 10463 C C . SER A 1 38 ? -20.504 -12.073 -2.664 1.00 0.00 38 SER A C 9
ATOM 10464 O O . SER A 1 38 ? -20.030 -12.310 -1.553 1.00 0.00 38 SER A O 9
ATOM 10472 N N . ASP A 1 39 ? -21.733 -11.603 -2.841 1.00 0.00 39 ASP A N 9
ATOM 10473 C CA . ASP A 1 39 ? -22.618 -11.331 -1.714 1.00 0.00 39 ASP A CA 9
ATOM 10474 C C . ASP A 1 39 ? -23.995 -10.888 -2.199 1.00 0.00 39 ASP A C 9
ATOM 10475 O O . ASP A 1 39 ? -24.205 -10.676 -3.392 1.00 0.00 39 ASP A O 9
ATOM 10484 N N . ALA A 1 40 ? -24.930 -10.751 -1.264 1.00 0.00 40 ALA A N 9
ATOM 10485 C CA . ALA A 1 40 ? -26.286 -10.332 -1.595 1.00 0.00 40 ALA A CA 9
ATOM 10486 C C . ALA A 1 40 ? -26.500 -8.858 -1.272 1.00 0.00 40 ALA A C 9
ATOM 10487 O O . ALA A 1 40 ? -27.540 -8.475 -0.737 1.00 0.00 40 ALA A O 9
ATOM 10494 N N . GLN A 1 41 ? -25.508 -8.035 -1.600 1.00 0.00 41 GLN A N 9
ATOM 10495 C CA . GLN A 1 41 ? -25.588 -6.602 -1.342 1.00 0.00 41 GLN A CA 9
ATOM 10496 C C . GLN A 1 41 ? -25.583 -5.814 -2.648 1.00 0.00 41 GLN A C 9
ATOM 10497 O O . GLN A 1 41 ? -26.076 -4.687 -2.706 1.00 0.00 41 GLN A O 9
ATOM 10511 N N . PHE A 1 42 ? -25.023 -6.413 -3.693 1.00 0.00 42 PHE A N 9
ATOM 10512 C CA . PHE A 1 42 ? -24.952 -5.766 -4.998 1.00 0.00 42 PHE A CA 9
ATOM 10513 C C . PHE A 1 42 ? -26.113 -6.204 -5.886 1.00 0.00 42 PHE A C 9
ATOM 10514 O O . PHE A 1 42 ? -26.012 -6.184 -7.112 1.00 0.00 42 PHE A O 9
ATOM 10531 N N . ASN A 1 43 ? -27.214 -6.601 -5.257 1.00 0.00 43 ASN A N 9
ATOM 10532 C CA . ASN A 1 43 ? -28.395 -7.046 -5.989 1.00 0.00 43 ASN A CA 9
ATOM 10533 C C . ASN A 1 43 ? -29.257 -5.858 -6.404 1.00 0.00 43 ASN A C 9
ATOM 10534 O O . ASN A 1 43 ? -29.758 -5.116 -5.560 1.00 0.00 43 ASN A O 9
ATOM 10545 N N . GLY A 1 44 ? -29.426 -5.684 -7.712 1.00 0.00 44 GLY A N 9
ATOM 10546 C CA . GLY A 1 44 ? -30.229 -4.585 -8.216 1.00 0.00 44 GLY A CA 9
ATOM 10547 C C . GLY A 1 44 ? -29.390 -3.383 -8.602 1.00 0.00 44 GLY A C 9
ATOM 10548 O O . GLY A 1 44 ? -29.904 -2.271 -8.725 1.00 0.00 44 GLY A O 9
ATOM 10552 N N . LEU A 1 45 ? -28.094 -3.605 -8.791 1.00 0.00 45 LEU A N 9
ATOM 10553 C CA . LEU A 1 45 ? -27.180 -2.530 -9.163 1.00 0.00 45 LEU A CA 9
ATOM 10554 C C . LEU A 1 45 ? -26.707 -2.693 -10.604 1.00 0.00 45 LEU A C 9
ATOM 10555 O O . LEU A 1 45 ? -26.954 -3.719 -11.237 1.00 0.00 45 LEU A O 9
ATOM 10571 N N . SER A 1 46 ? -26.024 -1.673 -11.116 1.00 0.00 46 SER A N 9
ATOM 10572 C CA . SER A 1 46 ? -25.518 -1.702 -12.483 1.00 0.00 46 SER A CA 9
ATOM 10573 C C . SER A 1 46 ? -24.020 -1.995 -12.501 1.00 0.00 46 SER A C 9
ATOM 10574 O O . SER A 1 46 ? -23.331 -1.827 -11.495 1.00 0.00 46 SER A O 9
ATOM 10582 N N . LEU A 1 47 ? -23.524 -2.432 -13.653 1.00 0.00 47 LEU A N 9
ATOM 10583 C CA . LEU A 1 47 ? -22.108 -2.749 -13.805 1.00 0.00 47 LEU A CA 9
ATOM 10584 C C . LEU A 1 47 ? -21.237 -1.587 -13.338 1.00 0.00 47 LEU A C 9
ATOM 10585 O O . LEU A 1 47 ? -20.122 -1.789 -12.855 1.00 0.00 47 LEU A O 9
ATOM 10601 N N . ILE A 1 48 ? -21.754 -0.371 -13.483 1.00 0.00 48 ILE A N 9
ATOM 10602 C CA . ILE A 1 48 ? -21.025 0.822 -13.073 1.00 0.00 48 ILE A CA 9
ATOM 10603 C C . ILE A 1 48 ? -21.078 1.006 -11.560 1.00 0.00 48 ILE A C 9
ATOM 10604 O O . ILE A 1 48 ? -20.068 1.307 -10.925 1.00 0.00 48 ILE A O 9
ATOM 10620 N N . ASN A 1 49 ? -22.264 0.822 -10.988 1.00 0.00 49 ASN A N 9
ATOM 10621 C CA . ASN A 1 49 ? -22.449 0.966 -9.549 1.00 0.00 49 ASN A CA 9
ATOM 10622 C C . ASN A 1 49 ? -21.610 -0.055 -8.787 1.00 0.00 49 ASN A C 9
ATOM 10623 O O . ASN A 1 49 ? -20.990 0.269 -7.774 1.00 0.00 49 ASN A O 9
ATOM 10634 N N . GLN A 1 50 ? -21.595 -1.288 -9.283 1.00 0.00 50 GLN A N 9
ATOM 10635 C CA . GLN A 1 50 ? -20.831 -2.356 -8.648 1.00 0.00 50 GLN A CA 9
ATOM 10636 C C . GLN A 1 50 ? -19.337 -2.055 -8.689 1.00 0.00 50 GLN A C 9
ATOM 10637 O O . GLN A 1 50 ? -18.621 -2.283 -7.713 1.00 0.00 50 GLN A O 9
ATOM 10651 N N . HIS A 1 51 ? -18.872 -1.543 -9.823 1.00 0.00 51 HIS A N 9
ATOM 10652 C CA . HIS A 1 51 ? -17.461 -1.210 -9.991 1.00 0.00 51 HIS A CA 9
ATOM 10653 C C . HIS A 1 51 ? -17.113 0.072 -9.240 1.00 0.00 51 HIS A C 9
ATOM 10654 O O . HIS A 1 51 ? -15.962 0.289 -8.862 1.00 0.00 51 HIS A O 9
ATOM 10668 N N . LYS A 1 52 ? -18.115 0.919 -9.029 1.00 0.00 52 LYS A N 9
ATOM 10669 C CA . LYS A 1 52 ? -17.916 2.179 -8.324 1.00 0.00 52 LYS A CA 9
ATOM 10670 C C . LYS A 1 52 ? -17.887 1.960 -6.814 1.00 0.00 52 LYS A C 9
ATOM 10671 O O . LYS A 1 52 ? -17.036 2.508 -6.113 1.00 0.00 52 LYS A O 9
ATOM 10690 N N . LEU A 1 53 ? -18.821 1.154 -6.321 1.00 0.00 53 LEU A N 9
ATOM 10691 C CA . LEU A 1 53 ? -18.902 0.861 -4.894 1.00 0.00 53 LEU A CA 9
ATOM 10692 C C . LEU A 1 53 ? -17.555 0.390 -4.358 1.00 0.00 53 LEU A C 9
ATOM 10693 O O . LEU A 1 53 ? -17.025 0.953 -3.399 1.00 0.00 53 LEU A O 9
ATOM 10709 N N . VAL A 1 54 ? -17.003 -0.645 -4.983 1.00 0.00 54 VAL A N 9
ATOM 10710 C CA . VAL A 1 54 ? -15.715 -1.190 -4.571 1.00 0.00 54 VAL A CA 9
ATOM 10711 C C . VAL A 1 54 ? -14.656 -0.097 -4.493 1.00 0.00 54 VAL A C 9
ATOM 10712 O O . VAL A 1 54 ? -13.758 -0.146 -3.652 1.00 0.00 54 VAL A O 9
ATOM 10725 N N . LYS A 1 55 ? -14.766 0.890 -5.375 1.00 0.00 55 LYS A N 9
ATOM 10726 C CA . LYS A 1 55 ? -13.819 1.998 -5.407 1.00 0.00 55 LYS A CA 9
ATOM 10727 C C . LYS A 1 55 ? -14.147 3.025 -4.328 1.00 0.00 55 LYS A C 9
ATOM 10728 O O . LYS A 1 55 ? -13.263 3.722 -3.831 1.00 0.00 55 LYS A O 9
ATOM 10747 N N . ASN A 1 56 ? -15.424 3.113 -3.970 1.00 0.00 56 ASN A N 9
ATOM 10748 C CA . ASN A 1 56 ? -15.869 4.054 -2.949 1.00 0.00 56 ASN A CA 9
ATOM 10749 C C . ASN A 1 56 ? -15.524 3.546 -1.552 1.00 0.00 56 ASN A C 9
ATOM 10750 O O . ASN A 1 56 ? -15.080 4.309 -0.695 1.00 0.00 56 ASN A O 9
ATOM 10761 N N . ALA A 1 57 ? -15.732 2.252 -1.332 1.00 0.00 57 ALA A N 9
ATOM 10762 C CA . ALA A 1 57 ? -15.441 1.640 -0.041 1.00 0.00 57 ALA A CA 9
ATOM 10763 C C . ALA A 1 57 ? -13.970 1.806 0.326 1.00 0.00 57 ALA A C 9
ATOM 10764 O O . ALA A 1 57 ? -13.598 1.717 1.497 1.00 0.00 57 ALA A O 9
ATOM 10771 N N . LEU A 1 58 ? -13.138 2.047 -0.681 1.00 0.00 58 LEU A N 9
ATOM 10772 C CA . LEU A 1 58 ? -11.706 2.225 -0.464 1.00 0.00 58 LEU A CA 9
ATOM 10773 C C . LEU A 1 58 ? -11.297 3.677 -0.694 1.00 0.00 58 LEU A C 9
ATOM 10774 O O . LEU A 1 58 ? -10.166 4.067 -0.403 1.00 0.00 58 LEU A O 9
ATOM 10790 N N . SER A 1 59 ? -12.225 4.472 -1.217 1.00 0.00 59 SER A N 9
ATOM 10791 C CA . SER A 1 59 ? -11.960 5.880 -1.487 1.00 0.00 59 SER A CA 9
ATOM 10792 C C . SER A 1 59 ? -12.312 6.741 -0.278 1.00 0.00 59 SER A C 9
ATOM 10793 O O . SER A 1 59 ? -12.161 7.962 -0.308 1.00 0.00 59 SER A O 9
ATOM 10801 N N . GLU A 1 60 ? -12.782 6.095 0.784 1.00 0.00 60 GLU A N 9
ATOM 10802 C CA . GLU A 1 60 ? -13.156 6.801 2.004 1.00 0.00 60 GLU A CA 9
ATOM 10803 C C . GLU A 1 60 ? -12.155 6.525 3.122 1.00 0.00 60 GLU A C 9
ATOM 10804 O O . GLU A 1 60 ? -11.731 7.439 3.830 1.00 0.00 60 GLU A O 9
ATOM 10816 N N . ILE A 1 61 ? -11.781 5.259 3.274 1.00 0.00 61 ILE A N 9
ATOM 10817 C CA . ILE A 1 61 ? -10.830 4.862 4.305 1.00 0.00 61 ILE A CA 9
ATOM 10818 C C . ILE A 1 61 ? -9.407 4.831 3.757 1.00 0.00 61 ILE A C 9
ATOM 10819 O O . ILE A 1 61 ? -8.438 4.939 4.510 1.00 0.00 61 ILE A O 9
ATOM 10835 N N . LEU A 1 62 ? -9.288 4.685 2.442 1.00 0.00 62 LEU A N 9
ATOM 10836 C CA . LEU A 1 62 ? -7.983 4.642 1.793 1.00 0.00 62 LEU A CA 9
ATOM 10837 C C . LEU A 1 62 ? -7.035 3.706 2.535 1.00 0.00 62 LEU A C 9
ATOM 10838 O O . LEU A 1 62 ? -5.887 4.055 2.804 1.00 0.00 62 LEU A O 9
ATOM 10854 N N . ASN A 1 63 ? -7.525 2.514 2.861 1.00 0.00 63 ASN A N 9
ATOM 10855 C CA . ASN A 1 63 ? -6.720 1.526 3.571 1.00 0.00 63 ASN A CA 9
ATOM 10856 C C . ASN A 1 63 ? -5.385 1.304 2.868 1.00 0.00 63 ASN A C 9
ATOM 10857 O O . ASN A 1 63 ? -4.335 1.718 3.360 1.00 0.00 63 ASN A O 9
ATOM 10868 N N . LYS A 1 64 ? -5.432 0.650 1.712 1.00 0.00 64 LYS A N 9
ATOM 10869 C CA . LYS A 1 64 ? -4.228 0.374 0.938 1.00 0.00 64 LYS A CA 9
ATOM 10870 C C . LYS A 1 64 ? -4.578 -0.247 -0.410 1.00 0.00 64 LYS A C 9
ATOM 10871 O O . LYS A 1 64 ? -5.750 -0.362 -0.767 1.00 0.00 64 LYS A O 9
ATOM 10890 N N . LYS A 1 65 ? -3.553 -0.648 -1.155 1.00 0.00 65 LYS A N 9
ATOM 10891 C CA . LYS A 1 65 ? -3.752 -1.261 -2.463 1.00 0.00 65 LYS A CA 9
ATOM 10892 C C . LYS A 1 65 ? -4.647 -0.392 -3.341 1.00 0.00 65 LYS A C 9
ATOM 10893 O O . LYS A 1 65 ? -5.495 -0.901 -4.075 1.00 0.00 65 LYS A O 9
ATOM 10912 N N . LEU A 1 66 ? -4.452 0.919 -3.262 1.00 0.00 66 LEU A N 9
ATOM 10913 C CA . LEU A 1 66 ? -5.241 1.859 -4.051 1.00 0.00 66 LEU A CA 9
ATOM 10914 C C . LEU A 1 66 ? -4.461 2.332 -5.273 1.00 0.00 66 LEU A C 9
ATOM 10915 O O . LEU A 1 66 ? -3.784 3.360 -5.232 1.00 0.00 66 LEU A O 9
ATOM 10931 N N . HIS A 1 67 ? -4.563 1.577 -6.362 1.00 0.00 67 HIS A N 9
ATOM 10932 C CA . HIS A 1 67 ? -3.869 1.920 -7.599 1.00 0.00 67 HIS A CA 9
ATOM 10933 C C . HIS A 1 67 ? -4.760 1.663 -8.811 1.00 0.00 67 HIS A C 9
ATOM 10934 O O . HIS A 1 67 ? -5.285 2.597 -9.417 1.00 0.00 67 HIS A O 9
ATOM 10948 N N . SER A 1 68 ? -4.924 0.391 -9.159 1.00 0.00 68 SER A N 9
ATOM 10949 C CA . SER A 1 68 ? -5.746 0.011 -10.301 1.00 0.00 68 SER A CA 9
ATOM 10950 C C . SER A 1 68 ? -5.775 -1.505 -10.470 1.00 0.00 68 SER A C 9
ATOM 10951 O O . SER A 1 68 ? -4.736 -2.138 -10.665 1.00 0.00 68 SER A O 9
ATOM 10959 N N . ILE A 1 69 ? -6.970 -2.081 -10.394 1.00 0.00 69 ILE A N 9
ATOM 10960 C CA . ILE A 1 69 ? -7.134 -3.522 -10.539 1.00 0.00 69 ILE A CA 9
ATOM 10961 C C . ILE A 1 69 ? -8.509 -3.864 -11.102 1.00 0.00 69 ILE A C 9
ATOM 10962 O O . ILE A 1 69 ? -9.404 -3.019 -11.140 1.00 0.00 69 ILE A O 9
ATOM 10978 N N . SER A 1 70 ? -8.671 -5.110 -11.537 1.00 0.00 70 SER A N 9
ATOM 10979 C CA . SER A 1 70 ? -9.937 -5.564 -12.100 1.00 0.00 70 SER A CA 9
ATOM 10980 C C . SER A 1 70 ? -10.906 -5.977 -10.996 1.00 0.00 70 SER A C 9
ATOM 10981 O O . SER A 1 70 ? -10.519 -6.636 -10.031 1.00 0.00 70 SER A O 9
A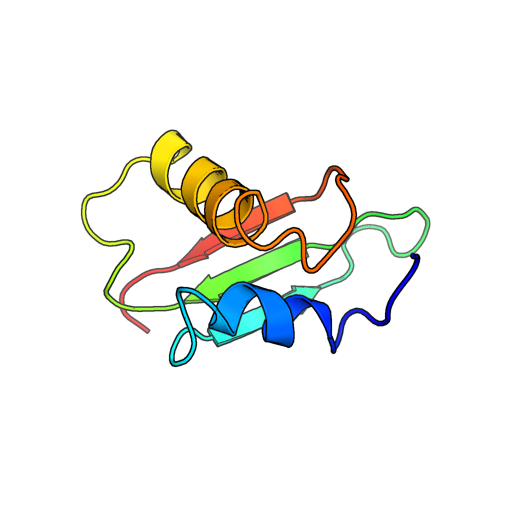TOM 10989 N N . ILE A 1 71 ? -12.166 -5.584 -11.146 1.00 0.00 71 ILE A N 9
ATOM 10990 C CA . ILE A 1 71 ? -13.191 -5.914 -10.163 1.00 0.00 71 ILE A CA 9
ATOM 10991 C C . ILE A 1 71 ? -14.319 -6.723 -10.795 1.00 0.00 71 ILE A C 9
ATOM 10992 O O . ILE A 1 71 ? -14.978 -6.267 -11.729 1.00 0.00 71 ILE A O 9
ATOM 11008 N N . LYS A 1 72 ? -14.536 -7.928 -10.278 1.00 0.00 72 LYS A N 9
ATOM 11009 C CA . LYS A 1 72 ? -15.586 -8.801 -10.788 1.00 0.00 72 LYS A CA 9
ATOM 11010 C C . LYS A 1 72 ? -16.813 -8.764 -9.882 1.00 0.00 72 LYS A C 9
ATOM 11011 O O . LYS A 1 72 ? -16.692 -8.723 -8.657 1.00 0.00 72 LYS A O 9
ATOM 11030 N N . THR A 1 73 ? -17.994 -8.779 -10.492 1.00 0.00 73 THR A N 9
ATOM 11031 C CA . THR A 1 73 ? -19.242 -8.747 -9.741 1.00 0.00 73 THR A CA 9
ATOM 11032 C C . THR A 1 73 ? -19.919 -10.112 -9.740 1.00 0.00 73 THR A C 9
ATOM 11033 O O . THR A 1 73 ? -20.065 -10.744 -10.787 1.00 0.00 73 THR A O 9
ATOM 11044 N N . ILE A 1 74 ? -20.331 -10.563 -8.560 1.00 0.00 74 ILE A N 9
ATOM 11045 C CA . ILE A 1 74 ? -20.994 -11.854 -8.425 1.00 0.00 74 ILE A CA 9
ATOM 11046 C C . ILE A 1 74 ? -22.138 -11.782 -7.418 1.00 0.00 74 ILE A C 9
ATOM 11047 O O . ILE A 1 74 ? -21.933 -11.441 -6.254 1.00 0.00 74 ILE A O 9
ATOM 11063 N N . SER A 1 75 ? -23.343 -12.106 -7.876 1.00 0.00 75 SER A N 9
ATOM 11064 C CA . SER A 1 75 ? -24.520 -12.077 -7.016 1.00 0.00 75 SER A CA 9
ATOM 11065 C C . SER A 1 75 ? -25.101 -13.477 -6.843 1.00 0.00 75 SER A C 9
ATOM 11066 O O . SER A 1 75 ? -25.315 -14.197 -7.818 1.00 0.00 75 SER A O 9
ATOM 11074 N N . ILE A 1 76 ? -25.355 -13.855 -5.594 1.00 0.00 76 ILE A N 9
ATOM 11075 C CA . ILE A 1 76 ? -25.912 -15.167 -5.292 1.00 0.00 76 ILE A CA 9
ATOM 11076 C C . ILE A 1 76 ? -26.857 -15.101 -4.097 1.00 0.00 76 ILE A C 9
ATOM 11077 O O . ILE A 1 76 ? -26.766 -14.212 -3.250 1.00 0.00 76 ILE A O 9
ATOM 11093 N N . PRO A 1 77 ? -27.786 -16.066 -4.023 1.00 0.00 77 PRO A N 9
ATOM 11094 C CA . PRO A 1 77 ? -28.765 -16.141 -2.934 1.00 0.00 77 PRO A CA 9
ATOM 11095 C C . PRO A 1 77 ? -28.124 -16.522 -1.604 1.00 0.00 77 PRO A C 9
ATOM 11096 O O . PRO A 1 77 ? -26.924 -16.787 -1.536 1.00 0.00 77 PRO A O 9
ATOM 11107 N N . MET A 1 1 ? 7.386 -4.401 -4.730 1.00 0.00 1 MET A N 10
ATOM 11108 C CA . MET A 1 1 ? 7.125 -5.395 -3.695 1.00 0.00 1 MET A CA 10
ATOM 11109 C C . MET A 1 1 ? 5.704 -5.937 -3.808 1.00 0.00 1 MET A C 10
ATOM 11110 O O . MET A 1 1 ? 4.856 -5.348 -4.479 1.00 0.00 1 MET A O 10
ATOM 11124 N N . ALA A 1 2 ? 5.450 -7.062 -3.148 1.00 0.00 2 ALA A N 10
ATOM 11125 C CA . ALA A 1 2 ? 4.130 -7.682 -3.174 1.00 0.00 2 ALA A CA 10
ATOM 11126 C C . ALA A 1 2 ? 3.577 -7.853 -1.763 1.00 0.00 2 ALA A C 10
ATOM 11127 O O . ALA A 1 2 ? 4.289 -8.283 -0.855 1.00 0.00 2 ALA A O 10
ATOM 11134 N N . ILE A 1 3 ? 2.305 -7.513 -1.586 1.00 0.00 3 ILE A N 10
ATOM 11135 C CA . ILE A 1 3 ? 1.657 -7.630 -0.286 1.00 0.00 3 ILE A CA 10
ATOM 11136 C C . ILE A 1 3 ? 0.756 -8.859 -0.229 1.00 0.00 3 ILE A C 10
ATOM 11137 O O . ILE A 1 3 ? 0.217 -9.294 -1.247 1.00 0.00 3 ILE A O 10
ATOM 11153 N N . SER A 1 4 ? 0.595 -9.414 0.968 1.00 0.00 4 SER A N 10
ATOM 11154 C CA . SER A 1 4 ? -0.240 -10.594 1.157 1.00 0.00 4 SER A CA 10
ATOM 11155 C C . SER A 1 4 ? -1.643 -10.361 0.607 1.00 0.00 4 SER A C 10
ATOM 11156 O O . SER A 1 4 ? -2.219 -9.287 0.778 1.00 0.00 4 SER A O 10
ATOM 11164 N N . ALA A 1 5 ? -2.188 -11.376 -0.056 1.00 0.00 5 ALA A N 10
ATOM 11165 C CA . ALA A 1 5 ? -3.525 -11.284 -0.630 1.00 0.00 5 ALA A CA 10
ATOM 11166 C C . ALA A 1 5 ? -4.560 -10.953 0.439 1.00 0.00 5 ALA A C 10
ATOM 11167 O O . ALA A 1 5 ? -5.568 -10.304 0.159 1.00 0.00 5 ALA A O 10
ATOM 11174 N N . GLU A 1 6 ? -4.305 -11.402 1.663 1.00 0.00 6 GLU A N 10
ATOM 11175 C CA . GLU A 1 6 ? -5.217 -11.154 2.773 1.00 0.00 6 GLU A CA 10
ATOM 11176 C C . GLU A 1 6 ? -5.395 -9.656 3.007 1.00 0.00 6 GLU A C 10
ATOM 11177 O O . GLU A 1 6 ? -6.413 -9.218 3.540 1.00 0.00 6 GLU A O 10
ATOM 11189 N N . GLU A 1 7 ? -4.395 -8.878 2.603 1.00 0.00 7 GLU A N 10
ATOM 11190 C CA . GLU A 1 7 ? -4.441 -7.430 2.770 1.00 0.00 7 GLU A CA 10
ATOM 11191 C C . GLU A 1 7 ? -5.437 -6.801 1.799 1.00 0.00 7 GLU A C 10
ATOM 11192 O O . GLU A 1 7 ? -6.017 -5.752 2.080 1.00 0.00 7 GLU A O 10
ATOM 11204 N N . LEU A 1 8 ? -5.630 -7.451 0.657 1.00 0.00 8 LEU A N 10
ATOM 11205 C CA . LEU A 1 8 ? -6.555 -6.956 -0.357 1.00 0.00 8 LEU A CA 10
ATOM 11206 C C . LEU A 1 8 ? -8.002 -7.181 0.070 1.00 0.00 8 LEU A C 10
ATOM 11207 O O . LEU A 1 8 ? -8.831 -6.276 -0.013 1.00 0.00 8 LEU A O 10
ATOM 11223 N N . GLU A 1 9 ? -8.296 -8.394 0.529 1.00 0.00 9 GLU A N 10
ATOM 11224 C CA . GLU A 1 9 ? -9.643 -8.736 0.970 1.00 0.00 9 GLU A CA 10
ATOM 11225 C C . GLU A 1 9 ? -10.066 -7.866 2.151 1.00 0.00 9 GLU A C 10
ATOM 11226 O O . GLU A 1 9 ? -11.225 -7.464 2.257 1.00 0.00 9 GLU A O 10
ATOM 11238 N N . LYS A 1 10 ? -9.119 -7.580 3.037 1.00 0.00 10 LYS A N 10
ATOM 11239 C CA . LYS A 1 10 ? -9.390 -6.758 4.210 1.00 0.00 10 LYS A CA 10
ATOM 11240 C C . LYS A 1 10 ? -9.908 -5.382 3.802 1.00 0.00 10 LYS A C 10
ATOM 11241 O O . LYS A 1 10 ? -10.639 -4.737 4.554 1.00 0.00 10 LYS A O 10
ATOM 11260 N N . ILE A 1 11 ? -9.526 -4.941 2.609 1.00 0.00 11 ILE A N 10
ATOM 11261 C CA . ILE A 1 11 ? -9.954 -3.644 2.101 1.00 0.00 11 ILE A CA 10
ATOM 11262 C C . ILE A 1 11 ? -11.446 -3.642 1.787 1.00 0.00 11 ILE A C 10
ATOM 11263 O O . ILE A 1 11 ? -12.171 -2.721 2.168 1.00 0.00 11 ILE A O 10
ATOM 11279 N N . LEU A 1 12 ? -11.900 -4.679 1.093 1.00 0.00 12 LEU A N 10
ATOM 11280 C CA . LEU A 1 12 ? -13.308 -4.799 0.729 1.00 0.00 12 LEU A CA 10
ATOM 11281 C C . LEU A 1 12 ? -14.171 -5.044 1.963 1.00 0.00 12 LEU A C 10
ATOM 11282 O O . LEU A 1 12 ? -15.331 -4.635 2.014 1.00 0.00 12 LEU A O 10
ATOM 11298 N N . LYS A 1 13 ? -13.596 -5.712 2.957 1.00 0.00 13 LYS A N 10
ATOM 11299 C CA . LYS A 1 13 ? -14.309 -6.010 4.193 1.00 0.00 13 LYS A CA 10
ATOM 11300 C C . LYS A 1 13 ? -14.945 -4.749 4.771 1.00 0.00 13 LYS A C 10
ATOM 11301 O O . LYS A 1 13 ? -16.030 -4.798 5.351 1.00 0.00 13 LYS A O 10
ATOM 11320 N N . LYS A 1 14 ? -14.264 -3.620 4.606 1.00 0.00 14 LYS A N 10
ATOM 11321 C CA . LYS A 1 14 ? -14.763 -2.345 5.108 1.00 0.00 14 LYS A CA 10
ATOM 11322 C C . LYS A 1 14 ? -16.197 -2.103 4.649 1.00 0.00 14 LYS A C 10
ATOM 11323 O O . LYS A 1 14 ? -16.988 -1.477 5.355 1.00 0.00 14 LYS A O 10
ATOM 11342 N N . SER A 1 15 ? -16.527 -2.604 3.463 1.00 0.00 15 SER A N 10
ATOM 11343 C CA . SER A 1 15 ? -17.865 -2.440 2.908 1.00 0.00 15 SER A CA 10
ATOM 11344 C C . SER A 1 15 ? -18.613 -3.770 2.891 1.00 0.00 15 SER A C 10
ATOM 11345 O O . SER A 1 15 ? -19.684 -3.901 3.484 1.00 0.00 15 SER A O 10
ATOM 11353 N N . PHE A 1 16 ? -18.041 -4.754 2.205 1.00 0.00 16 PHE A N 10
ATOM 11354 C CA . PHE A 1 16 ? -18.652 -6.074 2.108 1.00 0.00 16 PHE A CA 10
ATOM 11355 C C . PHE A 1 16 ? -17.834 -7.110 2.874 1.00 0.00 16 PHE A C 10
ATOM 11356 O O . PHE A 1 16 ? -17.047 -7.863 2.301 1.00 0.00 16 PHE A O 10
ATOM 11373 N N . PRO A 1 17 ? -18.024 -7.150 4.201 1.00 0.00 17 PRO A N 10
ATOM 11374 C CA . PRO A 1 17 ? -17.313 -8.088 5.075 1.00 0.00 17 PRO A CA 10
ATOM 11375 C C . PRO A 1 17 ? -17.767 -9.529 4.868 1.00 0.00 17 PRO A C 10
ATOM 11376 O O . PRO A 1 17 ? -17.018 -10.470 5.134 1.00 0.00 17 PRO A O 10
ATOM 11387 N N . SER A 1 18 ? -18.997 -9.695 4.393 1.00 0.00 18 SER A N 10
ATOM 11388 C CA . SER A 1 18 ? -19.551 -11.023 4.154 1.00 0.00 18 SER A CA 10
ATOM 11389 C C . SER A 1 18 ? -19.189 -11.520 2.758 1.00 0.00 18 SER A C 10
ATOM 11390 O O . SER A 1 18 ? -19.214 -12.721 2.488 1.00 0.00 18 SER A O 10
ATOM 11398 N N . SER A 1 19 ? -18.853 -10.586 1.873 1.00 0.00 19 SER A N 10
ATOM 11399 C CA . SER A 1 19 ? -18.489 -10.928 0.503 1.00 0.00 19 SER A CA 10
ATOM 11400 C C . SER A 1 19 ? -17.305 -11.889 0.479 1.00 0.00 19 SER A C 10
ATOM 11401 O O . SER A 1 19 ? -16.592 -12.040 1.471 1.00 0.00 19 SER A O 10
ATOM 11409 N N . VAL A 1 20 ? -17.100 -12.537 -0.664 1.00 0.00 20 VAL A N 10
ATOM 11410 C CA . VAL A 1 20 ? -16.002 -13.484 -0.820 1.00 0.00 20 VAL A CA 10
ATOM 11411 C C . VAL A 1 20 ? -14.915 -12.920 -1.728 1.00 0.00 20 VAL A C 10
ATOM 11412 O O . VAL A 1 20 ? -14.991 -13.040 -2.951 1.00 0.00 20 VAL A O 10
ATOM 11425 N N . ILE A 1 21 ? -13.906 -12.305 -1.122 1.00 0.00 21 ILE A N 10
ATOM 11426 C CA . ILE A 1 21 ? -12.802 -11.724 -1.876 1.00 0.00 21 ILE A CA 10
ATOM 11427 C C . ILE A 1 21 ? -11.789 -12.790 -2.278 1.00 0.00 21 ILE A C 10
ATOM 11428 O O . ILE A 1 21 ? -11.244 -13.496 -1.429 1.00 0.00 21 ILE A O 10
ATOM 11444 N N . LYS A 1 22 ? -11.539 -12.901 -3.578 1.00 0.00 22 LYS A N 10
ATOM 11445 C CA . LYS A 1 22 ? -10.589 -13.879 -4.095 1.00 0.00 22 LYS A CA 10
ATOM 11446 C C . LYS A 1 22 ? -9.647 -13.239 -5.109 1.00 0.00 22 LYS A C 10
ATOM 11447 O O . LYS A 1 22 ? -10.090 -12.654 -6.098 1.00 0.00 22 LYS A O 10
ATOM 11466 N N . ILE A 1 23 ? -8.347 -13.355 -4.859 1.00 0.00 23 ILE A N 10
ATOM 11467 C CA . ILE A 1 23 ? -7.344 -12.789 -5.752 1.00 0.00 23 ILE A CA 10
ATOM 11468 C C . ILE A 1 23 ? -6.995 -13.763 -6.873 1.00 0.00 23 ILE A C 10
ATOM 11469 O O . ILE A 1 23 ? -6.668 -14.924 -6.623 1.00 0.00 23 ILE A O 10
ATOM 11485 N N . THR A 1 24 ? -7.064 -13.282 -8.110 1.00 0.00 24 THR A N 10
ATOM 11486 C CA . THR A 1 24 ? -6.755 -14.109 -9.270 1.00 0.00 24 THR A CA 10
ATOM 11487 C C . THR A 1 24 ? -5.953 -13.327 -10.304 1.00 0.00 24 THR A C 10
ATOM 11488 O O . THR A 1 24 ? -6.233 -12.158 -10.566 1.00 0.00 24 THR A O 10
ATOM 11499 N N . ASP A 1 25 ? -4.955 -13.981 -10.889 1.00 0.00 25 ASP A N 10
ATOM 11500 C CA . ASP A 1 25 ? -4.113 -13.347 -11.896 1.00 0.00 25 ASP A CA 10
ATOM 11501 C C . ASP A 1 25 ? -4.757 -13.435 -13.276 1.00 0.00 25 ASP A C 10
ATOM 11502 O O . ASP A 1 25 ? -5.358 -14.450 -13.630 1.00 0.00 25 ASP A O 10
ATOM 11511 N N . LEU A 1 26 ? -4.629 -12.364 -14.052 1.00 0.00 26 LEU A N 10
ATOM 11512 C CA . LEU A 1 26 ? -5.200 -12.319 -15.394 1.00 0.00 26 LEU A CA 10
ATOM 11513 C C . LEU A 1 26 ? -4.103 -12.209 -16.449 1.00 0.00 26 LEU A C 10
ATOM 11514 O O . LEU A 1 26 ? -4.281 -12.634 -17.590 1.00 0.00 26 LEU A O 10
ATOM 11530 N N . VAL A 1 27 ? -2.968 -11.638 -16.058 1.00 0.00 27 VAL A N 10
ATOM 11531 C CA . VAL A 1 27 ? -1.841 -11.476 -16.968 1.00 0.00 27 VAL A CA 10
ATOM 11532 C C . VAL A 1 27 ? -0.792 -12.559 -16.743 1.00 0.00 27 VAL A C 10
ATOM 11533 O O . VAL A 1 27 ? -0.589 -13.427 -17.591 1.00 0.00 27 VAL A O 10
ATOM 11546 N N . GLY A 1 28 ? -0.128 -12.501 -15.593 1.00 0.00 28 GLY A N 10
ATOM 11547 C CA . GLY A 1 28 ? 0.892 -13.483 -15.276 1.00 0.00 28 GLY A CA 10
ATOM 11548 C C . GLY A 1 28 ? 2.197 -12.845 -14.841 1.00 0.00 28 GLY A C 10
ATOM 11549 O O . GLY A 1 28 ? 2.743 -13.186 -13.792 1.00 0.00 28 GLY A O 10
ATOM 11553 N N . ASP A 1 29 ? 2.698 -11.918 -15.650 1.00 0.00 29 ASP A N 10
ATOM 11554 C CA . ASP A 1 29 ? 3.947 -11.230 -15.344 1.00 0.00 29 ASP A CA 10
ATOM 11555 C C . ASP A 1 29 ? 3.682 -9.795 -14.899 1.00 0.00 29 ASP A C 10
ATOM 11556 O O . ASP A 1 29 ? 4.254 -9.325 -13.916 1.00 0.00 29 ASP A O 10
ATOM 11565 N N . GLN A 1 30 ? 2.814 -9.105 -15.632 1.00 0.00 30 GLN A N 10
ATOM 11566 C CA . GLN A 1 30 ? 2.475 -7.723 -15.313 1.00 0.00 30 GLN A CA 10
ATOM 11567 C C . GLN A 1 30 ? 1.848 -7.621 -13.927 1.00 0.00 30 GLN A C 10
ATOM 11568 O O . GLN A 1 30 ? 1.308 -8.597 -13.406 1.00 0.00 30 GLN A O 10
ATOM 11582 N N . ASP A 1 31 ? 1.923 -6.434 -13.335 1.00 0.00 31 ASP A N 10
ATOM 11583 C CA . ASP A 1 31 ? 1.362 -6.205 -12.008 1.00 0.00 31 ASP A CA 10
ATOM 11584 C C . ASP A 1 31 ? -0.151 -6.025 -12.082 1.00 0.00 31 ASP A C 10
ATOM 11585 O O . ASP A 1 31 ? -0.665 -4.921 -11.900 1.00 0.00 31 ASP A O 10
ATOM 11594 N N . HIS A 1 32 ? -0.859 -7.117 -12.352 1.00 0.00 32 HIS A N 10
ATOM 11595 C CA . HIS A 1 32 ? -2.314 -7.081 -12.450 1.00 0.00 32 HIS A CA 10
ATOM 11596 C C . HIS A 1 32 ? -2.957 -7.768 -11.250 1.00 0.00 32 HIS A C 10
ATOM 11597 O O . HIS A 1 32 ? -2.288 -8.470 -10.491 1.00 0.00 32 HIS A O 10
ATOM 11611 N N . TYR A 1 33 ? -4.259 -7.561 -11.083 1.00 0.00 33 TYR A N 10
ATOM 11612 C CA . TYR A 1 33 ? -4.992 -8.158 -9.973 1.00 0.00 33 TYR A CA 10
ATOM 11613 C C . TYR A 1 33 ? -6.489 -8.191 -10.264 1.00 0.00 33 TYR A C 10
ATOM 11614 O O . TYR A 1 33 ? -7.138 -7.149 -10.354 1.00 0.00 33 TYR A O 10
ATOM 11632 N N . ALA A 1 34 ? -7.030 -9.396 -10.409 1.00 0.00 34 ALA A N 10
ATOM 11633 C CA . ALA A 1 34 ? -8.451 -9.567 -10.687 1.00 0.00 34 ALA A CA 10
ATOM 11634 C C . ALA A 1 34 ? -9.238 -9.794 -9.401 1.00 0.00 34 ALA A C 10
ATOM 11635 O O . ALA A 1 34 ? -9.264 -10.903 -8.865 1.00 0.00 34 ALA A O 10
ATOM 11642 N N . LEU A 1 35 ? -9.879 -8.739 -8.911 1.00 0.00 35 LEU A N 10
ATOM 11643 C CA . LEU A 1 35 ? -10.668 -8.824 -7.686 1.00 0.00 35 LEU A CA 10
ATOM 11644 C C . LEU A 1 35 ? -12.084 -9.307 -7.983 1.00 0.00 35 LEU A C 10
ATOM 11645 O O . LEU A 1 35 ? -12.861 -8.615 -8.639 1.00 0.00 35 LEU A O 10
ATOM 11661 N N . GLU A 1 36 ? -12.412 -10.498 -7.493 1.00 0.00 36 GLU A N 10
ATOM 11662 C CA . GLU A 1 36 ? -13.735 -11.073 -7.705 1.00 0.00 36 GLU A CA 10
ATOM 11663 C C . GLU A 1 36 ? -14.530 -11.104 -6.402 1.00 0.00 36 GLU A C 10
ATOM 11664 O O . GLU A 1 36 ? -14.111 -11.721 -5.422 1.00 0.00 36 GLU A O 10
ATOM 11676 N N . ILE A 1 37 ? -15.677 -10.433 -6.400 1.00 0.00 37 ILE A N 10
ATOM 11677 C CA . ILE A 1 37 ? -16.530 -10.384 -5.219 1.00 0.00 37 ILE A CA 10
ATOM 11678 C C . ILE A 1 37 ? -17.742 -11.295 -5.378 1.00 0.00 37 ILE A C 10
ATOM 11679 O O . ILE A 1 37 ? -18.338 -11.370 -6.453 1.00 0.00 37 ILE A O 10
ATOM 11695 N N . SER A 1 38 ? -18.104 -11.984 -4.301 1.00 0.00 38 SER A N 10
ATOM 11696 C CA . SER A 1 38 ? -19.245 -12.892 -4.321 1.00 0.00 38 SER A CA 10
ATOM 11697 C C . SER A 1 38 ? -20.144 -12.662 -3.111 1.00 0.00 38 SER A C 10
ATOM 11698 O O . SER A 1 38 ? -19.751 -12.923 -1.973 1.00 0.00 38 SER A O 10
ATOM 11706 N N . ASP A 1 39 ? -21.352 -12.171 -3.364 1.00 0.00 39 ASP A N 10
ATOM 11707 C CA . ASP A 1 39 ? -22.309 -11.906 -2.296 1.00 0.00 39 ASP A CA 10
ATOM 11708 C C . ASP A 1 39 ? -23.633 -11.404 -2.864 1.00 0.00 39 ASP A C 10
ATOM 11709 O O . ASP A 1 39 ? -23.829 -11.383 -4.079 1.00 0.00 39 ASP A O 10
ATOM 11718 N N . ALA A 1 40 ? -24.537 -11.003 -1.977 1.00 0.00 40 ALA A N 10
ATOM 11719 C CA . ALA A 1 40 ? -25.842 -10.500 -2.390 1.00 0.00 40 ALA A CA 10
ATOM 11720 C C . ALA A 1 40 ? -26.021 -9.041 -1.985 1.00 0.00 40 ALA A C 10
ATOM 11721 O O . ALA A 1 40 ? -27.140 -8.589 -1.742 1.00 0.00 40 ALA A O 10
ATOM 11728 N N . GLN A 1 41 ? -24.913 -8.311 -1.914 1.00 0.00 41 GLN A N 10
ATOM 11729 C CA . GLN A 1 41 ? -24.950 -6.903 -1.537 1.00 0.00 41 GLN A CA 10
ATOM 11730 C C . GLN A 1 41 ? -25.063 -6.012 -2.770 1.00 0.00 41 GLN A C 10
ATOM 11731 O O . GLN A 1 41 ? -25.161 -4.790 -2.658 1.00 0.00 41 GLN A O 10
ATOM 11745 N N . PHE A 1 42 ? -25.049 -6.632 -3.945 1.00 0.00 42 PHE A N 10
ATOM 11746 C CA . PHE A 1 42 ? -25.148 -5.894 -5.200 1.00 0.00 42 PHE A CA 10
ATOM 11747 C C . PHE A 1 42 ? -26.318 -6.401 -6.037 1.00 0.00 42 PHE A C 10
ATOM 11748 O O . PHE A 1 42 ? -26.350 -6.217 -7.253 1.00 0.00 42 PHE A O 10
ATOM 11765 N N . ASN A 1 43 ? -27.278 -7.041 -5.376 1.00 0.00 43 ASN A N 10
ATOM 11766 C CA . ASN A 1 43 ? -28.450 -7.575 -6.059 1.00 0.00 43 ASN A CA 10
ATOM 11767 C C . ASN A 1 43 ? -29.149 -6.489 -6.872 1.00 0.00 43 ASN A C 10
ATOM 11768 O O . ASN A 1 43 ? -29.501 -6.698 -8.032 1.00 0.00 43 ASN A O 10
ATOM 11779 N N . GLY A 1 44 ? -29.345 -5.329 -6.254 1.00 0.00 44 GLY A N 10
ATOM 11780 C CA . GLY A 1 44 ? -30.000 -4.227 -6.934 1.00 0.00 44 GLY A CA 10
ATOM 11781 C C . GLY A 1 44 ? -29.036 -3.114 -7.296 1.00 0.00 44 GLY A C 10
ATOM 11782 O O . GLY A 1 44 ? -29.212 -1.969 -6.876 1.00 0.00 44 GLY A O 10
ATOM 11786 N N . LEU A 1 45 ? -28.014 -3.449 -8.075 1.00 0.00 45 LEU A N 10
ATOM 11787 C CA . LEU A 1 45 ? -27.017 -2.469 -8.493 1.00 0.00 45 LEU A CA 10
ATOM 11788 C C . LEU A 1 45 ? -26.659 -2.649 -9.964 1.00 0.00 45 LEU A C 10
ATOM 11789 O O . LEU A 1 45 ? -27.000 -3.661 -10.577 1.00 0.00 45 LEU A O 10
ATOM 11805 N N . SER A 1 46 ? -25.968 -1.662 -10.525 1.00 0.00 46 SER A N 10
ATOM 11806 C CA . SER A 1 46 ? -25.565 -1.710 -11.926 1.00 0.00 46 SER A CA 10
ATOM 11807 C C . SER A 1 46 ? -24.069 -1.979 -12.052 1.00 0.00 46 SER A C 10
ATOM 11808 O O . SER A 1 46 ? -23.327 -1.897 -11.072 1.00 0.00 46 SER A O 10
ATOM 11816 N N . LEU A 1 47 ? -23.632 -2.300 -13.264 1.00 0.00 47 LEU A N 10
ATOM 11817 C CA . LEU A 1 47 ? -22.223 -2.581 -13.521 1.00 0.00 47 LEU A CA 10
ATOM 11818 C C . LEU A 1 47 ? -21.344 -1.423 -13.059 1.00 0.00 47 LEU A C 10
ATOM 11819 O O . LEU A 1 47 ? -20.171 -1.612 -12.735 1.00 0.00 47 LEU A O 10
ATOM 11835 N N . ILE A 1 48 ? -21.919 -0.225 -13.030 1.00 0.00 48 ILE A N 10
ATOM 11836 C CA . ILE A 1 48 ? -21.189 0.962 -12.605 1.00 0.00 48 ILE A CA 10
ATOM 11837 C C . ILE A 1 48 ? -21.231 1.120 -11.089 1.00 0.00 48 ILE A C 10
ATOM 11838 O O . ILE A 1 48 ? -20.232 1.472 -10.464 1.00 0.00 48 ILE A O 10
ATOM 11854 N N . ASN A 1 49 ? -22.395 0.855 -10.504 1.00 0.00 49 ASN A N 10
ATOM 11855 C CA . ASN A 1 49 ? -22.568 0.967 -9.061 1.00 0.00 49 ASN A CA 10
ATOM 11856 C C . ASN A 1 49 ? -21.722 -0.072 -8.330 1.00 0.00 49 ASN A C 10
ATOM 11857 O O . ASN A 1 49 ? -21.259 0.165 -7.214 1.00 0.00 49 ASN A O 10
ATOM 11868 N N . GLN A 1 50 ? -21.526 -1.221 -8.967 1.00 0.00 50 GLN A N 10
ATOM 11869 C CA . GLN A 1 50 ? -20.736 -2.296 -8.377 1.00 0.00 50 GLN A CA 10
ATOM 11870 C C . GLN A 1 50 ? -19.245 -1.991 -8.473 1.00 0.00 50 GLN A C 10
ATOM 11871 O O . GLN A 1 50 ? -18.474 -2.323 -7.572 1.00 0.00 50 GLN A O 10
ATOM 11885 N N . HIS A 1 51 ? -18.845 -1.358 -9.571 1.00 0.00 51 HIS A N 10
ATOM 11886 C CA . HIS A 1 51 ? -17.445 -1.008 -9.784 1.00 0.00 51 HIS A CA 10
ATOM 11887 C C . HIS A 1 51 ? -17.079 0.261 -9.020 1.00 0.00 51 HIS A C 10
ATOM 11888 O O . HIS A 1 51 ? -15.936 0.438 -8.598 1.00 0.00 51 HIS A O 10
ATOM 11902 N N . LYS A 1 52 ? -18.057 1.144 -8.847 1.00 0.00 52 LYS A N 10
ATOM 11903 C CA . LYS A 1 52 ? -17.840 2.397 -8.134 1.00 0.00 52 LYS A CA 10
ATOM 11904 C C . LYS A 1 52 ? -17.885 2.180 -6.625 1.00 0.00 52 LYS A C 10
ATOM 11905 O O . LYS A 1 52 ? -17.221 2.886 -5.866 1.00 0.00 52 LYS A O 10
ATOM 11924 N N . LEU A 1 53 ? -18.671 1.198 -6.197 1.00 0.00 53 LEU A N 10
ATOM 11925 C CA . LEU A 1 53 ? -18.801 0.886 -4.778 1.00 0.00 53 LEU A CA 10
ATOM 11926 C C . LEU A 1 53 ? -17.465 0.435 -4.194 1.00 0.00 53 LEU A C 10
ATOM 11927 O O . LEU A 1 53 ? -16.991 0.988 -3.202 1.00 0.00 53 LEU A O 10
ATOM 11943 N N . VAL A 1 54 ? -16.862 -0.571 -4.819 1.00 0.00 54 VAL A N 10
ATOM 11944 C CA . VAL A 1 54 ? -15.579 -1.094 -4.364 1.00 0.00 54 VAL A CA 10
ATOM 11945 C C . VAL A 1 54 ? -14.559 0.026 -4.192 1.00 0.00 54 VAL A C 10
ATOM 11946 O O . VAL A 1 54 ? -13.732 -0.007 -3.280 1.00 0.00 54 VAL A O 10
ATOM 11959 N N . LYS A 1 55 ? -14.623 1.018 -5.074 1.00 0.00 55 LYS A N 10
ATOM 11960 C CA . LYS A 1 55 ? -13.707 2.151 -5.019 1.00 0.00 55 LYS A CA 10
ATOM 11961 C C . LYS A 1 55 ? -14.071 3.091 -3.875 1.00 0.00 55 LYS A C 10
ATOM 11962 O O . LYS A 1 55 ? -13.197 3.692 -3.251 1.00 0.00 55 LYS A O 10
ATOM 11981 N N . ASN A 1 56 ? -15.367 3.212 -3.604 1.00 0.00 56 ASN A N 10
ATOM 11982 C CA . ASN A 1 56 ? -15.846 4.079 -2.533 1.00 0.00 56 ASN A CA 10
ATOM 11983 C C . ASN A 1 56 ? -15.398 3.558 -1.170 1.00 0.00 56 ASN A C 10
ATOM 11984 O O . ASN A 1 56 ? -14.927 4.321 -0.328 1.00 0.00 56 ASN A O 10
ATOM 11995 N N . ALA A 1 57 ? -15.547 2.254 -0.963 1.00 0.00 57 ALA A N 10
ATOM 11996 C CA . ALA A 1 57 ? -15.156 1.631 0.296 1.00 0.00 57 ALA A CA 10
ATOM 11997 C C . ALA A 1 57 ? -13.672 1.845 0.575 1.00 0.00 57 ALA A C 10
ATOM 11998 O O . ALA A 1 57 ? -13.220 1.720 1.715 1.00 0.00 57 ALA A O 10
ATOM 12005 N N . LEU A 1 58 ? -12.918 2.167 -0.470 1.00 0.00 58 LEU A N 10
ATOM 12006 C CA . LEU A 1 58 ? -11.484 2.398 -0.336 1.00 0.00 58 LEU A CA 10
ATOM 12007 C C . LEU A 1 58 ? -11.137 3.855 -0.625 1.00 0.00 58 LEU A C 10
ATOM 12008 O O . LEU A 1 58 ? -9.965 4.230 -0.657 1.00 0.00 58 LEU A O 10
ATOM 12024 N N . SER A 1 59 ? -12.165 4.673 -0.832 1.00 0.00 59 SER A N 10
ATOM 12025 C CA . SER A 1 59 ? -11.969 6.089 -1.119 1.00 0.00 59 SER A CA 10
ATOM 12026 C C . SER A 1 59 ? -11.954 6.907 0.169 1.00 0.00 59 SER A C 10
ATOM 12027 O O . SER A 1 59 ? -11.188 7.861 0.300 1.00 0.00 59 SER A O 10
ATOM 12035 N N . GLU A 1 60 ? -12.805 6.525 1.116 1.00 0.00 60 GLU A N 10
ATOM 12036 C CA . GLU A 1 60 ? -12.890 7.224 2.393 1.00 0.00 60 GLU A CA 10
ATOM 12037 C C . GLU A 1 60 ? -12.007 6.551 3.440 1.00 0.00 60 GLU A C 10
ATOM 12038 O O . GLU A 1 60 ? -11.423 7.218 4.295 1.00 0.00 60 GLU A O 10
ATOM 12050 N N . ILE A 1 61 ? -11.917 5.228 3.368 1.00 0.00 61 ILE A N 10
ATOM 12051 C CA . ILE A 1 61 ? -11.106 4.465 4.309 1.00 0.00 61 ILE A CA 10
ATOM 12052 C C . ILE A 1 61 ? -9.622 4.586 3.979 1.00 0.00 61 ILE A C 10
ATOM 12053 O O . ILE A 1 61 ? -8.765 4.402 4.845 1.00 0.00 61 ILE A O 10
ATOM 12069 N N . LEU A 1 62 ? -9.324 4.897 2.723 1.00 0.00 62 LEU A N 10
ATOM 12070 C CA . LEU A 1 62 ? -7.943 5.045 2.278 1.00 0.00 62 LEU A CA 10
ATOM 12071 C C . LEU A 1 62 ? -7.129 3.797 2.605 1.00 0.00 62 LEU A C 10
ATOM 12072 O O . LEU A 1 62 ? -6.069 3.880 3.224 1.00 0.00 62 LEU A O 10
ATOM 12088 N N . ASN A 1 63 ? -7.632 2.641 2.184 1.00 0.00 63 ASN A N 10
ATOM 12089 C CA . ASN A 1 63 ? -6.951 1.376 2.430 1.00 0.00 63 ASN A CA 10
ATOM 12090 C C . ASN A 1 63 ? -6.349 0.821 1.142 1.00 0.00 63 ASN A C 10
ATOM 12091 O O . ASN A 1 63 ? -6.147 -0.386 1.008 1.00 0.00 63 ASN A O 10
ATOM 12102 N N . LYS A 1 64 ? -6.066 1.711 0.197 1.00 0.00 64 LYS A N 10
ATOM 12103 C CA . LYS A 1 64 ? -5.486 1.313 -1.080 1.00 0.00 64 LYS A CA 10
ATOM 12104 C C . LYS A 1 64 ? -4.654 2.445 -1.676 1.00 0.00 64 LYS A C 10
ATOM 12105 O O . LYS A 1 64 ? -4.925 3.622 -1.436 1.00 0.00 64 LYS A O 10
ATOM 12124 N N . LYS A 1 65 ? -3.640 2.081 -2.454 1.00 0.00 65 LYS A N 10
ATOM 12125 C CA . LYS A 1 65 ? -2.770 3.065 -3.087 1.00 0.00 65 LYS A CA 10
ATOM 12126 C C . LYS A 1 65 ? -3.456 3.704 -4.290 1.00 0.00 65 LYS A C 10
ATOM 12127 O O . LYS A 1 65 ? -4.632 3.450 -4.555 1.00 0.00 65 LYS A O 10
ATOM 12146 N N . LEU A 1 66 ? -2.715 4.534 -5.016 1.00 0.00 66 LEU A N 10
ATOM 12147 C CA . LEU A 1 66 ? -3.251 5.208 -6.193 1.00 0.00 66 LEU A CA 10
ATOM 12148 C C . LEU A 1 66 ? -3.465 4.222 -7.337 1.00 0.00 66 LEU A C 10
ATOM 12149 O O . LEU A 1 66 ? -4.297 4.446 -8.217 1.00 0.00 66 LEU A O 10
ATOM 12165 N N . HIS A 1 67 ? -2.709 3.128 -7.317 1.00 0.00 67 HIS A N 10
ATOM 12166 C CA . HIS A 1 67 ? -2.817 2.105 -8.351 1.00 0.00 67 HIS A CA 10
ATOM 12167 C C . HIS A 1 67 ? -4.267 1.664 -8.528 1.00 0.00 67 HIS A C 10
ATOM 12168 O O . HIS A 1 67 ? -5.107 1.892 -7.658 1.00 0.00 67 HIS A O 10
ATOM 12182 N N . SER A 1 68 ? -4.553 1.031 -9.662 1.00 0.00 68 SER A N 10
ATOM 12183 C CA . SER A 1 68 ? -5.902 0.562 -9.956 1.00 0.00 68 SER A CA 10
ATOM 12184 C C . SER A 1 68 ? -5.886 -0.900 -10.390 1.00 0.00 68 SER A C 10
ATOM 12185 O O . SER A 1 68 ? -4.876 -1.400 -10.887 1.00 0.00 68 SER A O 10
ATOM 12193 N N . ILE A 1 69 ? -7.011 -1.580 -10.199 1.00 0.00 69 ILE A N 10
ATOM 12194 C CA . ILE A 1 69 ? -7.128 -2.985 -10.571 1.00 0.00 69 ILE A CA 10
ATOM 12195 C C . ILE A 1 69 ? -8.521 -3.298 -11.105 1.00 0.00 69 ILE A C 10
ATOM 12196 O O . ILE A 1 69 ? -9.433 -2.477 -11.009 1.00 0.00 69 ILE A O 10
ATOM 12212 N N . SER A 1 70 ? -8.679 -4.493 -11.666 1.00 0.00 70 SER A N 10
ATOM 12213 C CA . SER A 1 70 ? -9.961 -4.915 -12.217 1.00 0.00 70 SER A CA 10
ATOM 12214 C C . SER A 1 70 ? -10.897 -5.393 -11.111 1.00 0.00 70 SER A C 10
ATOM 12215 O O . SER A 1 70 ? -10.456 -5.968 -10.115 1.00 0.00 70 SER A O 10
ATOM 12223 N N . ILE A 1 71 ? -12.191 -5.151 -11.293 1.00 0.00 71 ILE A N 10
ATOM 12224 C CA . ILE A 1 71 ? -13.189 -5.557 -10.312 1.00 0.00 71 ILE A CA 10
ATOM 12225 C C . ILE A 1 71 ? -14.332 -6.319 -10.974 1.00 0.00 71 ILE A C 10
ATOM 12226 O O . ILE A 1 71 ? -14.968 -5.822 -11.905 1.00 0.00 71 ILE A O 10
ATOM 12242 N N . LYS A 1 72 ? -14.591 -7.528 -10.487 1.00 0.00 72 LYS A N 10
ATOM 12243 C CA . LYS A 1 72 ? -15.660 -8.358 -11.028 1.00 0.00 72 LYS A CA 10
ATOM 12244 C C . LYS A 1 72 ? -16.849 -8.404 -10.074 1.00 0.00 72 LYS A C 10
ATOM 12245 O O . LYS A 1 72 ? -16.689 -8.283 -8.859 1.00 0.00 72 LYS A O 10
ATOM 12264 N N . THR A 1 73 ? -18.043 -8.582 -10.632 1.00 0.00 73 THR A N 10
ATOM 12265 C CA . THR A 1 73 ? -19.259 -8.645 -9.831 1.00 0.00 73 THR A CA 10
ATOM 12266 C C . THR A 1 73 ? -19.937 -10.003 -9.965 1.00 0.00 73 THR A C 10
ATOM 12267 O O . THR A 1 73 ? -20.381 -10.381 -11.050 1.00 0.00 73 THR A O 10
ATOM 12278 N N . ILE A 1 74 ? -20.014 -10.733 -8.858 1.00 0.00 74 ILE A N 10
ATOM 12279 C CA . ILE A 1 74 ? -20.640 -12.049 -8.853 1.00 0.00 74 ILE A CA 10
ATOM 12280 C C . ILE A 1 74 ? -21.590 -12.202 -7.670 1.00 0.00 74 ILE A C 10
ATOM 12281 O O . ILE A 1 74 ? -21.335 -11.679 -6.585 1.00 0.00 74 ILE A O 10
ATOM 12297 N N . SER A 1 75 ? -22.684 -12.925 -7.886 1.00 0.00 75 SER A N 10
ATOM 12298 C CA . SER A 1 75 ? -23.674 -13.146 -6.838 1.00 0.00 75 SER A CA 10
ATOM 12299 C C . SER A 1 75 ? -23.806 -14.632 -6.520 1.00 0.00 75 SER A C 10
ATOM 12300 O O . SER A 1 75 ? -23.523 -15.485 -7.362 1.00 0.00 75 SER A O 10
ATOM 12308 N N . ILE A 1 76 ? -24.238 -14.934 -5.301 1.00 0.00 76 ILE A N 10
ATOM 12309 C CA . ILE A 1 76 ? -24.409 -16.316 -4.872 1.00 0.00 76 ILE A CA 10
ATOM 12310 C C . ILE A 1 76 ? -25.458 -17.029 -5.719 1.00 0.00 76 ILE A C 10
ATOM 12311 O O . ILE A 1 76 ? -26.371 -16.413 -6.268 1.00 0.00 76 ILE A O 10
ATOM 12327 N N . PRO A 1 77 ? -25.326 -18.360 -5.827 1.00 0.00 77 PRO A N 10
ATOM 12328 C CA . PRO A 1 77 ? -26.255 -19.186 -6.603 1.00 0.00 77 PRO A CA 10
ATOM 12329 C C . PRO A 1 77 ? -27.632 -19.276 -5.954 1.00 0.00 77 PRO A C 10
ATOM 12330 O O . PRO A 1 77 ? -28.642 -18.928 -6.567 1.00 0.00 77 PRO A O 10
#